Protein AF-0000000084540469 (afdb_homodimer)

Secondary structure (DSSP, 8-state):
--EEEEEE------EE-TT--EEPPPEEEEETTEEEEES-HHHHHHHHTT-SEEEEEE-TTS-HHHHHHHHHHHTT----HHHHHHHHHHHHH--TT--GGGS--HHHHHHH-TT-EEEE-----SHHHHHHHHHHHHGGGGG--TT-EEEEE-SSS-HHHHHHHHHHHHHHHHT-GGG--EEEEEEEE-GGGHHHHSSEEEEE-HHHHHHHHHHHHHHHHHHHS--HHHHHHHHHTT-HHHHHHHHHHHHHHHHT-GGGHHHHHHHHHHHHHHS---TTHHHHHHHHHHHHHHH--SSS-HHHHHHHHHHHHHHTT-HHHHHHHHHHHHHHHHHHHTT-S-TTSHHHHHHHHHHHHHTTTSHHHHIIIIIIHHHHHHHHTT---TTT--HHHHHHTHHHHHHHHHHHHHHTS--/--EEEEEE------EE-TT--EEPPPEEEEETTEEEEES-HHHHHHHHTT-SEEEEEE-TTS-HHHHHHHHHHHTT----HHHHHHHHHHHHH--TT--GGGS--HHHHHHH-TT-EEEE-----SHHHHHHHHHHHHGGGGG--TT-EEEEE-SSS-HHHHHHHHHHHHHHHHT-GGG--EEEEEEEE-GGGHHHHSSEEEEE-HHHHHHHHHHHHHHHHHHHS--HHHHHHHHHTT-HHHHHHHHHHHHHHHHT-GGGHHHHHHHHHHHHHHS-PPTTHHHHHHHHHHHHHHH--SSS-HHHHHHHHHHHHHHTT-HHHHHHHHHHHHHHHHHHHTT-S-TTSHHHHHHHHHHHHHTTTSHHHHIIIIIIHHHHHHHHTT---TTS--HHHHHHTHHHHHHHHHHHHHHTS--

Solvent-accessible surface area (backbone atoms only — not comparable to full-atom values): 42957 Å² total; per-residue (Å²): 110,46,38,33,35,39,32,41,40,32,59,59,70,60,50,63,41,97,80,69,46,69,40,55,66,67,40,45,34,31,49,94,92,39,78,44,80,40,58,40,68,64,59,50,49,36,62,76,68,61,46,60,27,39,35,40,35,27,40,64,42,16,48,58,33,52,50,43,52,50,37,18,58,76,64,74,43,83,76,56,62,68,58,41,51,52,41,43,55,51,22,71,69,38,55,84,82,53,59,66,80,72,59,84,52,64,69,50,21,58,57,53,24,93,82,20,42,67,45,66,39,64,82,42,79,45,70,68,37,41,52,51,34,49,56,55,59,52,51,53,60,77,74,60,50,58,52,19,34,36,32,37,39,53,58,42,49,56,72,66,50,46,56,48,51,51,51,45,49,50,39,41,61,58,65,47,46,84,36,49,62,41,80,77,38,30,33,36,52,40,61,89,46,17,79,81,68,72,31,17,48,47,30,73,48,40,66,60,57,51,47,54,52,48,48,50,16,51,33,34,25,74,52,66,37,41,21,56,57,43,17,49,57,29,40,76,71,65,39,49,68,55,16,48,34,38,36,50,38,20,50,28,56,26,35,42,40,53,82,51,40,40,59,35,22,38,51,34,48,52,44,58,71,68,46,80,64,49,88,68,51,51,78,47,41,64,60,51,48,56,56,26,53,70,46,33,60,79,91,55,57,67,25,58,52,31,39,50,49,14,48,51,26,48,75,46,56,33,41,37,64,11,38,33,31,37,49,44,13,52,43,44,36,48,22,53,67,68,63,51,82,54,68,66,37,66,70,53,38,47,50,18,50,49,49,40,61,76,36,39,86,24,55,48,18,38,45,41,68,71,55,46,42,56,47,30,51,30,34,57,51,37,40,62,58,83,84,75,74,53,69,64,56,57,60,73,38,46,66,55,54,49,52,53,49,53,58,32,59,73,66,70,51,57,87,112,44,40,34,35,38,31,44,39,33,60,60,69,61,50,62,43,97,81,69,45,69,42,54,66,68,40,45,34,33,48,95,92,39,77,43,79,39,58,41,68,62,60,51,49,36,63,76,68,63,46,60,25,38,34,40,35,27,39,63,40,16,46,59,35,54,50,42,54,51,38,20,58,75,63,73,43,84,76,56,62,68,58,41,50,52,42,43,54,50,22,71,70,38,55,86,82,52,58,67,80,73,59,83,52,63,69,49,21,57,56,53,24,91,82,20,42,68,46,66,37,63,81,43,80,44,68,68,36,39,51,51,33,49,56,56,60,52,50,52,60,76,74,59,51,57,53,20,34,38,34,38,40,53,57,41,50,57,72,67,50,48,53,48,52,51,50,46,50,50,40,41,62,57,65,46,44,85,36,50,61,40,82,76,38,30,34,35,52,40,62,89,45,17,80,83,68,73,30,17,49,45,30,72,49,41,67,61,58,51,47,53,53,48,47,52,16,50,33,33,25,75,52,67,38,42,22,55,57,42,16,48,57,29,41,76,72,67,39,47,68,55,16,48,34,38,38,50,39,19,50,28,55,26,34,42,40,54,81,52,40,39,58,35,23,38,52,34,47,51,42,58,71,68,45,80,62,52,87,68,50,52,76,48,42,64,62,51,47,56,56,26,53,71,45,34,61,79,92,54,57,66,25,57,52,30,38,51,50,15,48,51,26,48,76,47,56,34,41,37,64,12,38,35,30,38,48,42,13,52,43,44,37,48,23,52,68,68,64,51,82,54,68,68,37,67,71,53,37,48,50,17,51,49,50,40,62,74,37,40,87,26,56,48,18,38,44,41,68,71,55,46,42,55,46,30,51,30,35,57,50,37,40,61,57,84,82,74,76,53,69,64,57,57,61,73,38,46,65,56,53,49,51,51,50,53,57,31,58,73,66,69,52,56,87

Radius of gyration: 30.72 Å; Cα contacts (8 Å, |Δi|>4): 1423; chains: 2; bounding box: 61×90×65 Å

InterPro domains:
  IPR011742 CRISPR-associated protein, TM1812/MJ1674 [TIGR02221] (4-234)
  IPR013383 CRISPR-associated protein DxTHG, conserved site [TIGR02549] (150-173)
  IPR060114 CRISPR-associated protein MJ1674, second domain [PF27248] (210-297)

Sequence (830 aa):
MAKILISSIGTGPSTITEQKIRQYKTAKYEIDGKYYESSFIASVLYQHLKIDEVILIGTVKSMWEAVYEQFCQDRNIEIDFEYYIQLSEIVESANHKSDLNSIQLGKLEKSLGDKSKCIAIKYGLNEREIEENFKRVVELIDVLQSGDELYIDITHSFRSLSLFLFLVLTFINDIASELNVSIKGVYYGMLDISRELNYAPIVNLQSLFDITRWIKGGYSLQNFGNGYLIASLLAEQGEKSLANSISKLSDTLNLNYIPTLRQNATDLKRELDETTTQTPLQYLKPELERFVKRFSRQNIPDSELQLDLARWYFQNKRYATGYIALVESIITYSCEVQNIQDIANHQEREKGKNLLSNKKNTALGELYFKKVNPIRKAIAHASLEERRTNLKTAIDNAMKYCDEASRIFRTKTFGMAKILISSIGTGPSTITEQKIRQYKTAKYEIDGKYYESSFIASVLYQHLKIDEVILIGTVKSMWEAVYEQFCQDRNIEIDFEYYIQLSEIVESANHKSDLNSIQLGKLEKSLGDKSKCIAIKYGLNEREIEENFKRVVELIDVLQSGDELYIDITHSFRSLSLFLFLVLTFINDIASELNVSIKGVYYGMLDISRELNYAPIVNLQSLFDITRWIKGGYSLQNFGNGYLIASLLAEQGEKSLANSISKLSDTLNLNYIPTLRQNATDLKRELDETTTQTPLQYLKPELERFVKRFSRQNIPDSELQLDLARWYFQNKRYATGYIALVESIITYSCEVQNIQDIANHQEREKGKNLLSNKKNTALGELYFKKVNPIRKAIAHASLEERRTNLKTAIDNAMKYCDEASRIFRTKTFG

Organism: NCBI:txid376219

Foldseek 3Di:
DFAEEEEEFALAPFPLDPVRFGAHDWFWEDDPRDTDTDSDVVLVCCVVVVGAEYEYEYALLTPLLNLLVVLCVVVVHDDDVVLSVLSRVRNVVDDQPDDQVSRDCVVSRVSRDDLYYYFHAHLCPDPVSLVVRLVRVLCVLVSAAAAYEYEYECADDDNVVVVSVLVSVVCCVPPVCVSVYHYDWYWYFQPVCCVVVVGTYIDTPVVVVVVVLVVVLLVCCQQPVANQSVLVVCVVVVNNQLSVLSVVLSVCLVVVVLVCNQVSLQSNLVSLVPDPDDPPVVVSSVVSNVVSVLQNDDPDQSLVSLLSSLLSCLVSVVLLSSLVSNLLSLLSLLLVLVPNPCCVDPVSSVVSVVSLVVVCVFLSNCLNPPNRVLVNVCSVVVHPPPPDDDPVSSNVCSVVSSVSSVVCSVVSDSD/DFAEEEEEFALAPAPLDPVRFGAHDWFWEDDPRDTDTDSDVCLVCCVVVVGAEYEYEYALLGPLLNLLVVLCVSVVHDDDVVLSVLSRVRNVPDDQPDDQVSRDCVVSRVSRDDLYYYFHAGLCPDDVRVVVRLVRVLCVLVSAAAAYEYEYECADDDNVVVVSVVVSVVCCVPPVCVSVYHHDWYWYFQPVCCVVVVGTYIDTPVVVVVVVLVVVLLVCCQQPVANQSVLVVCVVVVNNQLSVLSVVLSVCLVVVVLVCNQVSLQSNLVSLVPDPDDPPVVVSSVVSNVVSVLQNDDPDQSLVSLLSSLLSCLVSVVLLSSLVSNLLSLLSLLLVLVPNPCCVDPVSSVVSVVVLVVVCVFLSNCLNPPNRVLVNVCSVVVHPPPPDDDPVSSNVCSVVSSVSSVVCSVVSDSD

pLDDT: mean 88.95, std 10.14, range [46.03, 98.06]

Nearest PDB structures (foldseek):
  8rte-assembly1_B  TM=1.361E-01  e=8.757E+00  Bacillus phage phi105
  7f54-assembly1_R  TM=1.680E-01  e=7.408E+00  Homo sapiens
  8rte-assembly1_B  TM=1.346E-01  e=9.005E+00  Bacillus phage phi105

Structure (mmCIF, N/CA/C/O backbone):
data_AF-0000000084540469-model_v1
#
loop_
_entity.id
_entity.type
_entity.pdbx_description
1 polymer 'CRISPR-associated protein'
#
loop_
_atom_site.group_PDB
_atom_site.id
_atom_site.type_symbol
_atom_site.label_atom_id
_atom_site.label_alt_id
_atom_site.label_comp_id
_atom_site.label_asym_id
_atom_site.label_entity_id
_atom_site.label_seq_id
_atom_site.pdbx_PDB_ins_code
_atom_site.Cartn_x
_atom_site.Cartn_y
_atom_site.Cartn_z
_atom_site.occupancy
_atom_site.B_iso_or_equiv
_atom_site.auth_seq_id
_atom_site.auth_comp_id
_atom_site.auth_asym_id
_atom_site.auth_atom_id
_atom_site.pdbx_PDB_model_num
ATOM 1 N N . MET A 1 1 ? 20.516 -2.109 17.203 1 85 1 MET A N 1
ATOM 2 C CA . MET A 1 1 ? 19.094 -1.837 17.328 1 85 1 MET A CA 1
ATOM 3 C C . MET A 1 1 ? 18.844 -0.581 18.156 1 85 1 MET A C 1
ATOM 5 O O . MET A 1 1 ? 19.359 -0.458 19.281 1 85 1 MET A O 1
ATOM 9 N N . ALA A 1 2 ? 18.359 0.495 17.562 1 92.44 2 ALA A N 1
ATOM 10 C CA . ALA A 1 2 ? 18.188 1.769 18.25 1 92.44 2 ALA A CA 1
ATOM 11 C C . ALA A 1 2 ? 16.766 2.285 18.109 1 92.44 2 ALA A C 1
ATOM 13 O O . ALA A 1 2 ? 16.062 1.931 17.156 1 92.44 2 ALA A O 1
ATOM 14 N N . LYS A 1 3 ? 16.344 2.965 19.188 1 96 3 LYS A N 1
ATOM 15 C CA . LYS A 1 3 ? 15.125 3.771 19.047 1 96 3 LYS A CA 1
ATOM 16 C C . LYS A 1 3 ? 15.422 5.09 18.344 1 96 3 LYS A C 1
ATOM 18 O O . LYS A 1 3 ? 16.188 5.91 18.828 1 96 3 LYS A O 1
ATOM 23 N N . ILE A 1 4 ? 14.836 5.234 17.234 1 95.56 4 ILE A N 1
ATOM 24 C CA . ILE A 1 4 ? 15.117 6.414 16.422 1 95.56 4 ILE A CA 1
ATOM 25 C C . ILE A 1 4 ? 13.859 7.266 16.297 1 95.56 4 ILE A C 1
ATOM 27 O O . ILE A 1 4 ? 12.797 6.766 15.922 1 95.56 4 ILE A O 1
ATOM 31 N N . LEU A 1 5 ? 13.953 8.523 16.641 1 96.62 5 LEU A N 1
ATOM 32 C CA . LEU A 1 5 ? 12.859 9.477 16.469 1 96.62 5 LEU A CA 1
ATOM 33 C C . LEU A 1 5 ? 13.078 10.328 15.219 1 96.62 5 LEU A C 1
ATOM 35 O O . LEU A 1 5 ? 14.117 10.977 15.078 1 96.62 5 LEU A O 1
ATOM 39 N N . ILE A 1 6 ? 12.18 10.266 14.344 1 96.06 6 ILE A N 1
ATOM 40 C CA . ILE A 1 6 ? 12.164 11.164 13.195 1 96.06 6 ILE A CA 1
ATOM 41 C C . ILE A 1 6 ? 11.195 12.32 13.461 1 96.06 6 ILE A C 1
ATOM 43 O O . ILE A 1 6 ? 10.008 12.109 13.688 1 96.06 6 ILE A O 1
ATOM 47 N N . SER A 1 7 ? 11.711 13.492 13.469 1 95.44 7 SER A N 1
ATOM 48 C CA . SER A 1 7 ? 10.891 14.648 13.805 1 95.44 7 SER A CA 1
ATOM 49 C C . SER A 1 7 ? 11.141 15.805 12.836 1 95.44 7 SER A C 1
ATOM 51 O O . SER A 1 7 ? 12.242 15.938 12.297 1 95.44 7 SER A O 1
ATOM 53 N N . SER A 1 8 ? 10.117 16.562 12.648 1 92.88 8 SER A N 1
ATOM 54 C CA . SER A 1 8 ? 10.219 17.719 11.773 1 92.88 8 SER A CA 1
ATOM 55 C C . SER A 1 8 ? 10.281 19.016 12.578 1 92.88 8 SER A C 1
ATOM 57 O O . SER A 1 8 ? 9.641 19.125 13.625 1 92.88 8 SER A O 1
ATOM 59 N N . ILE A 1 9 ? 11.07 19.953 12.031 1 92.06 9 ILE A N 1
ATOM 60 C CA . ILE A 1 9 ? 11.234 21.234 12.711 1 92.06 9 ILE A CA 1
ATOM 61 C C . ILE A 1 9 ? 10.656 22.359 11.852 1 92.06 9 ILE A C 1
ATOM 63 O O . ILE A 1 9 ? 10.82 22.359 10.633 1 92.06 9 ILE A O 1
ATOM 67 N N . GLY A 1 10 ? 9.93 23.266 12.445 1 88.75 10 GLY A N 1
ATOM 68 C CA . GLY A 1 10 ? 9.344 24.391 11.742 1 88.75 10 GLY A CA 1
ATOM 69 C C . GLY A 1 10 ? 10 25.719 12.102 1 88.75 10 GLY A C 1
ATOM 70 O O . GLY A 1 10 ? 11.148 25.75 12.539 1 88.75 10 GLY A O 1
ATOM 71 N N . THR A 1 11 ? 9.43 26.844 11.68 1 82.5 11 THR A N 1
ATOM 72 C CA . THR A 1 11 ? 9.961 28.188 11.906 1 82.5 11 THR A CA 1
ATOM 73 C C . THR A 1 11 ? 9.43 28.75 13.227 1 82.5 11 THR A C 1
ATOM 75 O O . THR A 1 11 ? 10.039 29.656 13.805 1 82.5 11 THR A O 1
ATOM 78 N N . GLY A 1 12 ? 8.469 28.094 13.875 1 66.06 12 GLY A N 1
ATOM 79 C CA . GLY A 1 12 ? 7.871 28.5 15.133 1 66.06 12 GLY A CA 1
ATOM 80 C C . GLY A 1 12 ? 7.461 29.969 15.141 1 66.06 12 GLY A C 1
ATOM 81 O O . GLY A 1 12 ? 7.891 30.75 14.289 1 66.06 12 GLY A O 1
ATOM 82 N N . PRO A 1 13 ? 6.367 30.422 15.859 1 57.75 13 PRO A N 1
ATOM 83 C CA . PRO A 1 13 ? 6.078 31.859 16.047 1 57.75 13 PRO A CA 1
ATOM 84 C C . PRO A 1 13 ? 7.215 32.594 16.766 1 57.75 13 PRO A C 1
ATOM 86 O O . PRO A 1 13 ? 7.867 32.031 17.641 1 57.75 13 PRO A O 1
ATOM 89 N N . SER A 1 14 ? 8.039 33.312 16 1 49.78 14 SER A N 1
ATOM 90 C CA . SER A 1 14 ? 9.203 33.938 16.625 1 49.78 14 SER A CA 1
ATOM 91 C C . SER A 1 14 ? 8.789 35.094 17.531 1 49.78 14 SER A C 1
ATOM 93 O O . SER A 1 14 ? 7.973 35.938 17.156 1 49.78 14 SER A O 1
ATOM 95 N N . THR A 1 15 ? 8.562 34.938 18.828 1 48.5 15 THR A N 1
ATOM 96 C CA . THR A 1 15 ? 8.633 36.125 19.672 1 48.5 15 THR A CA 1
ATOM 97 C C . THR A 1 15 ? 10.07 36.625 19.781 1 48.5 15 THR A C 1
ATOM 99 O O . THR A 1 15 ? 10.984 35.812 20.016 1 48.5 15 THR A O 1
ATOM 102 N N . ILE A 1 16 ? 10.281 37.594 19.016 1 47.53 16 ILE A N 1
ATOM 103 C CA . ILE A 1 16 ? 11.594 38.219 19.188 1 47.53 16 ILE A CA 1
ATOM 104 C C . ILE A 1 16 ? 11.742 38.75 20.609 1 47.53 16 ILE A C 1
ATOM 106 O O . ILE A 1 16 ? 10.93 39.531 21.078 1 47.53 16 ILE A O 1
ATOM 110 N N . THR A 1 17 ? 12.445 38.031 21.344 1 48 17 THR A N 1
ATOM 111 C CA . THR A 1 17 ? 12.766 38.562 22.672 1 48 17 THR A CA 1
ATOM 112 C C . THR A 1 17 ? 13.43 39.906 22.578 1 48 17 THR A C 1
ATOM 114 O O . THR A 1 17 ? 13.766 40.375 21.484 1 48 17 THR A O 1
ATOM 117 N N . GLU A 1 18 ? 13.492 40.625 23.656 1 46.94 18 GLU A N 1
ATOM 118 C CA . GLU A 1 18 ? 14.25 41.875 23.734 1 46.94 18 GLU A CA 1
ATOM 119 C C . GLU A 1 18 ? 15.625 41.75 23.094 1 46.94 18 GLU A C 1
ATOM 121 O O . GLU A 1 18 ? 16.156 42.719 22.531 1 46.94 18 GLU A O 1
ATOM 126 N N . GLN A 1 19 ? 16.203 40.594 23.125 1 47.12 19 GLN A N 1
ATOM 127 C CA . GLN A 1 19 ? 17.562 40.375 22.609 1 47.12 19 GLN A CA 1
ATOM 128 C C . GLN A 1 19 ? 17.531 39.844 21.188 1 47.12 19 GLN A C 1
ATOM 130 O O . GLN A 1 19 ? 18.547 39.344 20.688 1 47.12 19 GLN A O 1
ATOM 135 N N . LYS A 1 20 ? 16.422 39.969 20.562 1 51.25 20 LYS A N 1
ATOM 136 C CA . LYS A 1 20 ? 16.266 39.719 19.125 1 51.25 20 LYS A CA 1
ATOM 137 C C . LYS A 1 20 ? 16.438 38.219 18.812 1 51.25 20 LYS A C 1
ATOM 139 O O . LYS A 1 20 ? 17.062 37.875 17.797 1 51.25 20 LYS A O 1
ATOM 144 N N . ILE A 1 21 ? 16.281 37.281 19.938 1 55.62 21 ILE A N 1
ATOM 145 C CA . ILE A 1 21 ? 16.469 35.844 19.781 1 55.62 21 ILE A CA 1
ATOM 146 C C . ILE A 1 21 ? 15.125 35.156 19.562 1 55.62 21 ILE A C 1
ATOM 148 O O . ILE A 1 21 ? 14.164 35.438 20.297 1 55.62 21 ILE A O 1
ATOM 152 N N . ARG A 1 22 ? 15 34.375 18.422 1 61.06 22 ARG A N 1
ATOM 153 C CA . ARG A 1 22 ? 13.797 33.625 18.094 1 61.06 22 ARG A CA 1
ATOM 154 C C . ARG A 1 22 ? 13.586 32.469 19.078 1 61.06 22 ARG A C 1
ATOM 156 O O . ARG A 1 22 ? 14.516 31.719 19.359 1 61.06 22 ARG A O 1
ATOM 163 N N . GLN A 1 23 ? 12.633 32.438 20.016 1 57.56 23 GLN A N 1
ATOM 164 C CA . GLN A 1 23 ? 12.305 31.312 20.891 1 57.56 23 GLN A CA 1
ATOM 165 C C . GLN A 1 23 ? 10.93 30.75 20.578 1 57.56 23 GLN A C 1
ATOM 167 O O . GLN A 1 23 ? 9.992 31.5 20.297 1 57.56 23 GLN A O 1
ATOM 172 N N . TYR A 1 24 ? 10.891 29.359 20.328 1 61.12 24 TYR A N 1
ATOM 173 C CA . TYR A 1 24 ? 9.555 28.766 20.297 1 61.12 24 TYR A CA 1
ATOM 174 C C . TYR A 1 24 ? 8.805 29.047 21.594 1 61.12 24 TYR A C 1
ATOM 176 O O . TYR A 1 24 ? 9.398 29.016 22.688 1 61.12 24 TYR A O 1
ATOM 184 N N . LYS A 1 25 ? 7.582 29.344 21.438 1 69.25 25 LYS A N 1
ATOM 185 C CA . LYS A 1 25 ? 6.742 29.406 22.625 1 69.25 25 LYS A CA 1
ATOM 186 C C . LYS A 1 25 ? 6.629 28.047 23.297 1 69.25 25 LYS A C 1
ATOM 188 O O . LYS A 1 25 ? 6.492 27.031 22.609 1 69.25 25 LYS A O 1
ATOM 193 N N . THR A 1 26 ? 6.918 28 24.516 1 82.44 26 THR A N 1
ATOM 194 C CA . THR A 1 26 ? 6.801 26.781 25.297 1 82.44 26 THR A CA 1
ATOM 195 C C . THR A 1 26 ? 5.344 26.328 25.375 1 82.44 26 THR A C 1
ATOM 197 O O . THR A 1 26 ? 4.434 27.156 25.406 1 82.44 26 THR A O 1
ATOM 200 N N . ALA A 1 27 ? 5.191 25.094 25.203 1 88.31 27 ALA A N 1
ATOM 201 C CA . ALA A 1 27 ? 3.865 24.516 25.375 1 88.31 27 ALA A CA 1
ATOM 202 C C . ALA A 1 27 ? 3.893 23.391 26.422 1 88.31 27 ALA A C 1
ATOM 204 O O . ALA A 1 27 ? 4.938 22.781 26.656 1 88.31 27 ALA A O 1
ATOM 205 N N . LYS A 1 28 ? 2.775 23.281 27.109 1 95.94 28 LYS A N 1
ATOM 206 C CA . LYS A 1 28 ? 2.582 22.156 28.016 1 95.94 28 LYS A CA 1
ATOM 207 C C . LYS A 1 28 ? 2.033 20.953 27.281 1 95.94 28 LYS A C 1
ATOM 209 O O . LYS A 1 28 ? 0.847 20.906 26.938 1 95.94 28 LYS A O 1
ATOM 214 N N . TYR A 1 29 ? 2.916 19.969 27.094 1 96.69 29 TYR A N 1
ATOM 215 C CA . TYR A 1 29 ? 2.508 18.766 26.391 1 96.69 29 TYR A CA 1
ATOM 216 C C . TYR A 1 29 ? 2.053 17.688 27.359 1 96.69 29 TYR A C 1
ATOM 218 O O . TYR A 1 29 ? 2.57 17.594 28.484 1 96.69 29 TYR A O 1
ATOM 226 N N . GLU A 1 30 ? 1.075 16.953 26.938 1 97.69 30 GLU A N 1
ATOM 227 C CA . GLU A 1 30 ? 0.611 15.82 27.719 1 97.69 30 GLU A CA 1
ATOM 228 C C . GLU A 1 30 ? 0.712 14.523 26.922 1 97.69 30 GLU A C 1
ATOM 230 O O . GLU A 1 30 ? 0.21 14.438 25.812 1 97.69 30 GLU A O 1
ATOM 235 N N . ILE A 1 31 ? 1.396 13.5 27.5 1 96.88 31 ILE A N 1
ATOM 236 C CA . ILE A 1 31 ? 1.507 12.188 26.875 1 96.88 31 ILE A CA 1
ATOM 237 C C . ILE A 1 31 ? 1.451 11.102 27.953 1 96.88 31 ILE A C 1
ATOM 239 O O . ILE A 1 31 ? 2.242 11.125 28.906 1 96.88 31 ILE A O 1
ATOM 243 N N . ASP A 1 32 ? 0.524 10.211 27.844 1 95 32 ASP A N 1
ATOM 244 C CA . ASP A 1 32 ? 0.35 9.078 28.75 1 95 32 ASP A CA 1
ATOM 245 C C . ASP A 1 32 ? 0.18 9.562 30.203 1 95 32 ASP A C 1
ATOM 247 O O . ASP A 1 32 ? 0.793 9.016 31.109 1 95 32 ASP A O 1
ATOM 251 N N . GLY A 1 33 ? -0.523 10.562 30.328 1 94.06 33 GLY A N 1
ATOM 252 C CA . GLY A 1 33 ? -0.827 11.062 31.672 1 94.06 33 GLY A CA 1
ATOM 253 C C . GLY A 1 33 ? 0.29 11.898 32.25 1 94.06 33 GLY A C 1
ATOM 254 O O . GLY A 1 33 ? 0.178 12.383 33.375 1 94.06 33 GLY A O 1
ATOM 255 N N . LYS A 1 34 ? 1.344 12.125 31.562 1 97.06 34 LYS A N 1
ATOM 256 C CA . LYS A 1 34 ? 2.467 12.93 32.031 1 97.06 34 LYS A CA 1
ATOM 257 C C . LYS A 1 34 ? 2.537 14.258 31.297 1 97.06 34 LYS A C 1
ATOM 259 O O . LYS A 1 34 ? 2.229 14.328 30.109 1 97.06 34 LYS A O 1
ATOM 264 N N . TYR A 1 35 ? 3.041 15.273 32 1 96.75 35 TYR A N 1
ATOM 265 C CA . TYR A 1 35 ? 3.123 16.609 31.438 1 96.75 35 TYR A CA 1
ATOM 266 C C . TYR A 1 35 ? 4.574 17.047 31.266 1 96.75 35 TYR A C 1
ATOM 268 O O . TYR A 1 35 ? 5.418 16.766 32.125 1 96.75 35 TYR A O 1
ATOM 276 N N . TYR A 1 36 ? 4.848 17.547 30.156 1 95.31 36 TYR A N 1
ATOM 277 C CA . TYR A 1 36 ? 6.164 18.078 29.828 1 95.31 36 TYR A CA 1
ATOM 278 C C . TYR A 1 36 ? 6.055 19.516 29.328 1 95.31 36 TYR A C 1
ATOM 280 O O . TYR A 1 36 ? 5.156 19.844 28.547 1 95.31 36 TYR A O 1
ATOM 288 N N . GLU A 1 37 ? 6.867 20.375 29.781 1 92.44 37 GLU A N 1
ATOM 289 C CA . GLU A 1 37 ? 6.961 21.719 29.25 1 92.44 37 GLU A CA 1
ATOM 290 C C . GLU A 1 37 ? 8.164 21.859 28.312 1 92.44 37 GLU A C 1
ATOM 292 O O . GLU A 1 37 ? 9.305 21.625 28.734 1 92.44 37 GLU A O 1
ATOM 297 N N . SER A 1 38 ? 7.887 22.125 27.109 1 89.75 38 SER A N 1
ATOM 298 C CA . SER A 1 38 ? 8.969 22.25 26.125 1 89.75 38 SER A CA 1
ATOM 299 C C . SER A 1 38 ? 8.531 23.062 24.922 1 89.75 38 SER A C 1
ATOM 301 O O . SER A 1 38 ? 7.336 23.219 24.656 1 89.75 38 SER A O 1
ATOM 303 N N . SER A 1 39 ? 9.5 23.625 24.281 1 86.06 39 SER A N 1
ATOM 304 C CA . SER A 1 39 ? 9.219 24.344 23.031 1 86.06 39 SER A CA 1
ATOM 305 C C . SER A 1 39 ? 9.211 23.391 21.844 1 86.06 39 SER A C 1
ATOM 307 O O . SER A 1 39 ? 8.719 23.734 20.766 1 86.06 39 SER A O 1
ATOM 309 N N . PHE A 1 40 ? 9.789 22.203 22.125 1 88.06 40 PHE A N 1
ATOM 310 C CA . PHE A 1 40 ? 9.922 21.266 21.031 1 88.06 40 PHE A CA 1
ATOM 311 C C . PHE A 1 40 ? 9.336 19.906 21.406 1 88.06 40 PHE A C 1
ATOM 313 O O . PHE A 1 40 ? 9.773 19.281 22.359 1 88.06 40 PHE A O 1
ATOM 320 N N . ILE A 1 41 ? 8.406 19.516 20.656 1 92.88 41 ILE A N 1
ATOM 321 C CA . ILE A 1 41 ? 7.785 18.219 20.906 1 92.88 41 ILE A CA 1
ATOM 322 C C . ILE A 1 41 ? 8.828 17.109 20.797 1 92.88 41 ILE A C 1
ATOM 324 O O . ILE A 1 41 ? 8.766 16.109 21.516 1 92.88 41 ILE A O 1
ATOM 328 N N . ALA A 1 42 ? 9.82 17.297 19.938 1 93.19 42 ALA A N 1
ATOM 329 C CA . ALA A 1 42 ? 10.883 16.312 19.781 1 93.19 42 ALA A CA 1
ATOM 330 C C . ALA A 1 42 ? 11.602 16.047 21.109 1 93.19 42 ALA A C 1
ATOM 332 O O . ALA A 1 42 ? 11.953 14.914 21.406 1 93.19 42 ALA A O 1
ATOM 333 N N . SER A 1 43 ? 11.797 17.094 21.844 1 93.44 43 SER A N 1
ATOM 334 C CA . SER A 1 43 ? 12.438 16.953 23.156 1 93.44 43 SER A CA 1
ATOM 335 C C . SER A 1 43 ? 11.57 16.156 24.125 1 93.44 43 SER A C 1
ATOM 337 O O . SER A 1 43 ? 12.07 15.32 24.875 1 93.44 43 SER A O 1
ATOM 339 N N . VAL A 1 44 ? 10.266 16.406 24.047 1 95.75 44 VAL A N 1
ATOM 340 C CA . VAL A 1 44 ? 9.32 15.688 24.906 1 95.75 44 VAL A CA 1
ATOM 341 C C . VAL A 1 44 ? 9.336 14.203 24.578 1 95.75 44 VAL A C 1
ATOM 343 O O . VAL A 1 44 ? 9.453 13.359 25.469 1 95.75 44 VAL A O 1
ATOM 346 N N . LEU A 1 45 ? 9.258 13.906 23.297 1 97.12 45 LEU A N 1
ATOM 347 C CA . LEU A 1 45 ? 9.242 12.516 22.844 1 97.12 45 LEU A CA 1
ATOM 348 C C . LEU A 1 45 ? 10.578 11.844 23.125 1 97.12 45 LEU A C 1
ATOM 350 O O . LEU A 1 45 ? 10.625 10.656 23.484 1 97.12 45 LEU A O 1
ATOM 354 N N . TYR A 1 46 ? 11.672 12.578 22.938 1 94.94 46 TYR A N 1
ATOM 355 C CA . TYR A 1 46 ? 13.008 12.07 23.219 1 94.94 46 TYR A CA 1
ATOM 356 C C . TYR A 1 46 ? 13.102 11.578 24.656 1 94.94 46 TYR A C 1
ATOM 358 O O . TYR A 1 46 ? 13.57 10.461 24.906 1 94.94 46 TYR A O 1
ATOM 366 N N . GLN A 1 47 ? 12.617 12.336 25.547 1 94.5 47 GLN A N 1
ATOM 367 C CA . GLN A 1 47 ? 12.68 12.008 26.953 1 94.5 47 GLN A CA 1
ATOM 368 C C . GLN A 1 47 ? 11.695 10.906 27.312 1 94.5 47 GLN A C 1
ATOM 370 O O . GLN A 1 47 ? 12.07 9.906 27.938 1 94.5 47 GLN A O 1
ATOM 375 N N . HIS A 1 48 ? 10.453 11.055 26.891 1 97.19 48 HIS A N 1
ATOM 376 C CA . HIS A 1 48 ? 9.367 10.172 27.297 1 97.19 48 HIS A CA 1
ATOM 377 C C . HIS A 1 48 ? 9.586 8.758 26.766 1 97.19 48 HIS A C 1
ATOM 379 O O . HIS A 1 48 ? 9.289 7.777 27.438 1 97.19 48 HIS A O 1
ATOM 385 N N . LEU A 1 49 ? 10.094 8.656 25.547 1 97.19 49 LEU A N 1
ATOM 386 C CA . LEU A 1 49 ? 10.203 7.363 24.875 1 97.19 49 LEU A CA 1
ATOM 387 C C . LEU A 1 49 ? 11.617 6.805 25 1 97.19 49 LEU A C 1
ATOM 389 O O . LEU A 1 49 ? 11.906 5.715 24.5 1 97.19 49 LEU A O 1
ATOM 393 N N . LYS A 1 50 ? 12.484 7.559 25.656 1 95.38 50 LYS A N 1
ATOM 394 C CA . LYS A 1 50 ? 13.875 7.152 25.844 1 95.38 50 LYS A CA 1
ATOM 395 C C . LYS A 1 50 ? 14.539 6.848 24.5 1 95.38 50 LYS A C 1
ATOM 397 O O . LYS A 1 50 ? 15.094 5.766 24.312 1 95.38 50 LYS A O 1
ATOM 402 N N . ILE A 1 51 ? 14.531 7.816 23.656 1 95.75 51 ILE A N 1
ATOM 403 C CA . ILE A 1 51 ? 15.039 7.727 22.297 1 95.75 51 ILE A CA 1
ATOM 404 C C . ILE A 1 51 ? 16.562 7.691 22.312 1 95.75 51 ILE A C 1
ATOM 406 O O . ILE A 1 51 ? 17.203 8.391 23.109 1 95.75 51 ILE A O 1
ATOM 410 N N . ASP A 1 52 ? 17.141 6.883 21.391 1 93.88 52 ASP A N 1
ATOM 411 C CA . ASP A 1 52 ? 18.594 6.781 21.266 1 93.88 52 ASP A CA 1
ATOM 412 C C . ASP A 1 52 ? 19.141 7.82 20.281 1 93.88 52 ASP A C 1
ATOM 414 O O . ASP A 1 52 ? 20.141 8.484 20.562 1 93.88 52 ASP A O 1
ATOM 418 N N . GLU A 1 53 ? 18.469 7.898 19.188 1 93.44 53 GLU A N 1
ATOM 419 C CA . GLU A 1 53 ? 18.906 8.758 18.094 1 93.44 53 GLU A CA 1
ATOM 420 C C . GLU A 1 53 ? 17.75 9.562 17.516 1 93.44 53 GLU A C 1
ATOM 422 O O . GLU A 1 53 ? 16.609 9.117 17.547 1 93.44 53 GLU A O 1
ATOM 427 N N . VAL A 1 54 ? 18.156 10.742 17.016 1 95.19 54 VAL A N 1
ATOM 428 C CA . VAL A 1 54 ? 17.125 11.625 16.469 1 95.19 54 VAL A CA 1
ATOM 429 C C . VAL A 1 54 ? 17.484 12.016 15.031 1 95.19 54 VAL A C 1
ATOM 431 O O . VAL A 1 54 ? 18.641 12.281 14.727 1 95.19 54 VAL A O 1
ATOM 434 N N . ILE A 1 55 ? 16.547 11.875 14.188 1 95.44 55 ILE A N 1
ATOM 435 C CA . ILE A 1 55 ? 16.641 12.422 12.836 1 95.44 55 ILE A CA 1
ATOM 436 C C . ILE A 1 55 ? 15.727 13.633 12.695 1 95.44 55 ILE A C 1
ATOM 438 O O . ILE A 1 55 ? 14.508 13.508 12.805 1 95.44 55 ILE A O 1
ATOM 442 N N . LEU A 1 56 ? 16.312 14.789 12.438 1 95.94 56 LEU A N 1
ATOM 443 C CA . LEU A 1 56 ? 15.547 16.016 12.328 1 95.94 56 LEU A CA 1
ATOM 444 C C . LEU A 1 56 ? 15.461 16.484 10.875 1 95.94 56 LEU A C 1
ATOM 446 O O . LEU A 1 56 ? 16.453 16.438 10.148 1 95.94 56 LEU A O 1
ATOM 450 N N . ILE A 1 57 ? 14.273 16.828 10.492 1 95.75 57 ILE A N 1
ATOM 451 C CA . ILE A 1 57 ? 14.047 17.312 9.133 1 95.75 57 ILE A CA 1
ATOM 452 C C . ILE A 1 57 ? 13.461 18.719 9.18 1 95.75 57 ILE A C 1
ATOM 454 O O . ILE A 1 57 ? 12.516 18.984 9.93 1 95.75 57 ILE A O 1
ATOM 458 N N . GLY A 1 58 ? 14.016 19.641 8.445 1 95 58 GLY A N 1
ATOM 459 C CA . GLY A 1 58 ? 13.531 21.016 8.375 1 95 58 GLY A CA 1
ATOM 460 C C . GLY A 1 58 ? 14.094 21.781 7.191 1 95 58 GLY A C 1
ATOM 461 O O . GLY A 1 58 ? 14.898 21.25 6.422 1 95 58 GLY A O 1
ATOM 462 N N . THR A 1 59 ? 13.578 22.953 6.996 1 95.56 59 THR A N 1
ATOM 463 C CA . THR A 1 59 ? 14.125 23.828 5.973 1 95.56 59 THR A CA 1
ATOM 464 C C . THR A 1 59 ? 15.305 24.625 6.523 1 95.56 59 THR A C 1
ATOM 466 O O . THR A 1 59 ? 15.609 24.547 7.715 1 95.56 59 THR A O 1
ATOM 469 N N . VAL A 1 60 ? 15.93 25.375 5.629 1 95.31 60 VAL A N 1
ATOM 470 C CA . VAL A 1 60 ? 17.016 26.234 6.07 1 95.31 60 VAL A CA 1
ATOM 471 C C . VAL A 1 60 ? 16.5 27.266 7.066 1 95.31 60 VAL A C 1
ATOM 473 O O . VAL A 1 60 ? 17.203 27.656 7.996 1 95.31 60 VAL A O 1
ATOM 476 N N . LYS A 1 61 ? 15.297 27.594 6.969 1 94.5 61 LYS A N 1
ATOM 477 C CA . LYS A 1 61 ? 14.703 28.656 7.793 1 94.5 61 LYS A CA 1
ATOM 478 C C . LYS A 1 61 ? 14.18 28.094 9.109 1 94.5 61 LYS A C 1
ATOM 480 O O . LYS A 1 61 ? 13.727 28.844 9.977 1 94.5 61 LYS A O 1
ATOM 485 N N . SER A 1 62 ? 14.195 26.75 9.297 1 93.81 62 SER A N 1
ATOM 486 C CA . SER A 1 62 ? 13.703 26.141 10.531 1 93.81 62 SER A CA 1
ATOM 487 C C . SER A 1 62 ? 14.531 26.578 11.734 1 93.81 62 SER A C 1
ATOM 489 O O . SER A 1 62 ? 15.68 27 11.578 1 93.81 62 SER A O 1
ATOM 491 N N . MET A 1 63 ? 14.016 26.406 12.883 1 92.5 63 MET A N 1
ATOM 492 C CA . MET A 1 63 ? 14.648 26.906 14.102 1 92.5 63 MET A CA 1
ATOM 493 C C . MET A 1 63 ? 15.75 25.953 14.57 1 92.5 63 MET A C 1
ATOM 495 O O . MET A 1 63 ? 15.75 25.516 15.719 1 92.5 63 MET A O 1
ATOM 499 N N . TRP A 1 64 ? 16.75 25.844 13.766 1 94.38 64 TRP A N 1
ATOM 500 C CA . TRP A 1 64 ? 17.844 24.922 14.039 1 94.38 64 TRP A CA 1
ATOM 501 C C . TRP A 1 64 ? 18.641 25.359 15.266 1 94.38 64 TRP A C 1
ATOM 503 O O . TRP A 1 64 ? 19.109 24.531 16.047 1 94.38 64 TRP A O 1
ATOM 513 N N . GLU A 1 65 ? 18.734 26.688 15.438 1 93.12 65 GLU A N 1
ATOM 514 C CA . GLU A 1 65 ? 19.469 27.219 16.578 1 93.12 65 GLU A CA 1
ATOM 515 C C . GLU A 1 65 ? 18.781 26.891 17.891 1 93.12 65 GLU A C 1
ATOM 517 O O . GLU A 1 65 ? 19.438 26.578 18.891 1 93.12 65 GLU A O 1
ATOM 522 N N . ALA A 1 66 ? 17.5 26.984 17.891 1 90.62 66 ALA A N 1
ATOM 523 C CA . ALA A 1 66 ? 16.734 26.656 19.094 1 90.62 66 ALA A CA 1
ATOM 524 C C . ALA A 1 66 ? 16.812 25.172 19.422 1 90.62 66 ALA A C 1
ATOM 526 O O . ALA A 1 66 ? 16.859 24.797 20.594 1 90.62 66 ALA A O 1
ATOM 527 N N . VAL A 1 67 ? 16.781 24.406 18.391 1 91.5 67 VAL A N 1
ATOM 528 C CA . VAL A 1 67 ? 16.891 22.953 18.578 1 91.5 67 VAL A CA 1
ATOM 529 C C . VAL A 1 67 ? 18.266 22.625 19.172 1 91.5 67 VAL A C 1
ATOM 531 O O . VAL A 1 67 ? 18.359 21.797 20.078 1 91.5 67 VAL A O 1
ATOM 534 N N . TYR A 1 68 ? 19.281 23.234 18.625 1 93.31 68 TYR A N 1
ATOM 535 C CA . TYR A 1 68 ? 20.641 23.031 19.125 1 93.31 68 TYR A CA 1
ATOM 536 C C . TYR A 1 68 ? 20.719 23.359 20.609 1 93.31 68 TYR A C 1
ATOM 538 O O . TYR A 1 68 ? 21.25 22.562 21.406 1 93.31 68 TYR A O 1
ATOM 546 N N . GLU A 1 69 ? 20.156 24.453 20.938 1 91.5 69 GLU A N 1
ATOM 547 C CA . GLU A 1 69 ? 20.156 24.891 22.344 1 91.5 69 GLU A CA 1
ATOM 548 C C 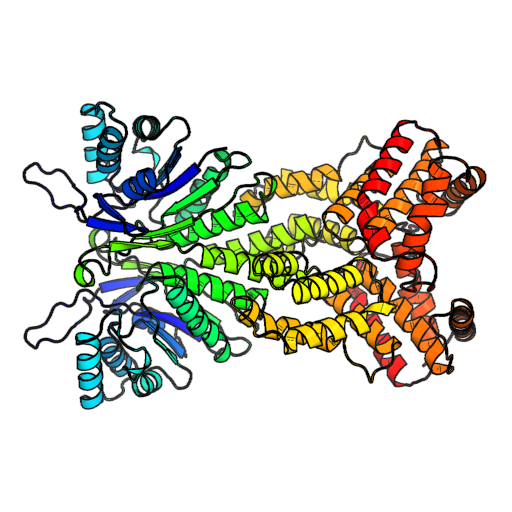. GLU A 1 69 ? 19.422 23.891 23.219 1 91.5 69 GLU A C 1
ATOM 550 O O . GLU A 1 69 ? 19.922 23.5 24.281 1 91.5 69 GLU A O 1
ATOM 555 N N . GLN A 1 70 ? 18.281 23.531 22.781 1 89.12 70 GLN A N 1
ATOM 556 C CA . GLN A 1 70 ? 17.453 22.609 23.547 1 89.12 70 GLN A CA 1
ATOM 557 C C . GLN A 1 70 ? 18.156 21.281 23.766 1 89.12 70 GLN A C 1
ATOM 559 O O . GLN A 1 70 ? 18.172 20.75 24.891 1 89.12 70 GLN A O 1
ATOM 564 N N . PHE A 1 71 ? 18.75 20.734 22.781 1 90.38 71 PHE A N 1
ATOM 565 C CA . PHE A 1 71 ? 19.328 19.406 22.906 1 90.38 71 PHE A CA 1
ATOM 566 C C . PHE A 1 71 ? 20.656 19.453 23.641 1 90.38 71 PHE A C 1
ATOM 568 O O . PHE A 1 71 ? 21.047 18.484 24.297 1 90.38 71 PHE A O 1
ATOM 575 N N . CYS A 1 72 ? 21.359 20.562 23.547 1 91.88 72 CYS A N 1
ATOM 576 C CA . CYS A 1 72 ? 22.516 20.734 24.422 1 91.88 72 CYS A CA 1
ATOM 577 C C . CYS A 1 72 ? 22.109 20.688 25.875 1 91.88 72 CYS A C 1
ATOM 579 O O . CYS A 1 72 ? 22.781 20.062 26.703 1 91.88 72 CYS A O 1
ATOM 581 N N . GLN A 1 73 ? 21 21.297 26.109 1 87.94 73 GLN A N 1
ATOM 582 C CA . GLN A 1 73 ? 20.484 21.266 27.469 1 87.94 73 GLN A CA 1
ATOM 583 C C . GLN A 1 73 ? 20.031 19.859 27.859 1 87.94 73 GLN A C 1
ATOM 585 O O . GLN A 1 73 ? 20.375 19.359 28.938 1 87.94 73 GLN A O 1
ATOM 590 N N . ASP A 1 74 ? 19.266 19.234 27 1 86.31 74 ASP A N 1
ATOM 591 C CA . ASP A 1 74 ? 18.734 17.906 27.281 1 86.31 74 ASP A CA 1
ATOM 592 C C . ASP A 1 74 ? 19.859 16.906 27.531 1 86.31 74 ASP A C 1
ATOM 594 O O . ASP A 1 74 ? 19.703 15.977 28.328 1 86.31 74 ASP A O 1
ATOM 598 N N . ARG A 1 75 ? 20.953 17.109 26.859 1 89.06 75 ARG A N 1
ATOM 599 C CA . ARG A 1 75 ? 22.031 16.125 26.938 1 89.06 75 ARG A CA 1
ATOM 600 C C . ARG A 1 75 ? 23.172 16.625 27.812 1 89.06 75 ARG A C 1
ATOM 602 O O . ARG A 1 75 ? 24.219 16 27.891 1 89.06 75 ARG A O 1
ATOM 609 N N . ASN A 1 76 ? 23.016 17.75 28.438 1 90.38 76 ASN A N 1
ATOM 610 C CA . ASN A 1 76 ? 24 18.359 29.328 1 90.38 76 ASN A CA 1
ATOM 611 C C . ASN A 1 76 ? 25.328 18.578 28.625 1 90.38 76 ASN A C 1
ATOM 613 O O . ASN A 1 76 ? 26.375 18.156 29.141 1 90.38 76 ASN A O 1
ATOM 617 N N . ILE A 1 77 ? 25.266 19.078 27.453 1 92.19 77 ILE A N 1
ATOM 618 C CA . ILE A 1 77 ? 26.422 19.453 26.656 1 92.19 77 ILE A CA 1
ATOM 619 C C . ILE A 1 77 ? 26.578 20.984 26.656 1 92.19 77 ILE A C 1
ATOM 621 O O . ILE A 1 77 ? 25.578 21.703 26.641 1 92.19 77 ILE A O 1
ATOM 625 N N . GLU A 1 78 ? 27.781 21.391 26.688 1 93.81 78 GLU A N 1
ATOM 626 C CA . GLU A 1 78 ? 28.031 22.828 26.641 1 93.81 78 GLU A CA 1
ATOM 627 C C . GLU A 1 78 ? 27.688 23.406 25.266 1 93.81 78 GLU A C 1
ATOM 629 O O . GLU A 1 78 ? 28.031 22.828 24.234 1 93.81 78 GLU A O 1
ATOM 634 N N . ILE A 1 79 ? 27.047 24.469 25.297 1 94 79 ILE A N 1
ATOM 635 C CA . ILE A 1 79 ? 26.625 25.125 24.062 1 94 79 ILE A CA 1
ATOM 636 C C . ILE A 1 79 ? 27.812 25.859 23.438 1 94 79 ILE A C 1
ATOM 638 O O . ILE A 1 79 ? 28.547 26.578 24.141 1 94 79 ILE A O 1
ATOM 642 N N . ASP A 1 80 ? 28.078 25.625 22.25 1 95.56 80 ASP A N 1
ATOM 643 C CA . ASP A 1 80 ? 28.984 26.453 21.453 1 95.56 80 ASP A CA 1
ATOM 644 C C . ASP A 1 80 ? 28.281 27.719 20.953 1 95.56 80 ASP A C 1
ATOM 646 O O . ASP A 1 80 ? 27.641 27.688 19.906 1 95.56 80 ASP A O 1
ATOM 650 N N . PHE A 1 81 ? 28.547 28.797 21.609 1 94.69 81 PHE A N 1
ATOM 651 C CA . PHE A 1 81 ? 27.797 30.016 21.359 1 94.69 81 PHE A CA 1
ATOM 652 C C . PHE A 1 81 ? 28.109 30.562 19.969 1 94.69 81 PHE A C 1
ATOM 654 O O . PHE A 1 81 ? 27.25 31.141 19.312 1 94.69 81 PHE A O 1
ATOM 661 N N . GLU A 1 82 ? 29.312 30.375 19.578 1 95.62 82 GLU A N 1
ATOM 662 C CA . GLU A 1 82 ? 29.672 30.812 18.234 1 95.62 82 GLU A CA 1
ATOM 663 C C . GLU A 1 82 ? 28.844 30.078 17.172 1 95.62 82 GLU A C 1
ATOM 665 O O . GLU A 1 82 ? 28.344 30.688 16.234 1 95.62 82 GLU A O 1
ATOM 670 N N . TYR A 1 83 ? 28.766 28.812 17.375 1 95.75 83 TYR A N 1
ATOM 671 C CA . TYR A 1 83 ? 27.984 28 16.453 1 95.75 83 TYR A CA 1
ATOM 672 C C . TYR A 1 83 ? 26.5 28.375 16.531 1 95.75 83 TYR A C 1
ATOM 674 O O . TYR A 1 83 ? 25.828 28.469 15.5 1 95.75 83 TYR A O 1
ATOM 682 N N . TYR A 1 84 ? 26.047 28.594 17.719 1 94.88 84 TYR A N 1
ATOM 683 C CA . TYR A 1 84 ? 24.672 29 17.938 1 94.88 84 TYR A CA 1
ATOM 684 C C . TYR A 1 84 ? 24.359 30.281 17.172 1 94.88 84 TYR A C 1
ATOM 686 O O . TYR A 1 84 ? 23.328 30.375 16.5 1 94.88 84 TYR A O 1
ATOM 694 N N . ILE A 1 85 ? 25.203 31.234 17.266 1 94.62 85 ILE A N 1
ATOM 695 C CA . ILE A 1 85 ? 25 32.531 16.625 1 94.62 85 ILE A CA 1
ATOM 696 C C . ILE A 1 85 ? 25.047 32.375 15.102 1 94.62 85 ILE A C 1
ATOM 698 O O . ILE A 1 85 ? 24.25 32.969 14.383 1 94.62 85 ILE A O 1
ATOM 702 N N . GLN A 1 86 ? 25.969 31.562 14.68 1 94.88 86 GLN A N 1
ATOM 703 C CA . GLN A 1 86 ? 26.062 31.297 13.25 1 94.88 86 GLN A CA 1
ATOM 704 C C . GLN A 1 86 ? 24.766 30.703 12.703 1 94.88 86 GLN A C 1
ATOM 706 O O . GLN A 1 86 ? 24.281 31.125 11.656 1 94.88 86 GLN A O 1
ATOM 711 N N . LEU A 1 87 ? 24.25 29.719 13.406 1 95.06 87 LEU A N 1
ATOM 712 C CA . LEU A 1 87 ? 22.984 29.109 13 1 95.06 87 LEU A CA 1
ATOM 713 C C . LEU A 1 87 ? 21.875 30.156 12.977 1 95.06 87 LEU A C 1
ATOM 715 O O . LEU A 1 87 ? 21.094 30.219 12.016 1 95.06 87 LEU A O 1
ATOM 719 N N . SER A 1 88 ? 21.844 30.969 13.984 1 93.12 88 SER A N 1
ATOM 720 C CA . SER A 1 88 ? 20.797 31.969 14.117 1 93.12 88 SER A CA 1
ATOM 721 C C . SER A 1 88 ? 20.844 32.969 12.953 1 93.12 88 SER A C 1
ATOM 723 O O . SER A 1 88 ? 19.797 33.312 12.414 1 93.12 88 SER A O 1
ATOM 725 N N . GLU A 1 89 ? 21.969 33.375 12.617 1 93.69 89 GLU A N 1
ATOM 726 C CA . GLU A 1 89 ? 22.125 34.344 11.531 1 93.69 89 GLU A CA 1
ATOM 727 C C . GLU A 1 89 ? 21.672 33.75 10.195 1 93.69 89 GLU A C 1
ATOM 729 O O . GLU A 1 89 ? 21 34.406 9.422 1 93.69 89 GLU A O 1
ATOM 734 N N . ILE A 1 90 ? 22.047 32.531 9.938 1 94.62 90 ILE A N 1
ATOM 735 C CA . ILE A 1 90 ? 21.688 31.891 8.68 1 94.62 90 ILE A CA 1
ATOM 736 C C . ILE A 1 90 ? 20.172 31.719 8.609 1 94.62 90 ILE A C 1
ATOM 738 O O . ILE A 1 90 ? 19.547 32.062 7.602 1 94.62 90 ILE A O 1
ATOM 742 N N . VAL A 1 91 ? 19.578 31.203 9.688 1 94.12 91 VAL A N 1
ATOM 743 C CA . VAL A 1 91 ? 18.141 30.906 9.734 1 94.12 91 VAL A CA 1
ATOM 744 C C . VAL A 1 91 ? 17.344 32.188 9.562 1 94.12 91 VAL A C 1
ATOM 746 O O . VAL A 1 91 ? 16.328 32.219 8.867 1 94.12 91 VAL A O 1
ATOM 749 N N . GLU A 1 92 ? 17.781 33.25 10.141 1 90.44 92 GLU A N 1
ATOM 750 C CA . GLU A 1 92 ? 17.062 34.531 10.094 1 90.44 92 GLU A CA 1
ATOM 751 C C . GLU A 1 92 ? 17.062 35.094 8.68 1 90.44 92 GLU A C 1
ATOM 753 O O . GLU A 1 92 ? 16.094 35.75 8.273 1 90.44 92 GLU A O 1
ATOM 758 N N . SER A 1 93 ? 18.078 34.844 8.031 1 92.75 93 SER A N 1
ATOM 759 C CA . SER A 1 93 ? 18.203 35.438 6.695 1 92.75 93 SER A CA 1
ATOM 760 C C . SER A 1 93 ? 17.672 34.469 5.633 1 92.75 93 SER A C 1
ATOM 762 O O . SER A 1 93 ? 17.531 34.844 4.465 1 92.75 93 SER A O 1
ATOM 764 N N . ALA A 1 94 ? 17.344 33.281 6.004 1 94.44 94 ALA A N 1
ATOM 765 C CA . ALA A 1 94 ? 16.969 32.25 5.051 1 94.44 94 ALA A CA 1
ATOM 766 C C . ALA A 1 94 ? 15.562 32.5 4.508 1 94.44 94 ALA A C 1
ATOM 768 O O . ALA A 1 94 ? 14.75 33.156 5.145 1 94.44 94 ALA A O 1
ATOM 769 N N . ASN A 1 95 ? 15.336 32.031 3.281 1 94.12 95 ASN A N 1
ATOM 770 C CA . ASN A 1 95 ? 14.031 32.031 2.633 1 94.12 95 ASN A CA 1
ATOM 771 C C . ASN A 1 95 ? 13.867 30.844 1.694 1 94.12 95 ASN A C 1
ATOM 773 O O . ASN A 1 95 ? 14.664 29.891 1.738 1 94.12 95 ASN A O 1
ATOM 777 N N . HIS A 1 96 ? 12.828 30.828 0.927 1 94 96 HIS A N 1
ATOM 778 C CA . HIS A 1 96 ? 12.484 29.672 0.112 1 94 96 HIS A CA 1
ATOM 779 C C . HIS A 1 96 ? 13.523 29.438 -0.983 1 94 96 HIS A C 1
ATOM 781 O O . HIS A 1 96 ? 13.586 28.359 -1.565 1 94 96 HIS A O 1
ATOM 787 N N . LYS A 1 97 ? 14.367 30.391 -1.269 1 94.69 97 LYS A N 1
ATOM 788 C CA . LYS A 1 97 ? 15.367 30.281 -2.33 1 94.69 97 LYS A CA 1
ATOM 789 C C . LYS A 1 97 ? 16.719 29.891 -1.769 1 94.69 97 LYS A C 1
ATOM 791 O O . LYS A 1 97 ? 17.672 29.625 -2.525 1 94.69 97 LYS A O 1
ATOM 796 N N . SER A 1 98 ? 16.781 29.828 -0.477 1 95.31 98 SER A N 1
ATOM 797 C CA . SER A 1 98 ? 18.078 29.547 0.15 1 95.31 98 SER A CA 1
ATOM 798 C C . SER A 1 98 ? 18.594 28.172 -0.252 1 95.31 98 SER A C 1
ATOM 800 O O . SER A 1 98 ? 17.828 27.219 -0.341 1 95.31 98 SER A O 1
ATOM 802 N N . ASP A 1 99 ? 19.891 28.172 -0.417 1 95.19 99 ASP A N 1
ATOM 803 C CA . ASP A 1 99 ? 20.562 26.922 -0.738 1 95.19 99 ASP A CA 1
ATOM 804 C C . ASP A 1 99 ? 20.609 25.984 0.474 1 95.19 99 ASP A C 1
ATOM 806 O O . ASP A 1 99 ? 20.922 26.422 1.584 1 95.19 99 ASP A O 1
ATOM 810 N N . LEU A 1 100 ? 20.297 24.797 0.193 1 94.31 100 LEU A N 1
ATOM 811 C CA . LEU A 1 100 ? 20.234 23.812 1.276 1 94.31 100 LEU A CA 1
ATOM 812 C C . LEU A 1 100 ? 21.594 23.656 1.936 1 94.31 100 LEU A C 1
ATOM 814 O O . LEU A 1 100 ? 21.688 23.297 3.115 1 94.31 100 LEU A O 1
ATOM 818 N N . ASN A 1 101 ? 22.609 23.953 1.225 1 92.12 101 ASN A N 1
ATOM 819 C CA . ASN A 1 101 ? 23.969 23.766 1.735 1 92.12 101 ASN A CA 1
ATOM 820 C C . ASN A 1 101 ? 24.453 25 2.494 1 92.12 101 ASN A C 1
ATOM 822 O O . ASN A 1 101 ? 25.562 25.016 3.039 1 92.12 101 ASN A O 1
ATOM 826 N N . SER A 1 102 ? 23.625 25.969 2.582 1 93.25 102 SER A N 1
ATOM 827 C CA . SER A 1 102 ? 24.031 27.188 3.258 1 93.25 102 SER A CA 1
ATOM 828 C C . SER A 1 102 ? 24.062 27.016 4.77 1 93.25 102 SER A C 1
ATOM 830 O O . SER A 1 102 ? 24.656 27.812 5.484 1 93.25 102 SER A O 1
ATOM 832 N N . ILE A 1 103 ? 23.406 26.031 5.254 1 94.06 103 ILE A N 1
ATOM 833 C CA . ILE A 1 103 ? 23.359 25.797 6.691 1 94.06 103 ILE A CA 1
ATOM 834 C C . ILE A 1 103 ? 24.219 24.578 7.043 1 94.06 103 ILE A C 1
ATOM 836 O O . ILE A 1 103 ? 24.141 23.547 6.371 1 94.06 103 ILE A O 1
ATOM 840 N N . GLN A 1 104 ? 25.062 24.75 8.023 1 94.19 104 GLN A N 1
ATOM 841 C CA . GLN A 1 104 ? 25.938 23.672 8.492 1 94.19 104 GLN A CA 1
ATOM 842 C C . GLN A 1 104 ? 25.359 22.984 9.727 1 94.19 104 GLN A C 1
ATOM 844 O O . GLN A 1 104 ? 25.438 23.516 10.836 1 94.19 104 GLN A O 1
ATOM 849 N N . LEU A 1 105 ? 24.922 21.766 9.539 1 95.38 105 LEU A N 1
ATOM 850 C CA . LEU A 1 105 ? 24.172 21.109 10.602 1 95.38 105 LEU A CA 1
ATOM 851 C C . LEU A 1 105 ? 25 20.031 11.281 1 95.38 105 LEU A C 1
ATOM 853 O O . LEU A 1 105 ? 24.516 19.344 12.18 1 95.38 105 LEU A O 1
ATOM 857 N N . GLY A 1 106 ? 26.25 19.906 10.914 1 92.75 106 GLY A N 1
ATOM 858 C CA . GLY A 1 106 ? 27.125 18.859 11.43 1 92.75 106 GLY A CA 1
ATOM 859 C C . GLY A 1 106 ? 27.266 18.891 12.938 1 92.75 106 GLY A C 1
ATOM 860 O O . GLY A 1 106 ? 27.125 17.859 13.602 1 92.75 106 GLY A O 1
ATOM 861 N N . LYS A 1 107 ? 27.594 20.047 13.453 1 92.12 107 LYS A N 1
ATOM 862 C CA . LYS A 1 107 ? 27.797 20.203 14.891 1 92.12 107 LYS A CA 1
ATOM 863 C C . LYS A 1 107 ? 26.5 19.906 15.656 1 92.12 107 LYS A C 1
ATOM 865 O O . LYS A 1 107 ? 26.531 19.328 16.734 1 92.12 107 LYS A O 1
ATOM 870 N N . LEU A 1 108 ? 25.438 20.406 15.125 1 94.81 108 LEU A N 1
ATOM 871 C CA . LEU A 1 108 ? 24.156 20.094 15.727 1 94.81 108 LEU A CA 1
ATOM 872 C C . LEU A 1 108 ? 23.906 18.594 15.758 1 94.81 108 LEU A C 1
ATOM 874 O O . LEU A 1 108 ? 23.469 18.047 16.781 1 94.81 108 LEU A O 1
ATOM 878 N N . GLU A 1 109 ? 24.188 17.938 14.68 1 93.25 109 GLU A N 1
ATOM 879 C CA . GLU A 1 109 ? 24.016 16.484 14.586 1 93.25 109 GLU A CA 1
ATOM 880 C C . GLU A 1 109 ? 24.797 15.758 15.688 1 93.25 109 GLU A C 1
ATOM 882 O O . GLU A 1 109 ? 24.266 14.828 16.297 1 93.25 109 GLU A O 1
ATOM 887 N N . LYS A 1 110 ? 25.938 16.188 15.883 1 89.31 110 LYS A N 1
ATOM 888 C CA . LYS A 1 110 ? 26.781 15.578 16.906 1 89.31 110 LYS A CA 1
ATOM 889 C C . LYS A 1 110 ? 26.172 15.766 18.297 1 89.31 110 LYS A C 1
ATOM 891 O O . LYS A 1 110 ? 26.328 14.906 19.172 1 89.31 110 LYS A O 1
ATOM 896 N N . SER A 1 111 ? 25.547 16.891 18.469 1 89.62 111 SER A N 1
ATOM 897 C CA . SER A 1 111 ? 24.953 17.172 19.766 1 89.62 111 SER A CA 1
ATOM 898 C C . SER A 1 111 ? 23.719 16.297 20 1 89.62 111 SER A C 1
ATOM 900 O O . SER A 1 111 ? 23.297 16.109 21.141 1 89.62 111 SER A O 1
ATOM 902 N N . LEU A 1 112 ? 23.047 15.789 18.938 1 90.44 112 LEU A N 1
ATOM 903 C CA . LEU A 1 112 ? 21.859 14.945 19.047 1 90.44 112 LEU A CA 1
ATOM 904 C C . LEU A 1 112 ? 22.25 13.508 19.359 1 90.44 112 LEU A C 1
ATOM 906 O O . LEU A 1 112 ? 21.438 12.75 19.906 1 90.44 112 LEU A O 1
ATOM 910 N N . GLY A 1 113 ? 23.375 13.055 19.031 1 82.5 113 GLY A N 1
ATOM 911 C CA . GLY A 1 113 ? 23.859 11.695 19.188 1 82.5 113 GLY A CA 1
ATOM 912 C C . GLY A 1 113 ? 24.641 11.203 17.984 1 82.5 113 GLY A C 1
ATOM 913 O O . GLY A 1 113 ? 24.438 11.68 16.875 1 82.5 113 GLY A O 1
ATOM 914 N N . ASP A 1 114 ? 25.469 10.219 18.078 1 78.06 114 ASP A N 1
ATOM 915 C CA . ASP A 1 114 ? 26.438 9.766 17.094 1 78.06 114 ASP A CA 1
ATOM 916 C C . ASP A 1 114 ? 25.75 9.297 15.812 1 78.06 114 ASP A C 1
ATOM 918 O O . ASP A 1 114 ? 26.266 9.469 14.711 1 78.06 114 ASP A O 1
ATOM 922 N N . LYS A 1 115 ? 24.594 8.781 15.898 1 83.38 115 LYS A N 1
ATOM 923 C CA . LYS A 1 115 ? 23.922 8.266 14.703 1 83.38 115 LYS A CA 1
ATOM 924 C C . LYS A 1 115 ? 22.719 9.125 14.32 1 83.38 115 LYS A C 1
ATOM 926 O O . LYS A 1 115 ? 21.922 8.734 13.477 1 83.38 115 LYS A O 1
ATOM 931 N N . SER A 1 116 ? 22.641 10.312 14.945 1 91.5 116 SER A N 1
ATOM 932 C CA . SER A 1 116 ? 21.578 11.242 14.609 1 91.5 116 SER A CA 1
ATOM 933 C C . SER A 1 116 ? 21.875 11.992 13.32 1 91.5 116 SER A C 1
ATOM 935 O O . SER A 1 116 ? 23.016 12.055 12.883 1 91.5 116 SER A O 1
ATOM 937 N N . LYS A 1 117 ? 20.891 12.406 12.656 1 94.38 117 LYS A N 1
ATOM 938 C CA . LYS A 1 117 ? 21.031 13.078 11.367 1 94.38 117 LYS A CA 1
ATOM 939 C C . LYS A 1 117 ? 20.094 14.281 11.266 1 94.38 117 LYS A C 1
ATOM 941 O O . LYS A 1 117 ? 19.016 14.281 11.844 1 94.38 117 LYS A O 1
ATOM 946 N N . CYS A 1 118 ? 20.578 15.297 10.602 1 95.19 118 CYS A N 1
ATOM 947 C CA . CYS A 1 118 ? 19.766 16.453 10.242 1 95.19 118 CYS A CA 1
ATOM 948 C C . CYS A 1 118 ? 19.625 16.578 8.727 1 95.19 118 CYS A C 1
ATOM 950 O O . CYS A 1 118 ? 20.625 16.547 8.008 1 95.19 118 CYS A O 1
ATOM 952 N N . ILE A 1 119 ? 18.438 16.641 8.25 1 94.44 119 ILE A N 1
ATOM 953 C CA . ILE A 1 119 ? 18.172 16.688 6.82 1 94.44 119 ILE A CA 1
ATOM 954 C C . ILE A 1 119 ? 17.5 18.016 6.469 1 94.44 119 ILE A C 1
ATOM 956 O O . ILE A 1 119 ? 16.406 18.312 6.969 1 94.44 119 ILE A O 1
ATOM 960 N N . ALA A 1 120 ? 18.125 18.812 5.637 1 95.38 120 ALA A N 1
ATOM 961 C CA . ALA A 1 120 ? 17.531 20.062 5.141 1 95.38 120 ALA A CA 1
ATOM 962 C C . ALA A 1 120 ? 16.719 19.812 3.871 1 95.38 120 ALA A C 1
ATOM 964 O O . ALA A 1 120 ? 17.156 19.078 2.979 1 95.38 120 ALA A O 1
ATOM 965 N N . ILE A 1 121 ? 15.531 20.375 3.836 1 95.69 121 ILE A N 1
ATOM 966 C CA . ILE A 1 121 ? 14.688 20.188 2.664 1 95.69 121 ILE A CA 1
ATOM 967 C C . ILE A 1 121 ? 14.219 21.547 2.152 1 95.69 121 ILE A C 1
ATOM 969 O O . ILE A 1 121 ? 14.367 22.562 2.84 1 95.69 121 ILE A O 1
ATOM 973 N N . LYS A 1 122 ? 13.695 21.562 0.9 1 96.5 122 LYS A N 1
ATOM 974 C CA . LYS A 1 122 ? 13.094 22.766 0.308 1 96.5 122 LYS A CA 1
ATOM 975 C C . LYS A 1 122 ? 11.656 22.953 0.789 1 96.5 122 LYS A C 1
ATOM 977 O O . LYS A 1 122 ? 11.133 22.125 1.542 1 96.5 122 LYS A O 1
ATOM 982 N N . TYR A 1 123 ? 11.062 24.078 0.357 1 95.88 123 TYR A N 1
ATOM 983 C CA . TYR A 1 123 ? 9.688 24.359 0.763 1 95.88 123 TYR A CA 1
ATOM 984 C C . TYR A 1 123 ? 8.703 23.438 0.059 1 95.88 123 TYR A C 1
ATOM 986 O O . TYR A 1 123 ? 7.609 23.188 0.565 1 95.88 123 TYR A O 1
ATOM 994 N N . GLY A 1 124 ? 9.102 22.875 -1.069 1 94.5 124 GLY A N 1
ATOM 995 C CA . GLY A 1 124 ? 8.195 22.047 -1.847 1 94.5 124 GLY A CA 1
ATOM 996 C C . GLY A 1 124 ? 7.176 22.844 -2.637 1 94.5 124 GLY A C 1
ATOM 997 O O . GLY A 1 124 ? 5.996 22.484 -2.676 1 94.5 124 GLY A O 1
ATOM 998 N N . LEU A 1 125 ? 7.602 23.922 -3.324 1 94.62 125 LEU A N 1
ATOM 999 C CA . LEU A 1 125 ? 6.703 24.875 -3.982 1 94.62 125 LEU A CA 1
ATOM 1000 C C . LEU A 1 125 ? 6.332 24.375 -5.379 1 94.62 125 LEU A C 1
ATOM 1002 O O . LEU A 1 125 ? 5.395 24.891 -5.992 1 94.62 125 LEU A O 1
ATOM 1006 N N . ASN A 1 126 ? 7.105 23.438 -5.891 1 92.25 126 ASN A N 1
ATOM 1007 C CA . ASN A 1 126 ? 6.852 22.859 -7.203 1 92.25 126 ASN A CA 1
ATOM 1008 C C . ASN A 1 126 ? 7.289 21.391 -7.266 1 92.25 126 ASN A C 1
ATOM 1010 O O . ASN A 1 126 ? 7.875 20.875 -6.316 1 92.25 126 ASN A O 1
ATOM 1014 N N . GLU A 1 127 ? 7.02 20.812 -8.328 1 88.88 127 GLU A N 1
ATOM 1015 C CA . GLU A 1 127 ? 7.27 19.391 -8.484 1 88.88 127 GLU A CA 1
ATOM 1016 C C . GLU A 1 127 ? 8.75 19.062 -8.305 1 88.88 127 GLU A C 1
ATOM 1018 O O . GLU A 1 127 ? 9.102 18.047 -7.723 1 88.88 127 GLU A O 1
ATOM 1023 N N . ARG A 1 128 ? 9.586 19.906 -8.836 1 90.69 128 ARG A N 1
ATOM 1024 C CA . ARG A 1 128 ? 11.023 19.672 -8.734 1 90.69 128 ARG A CA 1
ATOM 1025 C C . ARG A 1 128 ? 11.477 19.672 -7.277 1 90.69 128 ARG A C 1
ATOM 1027 O O . ARG A 1 128 ? 12.258 18.812 -6.867 1 90.69 128 ARG A O 1
ATOM 1034 N N . GLU A 1 129 ? 11.008 20.641 -6.488 1 94 129 GLU A N 1
ATOM 1035 C CA . GLU A 1 129 ? 11.352 20.703 -5.074 1 94 129 GLU A CA 1
ATOM 1036 C C . GLU A 1 129 ? 10.789 19.516 -4.312 1 94 129 GLU A C 1
ATOM 1038 O O . GLU A 1 129 ? 11.438 18.984 -3.404 1 94 129 GLU A O 1
ATOM 1043 N N . ILE A 1 130 ? 9.594 19.156 -4.688 1 90.25 130 ILE A N 1
ATOM 1044 C CA . ILE A 1 130 ? 8.961 18.016 -4.043 1 90.25 130 ILE A CA 1
ATOM 1045 C C . ILE A 1 130 ? 9.797 16.75 -4.297 1 90.25 130 ILE A C 1
ATOM 1047 O O . ILE A 1 130 ? 10.062 15.984 -3.369 1 90.25 130 ILE A O 1
ATOM 1051 N N . GLU A 1 131 ? 10.219 16.578 -5.492 1 86.5 131 GLU A N 1
ATOM 1052 C CA . GLU A 1 131 ? 11.055 15.438 -5.836 1 86.5 131 GLU A CA 1
ATOM 1053 C C . GLU A 1 131 ? 12.375 15.469 -5.074 1 86.5 131 GLU A C 1
ATOM 1055 O O . GLU A 1 131 ? 12.852 14.438 -4.594 1 86.5 131 GLU A O 1
ATOM 1060 N N . GLU A 1 132 ? 12.938 16.594 -5.012 1 90.56 132 GLU A N 1
ATOM 1061 C CA . GLU A 1 132 ? 14.188 16.75 -4.277 1 90.56 132 GLU A CA 1
ATOM 1062 C C . GLU A 1 132 ? 14 16.422 -2.799 1 90.56 132 GLU A C 1
ATOM 1064 O O . GLU A 1 132 ? 14.859 15.781 -2.188 1 90.56 132 GLU A O 1
ATOM 1069 N N . ASN A 1 133 ? 12.945 16.953 -2.258 1 91.69 133 ASN A N 1
ATOM 1070 C CA . ASN A 1 133 ? 12.641 16.641 -0.864 1 91.69 133 ASN A CA 1
ATOM 1071 C C . ASN A 1 133 ? 12.5 15.148 -0.637 1 91.69 133 ASN A C 1
ATOM 1073 O O . ASN A 1 133 ? 13.023 14.609 0.341 1 91.69 133 ASN A O 1
ATOM 1077 N N . PHE A 1 134 ? 11.789 14.539 -1.537 1 86.19 134 PHE A N 1
ATOM 1078 C CA . PHE A 1 134 ? 11.617 13.102 -1.396 1 86.19 134 PHE A CA 1
ATOM 1079 C C . PHE A 1 134 ? 12.961 12.383 -1.434 1 86.19 134 PHE A C 1
ATOM 1081 O O . PHE A 1 134 ? 13.219 11.492 -0.621 1 86.19 134 PHE A O 1
ATOM 1088 N N . LYS A 1 135 ? 13.82 12.781 -2.342 1 84.69 135 LYS A N 1
ATOM 1089 C CA . LYS A 1 135 ? 15.148 12.203 -2.471 1 84.69 135 LYS A CA 1
ATOM 1090 C C . LYS A 1 135 ? 15.945 12.352 -1.174 1 84.69 135 LYS A C 1
ATOM 1092 O O . LYS A 1 135 ? 16.609 11.414 -0.741 1 84.69 135 LYS A O 1
ATOM 1097 N N . ARG A 1 136 ? 15.812 13.375 -0.598 1 88.94 136 ARG A N 1
ATOM 1098 C CA . ARG A 1 136 ? 16.578 13.656 0.618 1 88.94 136 ARG A CA 1
ATOM 1099 C C . ARG A 1 136 ? 16 12.883 1.805 1 88.94 136 ARG A C 1
ATOM 1101 O O . ARG A 1 136 ? 16.75 12.336 2.613 1 88.94 136 ARG A O 1
ATOM 1108 N N . VAL A 1 137 ? 14.703 12.844 1.855 1 88.94 137 VAL A N 1
ATOM 1109 C CA . VAL A 1 137 ? 14.07 12.188 2.988 1 88.94 137 VAL A CA 1
ATOM 1110 C C . VAL A 1 137 ? 14.266 10.672 2.887 1 88.94 137 VAL A C 1
ATOM 1112 O O . VAL A 1 137 ? 14.484 10 3.898 1 88.94 137 VAL A O 1
ATOM 1115 N N . VAL A 1 138 ? 14.242 10.188 1.67 1 85.75 138 VAL A N 1
ATOM 1116 C CA . VAL A 1 138 ? 14.383 8.75 1.474 1 85.75 138 VAL A CA 1
ATOM 1117 C C . VAL A 1 138 ? 15.789 8.305 1.881 1 85.75 138 VAL A C 1
ATOM 1119 O O . VAL A 1 138 ? 16 7.137 2.219 1 85.75 138 VAL A O 1
ATOM 1122 N N . GLU A 1 139 ? 16.734 9.211 1.88 1 83.75 139 GLU A N 1
ATOM 1123 C CA . GLU A 1 139 ? 18.109 8.906 2.271 1 83.75 139 GLU A CA 1
ATOM 1124 C C . GLU A 1 139 ? 18.188 8.5 3.74 1 83.75 139 GLU A C 1
ATOM 1126 O O . GLU A 1 139 ? 19.188 7.93 4.18 1 83.75 139 GLU A O 1
ATOM 1131 N N . LEU A 1 140 ? 17.156 8.789 4.426 1 86.94 140 LEU A N 1
ATOM 1132 C CA . LEU A 1 140 ? 17.156 8.383 5.824 1 86.94 140 LEU A CA 1
ATOM 1133 C C . LEU A 1 140 ? 17.266 6.867 5.953 1 86.94 140 LEU A C 1
ATOM 1135 O O . LEU A 1 140 ? 17.75 6.359 6.969 1 86.94 140 LEU A O 1
ATOM 1139 N N . ILE A 1 141 ? 16.859 6.168 4.918 1 84.44 141 ILE A N 1
ATOM 1140 C CA . ILE A 1 141 ? 16.906 4.711 4.895 1 84.44 141 ILE A CA 1
ATOM 1141 C C . ILE A 1 141 ? 18.34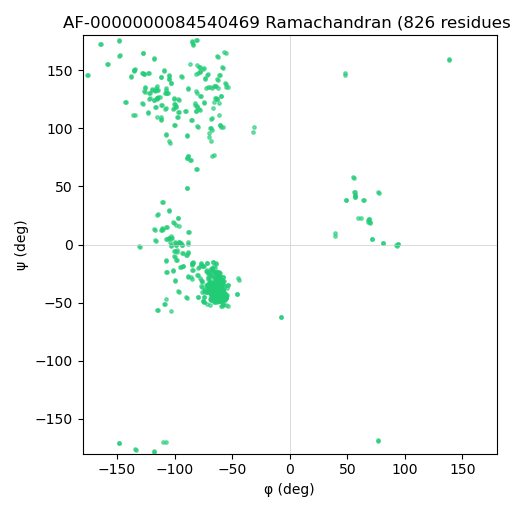4 4.227 5.07 1 84.44 141 ILE A C 1
ATOM 1143 O O . ILE A 1 141 ? 18.578 3.189 5.695 1 84.44 141 ILE A O 1
ATOM 1147 N N . ASP A 1 142 ? 19.25 5.059 4.59 1 82.88 142 ASP A N 1
ATOM 1148 C CA . ASP A 1 142 ? 20.656 4.676 4.602 1 82.88 142 ASP A CA 1
ATOM 1149 C C . ASP A 1 142 ? 21.219 4.699 6.02 1 82.88 142 ASP A C 1
ATOM 1151 O O . ASP A 1 142 ? 22.266 4.105 6.285 1 82.88 142 ASP A O 1
ATOM 1155 N N . VAL A 1 143 ? 20.531 5.332 6.891 1 85.94 143 VAL A N 1
ATOM 1156 C CA . VAL A 1 143 ? 21.078 5.469 8.242 1 85.94 143 VAL A CA 1
ATOM 1157 C C . VAL A 1 143 ? 20.422 4.434 9.164 1 85.94 143 VAL A C 1
ATOM 1159 O O . VAL A 1 143 ? 20.906 4.199 10.273 1 85.94 143 VAL A O 1
ATOM 1162 N N . LEU A 1 144 ? 19.422 3.793 8.68 1 90.69 144 LEU A N 1
ATOM 1163 C CA . LEU A 1 144 ? 18.703 2.811 9.492 1 90.69 144 LEU A CA 1
ATOM 1164 C C . LEU A 1 144 ? 19.438 1.478 9.508 1 90.69 144 LEU A C 1
ATOM 1166 O O . LEU A 1 144 ? 20.141 1.141 8.547 1 90.69 144 LEU A O 1
ATOM 1170 N N . GLN A 1 145 ? 19.375 0.791 10.539 1 90.81 145 GLN A N 1
ATOM 1171 C CA . GLN A 1 145 ? 19.938 -0.545 10.703 1 90.81 145 GLN A CA 1
ATOM 1172 C C . GLN A 1 145 ? 18.844 -1.574 10.984 1 90.81 145 GLN A C 1
ATOM 1174 O O . GLN A 1 145 ? 17.75 -1.219 11.422 1 90.81 145 GLN A O 1
ATOM 1179 N N . SER A 1 146 ? 19.219 -2.756 10.75 1 91.38 146 SER A N 1
ATOM 1180 C CA . SER A 1 146 ? 18.266 -3.838 10.953 1 91.38 146 SER A CA 1
ATOM 1181 C C . SER A 1 146 ? 17.781 -3.893 12.398 1 91.38 146 SER A C 1
ATOM 1183 O O . SER A 1 146 ? 18.594 -3.828 13.328 1 91.38 146 SER A O 1
ATOM 1185 N N . GLY A 1 147 ? 16.516 -3.906 12.531 1 92.19 147 GLY A N 1
ATOM 1186 C CA . GLY A 1 147 ? 15.938 -4.074 13.852 1 92.19 147 GLY A CA 1
ATOM 1187 C C . GLY A 1 147 ? 15.648 -2.762 14.555 1 92.19 147 GLY A C 1
ATOM 1188 O O . GLY A 1 147 ? 15.102 -2.746 15.656 1 92.19 147 GLY A O 1
ATOM 1189 N N . ASP A 1 148 ? 15.953 -1.632 13.922 1 94.25 148 ASP A N 1
ATOM 1190 C CA . ASP A 1 148 ? 15.68 -0.327 14.516 1 94.25 148 ASP A CA 1
ATOM 1191 C C . ASP A 1 148 ? 14.188 -0.139 14.766 1 94.25 148 ASP A C 1
ATOM 1193 O O . ASP A 1 148 ? 13.352 -0.688 14.047 1 94.25 148 ASP A O 1
ATOM 1197 N N . GLU A 1 149 ? 13.938 0.584 15.875 1 95.25 149 GLU A N 1
ATOM 1198 C CA . GLU A 1 149 ? 12.578 1.021 16.172 1 95.25 149 GLU A CA 1
ATOM 1199 C C . GLU A 1 149 ? 12.375 2.484 15.789 1 95.25 149 GLU A C 1
ATOM 1201 O O . GLU A 1 149 ? 13.117 3.359 16.234 1 95.25 149 GLU A O 1
ATOM 1206 N N . LEU A 1 150 ? 11.383 2.703 15 1 94.25 150 LEU A N 1
ATOM 1207 C CA . LEU A 1 150 ? 11.172 4.051 14.484 1 94.25 150 LEU A CA 1
ATOM 1208 C C . LEU A 1 150 ? 9.977 4.711 15.164 1 94.25 150 LEU A C 1
ATOM 1210 O O . LEU A 1 150 ? 8.938 4.078 15.352 1 94.25 150 LEU A O 1
ATOM 1214 N N . TYR A 1 151 ? 10.172 5.914 15.641 1 96.12 151 TYR A N 1
ATOM 1215 C CA . TYR A 1 151 ? 9.148 6.812 16.156 1 96.12 151 TYR A CA 1
ATOM 1216 C C . TYR A 1 151 ? 9.047 8.078 15.312 1 96.12 151 TYR A C 1
ATOM 1218 O O . TYR A 1 151 ? 10.07 8.688 14.984 1 96.12 151 TYR A O 1
ATOM 1226 N N . ILE A 1 152 ? 7.836 8.484 14.938 1 95.25 152 ILE A N 1
ATOM 1227 C CA . ILE A 1 152 ? 7.668 9.594 14.008 1 95.25 152 ILE A CA 1
ATOM 1228 C C . ILE A 1 152 ? 6.871 10.711 14.68 1 95.25 152 ILE A C 1
ATOM 1230 O O . ILE A 1 152 ? 5.855 10.453 15.336 1 95.25 152 ILE A O 1
ATOM 1234 N N . ASP A 1 153 ? 7.332 11.844 14.539 1 95.94 153 ASP A N 1
ATOM 1235 C CA . ASP A 1 153 ? 6.652 13.055 14.977 1 95.94 153 ASP A CA 1
ATOM 1236 C C . ASP A 1 153 ? 6.199 13.898 13.789 1 95.94 153 ASP A C 1
ATOM 1238 O O . ASP A 1 153 ? 7.027 14.43 13.039 1 95.94 153 ASP A O 1
ATOM 1242 N N . ILE A 1 154 ? 4.867 14.148 13.656 1 93.12 154 ILE A N 1
ATOM 1243 C CA . ILE A 1 154 ? 4.363 14.859 12.484 1 93.12 154 ILE A CA 1
ATOM 1244 C C . ILE A 1 154 ? 3.783 16.203 12.906 1 93.12 154 ILE A C 1
ATOM 1246 O O . ILE A 1 154 ? 2.92 16.75 12.219 1 93.12 154 ILE A O 1
ATOM 1250 N N . THR A 1 155 ? 4.211 16.75 13.953 1 92.88 155 THR A N 1
ATOM 1251 C CA . THR A 1 155 ? 3.588 17.891 14.617 1 92.88 155 THR A CA 1
ATOM 1252 C C . THR A 1 155 ? 3.857 19.172 13.836 1 92.88 155 THR A C 1
ATOM 1254 O O . THR A 1 155 ? 2.957 20 13.656 1 92.88 155 THR A O 1
ATOM 1257 N N . HIS A 1 156 ? 5.059 19.344 13.422 1 90.31 156 HIS A N 1
ATOM 1258 C CA . HIS A 1 156 ? 5.434 20.656 12.875 1 90.31 156 HIS A CA 1
ATOM 1259 C C . HIS A 1 156 ? 5.848 20.531 11.414 1 90.31 156 HIS A C 1
ATOM 1261 O O . HIS A 1 156 ? 5.629 19.5 10.781 1 90.31 156 HIS A O 1
ATOM 1267 N N . SER A 1 157 ? 6.223 21.609 10.852 1 89.31 157 SER A N 1
ATOM 1268 C CA . SER A 1 157 ? 6.68 21.734 9.469 1 89.31 157 SER A CA 1
ATOM 1269 C C . SER A 1 157 ? 5.508 21.703 8.5 1 89.31 157 SER A C 1
ATOM 1271 O O . SER A 1 157 ? 4.359 21.922 8.891 1 89.31 157 SER A O 1
ATOM 1273 N N . PHE A 1 158 ? 5.828 21.578 7.262 1 91.19 158 PHE A N 1
ATOM 1274 C CA . PHE A 1 158 ? 4.805 21.594 6.219 1 91.19 158 PHE A CA 1
ATOM 1275 C C . PHE A 1 158 ? 3.969 20.312 6.262 1 91.19 158 PHE A C 1
ATOM 1277 O O . PHE A 1 158 ? 4.488 19.234 6.559 1 91.19 158 PHE A O 1
ATOM 1284 N N . ARG A 1 159 ? 2.727 20.5 5.918 1 89.06 159 ARG A N 1
ATOM 1285 C CA . ARG A 1 159 ? 1.812 19.359 5.898 1 89.06 159 ARG A CA 1
ATOM 1286 C C . ARG A 1 159 ? 2.268 18.297 4.895 1 89.06 159 ARG A C 1
ATOM 1288 O O . ARG A 1 159 ? 2.062 17.109 5.102 1 89.06 159 ARG A O 1
ATOM 1295 N N . SER A 1 160 ? 2.904 18.766 3.883 1 90 160 SER A N 1
ATOM 1296 C CA . SER A 1 160 ? 3.406 17.844 2.871 1 90 160 SER A CA 1
ATOM 1297 C C . SER A 1 160 ? 4.453 16.906 3.457 1 90 160 SER A C 1
ATOM 1299 O O . SER A 1 160 ? 4.59 15.766 3.008 1 90 160 SER A O 1
ATOM 1301 N N . LEU A 1 161 ? 5.109 17.359 4.449 1 90.69 161 LEU A N 1
ATOM 1302 C CA . LEU A 1 161 ? 6.188 16.547 5.023 1 90.69 161 LEU A CA 1
ATOM 1303 C C . LEU A 1 161 ? 5.633 15.32 5.73 1 90.69 161 LEU A C 1
ATOM 1305 O O . LEU A 1 161 ? 6.242 14.25 5.695 1 90.69 161 LEU A O 1
ATOM 1309 N N . SER A 1 162 ? 4.551 15.5 6.406 1 89 162 SER A N 1
ATOM 1310 C CA . SER A 1 162 ? 3.934 14.352 7.066 1 89 162 SER A CA 1
ATOM 1311 C C . SER A 1 162 ? 3.6 13.25 6.07 1 89 162 SER A C 1
ATOM 1313 O O . SER A 1 162 ? 3.791 12.07 6.355 1 89 162 SER A O 1
ATOM 1315 N N . LEU A 1 163 ? 3.086 13.633 4.945 1 88.62 163 LEU A N 1
ATOM 1316 C CA . LEU A 1 163 ? 2.766 12.664 3.9 1 88.62 163 LEU A CA 1
ATOM 1317 C C . LEU A 1 163 ? 4.031 12.008 3.361 1 88.62 163 LEU A C 1
ATOM 1319 O O . LEU A 1 163 ? 4.059 10.797 3.133 1 88.62 163 LEU A O 1
ATOM 1323 N N . PHE A 1 164 ? 5.109 12.844 3.242 1 88.88 164 PHE A N 1
ATOM 1324 C CA . PHE A 1 164 ? 6.391 12.312 2.801 1 88.88 164 PHE A CA 1
ATOM 1325 C C . PHE A 1 164 ? 6.887 11.234 3.754 1 88.88 164 PHE A C 1
ATOM 1327 O O . PHE A 1 164 ? 7.312 10.156 3.318 1 88.88 164 PHE A O 1
ATOM 1334 N N . LEU A 1 165 ? 6.812 11.57 4.949 1 89.06 165 LEU A N 1
ATOM 1335 C CA . LEU A 1 165 ? 7.305 10.641 5.961 1 89.06 165 LEU A CA 1
ATOM 1336 C C . LEU A 1 165 ? 6.496 9.344 5.945 1 89.06 165 LEU A C 1
ATOM 1338 O O . LEU A 1 165 ? 7.062 8.258 6.07 1 89.06 165 LEU A O 1
ATOM 1342 N N . PHE A 1 166 ? 5.254 9.547 5.754 1 85.94 166 PHE A N 1
ATOM 1343 C CA . PHE A 1 166 ? 4.383 8.375 5.68 1 85.94 166 PHE A CA 1
ATOM 1344 C C . PHE A 1 166 ? 4.766 7.496 4.492 1 85.94 166 PHE A C 1
ATOM 1346 O O . PHE A 1 166 ? 4.812 6.27 4.613 1 85.94 166 PHE A O 1
ATOM 1353 N N . LEU A 1 167 ? 5.027 8.055 3.369 1 87 167 LEU A N 1
ATOM 1354 C CA . LEU A 1 167 ? 5.406 7.332 2.162 1 87 167 LEU A CA 1
ATOM 1355 C C . LEU A 1 167 ? 6.75 6.633 2.348 1 87 167 LEU A C 1
ATOM 1357 O O . LEU A 1 167 ? 6.918 5.484 1.929 1 87 167 LEU A O 1
ATOM 1361 N N . VAL A 1 168 ? 7.637 7.305 2.998 1 86.56 168 VAL A N 1
ATOM 1362 C CA . VAL A 1 168 ? 8.953 6.727 3.24 1 86.56 168 VAL A CA 1
ATOM 1363 C C . VAL A 1 168 ? 8.828 5.516 4.16 1 86.56 168 VAL A C 1
ATOM 1365 O O . VAL A 1 168 ? 9.469 4.488 3.938 1 86.56 168 VAL A O 1
ATOM 1368 N N . LEU A 1 169 ? 8.008 5.641 5.121 1 85.88 169 LEU A N 1
ATOM 1369 C CA . LEU A 1 169 ? 7.789 4.527 6.035 1 85.88 169 LEU A CA 1
ATOM 1370 C C . LEU A 1 169 ? 7.172 3.336 5.309 1 85.88 169 LEU A C 1
ATOM 1372 O O . LEU A 1 169 ? 7.555 2.189 5.551 1 85.88 169 LEU A O 1
ATOM 1376 N N . THR A 1 170 ? 6.23 3.629 4.488 1 86.31 170 THR A N 1
ATOM 1377 C CA . THR A 1 170 ? 5.609 2.58 3.688 1 86.31 170 THR A CA 1
ATOM 1378 C C . THR A 1 170 ? 6.637 1.917 2.775 1 86.31 170 THR A C 1
ATOM 1380 O O . THR A 1 170 ? 6.652 0.692 2.635 1 86.31 170 THR A O 1
ATOM 1383 N N . PHE A 1 171 ? 7.496 2.73 2.197 1 86.38 171 PHE A N 1
ATOM 1384 C CA . PHE A 1 171 ? 8.555 2.211 1.346 1 86.38 171 PHE A CA 1
ATOM 1385 C C . PHE A 1 171 ? 9.469 1.273 2.129 1 86.38 171 PHE A C 1
ATOM 1387 O O . PHE A 1 171 ? 9.797 0.18 1.658 1 86.38 171 PHE A O 1
ATOM 1394 N N . ILE A 1 172 ? 9.812 1.715 3.314 1 87.06 172 ILE A N 1
ATOM 1395 C CA . ILE A 1 172 ? 10.711 0.938 4.168 1 87.06 172 ILE A CA 1
ATOM 1396 C C . ILE A 1 172 ? 10.055 -0.393 4.527 1 87.06 172 ILE A C 1
ATOM 1398 O O . ILE A 1 172 ? 10.688 -1.447 4.445 1 87.06 172 ILE A O 1
ATOM 1402 N N . ASN A 1 173 ? 8.844 -0.338 4.754 1 85.31 173 ASN A N 1
ATOM 1403 C CA . ASN A 1 173 ? 8.117 -1.522 5.207 1 85.31 173 ASN A CA 1
ATOM 1404 C C . ASN A 1 173 ? 7.867 -2.498 4.062 1 85.31 173 ASN A C 1
ATOM 1406 O O . ASN A 1 173 ? 7.93 -3.715 4.25 1 85.31 173 ASN A O 1
ATOM 1410 N N . ASP A 1 174 ? 7.617 -2.02 2.898 1 87.12 174 ASP A N 1
ATOM 1411 C CA . ASP A 1 174 ? 7.117 -2.869 1.822 1 87.12 174 ASP A CA 1
ATOM 1412 C C . ASP A 1 174 ? 8.25 -3.275 0.876 1 87.12 174 ASP A C 1
ATOM 1414 O O . ASP A 1 174 ? 8.18 -4.332 0.244 1 87.12 174 ASP A O 1
ATOM 1418 N N . ILE A 1 175 ? 9.211 -2.424 0.742 1 86.5 175 ILE A N 1
ATOM 1419 C CA . ILE A 1 175 ? 10.25 -2.656 -0.253 1 86.5 175 ILE A CA 1
ATOM 1420 C C . ILE A 1 175 ? 11.555 -3.023 0.444 1 86.5 175 ILE A C 1
ATOM 1422 O O . ILE A 1 175 ? 12.164 -4.051 0.135 1 86.5 175 ILE A O 1
ATOM 1426 N N . ALA A 1 176 ? 11.906 -2.18 1.393 1 84.12 176 ALA A N 1
ATOM 1427 C CA . ALA A 1 176 ? 13.172 -2.416 2.094 1 84.12 176 ALA A CA 1
ATOM 1428 C C . ALA A 1 176 ? 12.961 -3.311 3.311 1 84.12 176 ALA A C 1
ATOM 1430 O O . ALA A 1 176 ? 13.398 -2.98 4.414 1 84.12 176 ALA A O 1
ATOM 1431 N N . SER A 1 177 ? 12.289 -4.402 3.164 1 78.25 177 SER A N 1
ATOM 1432 C CA . SER A 1 177 ? 11.859 -5.254 4.27 1 78.25 177 SER A CA 1
ATOM 1433 C C . SER A 1 177 ? 13.055 -5.914 4.949 1 78.25 177 SER A C 1
ATOM 1435 O O . SER A 1 177 ? 12.969 -6.332 6.109 1 78.25 177 SER A O 1
ATOM 1437 N N . GLU A 1 178 ? 14.148 -5.984 4.258 1 79.62 178 GLU A N 1
ATOM 1438 C CA . GLU A 1 178 ? 15.344 -6.578 4.84 1 79.62 178 GLU A CA 1
ATOM 1439 C C . GLU A 1 178 ? 15.828 -5.777 6.047 1 79.62 178 GLU A C 1
ATOM 1441 O O . GLU A 1 178 ? 16.531 -6.305 6.91 1 79.62 178 GLU A O 1
ATOM 1446 N N . LEU A 1 179 ? 15.461 -4.512 6.066 1 84.31 179 LEU A N 1
ATOM 1447 C CA . LEU A 1 179 ? 15.836 -3.666 7.195 1 84.31 179 LEU A CA 1
ATOM 1448 C C . LEU A 1 179 ? 15.102 -4.094 8.461 1 84.31 179 LEU A C 1
ATOM 1450 O O . LEU A 1 179 ? 15.547 -3.781 9.57 1 84.31 179 LEU A O 1
ATOM 1454 N N . ASN A 1 180 ? 14.039 -4.773 8.359 1 86.94 180 ASN A N 1
ATOM 1455 C CA . ASN A 1 180 ? 13.281 -5.285 9.492 1 86.94 180 ASN A CA 1
ATOM 1456 C C . ASN A 1 180 ? 13.039 -4.203 10.539 1 86.94 180 ASN A C 1
ATOM 1458 O O . ASN A 1 180 ? 13.297 -4.414 11.727 1 86.94 180 ASN A O 1
ATOM 1462 N N . VAL A 1 181 ? 12.797 -3.033 10.086 1 90.44 181 VAL A N 1
ATOM 1463 C CA . VAL A 1 181 ? 12.508 -1.937 11 1 90.44 181 VAL A CA 1
ATOM 1464 C C . VAL A 1 181 ? 11.07 -2.049 11.5 1 90.44 181 VAL A C 1
ATOM 1466 O O . VAL A 1 181 ? 10.211 -2.609 10.812 1 90.44 181 VAL A O 1
ATOM 1469 N N . SER A 1 182 ? 10.891 -1.588 12.742 1 90.06 182 SER A N 1
ATOM 1470 C CA . SER A 1 182 ? 9.547 -1.597 13.305 1 90.06 182 SER A CA 1
ATOM 1471 C C . SER A 1 182 ? 9.07 -0.183 13.625 1 90.06 182 SER A C 1
ATOM 1473 O O . SER A 1 182 ? 9.789 0.586 14.273 1 90.06 182 SER A O 1
ATOM 1475 N N . ILE A 1 183 ? 7.977 0.137 13.086 1 90.5 183 ILE A N 1
ATOM 1476 C CA . ILE A 1 183 ? 7.359 1.406 13.453 1 90.5 183 ILE A CA 1
ATOM 1477 C C . ILE A 1 183 ? 6.613 1.252 14.773 1 90.5 183 ILE A C 1
ATOM 1479 O O . ILE A 1 183 ? 5.645 0.493 14.867 1 90.5 183 ILE A O 1
ATOM 1483 N N . LYS A 1 184 ? 7.039 2.023 15.781 1 92.88 184 LYS A N 1
ATOM 1484 C CA . LYS A 1 184 ? 6.516 1.794 17.125 1 92.88 184 LYS A CA 1
ATOM 1485 C C . LYS A 1 184 ? 5.555 2.904 17.531 1 92.88 184 LYS A C 1
ATOM 1487 O O . LYS A 1 184 ? 4.793 2.75 18.5 1 92.88 184 LYS A O 1
ATOM 1492 N N . GLY A 1 185 ? 5.574 4.016 16.766 1 93.25 185 GLY A N 1
ATOM 1493 C CA . GLY A 1 185 ? 4.652 5.094 17.062 1 93.25 185 GLY A CA 1
ATOM 1494 C C . GLY A 1 185 ? 4.703 6.23 16.062 1 93.25 185 GLY A C 1
ATOM 1495 O O . GLY A 1 185 ? 5.766 6.539 15.523 1 93.25 185 GLY A O 1
ATOM 1496 N N . VAL A 1 186 ? 3.566 6.809 15.836 1 93.62 186 VAL A N 1
ATOM 1497 C CA . VAL A 1 186 ? 3.396 8.039 15.07 1 93.62 186 VAL A CA 1
ATOM 1498 C C . VAL A 1 186 ? 2.697 9.094 15.922 1 93.62 186 VAL A C 1
ATOM 1500 O O . VAL A 1 186 ? 1.515 8.953 16.25 1 93.62 186 VAL A O 1
ATOM 1503 N N . TYR A 1 187 ? 3.41 10.117 16.219 1 95.94 187 TYR A N 1
ATOM 1504 C CA . TYR A 1 187 ? 2.924 11.039 17.25 1 95.94 187 TYR A CA 1
ATOM 1505 C C . TYR A 1 187 ? 2.561 12.383 16.641 1 95.94 187 TYR A C 1
ATOM 1507 O O . TYR A 1 187 ? 3.211 12.844 15.688 1 95.94 187 TYR A O 1
ATOM 1515 N N . TYR A 1 188 ? 1.564 12.93 17.188 1 95.31 188 TYR A N 1
ATOM 1516 C CA . TYR A 1 188 ? 1.053 14.242 16.812 1 95.31 188 TYR A CA 1
ATOM 1517 C C . TYR A 1 188 ? 0.732 15.07 18.062 1 95.31 188 TYR A C 1
ATOM 1519 O O . TYR A 1 188 ? -0.148 14.711 18.844 1 95.31 188 TYR A O 1
ATOM 1527 N N . GLY A 1 189 ? 1.568 16.125 18.219 1 95.75 189 GLY A N 1
ATOM 1528 C CA . GLY A 1 189 ? 1.234 17.094 19.25 1 95.75 189 GLY A CA 1
ATOM 1529 C C . GLY A 1 189 ? 0.194 18.094 18.812 1 95.75 189 GLY A C 1
ATOM 1530 O O . GLY A 1 189 ? 0.475 18.969 17.984 1 95.75 189 GLY A O 1
ATOM 1531 N N . MET A 1 190 ? -0.984 18.078 19.438 1 94.25 190 MET A N 1
ATOM 1532 C CA . MET A 1 190 ? -2.115 18.891 18.984 1 94.25 190 MET A CA 1
ATOM 1533 C C . MET A 1 190 ? -2.092 20.266 19.625 1 94.25 190 MET A C 1
ATOM 1535 O O . MET A 1 190 ? -2.961 20.594 20.438 1 94.25 190 MET A O 1
ATOM 1539 N N . LEU A 1 191 ? -1.217 21.078 19.125 1 90.81 191 LEU A N 1
ATOM 1540 C CA . LEU A 1 191 ? -1.089 22.453 19.594 1 90.81 191 LEU A CA 1
ATOM 1541 C C . LEU A 1 191 ? -2.361 23.234 19.328 1 90.81 191 LEU A C 1
ATOM 1543 O O . LEU A 1 191 ? -2.697 24.172 20.078 1 90.81 191 LEU A O 1
ATOM 1547 N N . ASP A 1 192 ? -3.074 22.844 18.375 1 87.31 192 ASP A N 1
ATOM 1548 C CA . ASP A 1 192 ? -4.27 23.547 17.891 1 87.31 192 ASP A CA 1
ATOM 1549 C C . ASP A 1 192 ? -5.344 23.594 18.969 1 87.31 192 ASP A C 1
ATOM 1551 O O . ASP A 1 192 ? -6.188 24.5 18.984 1 87.31 192 ASP A O 1
ATOM 1555 N N . ILE A 1 193 ? -5.266 22.672 19.875 1 91.75 193 ILE A N 1
ATOM 1556 C CA . ILE A 1 193 ? -6.359 22.625 20.844 1 91.75 193 ILE A CA 1
ATOM 1557 C C . ILE A 1 193 ? -5.816 22.891 22.25 1 91.75 193 ILE A C 1
ATOM 1559 O O . ILE A 1 193 ? -6.5 22.641 23.25 1 91.75 193 ILE A O 1
ATOM 1563 N N . SER A 1 194 ? -4.629 23.359 22.344 1 91.62 194 SER A N 1
ATOM 1564 C CA . SER A 1 194 ? -3.982 23.609 23.625 1 91.62 194 SER A CA 1
ATOM 1565 C C . SER A 1 194 ? -4.746 24.656 24.422 1 91.62 194 SER A C 1
ATOM 1567 O O . SER A 1 194 ? -4.781 24.594 25.656 1 91.62 194 SER A O 1
ATOM 1569 N N . ARG A 1 195 ? -5.324 25.641 23.734 1 89 195 ARG A N 1
ATOM 1570 C CA . ARG A 1 195 ? -6.082 26.672 24.438 1 89 195 ARG A CA 1
ATOM 1571 C C . ARG A 1 195 ? -7.34 26.094 25.062 1 89 195 ARG A C 1
ATOM 1573 O O . ARG A 1 195 ? -7.715 26.469 26.172 1 89 195 ARG A O 1
ATOM 1580 N N . GLU A 1 196 ? -7.945 25.25 24.328 1 90.94 196 GLU A N 1
ATOM 1581 C CA . GLU A 1 196 ? -9.172 24.625 24.812 1 90.94 196 GLU A CA 1
ATOM 1582 C C . GLU A 1 196 ? -8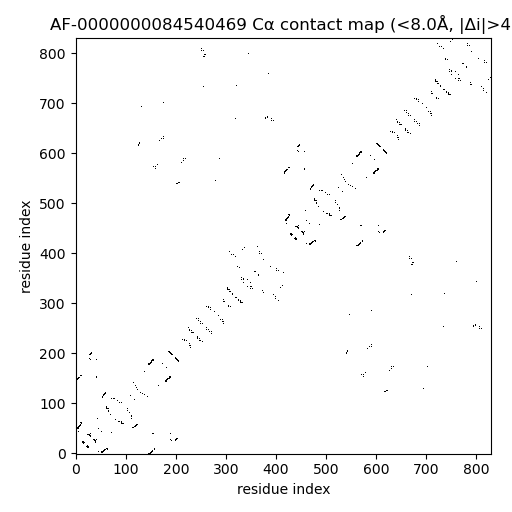.883 23.703 26 1 90.94 196 GLU A C 1
ATOM 1584 O O . GLU A 1 196 ? -9.617 23.703 26.984 1 90.94 196 GLU A O 1
ATOM 1589 N N . LEU A 1 197 ? -7.797 22.922 25.984 1 94 197 LEU A N 1
ATOM 1590 C CA . LEU A 1 197 ? -7.52 21.891 26.969 1 94 197 LEU A CA 1
ATOM 1591 C C . LEU A 1 197 ? -6.555 22.391 28.031 1 94 197 LEU A C 1
ATOM 1593 O O . LEU A 1 197 ? -6.371 21.75 29.062 1 94 197 LEU A O 1
ATOM 1597 N N . ASN A 1 198 ? -5.91 23.5 27.797 1 93.81 198 ASN A N 1
ATOM 1598 C CA . ASN A 1 198 ? -4.871 24.078 28.641 1 93.81 198 ASN A CA 1
ATOM 1599 C C . ASN A 1 198 ? -3.576 23.281 28.578 1 93.81 198 ASN A C 1
ATOM 1601 O O . ASN A 1 198 ? -2.688 23.438 29.406 1 93.81 198 ASN A O 1
ATOM 1605 N N . TYR A 1 199 ? -3.533 22.312 27.766 1 95.62 199 TYR A N 1
ATOM 1606 C CA . TYR A 1 199 ? -2.342 21.562 27.391 1 95.62 199 TYR A CA 1
ATOM 1607 C C . TYR A 1 199 ? -2.436 21.078 25.953 1 95.62 199 TYR A C 1
ATOM 1609 O O . TYR A 1 199 ? -3.506 21.125 25.344 1 95.62 199 TYR A O 1
ATOM 1617 N N . ALA A 1 200 ? -1.375 20.688 25.344 1 95.81 200 ALA A N 1
ATOM 1618 C CA . ALA A 1 200 ? -1.34 20.078 24.016 1 95.81 200 ALA A CA 1
ATOM 1619 C C . ALA A 1 200 ? -1.212 18.562 24.109 1 95.81 200 ALA A C 1
ATOM 1621 O O . ALA A 1 200 ? -0.127 18.047 24.375 1 95.81 200 ALA A O 1
ATOM 1622 N N . PRO A 1 201 ? -2.266 17.891 23.906 1 97.06 201 PRO A N 1
ATOM 1623 C CA . PRO A 1 201 ? -2.154 16.438 23.953 1 97.06 201 PRO A CA 1
ATOM 1624 C C . PRO A 1 201 ? -1.277 15.867 22.844 1 97.06 201 PRO A C 1
ATOM 1626 O O . PRO A 1 201 ? -1.314 16.359 21.703 1 97.06 201 PRO A O 1
ATOM 1629 N N . ILE A 1 202 ? -0.428 14.93 23.156 1 97.25 202 ILE A N 1
ATOM 1630 C CA . ILE A 1 202 ? 0.31 14.148 22.172 1 97.25 202 ILE A CA 1
ATOM 1631 C C . ILE A 1 202 ? -0.409 12.828 21.906 1 97.25 202 ILE A C 1
ATOM 1633 O O . ILE A 1 202 ? -0.517 11.984 22.812 1 97.25 202 ILE A O 1
ATOM 1637 N N . VAL A 1 203 ? -0.884 12.711 20.719 1 96.12 203 VAL A N 1
ATOM 1638 C CA . VAL A 1 203 ? -1.657 11.523 20.359 1 96.12 203 VAL A CA 1
ATOM 1639 C C . VAL A 1 203 ? -0.801 10.578 19.516 1 96.12 203 VAL A C 1
ATOM 1641 O O . VAL A 1 203 ? 0.006 11.031 18.703 1 96.12 203 VAL A O 1
ATOM 1644 N N . ASN A 1 204 ? -0.923 9.281 19.797 1 95.06 204 ASN A N 1
ATOM 1645 C CA . ASN A 1 204 ? -0.266 8.258 19 1 95.06 204 ASN A CA 1
ATOM 1646 C C . ASN A 1 204 ? -1.162 7.773 17.859 1 95.06 204 ASN A C 1
ATOM 1648 O O . ASN A 1 204 ? -2.223 7.195 18.109 1 95.06 204 ASN A O 1
ATOM 1652 N N . LEU A 1 205 ? -0.72 8.039 16.609 1 92.44 205 LEU A N 1
ATOM 1653 C CA . LEU A 1 205 ? -1.499 7.703 15.422 1 92.44 205 LEU A CA 1
ATOM 1654 C C . LEU A 1 205 ? -1.039 6.375 14.828 1 92.44 205 LEU A C 1
ATOM 1656 O O . LEU A 1 205 ? -1.188 6.148 13.625 1 92.44 205 LEU A O 1
ATOM 1660 N N . GLN A 1 206 ? -0.43 5.523 15.57 1 88.5 206 GLN A N 1
ATOM 1661 C CA . GLN A 1 206 ? 0.065 4.227 15.125 1 88.5 206 GLN A CA 1
ATOM 1662 C C . GLN A 1 206 ? -1.041 3.412 14.461 1 88.5 206 GLN A C 1
ATOM 1664 O O . GLN A 1 206 ? -0.785 2.664 13.508 1 88.5 206 GLN A O 1
ATOM 1669 N N . SER A 1 207 ? -2.246 3.514 14.898 1 85.56 207 SER A N 1
ATOM 1670 C CA . SER A 1 207 ? -3.375 2.773 14.344 1 85.56 207 SER A CA 1
ATOM 1671 C C . SER A 1 207 ? -3.564 3.082 12.867 1 85.56 207 SER A C 1
ATOM 1673 O O . SER A 1 207 ? -4.02 2.229 12.102 1 85.56 207 SER A O 1
ATOM 1675 N N . LEU A 1 208 ? -3.229 4.281 12.484 1 84.06 208 LEU A N 1
ATOM 1676 C CA . LEU A 1 208 ? -3.324 4.645 11.078 1 84.06 208 LEU A CA 1
ATOM 1677 C C . LEU A 1 208 ? -2.334 3.844 10.242 1 84.06 208 LEU A C 1
ATOM 1679 O O . LEU A 1 208 ? -2.654 3.42 9.125 1 84.06 208 LEU A O 1
ATOM 1683 N N . PHE A 1 209 ? -1.188 3.598 10.789 1 82.44 209 PHE A N 1
ATOM 1684 C CA . PHE A 1 209 ? -0.203 2.771 10.102 1 82.44 209 PHE A CA 1
ATOM 1685 C C . PHE A 1 209 ? -0.683 1.328 10 1 82.44 209 PHE A C 1
ATOM 1687 O O . PHE A 1 209 ? -0.426 0.651 9 1 82.44 209 PHE A O 1
ATOM 1694 N N . ASP A 1 210 ? -1.354 0.917 10.984 1 84.25 210 ASP A N 1
ATOM 1695 C CA . ASP A 1 210 ? -1.885 -0.442 10.961 1 84.25 210 ASP A CA 1
ATOM 1696 C C . ASP A 1 210 ? -2.908 -0.613 9.836 1 84.25 210 ASP A C 1
ATOM 1698 O O . ASP A 1 210 ? -3.043 -1.701 9.273 1 84.25 210 ASP A O 1
ATOM 1702 N N . ILE A 1 211 ? -3.568 0.463 9.555 1 87.5 211 ILE A N 1
ATOM 1703 C CA . ILE A 1 211 ? -4.551 0.41 8.477 1 87.5 211 ILE A CA 1
ATOM 1704 C C . ILE A 1 211 ? -3.846 0.129 7.152 1 87.5 211 ILE A C 1
ATOM 1706 O O . ILE A 1 211 ? -4.375 -0.589 6.301 1 87.5 211 ILE A O 1
ATOM 1710 N N . THR A 1 212 ? -2.631 0.637 6.984 1 87.75 212 THR A N 1
ATOM 1711 C CA . THR A 1 212 ? -1.884 0.377 5.762 1 87.75 212 THR A CA 1
ATOM 1712 C C . THR A 1 212 ? -1.591 -1.113 5.613 1 87.75 212 THR A C 1
ATOM 1714 O O . THR A 1 212 ? -1.623 -1.65 4.504 1 87.75 212 THR A O 1
ATOM 1717 N N . ARG A 1 213 ? -1.35 -1.787 6.707 1 89.19 213 ARG A N 1
ATOM 1718 C CA . ARG A 1 213 ? -1.099 -3.225 6.68 1 89.19 213 ARG A CA 1
ATOM 1719 C C . ARG A 1 213 ? -2.355 -3.992 6.277 1 89.19 213 ARG A C 1
ATOM 1721 O O . ARG A 1 213 ? -2.279 -4.969 5.531 1 89.19 213 ARG A O 1
ATOM 1728 N N . TRP A 1 214 ? -3.453 -3.521 6.75 1 90.5 214 TRP A N 1
ATOM 1729 C CA . TRP A 1 214 ? -4.727 -4.137 6.391 1 90.5 214 TRP A CA 1
ATOM 1730 C C . TRP A 1 214 ? -5.023 -3.949 4.906 1 90.5 214 TRP A C 1
ATOM 1732 O O . TRP A 1 214 ? -5.473 -4.879 4.234 1 90.5 214 TRP A O 1
ATOM 1742 N N . ILE A 1 215 ? -4.777 -2.734 4.434 1 90.06 215 ILE A N 1
ATOM 1743 C CA . ILE A 1 215 ? -4.992 -2.445 3.02 1 90.06 215 ILE A CA 1
ATOM 1744 C C . ILE A 1 215 ? -4.094 -3.34 2.168 1 90.06 215 ILE A C 1
ATOM 1746 O O . ILE A 1 215 ? -4.559 -3.957 1.205 1 90.06 215 ILE A O 1
ATOM 1750 N N . LYS A 1 216 ? -2.891 -3.455 2.539 1 91.44 216 LYS A N 1
ATOM 1751 C CA . LYS A 1 216 ? -1.939 -4.309 1.832 1 91.44 216 LYS A CA 1
ATOM 1752 C C . LYS A 1 216 ? -2.391 -5.766 1.846 1 91.44 216 LYS A C 1
ATOM 1754 O O . LYS A 1 216 ? -2.305 -6.457 0.828 1 91.44 216 LYS A O 1
ATOM 1759 N N . GLY A 1 217 ? -2.762 -6.242 3.035 1 92.75 217 GLY A N 1
ATOM 1760 C CA . GLY A 1 217 ? -3.266 -7.602 3.148 1 92.75 217 GLY A CA 1
ATOM 1761 C C . GLY A 1 217 ? -4.477 -7.863 2.271 1 92.75 217 GLY A C 1
ATOM 1762 O O . GLY A 1 217 ? -4.555 -8.898 1.607 1 92.75 217 GLY A O 1
ATOM 1763 N N . GLY A 1 218 ? -5.418 -6.902 2.324 1 91.19 218 GLY A N 1
ATOM 1764 C CA . GLY A 1 218 ? -6.574 -7.031 1.454 1 91.19 218 GLY A CA 1
ATOM 1765 C C . GLY A 1 218 ? -6.215 -7.074 -0.018 1 91.19 218 GLY A C 1
ATOM 1766 O O . GLY A 1 218 ? -6.754 -7.891 -0.771 1 91.19 218 GLY A O 1
ATOM 1767 N N . TYR A 1 219 ? -5.309 -6.223 -0.39 1 91.25 219 TYR A N 1
ATOM 1768 C CA . TYR A 1 219 ? -4.824 -6.176 -1.765 1 91.25 219 TYR A CA 1
ATOM 1769 C C . TYR A 1 219 ? -4.199 -7.508 -2.166 1 91.25 219 TYR A C 1
ATOM 1771 O O . TYR A 1 219 ? -4.48 -8.031 -3.246 1 91.25 219 TYR A O 1
ATOM 1779 N N . SER A 1 220 ? -3.389 -8.078 -1.317 1 93.69 220 SER A N 1
ATOM 1780 C CA . SER A 1 220 ? -2.719 -9.352 -1.584 1 93.69 220 SER A CA 1
ATOM 1781 C C . SER A 1 220 ? -3.725 -10.484 -1.718 1 93.69 220 SER A C 1
ATOM 1783 O O . SER A 1 220 ? -3.574 -11.359 -2.578 1 93.69 220 SER A O 1
ATOM 1785 N N . LEU A 1 221 ? -4.688 -10.484 -0.895 1 92.56 221 LEU A N 1
ATOM 1786 C CA . LEU A 1 221 ? -5.695 -11.539 -0.942 1 92.56 221 LEU A CA 1
ATOM 1787 C C . LEU A 1 221 ? -6.535 -11.43 -2.211 1 92.56 221 LEU A C 1
ATOM 1789 O O . LEU A 1 221 ? -6.723 -12.422 -2.922 1 92.56 221 LEU A O 1
ATOM 1793 N N . GLN A 1 222 ? -6.949 -10.266 -2.484 1 89.44 222 GLN A N 1
ATOM 1794 C CA . GLN A 1 222 ? -7.859 -10.039 -3.602 1 89.44 222 GLN A CA 1
ATOM 1795 C C . GLN A 1 222 ? -7.164 -10.297 -4.938 1 89.44 222 GLN A C 1
ATOM 1797 O O . GLN A 1 222 ? -7.773 -10.844 -5.859 1 89.44 222 GLN A O 1
ATOM 1802 N N . ASN A 1 223 ? -5.906 -9.945 -5.039 1 90 223 ASN A N 1
ATOM 1803 C CA . ASN A 1 223 ? -5.242 -9.969 -6.336 1 90 223 ASN A CA 1
ATOM 1804 C C . ASN A 1 223 ? -4.371 -11.211 -6.496 1 90 223 ASN A C 1
ATOM 1806 O O . ASN A 1 223 ? -4.098 -11.648 -7.617 1 90 223 ASN A O 1
ATOM 1810 N N . PHE A 1 224 ? -3.977 -11.789 -5.363 1 92.75 224 PHE A N 1
ATOM 1811 C CA . PHE A 1 224 ? -3.01 -12.875 -5.477 1 92.75 224 PHE A CA 1
ATOM 1812 C C . PHE A 1 224 ? -3.463 -14.094 -4.68 1 92.75 224 PHE A C 1
ATOM 1814 O O . PHE A 1 224 ? -2.809 -15.141 -4.703 1 92.75 224 PHE A O 1
ATOM 1821 N N . GLY A 1 225 ? -4.613 -14 -3.992 1 92.81 225 GLY A N 1
ATOM 1822 C CA . GLY A 1 225 ? -5.09 -15.109 -3.176 1 92.81 225 GLY A CA 1
ATOM 1823 C C . GLY A 1 225 ? -4.227 -15.359 -1.954 1 92.81 225 GLY A C 1
ATOM 1824 O O . GLY A 1 225 ? -4.184 -16.484 -1.442 1 92.81 225 GLY A O 1
ATOM 1825 N N . ASN A 1 226 ? -3.5 -14.383 -1.54 1 95 226 ASN A N 1
ATOM 1826 C CA . ASN A 1 226 ? -2.58 -14.469 -0.411 1 95 226 ASN A CA 1
ATOM 1827 C C . ASN A 1 226 ? -3.107 -13.703 0.801 1 95 226 ASN A C 1
ATOM 1829 O O . ASN A 1 226 ? -2.789 -12.531 0.987 1 95 226 ASN A O 1
ATOM 1833 N N . GLY A 1 227 ? -3.781 -14.422 1.682 1 95.38 227 GLY A N 1
ATOM 1834 C CA . GLY A 1 227 ? -4.414 -13.773 2.82 1 95.38 227 GLY A CA 1
ATOM 1835 C C . GLY A 1 227 ? -3.619 -13.914 4.105 1 95.38 227 GLY A C 1
ATOM 1836 O O . GLY A 1 227 ? -4.145 -13.68 5.195 1 95.38 227 GLY A O 1
ATOM 1837 N N . TYR A 1 228 ? -2.381 -14.219 4.047 1 96 228 TYR A N 1
ATOM 1838 C CA . TYR A 1 228 ? -1.595 -14.547 5.23 1 96 228 TYR A CA 1
ATOM 1839 C C . TYR A 1 228 ? -1.397 -13.32 6.113 1 96 228 TYR A C 1
ATOM 1841 O O . TYR A 1 228 ? -1.415 -13.422 7.344 1 96 228 TYR A O 1
ATOM 1849 N N . LEU A 1 229 ? -1.18 -12.172 5.453 1 93.56 229 LEU A N 1
ATOM 1850 C CA . LEU A 1 229 ? -1.008 -10.953 6.234 1 93.56 229 LEU A CA 1
ATOM 1851 C C . LEU A 1 229 ? -2.277 -10.625 7.012 1 93.56 229 LEU A C 1
ATOM 1853 O O . LEU A 1 229 ? -2.219 -10.328 8.203 1 93.56 229 LEU A O 1
ATOM 1857 N N . ILE A 1 230 ? -3.42 -10.734 6.395 1 93.5 230 ILE A N 1
ATOM 1858 C CA . ILE A 1 230 ? -4.695 -10.484 7.062 1 93.5 230 ILE A CA 1
ATOM 1859 C C . ILE A 1 230 ? -4.887 -11.484 8.195 1 93.5 230 ILE A C 1
ATOM 1861 O O . ILE A 1 230 ? -5.355 -11.125 9.281 1 93.5 230 ILE A O 1
ATOM 1865 N N . ALA A 1 231 ? -4.562 -12.711 7.898 1 95.5 231 ALA A N 1
ATOM 1866 C CA . ALA A 1 231 ? -4.676 -13.75 8.922 1 95.5 231 ALA A CA 1
ATOM 1867 C C . ALA A 1 231 ? -3.824 -13.414 10.141 1 95.5 231 ALA A C 1
ATOM 1869 O O . ALA A 1 231 ? -4.281 -13.539 11.281 1 95.5 231 ALA A O 1
ATOM 1870 N N . SER A 1 232 ? -2.635 -12.969 9.906 1 94.75 232 SER A N 1
ATOM 1871 C CA . SER A 1 232 ? -1.737 -12.609 11 1 94.75 232 SER A CA 1
ATOM 1872 C C . SER A 1 232 ? -2.289 -11.438 11.797 1 94.75 232 SER A C 1
ATOM 1874 O O . SER A 1 232 ? -2.227 -11.438 13.031 1 94.75 232 SER A O 1
ATOM 1876 N N . LEU A 1 233 ? -2.793 -10.414 11.117 1 91.38 233 LEU A N 1
ATOM 1877 C CA . LEU A 1 233 ? -3.363 -9.25 11.773 1 91.38 233 LEU A CA 1
ATOM 1878 C C . LEU A 1 233 ? -4.578 -9.633 12.609 1 91.38 233 LEU A C 1
ATOM 1880 O O . LEU A 1 233 ? -4.758 -9.125 13.719 1 91.38 233 LEU A O 1
ATOM 1884 N N . LEU A 1 234 ? -5.336 -10.555 12.094 1 92.06 234 LEU A N 1
ATOM 1885 C CA . LEU A 1 234 ? -6.504 -11.039 12.82 1 92.06 234 LEU A CA 1
ATOM 1886 C C . LEU A 1 234 ? -6.086 -11.828 14.055 1 92.06 234 LEU A C 1
ATOM 1888 O O . LEU A 1 234 ? -6.684 -11.688 15.125 1 92.06 234 LEU A O 1
ATOM 1892 N N . ALA A 1 235 ? -5.098 -12.641 13.859 1 93.06 235 ALA A N 1
ATOM 1893 C CA . ALA A 1 235 ? -4.594 -13.414 14.992 1 93.06 235 ALA A CA 1
ATOM 1894 C C . ALA A 1 235 ? -4.086 -12.508 16.109 1 93.06 235 ALA A C 1
ATOM 1896 O O . ALA A 1 235 ? -4.285 -12.789 17.281 1 93.06 235 ALA A O 1
ATOM 1897 N N . GLU A 1 236 ? -3.416 -11.422 15.719 1 87.94 236 GLU A N 1
ATOM 1898 C CA . GLU A 1 236 ? -2.93 -10.43 16.672 1 87.94 236 GLU A CA 1
ATOM 1899 C C . GLU A 1 236 ? -4.082 -9.797 17.453 1 87.94 236 GLU A C 1
ATOM 1901 O O . GLU A 1 236 ? -3.914 -9.391 18.594 1 87.94 236 GLU A O 1
ATOM 1906 N N . GLN A 1 237 ? -5.285 -9.758 16.844 1 85.81 237 GLN A N 1
ATOM 1907 C CA . GLN A 1 237 ? -6.457 -9.164 17.484 1 85.81 237 GLN A CA 1
ATOM 1908 C C . GLN A 1 237 ? -7.273 -10.219 18.219 1 85.81 237 GLN A C 1
ATOM 1910 O O . GLN A 1 237 ? -8.359 -9.93 18.719 1 85.81 237 GLN A O 1
ATOM 1915 N N . GLY A 1 238 ? -6.848 -11.461 18.172 1 88.12 238 GLY A N 1
ATOM 1916 C CA . GLY A 1 238 ? -7.508 -12.516 18.922 1 88.12 238 GLY A CA 1
ATOM 1917 C C . GLY A 1 238 ? -8.547 -13.266 18.109 1 88.12 238 GLY A C 1
ATOM 1918 O O . GLY A 1 238 ? -9.211 -14.164 18.609 1 88.12 238 GLY A O 1
ATOM 1919 N N . GLU A 1 239 ? -8.703 -12.867 16.844 1 89.94 239 GLU A N 1
ATOM 1920 C CA . GLU A 1 239 ? -9.656 -13.547 15.977 1 89.94 239 GLU A CA 1
ATOM 1921 C C . GLU A 1 239 ? -9.023 -14.766 15.305 1 89.94 239 GLU A C 1
ATOM 1923 O O . GLU A 1 239 ? -8.922 -14.828 14.078 1 89.94 239 GLU A O 1
ATOM 1928 N N . LYS A 1 240 ? -8.805 -15.789 16.062 1 92.81 240 LYS A N 1
ATOM 1929 C CA . LYS A 1 240 ? -8.016 -16.938 15.625 1 92.81 240 LYS A CA 1
ATOM 1930 C C . LYS A 1 240 ? -8.797 -17.797 14.625 1 92.81 240 LYS A C 1
ATOM 1932 O O . LYS A 1 240 ? -8.227 -18.312 13.664 1 92.81 240 LYS A O 1
ATOM 1937 N N . SER A 1 241 ? -10.047 -17.922 14.875 1 93.25 241 SER A N 1
ATOM 1938 C CA . SER A 1 241 ? -10.852 -18.766 13.992 1 93.25 241 SER A CA 1
ATOM 1939 C C . SER A 1 241 ? -10.922 -18.172 12.586 1 93.25 241 SER A C 1
ATOM 1941 O O . SER A 1 241 ? -10.695 -18.891 11.602 1 93.25 241 SER A O 1
ATOM 1943 N N . LEU A 1 242 ? -11.227 -16.953 12.547 1 93.38 242 LEU A N 1
ATOM 1944 C CA . LEU A 1 242 ? -11.289 -16.281 11.258 1 93.38 242 LEU A CA 1
ATOM 1945 C C . LEU A 1 242 ? -9.914 -16.266 10.586 1 93.38 242 LEU A C 1
ATOM 1947 O O . LEU A 1 242 ? -9.812 -16.469 9.375 1 93.38 242 LEU A O 1
ATOM 1951 N N . ALA A 1 243 ? -8.883 -15.992 11.367 1 94.81 243 ALA A N 1
ATOM 1952 C CA . ALA A 1 243 ? -7.508 -16.031 10.867 1 94.81 243 ALA A CA 1
ATOM 1953 C C . ALA A 1 243 ? -7.199 -17.375 10.227 1 94.81 243 ALA A C 1
ATOM 1955 O O . ALA A 1 243 ? -6.621 -17.438 9.133 1 94.81 243 ALA A O 1
ATOM 1956 N N . ASN A 1 244 ? -7.621 -18.422 10.875 1 95.44 244 ASN A N 1
ATOM 1957 C CA . ASN A 1 244 ? -7.379 -19.781 10.375 1 95.44 244 ASN A CA 1
ATOM 1958 C C . ASN A 1 244 ? -8.133 -20.031 9.078 1 95.44 244 ASN A C 1
ATOM 1960 O O . ASN A 1 244 ? -7.605 -20.688 8.172 1 95.44 244 ASN A O 1
ATOM 1964 N N . SER A 1 245 ? -9.312 -19.609 9.016 1 95.31 245 SER A N 1
ATOM 1965 C CA . SER A 1 245 ? -10.109 -19.797 7.805 1 95.31 245 SER A CA 1
ATOM 1966 C C . SER A 1 245 ? -9.484 -19.062 6.617 1 95.31 245 SER A C 1
ATOM 1968 O O . SER A 1 245 ? -9.461 -19.594 5.504 1 95.31 245 SER A O 1
ATOM 1970 N N . ILE A 1 246 ? -8.984 -17.891 6.832 1 95.62 246 ILE A N 1
ATOM 1971 C CA . ILE A 1 246 ? -8.336 -17.125 5.773 1 95.62 246 ILE A CA 1
ATOM 1972 C C . ILE A 1 246 ? -7.051 -17.828 5.336 1 95.62 246 ILE A C 1
ATOM 1974 O O . ILE A 1 246 ? -6.766 -17.922 4.137 1 95.62 246 ILE A O 1
ATOM 1978 N N . SER A 1 247 ? -6.352 -18.344 6.297 1 95.69 247 SER A N 1
ATOM 1979 C CA . SER A 1 247 ? -5.117 -19.047 5.992 1 95.69 247 SER A CA 1
ATOM 1980 C C . SER A 1 247 ? -5.398 -20.312 5.168 1 95.69 247 SER A C 1
ATOM 1982 O O . SER A 1 247 ? -4.668 -20.609 4.223 1 95.69 247 SER A O 1
ATOM 1984 N N . LYS A 1 248 ? -6.43 -21 5.508 1 94.88 248 LYS A N 1
ATOM 1985 C CA . LYS A 1 248 ? -6.785 -22.234 4.797 1 94.88 248 LYS A CA 1
ATOM 1986 C C . LYS A 1 248 ? -7.156 -21.938 3.346 1 94.88 248 LYS A C 1
ATOM 1988 O O . LYS A 1 248 ? -6.758 -22.672 2.436 1 94.88 248 LYS A O 1
ATOM 1993 N N . LEU A 1 249 ? -7.938 -20.969 3.172 1 95.06 249 LEU A N 1
ATOM 1994 C CA . LEU A 1 249 ? -8.281 -20.594 1.809 1 95.06 249 LEU A CA 1
ATOM 1995 C C . LEU A 1 249 ? -7.043 -20.172 1.028 1 95.06 249 LEU A C 1
ATOM 1997 O O . LEU A 1 249 ? -6.891 -20.531 -0.142 1 95.06 249 LEU A O 1
ATOM 2001 N N . SER A 1 250 ? -6.172 -19.391 1.666 1 95.94 250 SER A N 1
ATOM 2002 C CA . SER A 1 250 ? -4.93 -18.953 1.032 1 95.94 250 SER A CA 1
ATOM 2003 C C . SER A 1 250 ? -4.07 -20.141 0.629 1 95.94 250 SER A C 1
ATOM 2005 O O . SER A 1 250 ? -3.51 -20.172 -0.469 1 95.94 250 SER A O 1
ATOM 2007 N N . ASP A 1 251 ? -4.004 -21.125 1.546 1 94.75 251 ASP A N 1
ATOM 2008 C CA . ASP A 1 251 ? -3.271 -22.344 1.248 1 94.75 251 ASP A CA 1
ATOM 2009 C C . ASP A 1 251 ? -3.84 -23.047 0.012 1 94.75 251 ASP A C 1
ATOM 2011 O O . ASP A 1 251 ? -3.088 -23.484 -0.855 1 94.75 251 ASP A O 1
ATOM 2015 N N . THR A 1 252 ? -5.098 -23.141 -0.019 1 92.81 252 THR A N 1
ATOM 2016 C CA . THR A 1 252 ? -5.801 -23.781 -1.12 1 92.81 252 THR A CA 1
ATOM 2017 C C . THR A 1 252 ? -5.477 -23.094 -2.445 1 92.81 252 THR A C 1
ATOM 2019 O O . THR A 1 252 ? -5.156 -23.766 -3.432 1 92.81 252 THR A O 1
ATOM 2022 N N . LEU A 1 253 ? -5.508 -21.844 -2.48 1 93.94 253 LEU A N 1
ATOM 2023 C CA . LEU A 1 253 ? -5.273 -21.078 -3.703 1 93.94 253 LEU A CA 1
ATOM 2024 C C . LEU A 1 253 ? -3.801 -21.125 -4.098 1 93.94 253 LEU A C 1
ATOM 2026 O O . LEU A 1 253 ? -3.475 -21.297 -5.273 1 93.94 253 LEU A O 1
ATOM 2030 N N . ASN A 1 254 ? -2.924 -21.016 -3.094 1 94.19 254 ASN A N 1
ATOM 2031 C CA . ASN A 1 254 ? -1.498 -20.922 -3.385 1 94.19 254 ASN A CA 1
ATOM 2032 C C . ASN A 1 254 ? -0.907 -22.281 -3.758 1 94.19 254 ASN A C 1
ATOM 2034 O O . ASN A 1 254 ? 0.149 -22.344 -4.391 1 94.19 254 ASN A O 1
ATOM 2038 N N . LEU A 1 255 ? -1.651 -23.344 -3.414 1 92.69 255 LEU A N 1
ATOM 2039 C CA . LEU A 1 255 ? -1.26 -24.672 -3.854 1 92.69 255 LEU A CA 1
ATOM 2040 C C . LEU A 1 255 ? -2.084 -25.109 -5.059 1 92.69 255 LEU A C 1
ATOM 2042 O O . LEU A 1 255 ? -1.805 -26.156 -5.664 1 92.69 255 LEU A O 1
ATOM 2046 N N . ASN A 1 256 ? -3.053 -24.312 -5.426 1 89 256 ASN A N 1
ATOM 2047 C CA . ASN A 1 256 ? -4 -24.625 -6.488 1 89 256 ASN A CA 1
ATOM 2048 C C . ASN A 1 256 ? -4.73 -25.938 -6.207 1 89 256 ASN A C 1
ATOM 2050 O O . ASN A 1 256 ? -4.875 -26.781 -7.102 1 89 256 ASN A O 1
ATOM 2054 N N . TYR A 1 257 ? -5.145 -26.125 -4.926 1 86.62 257 TYR A N 1
ATOM 2055 C CA . TYR A 1 257 ? -5.879 -27.312 -4.516 1 86.62 257 TYR A CA 1
ATOM 2056 C C . TYR A 1 257 ? -7.383 -27.109 -4.684 1 86.62 257 TYR A C 1
ATOM 2058 O O . TYR A 1 257 ? -8.094 -26.828 -3.713 1 86.62 257 TYR A O 1
ATOM 2066 N N . ILE A 1 258 ? -7.906 -27.484 -5.738 1 86.19 258 ILE A N 1
ATOM 2067 C CA . ILE A 1 258 ? -9.219 -27.094 -6.23 1 86.19 258 ILE A CA 1
ATOM 2068 C C . ILE A 1 258 ? -10.305 -27.859 -5.457 1 86.19 258 ILE A C 1
ATOM 2070 O O . ILE A 1 258 ? -11.344 -27.281 -5.125 1 86.19 258 ILE A O 1
ATOM 2074 N N . PRO A 1 259 ? -10.102 -29.047 -5 1 82.81 259 PRO A N 1
ATOM 2075 C CA . PRO A 1 259 ? -11.188 -29.828 -4.395 1 82.81 259 PRO A CA 1
ATOM 2076 C C . PRO A 1 259 ? -11.688 -29.219 -3.086 1 82.81 259 PRO A C 1
ATOM 2078 O O . PRO A 1 259 ? -12.859 -29.391 -2.732 1 82.81 259 PRO A O 1
ATOM 2081 N N . THR A 1 260 ? -10.82 -28.531 -2.418 1 86.75 260 THR A N 1
ATOM 2082 C CA . THR A 1 260 ? -11.234 -28 -1.122 1 86.75 260 THR A CA 1
ATOM 2083 C C . THR A 1 260 ? -11.625 -26.531 -1.241 1 86.75 260 THR A C 1
ATOM 2085 O O . THR A 1 260 ? -12.016 -25.906 -0.253 1 86.75 260 THR A O 1
ATOM 2088 N N . LEU A 1 261 ? -11.586 -26.016 -2.406 1 90.81 261 LEU A N 1
ATOM 2089 C CA . LEU A 1 261 ? -11.805 -24.578 -2.609 1 90.81 261 LEU A CA 1
ATOM 2090 C C . LEU A 1 261 ? -13.195 -24.188 -2.143 1 90.81 261 LEU A C 1
ATOM 2092 O O . LEU A 1 261 ? -13.344 -23.25 -1.351 1 90.81 261 LEU A O 1
ATOM 2096 N N . ARG A 1 262 ? -14.219 -24.953 -2.582 1 92.75 262 ARG A N 1
ATOM 2097 C CA . ARG A 1 262 ? -15.602 -24.609 -2.268 1 92.75 262 ARG A CA 1
ATOM 2098 C C . ARG A 1 262 ? -15.844 -24.641 -0.763 1 92.75 262 ARG A C 1
ATOM 2100 O O . ARG A 1 262 ? -16.422 -23.719 -0.196 1 92.75 262 ARG A O 1
ATOM 2107 N N . GLN A 1 263 ? -15.383 -25.703 -0.173 1 93.31 263 GLN A N 1
ATOM 2108 C CA . GLN A 1 263 ? -15.594 -25.859 1.263 1 93.31 263 GLN A CA 1
ATOM 2109 C C . GLN A 1 263 ? -14.883 -24.766 2.047 1 93.31 263 GLN A C 1
ATOM 2111 O O . GLN A 1 263 ? -15.453 -24.188 2.973 1 93.31 263 GLN A O 1
ATOM 2116 N N . ASN A 1 264 ? -13.656 -24.5 1.716 1 93.88 264 ASN A N 1
ATOM 2117 C CA . ASN A 1 264 ? -12.898 -23.484 2.428 1 93.88 264 ASN A CA 1
ATOM 2118 C C . ASN A 1 264 ? -13.5 -22.094 2.219 1 93.88 264 ASN A C 1
ATOM 2120 O O . ASN A 1 264 ? -13.508 -21.266 3.139 1 93.88 264 ASN A O 1
ATOM 2124 N N . ALA A 1 265 ? -13.945 -21.828 1.009 1 95.38 265 ALA A N 1
ATOM 2125 C CA . ALA A 1 265 ? -14.617 -20.562 0.739 1 95.38 265 ALA A CA 1
ATOM 2126 C C . ALA A 1 265 ? -15.914 -20.438 1.546 1 95.38 265 ALA A C 1
ATOM 2128 O O . ALA A 1 265 ? -16.219 -19.375 2.084 1 95.38 265 ALA A O 1
ATOM 2129 N N . THR A 1 266 ? -16.609 -21.5 1.632 1 95.38 266 THR A N 1
ATOM 2130 C CA . THR A 1 266 ? -17.859 -21.531 2.391 1 95.38 266 THR A CA 1
ATOM 2131 C C . THR A 1 266 ? -17.594 -21.312 3.877 1 95.38 266 THR A C 1
ATOM 2133 O O . THR A 1 266 ? -18.312 -20.562 4.539 1 95.38 266 THR A O 1
ATOM 2136 N N . ASP A 1 267 ? -16.609 -21.984 4.363 1 94.81 267 ASP A N 1
ATOM 2137 C CA . ASP A 1 267 ? -16.234 -21.828 5.766 1 94.81 267 ASP A CA 1
ATOM 2138 C C . ASP A 1 267 ? -15.859 -20.391 6.082 1 94.81 267 ASP A C 1
ATOM 2140 O O . ASP A 1 267 ? -16.281 -19.844 7.102 1 94.81 267 ASP A O 1
ATOM 2144 N N . LEU A 1 268 ? -15.07 -19.812 5.199 1 94.56 268 LEU A N 1
ATOM 2145 C CA . LEU A 1 268 ? -14.672 -18.438 5.406 1 94.56 268 LEU A CA 1
ATOM 2146 C C . LEU A 1 268 ? -15.875 -17.5 5.352 1 94.56 268 LEU A C 1
ATOM 2148 O O . LEU A 1 268 ? -15.984 -16.562 6.148 1 94.56 268 LEU A O 1
ATOM 2152 N N . LYS A 1 269 ? -16.719 -17.75 4.434 1 94.44 269 LYS A N 1
ATOM 2153 C CA . LYS A 1 269 ? -17.938 -16.953 4.336 1 94.44 269 LYS A CA 1
ATOM 2154 C C . LYS A 1 269 ? -18.734 -17.016 5.629 1 94.44 269 LYS A C 1
ATOM 2156 O O . LYS A 1 269 ? -19.203 -15.977 6.125 1 94.44 269 LYS A O 1
ATOM 2161 N N . ARG A 1 270 ? -18.891 -18.125 6.145 1 93.88 270 ARG A N 1
ATOM 2162 C CA . ARG A 1 270 ? -19.625 -18.312 7.391 1 93.88 270 ARG A CA 1
ATOM 2163 C C . ARG A 1 270 ? -18.969 -17.547 8.539 1 93.88 270 ARG A C 1
ATOM 2165 O O . ARG A 1 270 ? -19.641 -16.875 9.305 1 93.88 270 ARG A O 1
ATOM 2172 N N . GLU A 1 271 ? -17.688 -17.719 8.625 1 91.94 271 GLU A N 1
ATOM 2173 C CA . GLU A 1 271 ? -16.953 -17.047 9.68 1 91.94 271 GLU A CA 1
ATOM 2174 C C . GLU A 1 271 ? -17.094 -15.531 9.562 1 91.94 271 GLU A C 1
ATOM 2176 O O . GLU A 1 271 ? -17.172 -14.828 10.578 1 91.94 271 GLU A O 1
ATOM 2181 N N . LEU A 1 272 ? -17.016 -15.023 8.367 1 90.75 272 LEU A N 1
ATOM 2182 C CA . LEU A 1 272 ? -17.172 -13.594 8.133 1 90.75 272 LEU A CA 1
ATOM 2183 C C . LEU A 1 272 ? -18.547 -13.117 8.562 1 90.75 272 LEU A C 1
ATOM 2185 O O . LEU A 1 272 ? -18.688 -12.031 9.133 1 90.75 272 LEU A O 1
ATOM 2189 N N . ASP A 1 273 ? -19.484 -13.914 8.328 1 88.06 273 ASP A N 1
ATOM 2190 C CA . ASP A 1 273 ? -20.859 -13.57 8.688 1 88.06 273 ASP A CA 1
ATOM 2191 C C . ASP A 1 273 ? -21.047 -13.547 10.203 1 88.06 273 ASP A C 1
ATOM 2193 O O . ASP A 1 273 ? -21.812 -12.734 10.734 1 88.06 273 ASP A O 1
ATOM 2197 N N . GLU A 1 274 ? -20.359 -14.32 10.891 1 86.25 274 GLU A N 1
ATOM 2198 C CA . GLU A 1 274 ? -20.516 -14.492 12.328 1 86.25 274 GLU A CA 1
ATOM 2199 C C . GLU A 1 274 ? -19.672 -13.484 13.109 1 86.25 274 GLU A C 1
ATOM 2201 O O . GLU A 1 274 ? -19.938 -13.227 14.281 1 86.25 274 GLU A O 1
ATOM 2206 N N . THR A 1 275 ? -18.672 -13.102 12.531 1 77.94 275 THR A N 1
ATOM 2207 C CA . THR A 1 275 ? -17.766 -12.234 13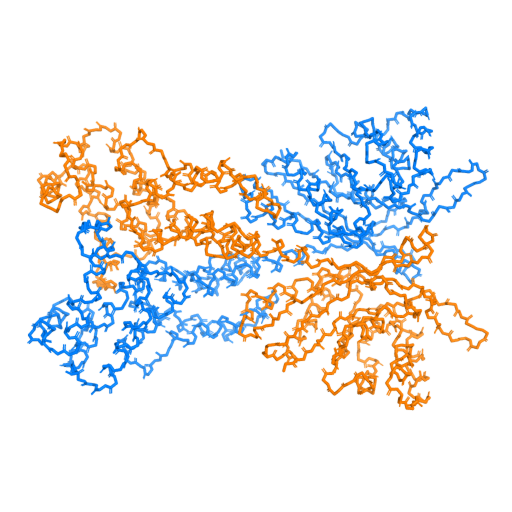.258 1 77.94 275 THR A CA 1
ATOM 2208 C C . THR A 1 275 ? -18.234 -10.781 13.211 1 77.94 275 THR A C 1
ATOM 2210 O O . THR A 1 275 ? -18.594 -10.273 12.148 1 77.94 275 THR A O 1
ATOM 2213 N N . THR A 1 276 ? -18.422 -10.297 14.414 1 72.19 276 THR A N 1
ATOM 2214 C CA . THR A 1 276 ? -18.656 -8.852 14.492 1 72.19 276 THR A CA 1
ATOM 2215 C C . THR A 1 276 ? -17.391 -8.086 14.125 1 72.19 276 THR A C 1
ATOM 2217 O O . THR A 1 276 ? -16.344 -8.25 14.766 1 72.19 276 THR A O 1
ATOM 2220 N N . THR A 1 277 ? -17.328 -7.641 13.016 1 62.41 277 THR A N 1
ATOM 2221 C CA . THR A 1 277 ? -16.125 -7.094 12.422 1 62.41 277 THR A CA 1
ATOM 2222 C C . THR A 1 277 ? -15.617 -5.891 13.211 1 62.41 277 THR A C 1
ATOM 2224 O O . THR A 1 277 ? -16.406 -5.012 13.57 1 62.41 277 THR A O 1
ATOM 2227 N N . GLN A 1 278 ? -14.5 -6.152 13.805 1 72.56 278 GLN A N 1
ATOM 2228 C CA . GLN A 1 278 ? -13.836 -5.016 14.43 1 72.56 278 GLN A CA 1
ATOM 2229 C C . GLN A 1 278 ? -12.938 -4.281 13.438 1 72.56 278 GLN A C 1
ATOM 2231 O O . GLN A 1 278 ? -12.609 -4.816 12.375 1 72.56 278 GLN A O 1
ATOM 2236 N N . THR A 1 279 ? -12.719 -3.066 13.711 1 70.81 279 THR A N 1
ATOM 2237 C CA . THR A 1 279 ? -11.805 -2.258 12.914 1 70.81 279 THR A CA 1
ATOM 2238 C C . THR A 1 279 ? -10.43 -2.91 12.836 1 70.81 279 THR A C 1
ATOM 2240 O O . THR A 1 279 ? -9.977 -3.521 13.805 1 70.81 279 THR A O 1
ATOM 2243 N N . PRO A 1 280 ? -9.891 -2.938 11.758 1 78.69 280 PRO A N 1
ATOM 2244 C CA . PRO A 1 280 ? -10.258 -2.346 10.469 1 78.69 280 PRO A CA 1
ATOM 2245 C C . PRO A 1 280 ? -10.844 -3.367 9.5 1 78.69 280 PRO A C 1
ATOM 2247 O O . PRO A 1 280 ? -11.156 -3.031 8.352 1 78.69 280 PRO A O 1
ATOM 2250 N N . LEU A 1 281 ? -11.039 -4.555 9.953 1 83.06 281 LEU A N 1
ATOM 2251 C CA . LEU A 1 281 ? -11.555 -5.605 9.086 1 83.06 281 LEU A CA 1
ATOM 2252 C C . LEU A 1 281 ? -12.906 -5.207 8.5 1 83.06 281 LEU A C 1
ATOM 2254 O O . LEU A 1 281 ? -13.227 -5.559 7.359 1 83.06 281 LEU A O 1
ATOM 2258 N N . GLN A 1 282 ? -13.602 -4.469 9.234 1 83.62 282 GLN A N 1
ATOM 2259 C CA . GLN A 1 282 ? -14.953 -4.105 8.828 1 83.62 282 GLN A CA 1
ATOM 2260 C C . GLN A 1 282 ? -14.953 -3.396 7.477 1 83.62 282 GLN A C 1
ATOM 2262 O O . GLN A 1 282 ? -15.906 -3.514 6.703 1 83.62 282 GLN A O 1
ATOM 2267 N N . TYR A 1 283 ? -13.914 -2.752 7.172 1 81.25 283 TYR A N 1
ATOM 2268 C CA . TYR A 1 283 ? -13.852 -1.987 5.93 1 81.25 283 TYR A CA 1
ATOM 2269 C C . TYR A 1 283 ? -13.445 -2.879 4.762 1 81.25 283 TYR A C 1
ATOM 2271 O O . TYR A 1 283 ? -13.734 -2.561 3.604 1 81.25 283 TYR A O 1
ATOM 2279 N N . LEU A 1 284 ? -12.812 -3.969 5.074 1 87.25 284 LEU A N 1
ATOM 2280 C CA . LEU A 1 284 ? -12.375 -4.902 4.043 1 87.25 284 LEU A CA 1
ATOM 2281 C C . LEU A 1 284 ? -13.422 -5.984 3.812 1 87.25 284 LEU A C 1
ATOM 2283 O O . LEU A 1 284 ? -13.391 -6.684 2.795 1 87.25 284 LEU A O 1
ATOM 2287 N N . LYS A 1 285 ? -14.266 -6.102 4.77 1 88.81 285 LYS A N 1
ATOM 2288 C CA . LYS A 1 285 ? -15.195 -7.223 4.828 1 88.81 285 LYS A CA 1
ATOM 2289 C C . LYS A 1 285 ? -16.031 -7.312 3.555 1 88.81 285 LYS A C 1
ATOM 2291 O O . LYS A 1 285 ? -16.172 -8.391 2.971 1 88.81 285 LYS A O 1
ATOM 2296 N N . PRO A 1 286 ? -16.531 -6.23 3.043 1 85.38 286 PRO A N 1
ATOM 2297 C CA . PRO A 1 286 ? -17.344 -6.332 1.829 1 85.38 286 PRO A CA 1
ATOM 2298 C C . PRO A 1 286 ? -16.578 -6.922 0.65 1 85.38 286 PRO A C 1
ATOM 2300 O O . PRO A 1 286 ? -17.109 -7.754 -0.087 1 85.38 286 PRO A O 1
ATOM 2303 N N . GLU A 1 287 ? -15.391 -6.5 0.486 1 84.12 287 GLU A N 1
ATOM 2304 C CA . GLU A 1 287 ? -14.578 -7 -0.62 1 84.12 287 GLU A CA 1
ATOM 2305 C C . GLU A 1 287 ? -14.203 -8.461 -0.415 1 84.12 287 GLU A C 1
ATOM 2307 O O . GLU A 1 287 ? -14.18 -9.242 -1.371 1 84.12 287 GLU A O 1
ATOM 2312 N N . LEU A 1 288 ? -13.914 -8.82 0.792 1 86.69 288 LEU A N 1
ATOM 2313 C CA . LEU A 1 288 ? -13.609 -10.219 1.108 1 86.69 288 LEU A CA 1
ATOM 2314 C C . LEU A 1 288 ? -14.82 -11.109 0.855 1 86.69 288 LEU A C 1
ATOM 2316 O O . LEU A 1 288 ? -14.68 -12.219 0.338 1 86.69 288 LEU A O 1
ATOM 2320 N N . GLU A 1 289 ? -15.898 -10.586 1.234 1 90.25 289 GLU A N 1
ATOM 2321 C CA . GLU A 1 289 ? -17.141 -11.336 1.034 1 90.25 289 GLU A CA 1
ATOM 2322 C C . GLU A 1 289 ? -17.422 -11.547 -0.45 1 90.25 289 GLU A C 1
ATOM 2324 O O . GLU A 1 289 ? -17.859 -12.625 -0.857 1 90.25 289 GLU A O 1
ATOM 2329 N N . ARG A 1 290 ? -17.219 -10.539 -1.217 1 87.25 290 ARG A N 1
ATOM 2330 C CA . ARG A 1 290 ? -17.406 -10.656 -2.66 1 87.25 290 ARG A CA 1
ATOM 2331 C C . ARG A 1 290 ? -16.484 -11.734 -3.236 1 87.25 290 ARG A C 1
ATOM 2333 O O . ARG A 1 290 ? -16.906 -12.523 -4.09 1 87.25 290 ARG A O 1
ATOM 2340 N N . PHE A 1 291 ? -15.352 -11.781 -2.789 1 85.56 291 PHE A N 1
ATOM 2341 C CA . PHE A 1 291 ? -14.375 -12.766 -3.238 1 85.56 291 PHE A CA 1
ATOM 2342 C C . PHE A 1 291 ? -14.812 -14.172 -2.861 1 85.56 291 PHE A C 1
ATOM 2344 O O . PHE A 1 291 ? -14.82 -15.07 -3.701 1 85.56 291 PHE A O 1
ATOM 2351 N N . VAL A 1 292 ? -15.195 -14.289 -1.641 1 92 292 VAL A N 1
ATOM 2352 C CA . VAL A 1 292 ? -15.516 -15.617 -1.131 1 92 292 VAL A CA 1
ATOM 2353 C C . VAL A 1 292 ? -16.828 -16.109 -1.74 1 92 292 VAL A C 1
ATOM 2355 O O . VAL A 1 292 ? -16.984 -17.297 -1.99 1 92 292 VAL A O 1
ATOM 2358 N N . LYS A 1 293 ? -17.703 -15.227 -1.927 1 91.88 293 LYS A N 1
ATOM 2359 C CA . LYS A 1 293 ? -19 -15.578 -2.52 1 91.88 293 LYS A CA 1
ATOM 2360 C C . LYS A 1 293 ? -18.812 -16.203 -3.898 1 91.88 293 LYS A C 1
ATOM 2362 O O . LYS A 1 293 ? -19.531 -17.125 -4.27 1 91.88 293 LYS A O 1
ATOM 2367 N N . ARG A 1 294 ? -17.875 -15.766 -4.586 1 89.75 294 ARG A N 1
ATOM 2368 C CA . ARG A 1 294 ? -17.578 -16.266 -5.926 1 89.75 294 ARG A CA 1
ATOM 2369 C C . ARG A 1 294 ? -17.25 -17.75 -5.902 1 89.75 294 ARG A C 1
ATOM 2371 O O . ARG A 1 294 ? -17.625 -18.484 -6.812 1 89.75 294 ARG A O 1
ATOM 2378 N N . PHE A 1 295 ? -16.672 -18.219 -4.84 1 93.69 295 PHE A N 1
ATOM 2379 C CA . PHE A 1 295 ? -16.141 -19.578 -4.84 1 93.69 295 PHE A CA 1
ATOM 2380 C C . PHE A 1 295 ? -16.875 -20.453 -3.824 1 93.69 295 PHE A C 1
ATOM 2382 O O . PHE A 1 295 ? -16.5 -21.594 -3.604 1 93.69 295 PHE A O 1
ATOM 2389 N N . SER A 1 296 ? -17.875 -19.844 -3.191 1 94.19 296 SER A N 1
ATOM 2390 C CA . SER A 1 296 ? -18.656 -20.609 -2.225 1 94.19 296 SER A CA 1
ATOM 2391 C C . SER A 1 296 ? -20 -21.047 -2.807 1 94.19 296 SER A C 1
ATOM 2393 O O . SER A 1 296 ? -20.812 -21.641 -2.107 1 94.19 296 SER A O 1
ATOM 2395 N N . ARG A 1 297 ? -20.234 -20.812 -4.031 1 91.69 297 ARG A N 1
ATOM 2396 C CA . ARG A 1 297 ? -21.516 -21.141 -4.648 1 91.69 297 ARG A CA 1
ATOM 2397 C C . ARG A 1 297 ? -21.766 -22.641 -4.629 1 91.69 297 ARG A C 1
ATOM 2399 O O . ARG A 1 297 ? -20.953 -23.422 -5.152 1 91.69 297 ARG A O 1
ATOM 2406 N N . GLN A 1 298 ? -22.875 -23.109 -4.098 1 88.44 298 GLN A N 1
ATOM 2407 C CA . GLN A 1 298 ? -23.172 -24.531 -3.928 1 88.44 298 GLN A CA 1
ATOM 2408 C C . GLN A 1 298 ? -23.984 -25.062 -5.102 1 88.44 298 GLN A C 1
ATOM 2410 O O . GLN A 1 298 ? -23.938 -26.25 -5.41 1 88.44 298 GLN A O 1
ATOM 2415 N N . ASN A 1 299 ? -24.625 -24.266 -5.852 1 86.88 299 ASN A N 1
ATOM 2416 C CA . ASN A 1 299 ? -25.578 -24.75 -6.844 1 86.88 299 ASN A CA 1
ATOM 2417 C C . ASN A 1 299 ? -25 -24.656 -8.258 1 86.88 299 ASN A C 1
ATOM 2419 O O . ASN A 1 299 ? -25.75 -24.531 -9.227 1 86.88 299 ASN A O 1
ATOM 2423 N N . ILE A 1 300 ? -23.688 -24.781 -8.273 1 90.88 300 ILE A N 1
ATOM 2424 C CA . ILE A 1 300 ? -23.094 -24.781 -9.609 1 90.88 300 ILE A CA 1
ATOM 2425 C C . ILE A 1 300 ? -22.188 -26 -9.773 1 90.88 300 ILE A C 1
ATOM 2427 O O . ILE A 1 300 ? -21.594 -26.484 -8.797 1 90.88 300 ILE A O 1
ATOM 2431 N N . PRO A 1 301 ? -22.125 -26.5 -11 1 91.94 301 PRO A N 1
ATOM 2432 C CA . PRO A 1 301 ? -21.234 -27.641 -11.242 1 91.94 301 PRO A CA 1
ATOM 2433 C C . PRO A 1 301 ? -19.781 -27.328 -10.898 1 91.94 301 PRO A C 1
ATOM 2435 O O . PRO A 1 301 ? -19.359 -26.172 -10.984 1 91.94 301 PRO A O 1
ATOM 2438 N N . ASP A 1 302 ? -19.031 -28.344 -10.539 1 90.88 302 ASP A N 1
ATOM 2439 C CA . ASP A 1 302 ? -17.625 -28.172 -10.195 1 90.88 302 ASP A CA 1
ATOM 2440 C C . ASP A 1 302 ? -16.844 -27.594 -11.367 1 90.88 302 ASP A C 1
ATOM 2442 O O . ASP A 1 302 ? -15.93 -26.797 -11.18 1 90.88 302 ASP A O 1
ATOM 2446 N N . SER A 1 303 ? -17.219 -28.078 -12.57 1 93.69 303 SER A N 1
ATOM 2447 C CA . SER A 1 303 ? -16.531 -27.594 -13.766 1 93.69 303 SER A CA 1
ATOM 2448 C C . SER A 1 303 ? -16.688 -26.078 -13.906 1 93.69 303 SER A C 1
ATOM 2450 O O . SER A 1 303 ? -15.719 -25.391 -14.258 1 93.69 303 SER A O 1
ATOM 2452 N N . GLU A 1 304 ? -17.844 -25.609 -13.617 1 95.12 304 GLU A N 1
ATOM 2453 C CA . GLU A 1 304 ? -18.094 -24.172 -13.719 1 95.12 304 GLU A CA 1
ATOM 2454 C C . GLU A 1 304 ? -17.344 -23.406 -12.648 1 95.12 304 GLU A C 1
ATOM 2456 O O . GLU A 1 304 ? -16.844 -22.297 -12.906 1 95.12 304 GLU A O 1
ATOM 2461 N N . LEU A 1 305 ? -17.281 -23.953 -11.484 1 94.25 305 LEU A N 1
ATOM 2462 C CA . LEU A 1 305 ? -16.516 -23.328 -10.414 1 94.25 305 LEU A CA 1
ATOM 2463 C C . LEU A 1 305 ? -15.039 -23.281 -10.75 1 94.25 305 LEU A C 1
ATOM 2465 O O . LEU A 1 305 ? -14.375 -22.266 -10.508 1 94.25 305 LEU A O 1
ATOM 2469 N N . GLN A 1 306 ? -14.57 -24.375 -11.273 1 94.25 306 GLN A N 1
ATOM 2470 C CA . GLN A 1 306 ? -13.172 -24.438 -11.68 1 94.25 306 GLN A CA 1
ATOM 2471 C C . GLN A 1 306 ? -12.883 -23.438 -12.797 1 94.25 306 GLN A C 1
ATOM 2473 O O . GLN A 1 306 ? -11.812 -22.828 -12.828 1 94.25 306 GLN A O 1
ATOM 2478 N N . LEU A 1 307 ? -13.805 -23.328 -13.68 1 96.94 307 LEU A N 1
ATOM 2479 C CA . LEU A 1 307 ? -13.664 -22.344 -14.75 1 96.94 307 LEU A CA 1
ATOM 2480 C C . LEU A 1 307 ? -13.609 -20.922 -14.195 1 96.94 307 LEU A C 1
ATOM 2482 O O . LEU A 1 307 ? -12.828 -20.094 -14.664 1 96.94 307 LEU A O 1
ATOM 2486 N N . ASP A 1 308 ? -14.398 -20.672 -13.242 1 95.75 308 ASP A N 1
ATOM 2487 C CA . ASP A 1 308 ? -14.398 -19.375 -12.586 1 95.75 308 ASP A CA 1
ATOM 2488 C C . ASP A 1 308 ? -13.07 -19.109 -11.891 1 95.75 308 ASP A C 1
ATOM 2490 O O . ASP A 1 308 ? -12.594 -17.969 -11.859 1 95.75 308 ASP A O 1
ATOM 2494 N N . LEU A 1 309 ? -12.578 -20.109 -11.289 1 95.5 309 LEU A N 1
ATOM 2495 C CA . LEU A 1 309 ? -11.273 -19.984 -10.656 1 95.5 309 LEU A CA 1
ATOM 2496 C C . LEU A 1 309 ? -10.195 -19.672 -11.688 1 95.5 309 LEU A C 1
ATOM 2498 O O . LEU A 1 309 ? -9.352 -18.797 -11.453 1 95.5 309 LEU A O 1
ATOM 2502 N N . ALA A 1 310 ? -10.203 -20.391 -12.805 1 97.06 310 ALA A N 1
ATOM 2503 C CA . ALA A 1 310 ? -9.258 -20.109 -13.883 1 97.06 310 ALA A CA 1
ATOM 2504 C C . ALA A 1 310 ? -9.359 -18.656 -14.352 1 97.06 310 ALA A C 1
ATOM 2506 O O . ALA A 1 310 ? -8.344 -17.984 -14.531 1 97.06 310 ALA A O 1
ATOM 2507 N N . ARG A 1 311 ? -10.562 -18.25 -14.508 1 97.19 311 ARG A N 1
ATOM 2508 C CA . ARG A 1 311 ? -10.805 -16.875 -14.922 1 97.19 311 ARG A CA 1
ATOM 2509 C C . ARG A 1 311 ? -10.195 -15.891 -13.93 1 97.19 311 ARG A C 1
ATOM 2511 O O . ARG A 1 311 ? -9.547 -14.922 -14.32 1 97.19 311 ARG A O 1
ATOM 2518 N N . TRP A 1 312 ? -10.461 -16.141 -12.711 1 95.44 312 TRP A N 1
ATOM 2519 C CA . TRP A 1 312 ? -9.914 -15.273 -11.664 1 95.44 312 TRP A CA 1
ATOM 2520 C C . TRP A 1 312 ? -8.391 -15.258 -11.727 1 95.44 312 TRP A C 1
ATOM 2522 O O . TRP A 1 312 ? -7.77 -14.195 -11.578 1 95.44 312 TRP A O 1
ATOM 2532 N N . TYR A 1 313 ? -7.746 -16.406 -11.883 1 96.44 313 TYR A N 1
ATOM 2533 C CA . TYR A 1 313 ? -6.293 -16.484 -12.008 1 96.44 313 TYR A CA 1
ATOM 2534 C C . TYR A 1 313 ? -5.801 -15.648 -13.18 1 96.44 313 TYR A C 1
ATOM 2536 O O . TYR A 1 313 ? -4.832 -14.891 -13.039 1 96.44 313 TYR A O 1
ATOM 2544 N N . PHE A 1 314 ? -6.473 -15.75 -14.266 1 97.19 314 PHE A N 1
ATOM 2545 C CA . PHE A 1 314 ? -6.051 -15.023 -15.461 1 97.19 314 PHE A CA 1
ATOM 2546 C C . PHE A 1 314 ? -6.219 -13.523 -15.273 1 97.19 314 PHE A C 1
ATOM 2548 O O . PHE A 1 314 ? -5.363 -12.742 -15.688 1 97.19 314 PHE A O 1
ATOM 2555 N N . GLN A 1 315 ? -7.301 -13.148 -14.617 1 94.12 315 GLN A N 1
ATOM 2556 C CA . GLN A 1 315 ? -7.543 -11.742 -14.336 1 94.12 315 GLN A CA 1
ATOM 2557 C C . GLN A 1 315 ? -6.441 -11.156 -13.453 1 94.12 315 GLN A C 1
ATOM 2559 O O . GLN A 1 315 ? -6.129 -9.969 -13.547 1 94.12 315 GLN A O 1
ATOM 2564 N N . ASN A 1 316 ? -5.844 -11.984 -12.688 1 93.06 316 ASN A N 1
ATOM 2565 C CA . ASN A 1 316 ? -4.82 -11.539 -11.75 1 93.06 316 ASN A CA 1
ATOM 2566 C C . ASN A 1 316 ? -3.426 -11.961 -12.203 1 93.06 316 ASN A C 1
ATOM 2568 O O . ASN A 1 316 ? -2.494 -12 -11.398 1 93.06 316 ASN A O 1
ATOM 2572 N N . LYS A 1 317 ? -3.258 -12.352 -13.406 1 94.81 317 LYS A N 1
ATOM 2573 C CA . LYS A 1 317 ? -2.008 -12.586 -14.117 1 94.81 317 LYS A CA 1
ATOM 2574 C C . LYS A 1 317 ? -1.286 -13.82 -13.578 1 94.81 317 LYS A C 1
ATOM 2576 O O . LYS A 1 317 ? -0.063 -13.922 -13.688 1 94.81 317 LYS A O 1
ATOM 2581 N N . ARG A 1 318 ? -2.029 -14.648 -12.891 1 94.81 318 ARG A N 1
ATOM 2582 C CA . ARG A 1 318 ? -1.496 -15.938 -12.469 1 94.81 318 ARG A CA 1
ATOM 2583 C C . ARG A 1 318 ? -1.738 -17.016 -13.531 1 94.81 318 ARG A C 1
ATOM 2585 O O . ARG A 1 318 ? -2.504 -17.953 -13.305 1 94.81 318 ARG A O 1
ATOM 2592 N N . TYR A 1 319 ? -0.994 -16.922 -14.539 1 96 319 TYR A N 1
ATOM 2593 C CA . TYR A 1 319 ? -1.281 -17.672 -15.766 1 96 319 TYR A CA 1
ATOM 2594 C C . TYR A 1 319 ? -1.003 -19.156 -15.578 1 96 319 TYR A C 1
ATOM 2596 O O . TYR A 1 319 ? -1.782 -20 -16.031 1 96 319 TYR A O 1
ATOM 2604 N N . ALA A 1 320 ? 0.078 -19.484 -14.883 1 94.62 320 ALA A N 1
ATOM 2605 C CA . ALA A 1 320 ? 0.436 -20.891 -14.711 1 94.62 320 ALA A CA 1
ATOM 2606 C C . ALA A 1 320 ? -0.678 -21.656 -14.008 1 94.62 320 ALA A C 1
ATOM 2608 O O . ALA A 1 320 ? -1.212 -22.625 -14.555 1 94.62 320 ALA A O 1
ATOM 2609 N N . THR A 1 321 ? -1.117 -21.188 -12.891 1 94.88 321 THR A N 1
ATOM 2610 C CA . THR A 1 321 ? -2.168 -21.859 -12.133 1 94.88 321 THR A CA 1
ATOM 2611 C C . THR A 1 321 ? -3.512 -21.734 -12.852 1 94.88 321 THR A C 1
ATOM 2613 O O . THR A 1 321 ? -4.355 -22.625 -12.75 1 94.88 321 THR A O 1
ATOM 2616 N N . GLY A 1 322 ? -3.654 -20.656 -13.617 1 96.25 322 GLY A N 1
ATOM 2617 C CA . GLY A 1 322 ? -4.867 -20.484 -14.398 1 96.25 322 GLY A CA 1
ATOM 2618 C C . GLY A 1 322 ? -5.07 -21.562 -15.445 1 96.25 322 GLY A C 1
ATOM 2619 O O . GLY A 1 322 ? -6.16 -22.125 -15.562 1 96.25 322 GLY A O 1
ATOM 2620 N N . TYR A 1 323 ? -4.008 -21.844 -16.141 1 95.69 323 TYR A N 1
ATOM 2621 C CA . TYR A 1 323 ? -4.109 -22.859 -17.188 1 95.69 323 TYR A CA 1
ATOM 2622 C C . TYR A 1 323 ? -4.316 -24.25 -16.578 1 95.69 323 TYR A C 1
ATOM 2624 O O . TYR A 1 323 ? -5.02 -25.078 -17.156 1 95.69 323 TYR A O 1
ATOM 2632 N N . ILE A 1 324 ? -3.695 -24.5 -15.469 1 94.56 324 ILE A N 1
ATOM 2633 C CA . ILE A 1 324 ? -3.906 -25.766 -14.781 1 94.56 324 ILE A CA 1
ATOM 2634 C C . ILE A 1 324 ? -5.371 -25.891 -14.375 1 94.56 324 ILE A C 1
ATOM 2636 O O . ILE A 1 324 ? -6 -26.938 -14.609 1 94.56 324 ILE A O 1
ATOM 2640 N N . ALA A 1 325 ? -5.922 -24.859 -13.852 1 95.56 325 ALA A N 1
ATOM 2641 C CA . ALA A 1 325 ? -7.32 -24.859 -13.43 1 95.56 325 ALA A CA 1
ATOM 2642 C C . ALA A 1 325 ? -8.25 -24.984 -14.633 1 95.56 325 ALA A C 1
ATOM 2644 O O . ALA A 1 325 ? -9.281 -25.672 -14.562 1 95.56 325 ALA A O 1
ATOM 2645 N N . LEU A 1 326 ? -7.918 -24.312 -15.688 1 96.88 326 LEU A N 1
ATOM 2646 C CA . LEU A 1 326 ? -8.742 -24.359 -16.891 1 96.88 326 LEU A CA 1
ATOM 2647 C C . LEU A 1 326 ? -8.828 -25.781 -17.438 1 96.88 326 LEU A C 1
ATOM 2649 O O . LEU A 1 326 ? -9.914 -26.266 -17.781 1 96.88 326 LEU A O 1
ATOM 2653 N N . VAL A 1 327 ? -7.703 -26.453 -17.516 1 95.19 327 VAL A N 1
ATOM 2654 C CA . VAL A 1 327 ? -7.664 -27.828 -18.031 1 95.19 327 VAL A CA 1
ATOM 2655 C C . VAL A 1 327 ? -8.477 -28.734 -17.109 1 95.19 327 VAL A C 1
ATOM 2657 O O . VAL A 1 327 ? -9.25 -29.578 -17.594 1 95.19 327 VAL A O 1
ATOM 2660 N N . GLU A 1 328 ? -8.32 -28.531 -15.828 1 92.88 328 GLU A N 1
ATOM 2661 C CA . GLU A 1 328 ? -9.086 -29.312 -14.875 1 92.88 328 GLU A CA 1
ATOM 2662 C C . GLU A 1 328 ? -10.586 -29.094 -15.047 1 92.88 328 GLU A C 1
ATOM 2664 O O . GLU A 1 328 ? -11.383 -30.016 -14.914 1 92.88 328 GLU A O 1
ATOM 2669 N N . SER A 1 329 ? -10.93 -27.891 -15.281 1 94.5 329 SER A N 1
ATOM 2670 C CA . SER A 1 329 ? -12.328 -27.547 -15.508 1 94.5 329 SER A CA 1
ATOM 2671 C C . SER A 1 329 ? -12.891 -28.297 -16.719 1 94.5 329 SER A C 1
ATOM 2673 O O . SER A 1 329 ? -14 -28.828 -16.656 1 94.5 329 SER A O 1
ATOM 2675 N N . ILE A 1 330 ? -12.148 -28.375 -17.75 1 94.88 330 ILE A N 1
ATOM 2676 C CA . ILE A 1 330 ? -12.57 -29.031 -18.984 1 94.88 330 ILE A CA 1
ATOM 2677 C C . ILE A 1 330 ? -12.719 -30.531 -18.75 1 94.88 330 ILE A C 1
ATOM 2679 O O . ILE A 1 330 ? -13.703 -31.141 -19.172 1 94.88 330 ILE A O 1
ATOM 2683 N N . ILE A 1 331 ? -11.797 -31.109 -18.031 1 91.94 331 ILE A N 1
ATOM 2684 C CA . ILE A 1 331 ? -11.852 -32.531 -17.734 1 91.94 331 ILE A CA 1
ATOM 2685 C C . ILE A 1 331 ? -13.07 -32.812 -16.859 1 91.94 331 ILE A C 1
ATOM 2687 O O . ILE A 1 331 ? -13.805 -33.781 -17.109 1 91.94 331 ILE A O 1
ATOM 2691 N N . THR A 1 332 ? -13.211 -32 -15.805 1 91.31 332 THR A N 1
ATOM 2692 C CA . THR A 1 332 ? -14.352 -32.156 -14.906 1 91.31 332 THR A CA 1
ATOM 2693 C C . THR A 1 332 ? -15.664 -32.062 -15.664 1 91.31 332 THR A C 1
ATOM 2695 O O . THR A 1 332 ? -16.609 -32.812 -15.414 1 91.31 332 THR A O 1
ATOM 2698 N N . TYR A 1 333 ? -15.727 -31.141 -16.562 1 93.81 333 TYR A N 1
ATOM 2699 C CA . TYR A 1 333 ? -16.922 -30.953 -17.375 1 93.81 333 TYR A CA 1
ATOM 2700 C C . TYR A 1 333 ? -17.203 -32.219 -18.188 1 93.81 333 TYR A C 1
ATOM 2702 O O . TYR A 1 333 ? -18.359 -32.656 -18.281 1 93.81 333 TYR A O 1
ATOM 2710 N N . SER A 1 334 ? -16.219 -32.719 -18.812 1 92.25 334 SER A N 1
ATOM 2711 C CA . SER A 1 334 ? -16.375 -33.938 -19.594 1 92.25 334 SER A CA 1
ATOM 2712 C C . SER A 1 334 ? -16.953 -35.062 -18.75 1 92.25 334 SER A C 1
ATOM 2714 O O . SER A 1 334 ? -17.797 -35.844 -19.234 1 92.25 334 SER A O 1
ATOM 2716 N N . CYS A 1 335 ? -16.547 -35.125 -17.516 1 90.12 335 CYS A N 1
ATOM 2717 C CA . CYS A 1 335 ? -17.062 -36.125 -16.594 1 90.12 335 CYS A CA 1
ATOM 2718 C C . CYS A 1 335 ? -18.531 -35.844 -16.25 1 90.12 335 CYS A C 1
ATOM 2720 O O . CYS A 1 335 ? -19.344 -36.75 -16.188 1 90.12 335 CYS A O 1
ATOM 2722 N N . GLU A 1 336 ? -18.797 -34.656 -16.062 1 90.62 336 GLU A N 1
ATOM 2723 C CA . GLU A 1 336 ? -20.156 -34.25 -15.68 1 90.62 336 GLU A CA 1
ATOM 2724 C C . GLU A 1 336 ? -21.141 -34.5 -16.797 1 90.62 336 GLU A C 1
ATOM 2726 O O . GLU A 1 336 ? -22.281 -34.938 -16.547 1 90.62 336 GLU A O 1
ATOM 2731 N N . VAL A 1 337 ? -20.75 -34.25 -17.938 1 90.19 337 VAL A N 1
ATOM 2732 C CA . VAL A 1 337 ? -21.625 -34.438 -19.094 1 90.19 337 VAL A CA 1
ATOM 2733 C C . VAL A 1 337 ? -21.953 -35.906 -19.25 1 90.19 337 VAL A C 1
ATOM 2735 O O . VAL A 1 337 ? -23.047 -36.281 -19.672 1 90.19 337 VAL A O 1
ATOM 2738 N N . GLN A 1 338 ? -21.094 -36.719 -18.844 1 84.62 338 GLN A N 1
ATOM 2739 C CA . GLN A 1 338 ? -21.297 -38.156 -18.969 1 84.62 338 GLN A CA 1
ATOM 2740 C C . GLN A 1 338 ? -21.859 -38.75 -17.688 1 84.62 338 GLN A C 1
ATOM 2742 O O . GLN A 1 338 ? -21.953 -39.969 -17.547 1 84.62 338 GLN A O 1
ATOM 2747 N N . ASN A 1 339 ? -22.109 -37.938 -16.719 1 81.56 339 ASN A N 1
ATOM 2748 C CA . ASN A 1 339 ? -22.719 -38.312 -15.438 1 81.56 339 ASN A CA 1
ATOM 2749 C C . ASN A 1 339 ? -21.812 -39.281 -14.648 1 81.56 339 ASN A C 1
ATOM 2751 O O . ASN A 1 339 ? -22.281 -40.25 -14.086 1 81.56 339 ASN A O 1
ATOM 2755 N N . ILE A 1 340 ? -20.594 -38.906 -14.812 1 76.38 340 ILE A N 1
ATOM 2756 C CA . ILE A 1 340 ? -19.656 -39.656 -13.977 1 76.38 340 ILE A CA 1
ATOM 2757 C C . ILE A 1 340 ? -19.781 -39.188 -12.531 1 76.38 340 ILE A C 1
ATOM 2759 O O . ILE A 1 340 ? -19.703 -38 -12.25 1 76.38 340 ILE A O 1
ATOM 2763 N N . GLN A 1 341 ? -20.078 -40.094 -11.672 1 65.94 341 GLN A N 1
ATOM 2764 C CA . GLN A 1 341 ? -20.5 -39.75 -10.312 1 65.94 341 GLN A CA 1
ATOM 2765 C C . GLN A 1 341 ? -19.312 -39.312 -9.469 1 65.94 341 GLN A C 1
ATOM 2767 O O . GLN A 1 341 ? -19.391 -38.312 -8.773 1 65.94 341 GLN A O 1
ATOM 2772 N N . ASP A 1 342 ? -18.203 -40.156 -9.531 1 67.75 342 ASP A N 1
ATOM 2773 C CA . ASP A 1 342 ? -17.109 -39.844 -8.609 1 67.75 342 ASP A CA 1
ATOM 2774 C C . ASP A 1 342 ? -15.945 -39.188 -9.344 1 67.75 342 ASP A C 1
ATOM 2776 O O . ASP A 1 342 ? -14.961 -39.844 -9.68 1 67.75 342 ASP A O 1
ATOM 2780 N N . ILE A 1 343 ? -15.969 -37.938 -9.438 1 67.25 343 ILE A N 1
ATOM 2781 C CA . ILE A 1 343 ? -15.023 -37.156 -10.242 1 67.25 343 ILE A CA 1
ATOM 2782 C C . ILE A 1 343 ? -13.688 -37.062 -9.5 1 67.25 343 ILE A C 1
ATOM 2784 O O . ILE A 1 343 ? -12.648 -36.781 -10.117 1 67.25 343 ILE A O 1
ATOM 2788 N N . ALA A 1 344 ? -13.695 -37.344 -8.258 1 66.19 344 ALA A N 1
ATOM 2789 C CA . ALA A 1 344 ? -12.469 -37.25 -7.469 1 66.19 344 ALA A CA 1
ATOM 2790 C C . ALA A 1 344 ? -11.633 -38.531 -7.594 1 66.19 344 ALA A C 1
ATOM 2792 O O . ALA A 1 344 ? -10.445 -38.531 -7.281 1 66.19 344 ALA A O 1
ATOM 2793 N N . ASN A 1 345 ? -12.344 -39.531 -8.109 1 68.25 345 ASN A N 1
ATOM 2794 C CA . ASN A 1 345 ? -11.68 -40.812 -8.266 1 68.25 345 ASN A CA 1
ATOM 2795 C C . ASN A 1 345 ? -10.836 -40.844 -9.539 1 68.25 345 ASN A C 1
ATOM 2797 O O . ASN A 1 345 ? -11.312 -40.5 -10.617 1 68.25 345 ASN A O 1
ATOM 2801 N N . HIS A 1 346 ? -9.625 -41.281 -9.453 1 71.25 346 HIS A N 1
ATOM 2802 C CA . HIS A 1 346 ? -8.664 -41.281 -10.547 1 71.25 346 HIS A CA 1
ATOM 2803 C C . HIS A 1 346 ? -9.172 -42.125 -11.719 1 71.25 346 HIS A C 1
ATOM 2805 O O . HIS A 1 346 ? -9.062 -41.688 -12.875 1 71.25 346 HIS A O 1
ATOM 2811 N N . GLN A 1 347 ? -9.672 -43.219 -11.375 1 71.44 347 GLN A N 1
ATOM 2812 C CA . GLN A 1 347 ? -10.133 -44.094 -12.43 1 71.44 347 GLN A CA 1
ATOM 2813 C C . GLN A 1 347 ? -11.297 -43.5 -13.203 1 71.44 347 GLN A C 1
ATOM 2815 O O . GLN A 1 347 ? -11.367 -43.625 -14.43 1 71.44 347 GLN A O 1
ATOM 2820 N N . GLU A 1 348 ? -12.141 -42.969 -12.477 1 74.94 348 GLU A N 1
ATOM 2821 C CA . GLU A 1 348 ? -13.305 -42.344 -13.102 1 74.94 348 GLU A CA 1
ATOM 2822 C C . GLU A 1 348 ? -12.891 -41.125 -13.938 1 74.94 348 GLU A C 1
ATOM 2824 O O . GLU A 1 348 ? -13.453 -40.906 -15.008 1 74.94 348 GLU A O 1
ATOM 2829 N N . ARG A 1 349 ? -11.898 -40.5 -13.516 1 77.62 349 ARG A N 1
ATOM 2830 C CA . ARG A 1 349 ? -11.414 -39.344 -14.25 1 77.62 349 ARG A CA 1
ATOM 2831 C C . ARG A 1 349 ? -10.75 -39.75 -15.562 1 77.62 349 ARG A C 1
ATOM 2833 O O . ARG A 1 349 ? -10.844 -39.031 -16.562 1 77.62 349 ARG A O 1
ATOM 2840 N N . GLU A 1 350 ? -10.164 -40.844 -15.453 1 81.06 350 GLU A N 1
ATOM 2841 C CA . GLU A 1 350 ? -9.547 -41.344 -16.672 1 81.06 350 GLU A CA 1
ATOM 2842 C C . GLU A 1 350 ? -10.594 -41.594 -17.75 1 81.06 350 GLU A C 1
ATOM 2844 O O . GLU A 1 350 ? -10.32 -41.406 -18.938 1 81.06 350 GLU A O 1
ATOM 2849 N N . LYS A 1 351 ? -11.727 -41.969 -17.281 1 80.06 351 LYS A N 1
ATOM 2850 C CA . LYS A 1 351 ? -12.82 -42.125 -18.234 1 80.06 351 LYS A CA 1
ATOM 2851 C C . LYS A 1 351 ? -13.156 -40.781 -18.906 1 80.06 351 LYS A C 1
ATOM 2853 O O . LYS A 1 351 ? -13.438 -40.75 -20.109 1 80.06 351 LYS A O 1
ATOM 2858 N N . GLY A 1 352 ? -13.141 -39.781 -18.125 1 81.44 352 GLY A N 1
ATOM 2859 C CA . GLY A 1 352 ? -13.391 -38.469 -18.672 1 81.44 352 GLY A CA 1
ATOM 2860 C C . GLY A 1 352 ? -12.352 -38.031 -19.703 1 81.44 352 GLY A C 1
ATOM 2861 O O . GLY A 1 352 ? -12.695 -37.438 -20.719 1 81.44 352 GLY A O 1
ATOM 2862 N N . LYS A 1 353 ? -11.156 -38.344 -19.484 1 85.5 353 LYS A N 1
ATOM 2863 C CA . LYS A 1 353 ? -10.07 -38 -20.406 1 85.5 353 LYS A CA 1
ATOM 2864 C C . LYS A 1 353 ? -10.18 -38.844 -21.688 1 85.5 353 LYS A C 1
ATOM 2866 O O . LYS A 1 353 ? -9.922 -38.312 -22.781 1 85.5 353 LYS A O 1
ATOM 2871 N N . ASN A 1 354 ? -10.516 -40 -21.453 1 86.38 354 ASN A N 1
ATOM 2872 C CA . ASN A 1 354 ? -10.719 -40.875 -22.609 1 86.38 354 ASN A CA 1
ATOM 2873 C C . ASN A 1 354 ? -11.859 -40.375 -23.484 1 86.38 354 ASN A C 1
ATOM 2875 O O . ASN A 1 354 ? -11.773 -40.438 -24.719 1 86.38 354 ASN A O 1
ATOM 2879 N N . LEU A 1 355 ? -12.828 -40 -22.844 1 85.75 355 LEU A N 1
ATOM 2880 C CA . LEU A 1 355 ? -13.953 -39.438 -23.594 1 85.75 355 LEU A CA 1
ATOM 2881 C C . LEU A 1 355 ? -13.523 -38.219 -24.406 1 85.75 355 LEU A C 1
ATOM 2883 O O . LEU A 1 355 ? -13.961 -38.062 -25.547 1 85.75 355 LEU A O 1
ATOM 2887 N N . LEU A 1 356 ? -12.711 -37.438 -23.797 1 90.12 356 LEU A N 1
ATOM 2888 C CA . LEU A 1 356 ? -12.18 -36.25 -24.5 1 90.12 356 LEU A CA 1
ATOM 2889 C C . LEU A 1 356 ? -11.359 -36.688 -25.719 1 90.12 356 LEU A C 1
ATOM 2891 O O . LEU A 1 356 ? -11.414 -36.031 -26.766 1 90.12 356 LEU A O 1
ATOM 2895 N N . SER A 1 357 ? -10.703 -37.719 -25.547 1 89.25 357 SER A N 1
ATOM 2896 C CA . SER A 1 357 ? -9.891 -38.25 -26.641 1 89.25 357 SER A CA 1
ATOM 2897 C C . SER A 1 357 ? -10.758 -38.75 -27.781 1 89.25 357 SER A C 1
ATOM 2899 O O . SER A 1 357 ? -10.406 -38.625 -28.953 1 89.25 357 SER A O 1
ATOM 2901 N N . ASN A 1 358 ? -11.812 -39.375 -27.422 1 89.12 358 ASN A N 1
ATOM 2902 C CA . ASN A 1 358 ? -12.742 -39.906 -28.422 1 89.12 358 ASN A CA 1
ATOM 2903 C C . ASN A 1 358 ? -13.477 -38.781 -29.156 1 89.12 358 ASN A C 1
ATOM 2905 O O . ASN A 1 358 ? -13.945 -38.969 -30.281 1 89.12 358 ASN A O 1
ATOM 2909 N N . LYS A 1 359 ? -13.586 -37.688 -28.5 1 89.69 359 LYS A N 1
ATOM 2910 C CA . LYS A 1 359 ? -14.305 -36.531 -29.047 1 89.69 359 LYS A CA 1
ATOM 2911 C C . LYS A 1 359 ? -13.344 -35.406 -29.406 1 89.69 359 LYS A C 1
ATOM 2913 O O . LYS A 1 359 ? -13.633 -34.219 -29.156 1 89.69 359 LYS A O 1
ATOM 2918 N N . LYS A 1 360 ? -12.25 -35.781 -29.875 1 90.5 360 LYS A N 1
ATOM 2919 C CA . LYS A 1 360 ? -11.172 -34.812 -30.125 1 90.5 360 LYS A CA 1
ATOM 2920 C C . LYS A 1 360 ? -11.562 -33.844 -31.219 1 90.5 360 LYS A C 1
ATOM 2922 O O . LYS A 1 360 ? -11.023 -32.719 -31.281 1 90.5 360 LYS A O 1
ATOM 2927 N N . ASN A 1 361 ? -12.555 -34.188 -32.031 1 90.75 361 ASN A N 1
ATOM 2928 C CA . ASN A 1 361 ? -12.93 -33.375 -33.188 1 90.75 361 ASN A CA 1
ATOM 2929 C C . ASN A 1 361 ? -14.078 -32.438 -32.812 1 90.75 361 ASN A C 1
ATOM 2931 O O . ASN A 1 361 ? -14.5 -31.625 -33.656 1 90.75 361 ASN A O 1
ATOM 2935 N N . THR A 1 362 ? -14.516 -32.469 -31.594 1 93.94 362 THR A N 1
ATOM 2936 C CA . THR A 1 362 ? -15.523 -31.516 -31.125 1 93.94 362 THR A CA 1
ATOM 2937 C C . THR A 1 362 ? -14.875 -30.203 -30.688 1 93.94 362 THR A C 1
ATOM 2939 O O . THR A 1 362 ? -13.648 -30.109 -30.609 1 93.94 362 THR A O 1
ATOM 2942 N N . ALA A 1 363 ? -15.711 -29.234 -30.406 1 95.31 363 ALA A N 1
ATOM 2943 C CA . ALA A 1 363 ? -15.211 -27.938 -29.953 1 95.31 363 ALA A CA 1
ATOM 2944 C C . ALA A 1 363 ? -14.43 -28.094 -28.656 1 95.31 363 ALA A C 1
ATOM 2946 O O . ALA A 1 363 ? -13.375 -27.469 -28.484 1 95.31 363 ALA A O 1
ATOM 2947 N N . LEU A 1 364 ? -14.961 -28.891 -27.781 1 95.75 364 LEU A N 1
ATOM 2948 C CA . LEU A 1 364 ? -14.305 -29.125 -26.5 1 95.75 364 LEU A CA 1
ATOM 2949 C C . LEU A 1 364 ? -12.984 -29.859 -26.688 1 95.75 364 LEU A C 1
ATOM 2951 O O . LEU A 1 364 ? -11.992 -29.531 -26.031 1 95.75 364 LEU A O 1
ATOM 2955 N N . GLY A 1 365 ? -13.031 -30.859 -27.516 1 95 365 GLY A N 1
ATOM 2956 C CA . GLY A 1 365 ? -11.812 -31.594 -27.812 1 95 365 GLY A CA 1
ATOM 2957 C C . GLY A 1 365 ? -10.719 -30.734 -28.406 1 95 365 GLY A C 1
ATOM 2958 O O . GLY A 1 365 ? -9.555 -30.844 -28.031 1 95 365 GLY A O 1
ATOM 2959 N N . GLU A 1 366 ? -11.086 -29.891 -29.328 1 95.75 366 GLU A N 1
ATOM 2960 C CA . GLU A 1 366 ? -10.125 -28.984 -29.953 1 95.75 366 GLU A CA 1
ATOM 2961 C C . GLU A 1 366 ? -9.547 -28 -28.922 1 95.75 366 GLU A C 1
ATOM 2963 O O . GLU A 1 366 ? -8.344 -27.734 -28.922 1 95.75 366 GLU A O 1
ATOM 2968 N N . LEU A 1 367 ? -10.43 -27.469 -28.125 1 96.5 367 LEU A N 1
ATOM 2969 C CA . LEU A 1 367 ? -9.992 -26.547 -27.078 1 96.5 367 LEU A CA 1
ATOM 2970 C C . LEU A 1 367 ? -8.984 -27.234 -26.156 1 96.5 367 LEU A C 1
ATOM 2972 O O . LEU A 1 367 ? -7.941 -26.656 -25.828 1 96.5 367 LEU A O 1
ATOM 2976 N N . TYR A 1 368 ? -9.289 -28.438 -25.766 1 95.62 368 TYR A N 1
ATOM 2977 C CA . TYR A 1 368 ? -8.453 -29.188 -24.828 1 95.62 368 TYR A CA 1
ATOM 2978 C C . TYR A 1 368 ? -7.137 -29.594 -25.469 1 95.62 368 TYR A C 1
ATOM 2980 O O . TYR A 1 368 ? -6.062 -29.266 -24.953 1 95.62 368 TYR A O 1
ATOM 2988 N N . PHE A 1 369 ? -7.137 -30.234 -26.625 1 94.69 369 PHE A N 1
ATOM 2989 C CA . PH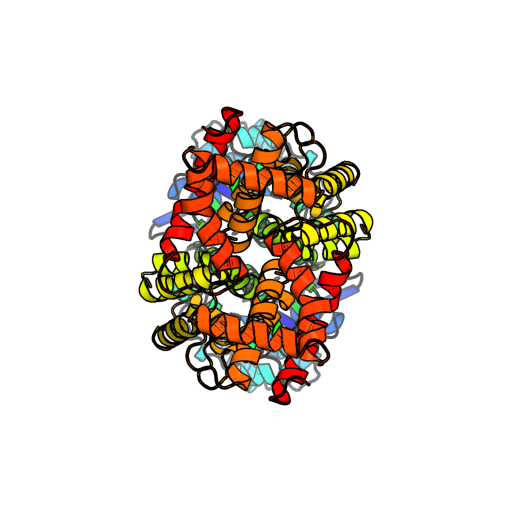E A 1 369 ? -5.969 -30.906 -27.188 1 94.69 369 PHE A CA 1
ATOM 2990 C C . PHE A 1 369 ? -5.098 -29.922 -27.953 1 94.69 369 PHE A C 1
ATOM 2992 O O . PHE A 1 369 ? -3.871 -30.062 -27.984 1 94.69 369 PHE A O 1
ATOM 2999 N N . LYS A 1 370 ? -5.66 -28.922 -28.5 1 93.19 370 LYS A N 1
ATOM 3000 C CA . LYS A 1 370 ? -4.891 -28.078 -29.422 1 93.19 370 LYS A CA 1
ATOM 3001 C C . LYS A 1 370 ? -4.547 -26.75 -28.766 1 93.19 370 LYS A C 1
ATOM 3003 O O . LYS A 1 370 ? -3.568 -26.094 -29.156 1 93.19 370 LYS A O 1
ATOM 3008 N N . LYS A 1 371 ? -5.309 -26.391 -27.828 1 94.31 371 LYS A N 1
ATOM 3009 C CA . LYS A 1 371 ? -5.148 -25.016 -27.391 1 94.31 371 LYS A CA 1
ATOM 3010 C C . LYS A 1 371 ? -4.641 -24.969 -25.938 1 94.31 371 LYS A C 1
ATOM 3012 O O . LYS A 1 371 ? -3.551 -24.453 -25.688 1 94.31 371 LYS A O 1
ATOM 3017 N N . VAL A 1 372 ? -5.367 -25.609 -25 1 95.25 372 VAL A N 1
ATOM 3018 C CA . VAL A 1 372 ? -5.137 -25.297 -23.594 1 95.25 372 VAL A CA 1
ATOM 3019 C C . VAL A 1 372 ? -4.195 -26.328 -22.984 1 95.25 372 VAL A C 1
ATOM 3021 O O . VAL A 1 372 ? -3.312 -25.984 -22.188 1 95.25 372 VAL A O 1
ATOM 3024 N N . ASN A 1 373 ? -4.332 -27.609 -23.312 1 93.06 373 ASN A N 1
ATOM 3025 C CA . ASN A 1 373 ? -3.559 -28.672 -22.672 1 93.06 373 ASN A CA 1
ATOM 3026 C C . ASN A 1 373 ? -2.078 -28.578 -23.031 1 93.06 373 ASN A C 1
ATOM 3028 O O . ASN A 1 373 ? -1.216 -28.859 -22.188 1 93.06 373 ASN A O 1
ATOM 3032 N N . PRO A 1 374 ? -1.746 -28.25 -24.266 1 91.38 374 PRO A N 1
ATOM 3033 C CA . PRO A 1 374 ? -0.323 -28.094 -24.562 1 91.38 374 PRO A CA 1
ATOM 3034 C C . PRO A 1 374 ? 0.339 -27.016 -23.703 1 91.38 374 PRO A C 1
ATOM 3036 O O . PRO A 1 374 ? 1.491 -27.172 -23.281 1 91.38 374 PRO A O 1
ATOM 3039 N N . ILE A 1 375 ? -0.376 -25.969 -23.469 1 91.88 375 ILE A N 1
ATOM 3040 C CA . ILE A 1 375 ? 0.156 -24.891 -22.625 1 91.88 375 ILE A CA 1
ATOM 3041 C C . ILE A 1 375 ? 0.321 -25.406 -21.188 1 91.88 375 ILE A C 1
ATOM 3043 O O . ILE A 1 375 ? 1.366 -25.188 -20.578 1 91.88 375 ILE A O 1
ATOM 3047 N N . ARG A 1 376 ? -0.708 -26.062 -20.688 1 91.88 376 ARG A N 1
ATOM 3048 C CA . ARG A 1 376 ? -0.665 -26.609 -19.344 1 91.88 376 ARG A CA 1
ATOM 3049 C C . ARG A 1 376 ? 0.504 -27.578 -19.172 1 91.88 376 ARG A C 1
ATOM 3051 O O . ARG A 1 376 ? 1.186 -27.562 -18.141 1 91.88 376 ARG A O 1
ATOM 3058 N N . LYS A 1 377 ? 0.716 -28.422 -20.141 1 88.44 377 LYS A N 1
ATOM 3059 C CA . LYS A 1 377 ? 1.821 -29.375 -20.094 1 88.44 377 LYS A CA 1
ATOM 3060 C C . LYS A 1 377 ? 3.166 -28.656 -20.047 1 88.44 377 LYS A C 1
ATOM 3062 O O . LYS A 1 377 ? 4.062 -29.062 -19.297 1 88.44 377 LYS A O 1
ATOM 3067 N N . ALA A 1 378 ? 3.25 -27.672 -20.844 1 86.38 378 ALA A N 1
ATOM 3068 C CA . ALA A 1 378 ? 4.477 -26.891 -20.844 1 86.38 378 ALA A CA 1
ATOM 3069 C C . ALA A 1 378 ? 4.723 -26.25 -19.484 1 86.38 378 ALA A C 1
ATOM 3071 O O . ALA A 1 378 ? 5.863 -26.219 -19 1 86.38 378 ALA A O 1
ATOM 3072 N N . ILE A 1 379 ? 3.678 -25.812 -18.891 1 88.25 379 ILE A N 1
ATOM 3073 C CA . ILE A 1 379 ? 3.752 -25.172 -17.578 1 88.25 379 ILE A CA 1
ATOM 3074 C C . ILE A 1 379 ? 4.109 -26.203 -16.516 1 88.25 379 ILE A C 1
ATOM 3076 O O . ILE A 1 379 ? 4.992 -25.969 -15.688 1 88.25 379 ILE A O 1
ATOM 3080 N N . ALA A 1 380 ? 3.455 -27.297 -16.562 1 84.5 380 ALA A N 1
ATOM 3081 C CA . ALA A 1 380 ? 3.631 -28.344 -15.562 1 84.5 380 ALA A CA 1
ATOM 3082 C C . ALA A 1 380 ? 5.043 -28.922 -15.609 1 84.5 380 ALA A C 1
ATOM 3084 O O . ALA A 1 380 ? 5.555 -29.406 -14.594 1 84.5 380 ALA A O 1
ATOM 3085 N N . HIS A 1 381 ? 5.609 -28.766 -16.75 1 77.88 381 HIS A N 1
ATOM 3086 C CA . HIS A 1 381 ? 6.953 -29.312 -16.891 1 77.88 381 HIS A CA 1
ATOM 3087 C C . HIS A 1 381 ? 7.992 -28.203 -17.016 1 77.88 381 HIS A C 1
ATOM 3089 O O . HIS A 1 381 ? 9.172 -28.484 -17.234 1 77.88 381 HIS A O 1
ATOM 3095 N N . ALA A 1 382 ? 7.621 -27.125 -16.719 1 64.06 382 ALA A N 1
ATOM 3096 C CA . ALA A 1 382 ? 8.461 -25.922 -16.766 1 64.06 382 ALA A CA 1
ATOM 3097 C C . ALA A 1 382 ? 9.367 -25.953 -18 1 64.06 382 ALA A C 1
ATOM 3099 O O . ALA A 1 382 ? 10.523 -25.531 -17.922 1 64.06 382 ALA A O 1
ATOM 3100 N N . SER A 1 383 ? 9.188 -26.875 -18.953 1 61.03 383 SER A N 1
ATOM 3101 C CA . SER A 1 383 ? 10.055 -27.062 -20.109 1 61.03 383 SER A CA 1
ATOM 3102 C C . SER A 1 383 ? 9.344 -26.672 -21.406 1 61.03 383 SER A C 1
ATOM 3104 O O . SER A 1 383 ? 8.125 -26.797 -21.516 1 61.03 383 SER A O 1
ATOM 3106 N N . LEU A 1 384 ? 9.734 -25.484 -22.031 1 51.38 384 LEU A N 1
ATOM 3107 C CA . LEU A 1 384 ? 9.117 -25.203 -23.312 1 51.38 384 LEU A CA 1
ATOM 3108 C C . LEU A 1 384 ? 9.586 -26.219 -24.359 1 51.38 384 LEU A C 1
ATOM 3110 O O . LEU A 1 384 ? 10.789 -26.406 -24.562 1 51.38 384 LEU A O 1
ATOM 3114 N N . GLU A 1 385 ? 9.227 -27.312 -24.453 1 47.59 385 GLU A N 1
ATOM 3115 C CA . GLU A 1 385 ? 9.594 -27.797 -25.781 1 47.59 385 GLU A CA 1
ATOM 3116 C C . GLU A 1 385 ? 9.57 -26.672 -26.812 1 47.59 385 GLU A C 1
ATOM 3118 O O . GLU A 1 385 ? 8.656 -25.844 -26.812 1 47.59 385 GLU A O 1
ATOM 3123 N N . GLU A 1 386 ? 10.75 -26.109 -27.062 1 49.03 386 GLU A N 1
ATOM 3124 C CA . GLU A 1 386 ? 10.984 -25.047 -28.047 1 49.03 386 GLU A CA 1
ATOM 3125 C C . GLU A 1 386 ? 9.742 -24.781 -28.891 1 49.03 386 GLU A C 1
ATOM 3127 O O . GLU A 1 386 ? 9.461 -23.641 -29.234 1 49.03 386 GLU A O 1
ATOM 3132 N N . ARG A 1 387 ? 9.273 -25.734 -29.656 1 46.47 387 ARG A N 1
ATOM 3133 C CA . ARG A 1 387 ? 8.484 -25.5 -30.859 1 46.47 387 ARG A CA 1
ATOM 3134 C C . ARG A 1 387 ? 7.09 -25 -30.516 1 46.47 387 ARG A C 1
ATOM 3136 O O . ARG A 1 387 ? 6.367 -24.5 -31.391 1 46.47 387 ARG A O 1
ATOM 3143 N N . ARG A 1 388 ? 6.355 -25.297 -29.359 1 49.03 388 ARG A N 1
ATOM 3144 C CA . ARG A 1 388 ? 4.918 -25.219 -29.594 1 49.03 388 ARG A CA 1
ATOM 3145 C C . ARG A 1 388 ? 4.316 -23.984 -28.938 1 49.03 388 ARG A C 1
ATOM 3147 O O . ARG A 1 388 ? 3.398 -23.359 -29.469 1 49.03 388 ARG A O 1
ATOM 3154 N N . THR A 1 389 ? 4.578 -23.531 -27.516 1 58.44 389 THR A N 1
ATOM 3155 C CA . THR A 1 389 ? 3.686 -22.484 -27 1 58.44 389 THR A CA 1
ATOM 3156 C C . THR A 1 389 ? 4.457 -21.203 -26.703 1 58.44 389 THR A C 1
ATOM 3158 O O . THR A 1 389 ? 5.504 -21.25 -26.062 1 58.44 389 THR A O 1
ATOM 3161 N N . ASN A 1 390 ? 4.188 -20.172 -27.562 1 75.69 390 ASN A N 1
ATOM 3162 C CA . ASN A 1 390 ? 4.66 -18.797 -27.391 1 75.69 390 ASN A CA 1
ATOM 3163 C C . ASN A 1 390 ? 4.035 -18.156 -26.156 1 75.69 390 ASN A C 1
ATOM 3165 O O . ASN A 1 390 ? 2.824 -18.234 -25.938 1 75.69 390 ASN A O 1
ATOM 3169 N N . LEU A 1 391 ? 4.93 -17.703 -25.25 1 81.75 391 LEU A N 1
ATOM 3170 C CA . LEU A 1 391 ? 4.5 -17.047 -24.016 1 81.75 391 LEU A CA 1
ATOM 3171 C C . LEU A 1 391 ? 3.41 -16.016 -24.297 1 81.75 391 LEU A C 1
ATOM 3173 O O . LEU A 1 391 ? 2.387 -15.992 -23.609 1 81.75 391 LEU A O 1
ATOM 3177 N N . LYS A 1 392 ? 3.633 -15.312 -25.312 1 85.5 392 LYS A N 1
ATOM 3178 C CA . LYS A 1 392 ? 2.703 -14.234 -25.641 1 85.5 392 LYS A CA 1
ATOM 3179 C C . LYS A 1 392 ? 1.334 -14.789 -26.031 1 85.5 392 LYS A C 1
ATOM 3181 O O . LYS A 1 392 ? 0.303 -14.25 -25.625 1 85.5 392 LYS A O 1
ATOM 3186 N N . THR A 1 393 ? 1.391 -15.859 -26.734 1 87.31 393 THR A N 1
ATOM 3187 C CA . THR A 1 393 ? 0.138 -16.469 -27.156 1 87.31 393 THR A CA 1
ATOM 3188 C C . THR A 1 393 ? -0.631 -17.016 -25.953 1 87.31 393 THR A C 1
ATOM 3190 O O . THR A 1 393 ? -1.852 -16.859 -25.875 1 87.31 393 THR A O 1
ATOM 3193 N N . ALA A 1 394 ? 0.097 -17.672 -25.078 1 92.31 394 ALA A N 1
ATOM 3194 C CA . ALA A 1 394 ? -0.531 -18.234 -23.891 1 92.31 394 ALA A CA 1
ATOM 3195 C C . ALA A 1 394 ? -1.177 -17.125 -23.047 1 92.31 394 ALA A C 1
ATOM 3197 O O . ALA A 1 394 ? -2.285 -17.297 -22.531 1 92.31 394 ALA A O 1
ATOM 3198 N N . ILE A 1 395 ? -0.602 -16.016 -23 1 94.12 395 ILE A N 1
ATOM 3199 C CA . ILE A 1 395 ? -1.078 -14.914 -22.156 1 94.12 395 ILE A CA 1
ATOM 3200 C C . ILE A 1 395 ? -2.246 -14.211 -22.844 1 94.12 395 ILE A C 1
ATOM 3202 O O . ILE A 1 395 ? -3.297 -13.992 -22.234 1 94.12 395 ILE A O 1
ATOM 3206 N N . ASP A 1 396 ? -2.129 -13.93 -24.109 1 94.38 396 ASP A N 1
ATOM 3207 C CA . ASP A 1 396 ? -3.115 -13.141 -24.828 1 94.38 396 ASP A CA 1
ATOM 3208 C C . ASP A 1 396 ? -4.426 -13.914 -25 1 94.38 396 ASP A C 1
ATOM 3210 O O . ASP A 1 396 ? -5.5 -13.305 -25.062 1 94.38 396 ASP A O 1
ATOM 3214 N N . ASN A 1 397 ? -4.316 -15.219 -24.953 1 95.56 397 ASN A N 1
ATOM 3215 C CA . ASN A 1 397 ? -5.504 -16.016 -25.25 1 95.56 397 ASN A CA 1
ATOM 3216 C C . ASN A 1 397 ? -6.129 -16.578 -23.984 1 95.56 397 ASN A C 1
ATOM 3218 O O . ASN A 1 397 ? -7.168 -17.234 -24.031 1 95.56 397 ASN A O 1
ATOM 3222 N N . ALA A 1 398 ? -5.562 -16.312 -22.906 1 96.94 398 ALA A N 1
ATOM 3223 C CA . ALA A 1 398 ? -6 -16.922 -21.656 1 96.94 398 ALA A CA 1
ATOM 3224 C C . ALA A 1 398 ? -7.488 -16.703 -21.422 1 96.94 398 ALA A C 1
ATOM 3226 O O . ALA A 1 398 ? -8.258 -17.656 -21.281 1 96.94 398 ALA A O 1
ATOM 3227 N N . MET A 1 399 ? -7.93 -15.438 -21.484 1 97.38 399 MET A N 1
ATOM 3228 C CA . MET A 1 399 ? -9.328 -15.102 -21.234 1 97.38 399 MET A CA 1
ATOM 3229 C C . MET A 1 399 ? -10.219 -15.602 -22.359 1 97.38 399 MET A C 1
ATOM 3231 O O . MET A 1 399 ? -11.359 -15.992 -22.125 1 97.38 399 MET A O 1
ATOM 3235 N N . LYS A 1 400 ? -9.688 -15.586 -23.578 1 97.44 400 LYS A N 1
ATOM 3236 C CA . LYS A 1 400 ? -10.438 -16.094 -24.719 1 97.44 400 LYS A CA 1
ATOM 3237 C C . LYS A 1 400 ? -10.75 -17.578 -24.562 1 97.44 400 LYS A C 1
ATOM 3239 O O . LYS A 1 400 ? -11.844 -18.031 -24.906 1 97.44 400 LYS A O 1
ATOM 3244 N N . TYR A 1 401 ? -9.758 -18.344 -24.141 1 97.88 401 TYR A N 1
ATOM 3245 C CA . TYR A 1 401 ? -9.969 -19.766 -23.922 1 97.88 401 TYR A CA 1
ATOM 3246 C C . TYR A 1 401 ? -11 -20.016 -22.828 1 97.88 401 TYR A C 1
ATOM 3248 O O . TYR A 1 401 ? -11.789 -20.953 -22.922 1 97.88 401 TYR A O 1
ATOM 3256 N N . CYS A 1 402 ? -11.031 -19.172 -21.797 1 97.75 402 CYS A N 1
ATOM 3257 C CA . CYS A 1 402 ? -12.055 -19.281 -20.75 1 97.75 402 CYS A CA 1
ATOM 3258 C C . CYS A 1 402 ? -13.445 -19.031 -21.328 1 97.75 402 CYS A C 1
ATOM 3260 O O . CYS A 1 402 ? -14.391 -19.766 -21.016 1 97.75 402 CYS A O 1
ATOM 3262 N N . ASP A 1 403 ? -13.523 -18 -22.125 1 98 403 ASP A N 1
ATOM 3263 C CA . ASP A 1 403 ? -14.805 -17.672 -22.75 1 98 403 ASP A CA 1
ATOM 3264 C C . ASP A 1 403 ? -15.289 -18.812 -23.641 1 98 403 ASP A C 1
ATOM 3266 O O . ASP A 1 403 ? -16.484 -19.125 -23.672 1 98 403 ASP A O 1
ATOM 3270 N N . GLU A 1 404 ? -14.359 -19.344 -24.375 1 97.94 404 GLU A N 1
ATOM 3271 C CA . GLU A 1 404 ? -14.695 -20.469 -25.25 1 97.94 404 GLU A CA 1
ATOM 3272 C C . GLU A 1 404 ? -15.188 -21.656 -24.422 1 97.94 404 GLU A C 1
ATOM 3274 O O . GLU A 1 404 ? -16.188 -22.297 -24.781 1 97.94 404 GLU A O 1
ATOM 3279 N N . ALA A 1 405 ? -14.5 -21.969 -23.375 1 98.06 405 ALA A N 1
ATOM 3280 C CA . ALA A 1 405 ? -14.93 -23.047 -22.484 1 98.06 405 ALA A CA 1
ATOM 3281 C C . ALA A 1 405 ? -16.328 -22.766 -21.938 1 98.06 405 ALA A C 1
ATOM 3283 O O . ALA A 1 405 ? -17.172 -23.672 -21.906 1 98.06 405 ALA A O 1
ATOM 3284 N N . SER A 1 406 ? -16.547 -21.531 -21.5 1 97.56 406 SER A N 1
ATOM 3285 C CA . SER A 1 406 ? -17.828 -21.141 -20.938 1 97.56 406 SER A CA 1
ATOM 3286 C C . SER A 1 406 ? -18.953 -21.359 -21.938 1 97.56 406 SER A C 1
ATOM 3288 O O . SER A 1 406 ? -20.031 -21.828 -21.562 1 97.56 406 SER A O 1
ATOM 3290 N N . ARG A 1 407 ? -18.766 -21 -23.156 1 97.19 407 ARG A N 1
ATOM 3291 C CA . ARG A 1 407 ? -19.766 -21.188 -24.203 1 97.19 407 ARG A CA 1
ATOM 3292 C C . ARG A 1 407 ? -20.062 -22.656 -24.438 1 97.19 407 ARG A C 1
ATOM 3294 O O . ARG A 1 407 ? -21.219 -23.047 -24.594 1 97.19 407 ARG A O 1
ATOM 3301 N N . ILE A 1 408 ? -19.047 -23.438 -24.422 1 97.06 408 ILE A N 1
ATOM 3302 C CA . ILE A 1 408 ? -19.203 -24.859 -24.656 1 97.06 408 ILE A CA 1
ATOM 3303 C C . ILE A 1 408 ? -19.969 -25.484 -23.484 1 97.06 408 ILE A C 1
ATOM 3305 O O . ILE A 1 408 ? -20.875 -26.297 -23.672 1 97.06 408 ILE A O 1
ATOM 3309 N N . PHE A 1 409 ? -19.578 -25.109 -22.25 1 96.75 409 PHE A N 1
ATOM 3310 C CA . PHE A 1 409 ? -20.188 -25.672 -21.062 1 96.75 409 PHE A CA 1
ATOM 3311 C C . PHE A 1 409 ? -21.703 -25.406 -21.062 1 96.75 409 PHE A C 1
ATOM 3313 O O . PHE A 1 409 ? -22.484 -26.25 -20.594 1 96.75 409 PHE A O 1
ATOM 3320 N N . ARG A 1 410 ? -22.109 -24.297 -21.594 1 95.06 410 ARG A N 1
ATOM 3321 C CA . ARG A 1 410 ? -23.516 -23.906 -21.594 1 95.06 410 ARG A CA 1
ATOM 3322 C C . ARG A 1 410 ? -24.328 -24.828 -22.484 1 95.06 410 ARG A C 1
ATOM 3324 O O . ARG A 1 410 ? -25.547 -24.984 -22.281 1 95.06 410 ARG A O 1
ATOM 3331 N N . THR A 1 411 ? -23.703 -25.484 -23.406 1 93.88 411 THR A N 1
ATOM 3332 C CA . THR A 1 411 ? -24.406 -26.359 -24.328 1 93.88 411 THR A CA 1
ATOM 3333 C C . THR A 1 411 ? -24.719 -27.703 -23.672 1 93.88 411 THR A C 1
ATOM 3335 O O . THR A 1 411 ? -25.562 -28.469 -24.156 1 93.88 411 THR A O 1
ATOM 3338 N N . LYS A 1 412 ? -24.047 -28.078 -22.641 1 92.56 412 LYS A N 1
ATOM 3339 C CA . LYS A 1 412 ? -24.172 -29.359 -21.938 1 92.56 412 LYS A CA 1
ATOM 3340 C C . LYS A 1 412 ? -23.812 -30.516 -22.875 1 92.56 412 LYS A C 1
ATOM 3342 O O . LYS A 1 412 ? -24.312 -31.625 -22.703 1 92.56 412 LYS A O 1
ATOM 3347 N N . THR A 1 413 ? -23.016 -30.125 -23.906 1 92.06 413 THR A N 1
ATOM 3348 C CA . THR A 1 413 ? -22.453 -31.094 -24.844 1 92.06 413 THR A CA 1
ATOM 3349 C C . THR A 1 413 ? -20.969 -30.797 -25.094 1 92.06 413 THR A C 1
ATOM 3351 O O . THR A 1 413 ? -20.391 -29.953 -24.422 1 92.06 413 THR A O 1
ATOM 3354 N N . PHE A 1 414 ? -20.422 -31.562 -25.969 1 91.88 414 PHE A N 1
ATOM 3355 C CA . PHE A 1 414 ? -19 -31.375 -26.266 1 91.88 414 PHE A CA 1
ATOM 3356 C C . PHE A 1 414 ? -18.828 -30.328 -27.375 1 91.88 414 PHE A C 1
ATOM 3358 O O . PHE A 1 414 ? -17.703 -30.109 -27.828 1 91.88 414 PHE A O 1
ATOM 3365 N N . GLY A 1 415 ? -19.906 -29.578 -27.75 1 84.88 415 GLY A N 1
ATOM 3366 C CA . GLY A 1 415 ? -19.875 -28.578 -28.797 1 84.88 415 GLY A CA 1
ATOM 3367 C C . GLY A 1 415 ? -19.797 -29.156 -30.188 1 84.88 415 GLY A C 1
ATOM 3368 O O . GLY A 1 415 ? -19.281 -30.266 -30.375 1 84.88 415 GLY A O 1
ATOM 3369 N N . MET B 1 1 ? -20.312 10.531 -13.656 1 85.06 1 MET B N 1
ATOM 3370 C CA . MET B 1 1 ? -18.906 10.906 -13.461 1 85.06 1 MET B CA 1
ATOM 3371 C C . MET B 1 1 ? -18.781 12.359 -13.031 1 85.06 1 MET B C 1
ATOM 3373 O O . MET B 1 1 ? -19.344 13.25 -13.672 1 85.06 1 MET B O 1
ATOM 3377 N N . ALA B 1 2 ? -18.344 12.625 -11.812 1 92.44 2 ALA B N 1
ATOM 3378 C CA . ALA B 1 2 ? -18.281 13.984 -11.281 1 92.44 2 ALA B CA 1
ATOM 3379 C C . ALA B 1 2 ? -16.891 14.305 -10.75 1 92.44 2 ALA B C 1
ATOM 3381 O O . ALA B 1 2 ? -16.141 13.398 -10.391 1 92.44 2 ALA B O 1
ATOM 3382 N N . LYS B 1 3 ? -16.547 15.586 -10.906 1 96.06 3 LYS B N 1
ATOM 3383 C CA . LYS B 1 3 ? -15.383 16.094 -10.172 1 96.06 3 LYS B CA 1
ATOM 3384 C C . LYS B 1 3 ? -15.742 16.375 -8.711 1 96.06 3 LYS B C 1
ATOM 3386 O O . LYS B 1 3 ? -16.594 17.219 -8.43 1 96.06 3 LYS B O 1
ATOM 3391 N N . ILE B 1 4 ? -15.133 15.656 -7.875 1 95.56 4 ILE B N 1
ATOM 3392 C CA . ILE B 1 4 ? -15.469 15.781 -6.461 1 95.56 4 ILE B CA 1
ATOM 3393 C C . ILE B 1 4 ? -14.266 16.312 -5.691 1 95.56 4 ILE B C 1
ATOM 3395 O O . ILE B 1 4 ? -13.156 15.781 -5.801 1 95.56 4 ILE B O 1
ATOM 3399 N N . LEU B 1 5 ? -14.453 17.391 -4.953 1 96.62 5 LEU B N 1
ATOM 3400 C CA . LEU B 1 5 ? -13.43 17.953 -4.078 1 96.62 5 LEU B CA 1
ATOM 3401 C C . LEU B 1 5 ? -13.664 17.531 -2.631 1 96.62 5 LEU B C 1
ATOM 3403 O O . LEU B 1 5 ? -14.742 17.75 -2.078 1 96.62 5 LEU B O 1
ATOM 3407 N N . ILE B 1 6 ? -12.734 16.891 -2.078 1 96 6 ILE B N 1
ATOM 3408 C CA . ILE B 1 6 ? -12.742 16.594 -0.651 1 96 6 ILE B CA 1
ATOM 3409 C C . ILE B 1 6 ? -11.875 17.594 0.092 1 96 6 ILE B C 1
ATOM 3411 O O . ILE B 1 6 ? -10.672 17.719 -0.179 1 96 6 ILE B O 1
ATOM 3415 N N . SER B 1 7 ? -12.461 18.312 0.959 1 95.38 7 SER B N 1
ATOM 3416 C CA . SER B 1 7 ? -11.734 19.375 1.657 1 95.38 7 SER B CA 1
ATOM 3417 C C . SER B 1 7 ? -12.039 19.359 3.15 1 95.38 7 SER B C 1
ATOM 3419 O O . SER B 1 7 ? -13.133 18.953 3.562 1 95.38 7 SER B O 1
ATOM 3421 N N . SER B 1 8 ? -11.07 19.781 3.881 1 92.88 8 SER B N 1
ATOM 3422 C CA . SER B 1 8 ? -11.227 19.844 5.328 1 92.88 8 SER B CA 1
ATOM 3423 C C . SER B 1 8 ? -11.414 21.297 5.789 1 92.88 8 SER B C 1
ATOM 3425 O O . SER B 1 8 ? -10.836 22.219 5.211 1 92.88 8 SER B O 1
ATOM 3427 N N . ILE B 1 9 ? -12.234 21.422 6.848 1 92.12 9 ILE B N 1
ATOM 3428 C CA . ILE B 1 9 ? -12.516 22.75 7.379 1 92.12 9 ILE B CA 1
ATOM 3429 C C . ILE B 1 9 ? -11.977 22.859 8.805 1 92.12 9 ILE B C 1
ATOM 3431 O O . ILE B 1 9 ? -12.094 21.922 9.594 1 92.12 9 ILE B O 1
ATOM 3435 N N . GLY B 1 10 ? -11.32 23.953 9.109 1 88.88 10 GLY B N 1
ATOM 3436 C CA . GLY B 1 10 ? -10.781 24.188 10.438 1 88.88 10 GLY B CA 1
ATOM 3437 C C . GLY B 1 10 ? -11.547 25.25 11.211 1 88.88 10 GLY B C 1
ATOM 3438 O O . GLY B 1 10 ? -12.719 25.516 10.922 1 88.88 10 GLY B O 1
ATOM 3439 N N . THR B 1 11 ? -11.031 25.703 12.367 1 82.88 11 THR B N 1
ATOM 3440 C CA . THR B 1 11 ? -11.672 26.703 13.227 1 82.88 11 THR B CA 1
ATOM 3441 C C . THR B 1 11 ? -11.242 28.109 12.836 1 82.88 11 THR B C 1
ATOM 3443 O O . THR B 1 11 ? -11.945 29.078 13.133 1 82.88 11 THR B O 1
ATOM 3446 N N . GLY B 1 12 ? -10.25 28.266 11.953 1 66 12 GLY B N 1
ATOM 3447 C CA . GLY B 1 12 ? -9.727 29.547 11.492 1 66 12 GLY B CA 1
ATOM 3448 C C . GLY B 1 12 ? -9.43 30.516 12.625 1 66 12 GLY B C 1
ATOM 3449 O O . GLY B 1 12 ? -9.891 30.328 13.75 1 66 12 GLY B O 1
ATOM 3450 N N . PRO B 1 13 ? -8.375 31.422 12.586 1 57.72 13 PRO B N 1
ATOM 3451 C CA . PRO B 1 13 ? -8.203 32.5 13.57 1 57.72 13 PRO B CA 1
ATOM 3452 C C . PRO B 1 13 ? -9.406 33.438 13.641 1 57.72 13 PRO B C 1
ATOM 3454 O O . PRO B 1 13 ? -10.039 33.719 12.617 1 57.72 13 PRO B O 1
ATOM 3457 N N . SER B 1 14 ? -10.234 33.25 14.656 1 49.69 14 SER B N 1
ATOM 3458 C CA . SER B 1 14 ? -11.461 34.062 14.711 1 49.69 14 SER B CA 1
ATOM 3459 C C . SER B 1 14 ? -11.156 35.531 14.992 1 49.69 14 SER B C 1
ATOM 3461 O O . SER B 1 14 ? -10.383 35.844 15.898 1 49.69 14 SER B O 1
ATOM 3463 N N . THR B 1 15 ? -10.914 36.406 14.023 1 48.5 15 THR B N 1
ATOM 3464 C CA . THR B 1 15 ? -11.102 37.812 14.375 1 48.5 15 THR B CA 1
ATOM 3465 C C . THR B 1 15 ? -12.57 38.125 14.625 1 48.5 15 THR B C 1
ATOM 3467 O O . THR B 1 15 ? -13.438 37.719 13.836 1 48.5 15 THR B O 1
ATOM 3470 N N . ILE B 1 16 ? -12.828 38.125 15.875 1 48.16 16 ILE B N 1
ATOM 3471 C CA . ILE B 1 16 ? -14.188 38.531 16.203 1 48.16 16 ILE B CA 1
ATOM 3472 C C . ILE B 1 16 ? -14.422 39.969 15.695 1 48.16 16 ILE B C 1
ATOM 3474 O O . ILE B 1 16 ? -13.688 40.875 16.047 1 48.16 16 ILE B O 1
ATOM 3478 N N . THR B 1 17 ? -15.086 40.031 14.656 1 48.41 17 THR B N 1
ATOM 3479 C CA . THR B 1 17 ? -15.484 41.375 14.203 1 48.41 17 THR B CA 1
ATOM 3480 C C . THR B 1 17 ? -16.266 42.094 15.289 1 48.41 17 THR B C 1
ATOM 3482 O O . THR B 1 17 ? -16.594 41.5 16.328 1 48.41 17 THR B O 1
ATOM 3485 N N . GLU B 1 18 ? -16.438 43.375 15.172 1 46.72 18 GLU B N 1
ATOM 3486 C CA . GLU B 1 18 ? -17.281 44.156 16.062 1 46.72 18 GLU B CA 1
ATOM 3487 C C . GLU B 1 18 ? -18.625 43.469 16.312 1 46.72 18 GLU B C 1
ATOM 3489 O O . GLU B 1 18 ? -19.203 43.594 17.391 1 46.72 18 GLU B O 1
ATOM 3494 N N . GLN B 1 19 ? -19.094 42.688 15.367 1 47.84 19 GLN B N 1
ATOM 3495 C CA . GLN B 1 19 ? -20.406 42.094 15.484 1 47.84 19 GLN B CA 1
ATOM 3496 C C . GLN B 1 19 ? -20.297 40.656 15.984 1 47.84 19 GLN B C 1
ATOM 3498 O O . GLN B 1 19 ? -21.25 39.875 15.875 1 47.84 19 GLN B O 1
ATOM 3503 N N . LYS B 1 20 ? -19.188 40.312 16.516 1 51.31 20 LYS B N 1
ATOM 3504 C CA . LYS B 1 20 ? -18.953 39.062 17.25 1 51.31 20 LYS B CA 1
ATOM 3505 C C . LYS B 1 20 ? -19.016 37.875 16.312 1 51.31 20 LYS B C 1
ATOM 3507 O O . LYS B 1 20 ? -19.578 36.812 16.656 1 51.31 20 LYS B O 1
ATOM 3512 N N . ILE B 1 21 ? -18.812 38.125 14.867 1 55.75 21 ILE B N 1
ATOM 3513 C CA . ILE B 1 21 ? -18.891 37.094 13.844 1 55.75 21 ILE B CA 1
ATOM 3514 C C . ILE B 1 21 ? -17.484 36.594 13.516 1 55.75 21 ILE B C 1
ATOM 3516 O O . ILE B 1 21 ? -16.562 37.406 13.297 1 55.75 21 ILE B O 1
ATOM 3520 N N . ARG B 1 22 ? -17.266 35.219 13.633 1 61.5 22 ARG B N 1
ATOM 3521 C CA . ARG B 1 22 ? -16 34.562 13.289 1 61.5 22 ARG B CA 1
ATOM 3522 C C . ARG B 1 22 ? -15.75 34.625 11.789 1 61.5 22 ARG B C 1
ATOM 3524 O O . ARG B 1 22 ? -16.641 34.281 10.992 1 61.5 22 ARG B O 1
ATOM 3531 N N . GLN B 1 23 ? -14.82 35.375 11.195 1 58.19 23 GLN B N 1
ATOM 3532 C CA . GLN B 1 23 ? -14.453 35.344 9.781 1 58.19 23 GLN B CA 1
ATOM 3533 C C . GLN B 1 23 ? -13.039 34.844 9.586 1 58.19 23 GLN B C 1
ATOM 3535 O O . GLN B 1 23 ? -12.141 35.156 10.375 1 58.19 23 GLN B O 1
ATOM 3540 N N . TYR B 1 24 ? -12.906 33.75 8.656 1 61.66 24 TYR B N 1
ATOM 3541 C CA . TYR B 1 24 ? -11.539 33.438 8.25 1 61.66 24 TYR B CA 1
ATOM 3542 C C . TYR B 1 24 ? -10.852 34.688 7.66 1 61.66 24 TYR B C 1
ATOM 3544 O O . TYR B 1 24 ? -11.484 35.469 6.949 1 61.66 24 TYR B O 1
ATOM 3552 N N . LYS B 1 25 ? -9.656 34.844 8.039 1 69.38 25 LYS B N 1
ATOM 3553 C CA . LYS B 1 25 ? -8.867 35.844 7.348 1 69.38 25 LYS B CA 1
ATOM 3554 C C . LYS B 1 25 ? -8.68 35.5 5.875 1 69.38 25 LYS B C 1
ATOM 3556 O O . LYS B 1 25 ? -8.445 34.344 5.539 1 69.38 25 LYS B O 1
ATOM 3561 N N . THR B 1 26 ? -9.023 36.375 5.055 1 82.25 26 THR B N 1
ATOM 3562 C CA . THR B 1 26 ? -8.844 36.219 3.619 1 82.25 26 THR B CA 1
ATOM 3563 C C . THR B 1 26 ? -7.367 36.094 3.27 1 82.25 26 THR B C 1
ATOM 3565 O O . THR B 1 26 ? -6.516 36.719 3.906 1 82.25 26 THR B O 1
ATOM 3568 N N . ALA B 1 27 ? -7.133 35.156 2.447 1 88.44 27 ALA B N 1
ATOM 3569 C CA . ALA B 1 27 ? -5.777 35 1.932 1 88.44 27 ALA B CA 1
ATOM 3570 C C . ALA B 1 27 ? -5.758 35.094 0.408 1 88.44 27 ALA B C 1
ATOM 3572 O O . ALA B 1 27 ? -6.762 34.812 -0.248 1 88.44 27 ALA B O 1
ATOM 3573 N N . LYS B 1 28 ? -4.652 35.625 -0.082 1 95.94 28 LYS B N 1
ATOM 3574 C CA . LYS B 1 28 ? -4.406 35.594 -1.521 1 95.94 28 LYS B CA 1
ATOM 3575 C C . LYS B 1 28 ? -3.752 34.281 -1.949 1 95.94 28 LYS B C 1
ATOM 3577 O O . LYS B 1 28 ? -2.557 34.094 -1.72 1 95.94 28 LYS B O 1
ATOM 3582 N N . TYR B 1 29 ? -4.566 33.469 -2.609 1 96.69 29 TYR B N 1
ATOM 3583 C CA . TYR B 1 29 ? -4.055 32.188 -3.061 1 96.69 29 TYR B CA 1
ATOM 3584 C C . TYR B 1 29 ? -3.555 32.281 -4.5 1 96.69 29 TYR B C 1
ATOM 3586 O O . TYR B 1 29 ? -4.094 33.031 -5.305 1 96.69 29 TYR B O 1
ATOM 3594 N N . GLU B 1 30 ? -2.516 31.531 -4.75 1 97.69 30 GLU B N 1
ATOM 3595 C CA . GLU B 1 30 ? -2 31.438 -6.113 1 97.69 30 GLU B CA 1
ATOM 3596 C C . GLU B 1 30 ? -1.985 29.984 -6.594 1 97.69 30 GLU B C 1
ATOM 3598 O O . GLU B 1 30 ? -1.442 29.109 -5.922 1 97.69 30 GLU B O 1
ATOM 3603 N N . ILE B 1 31 ? -2.627 29.719 -7.758 1 96.94 31 ILE B N 1
ATOM 3604 C CA . ILE B 1 31 ? -2.629 28.406 -8.367 1 96.94 31 ILE B CA 1
ATOM 3605 C C . ILE B 1 31 ? -2.535 28.531 -9.891 1 96.94 31 ILE B C 1
ATOM 3607 O O . ILE B 1 31 ? -3.355 29.203 -10.508 1 96.94 31 ILE B O 1
ATOM 3611 N N . ASP B 1 32 ? -1.54 27.938 -10.469 1 95 32 ASP B N 1
ATOM 3612 C CA . ASP B 1 32 ? -1.318 27.922 -11.914 1 95 32 ASP B CA 1
ATOM 3613 C C . ASP B 1 32 ? -1.228 29.344 -12.477 1 95 32 ASP B C 1
ATOM 3615 O O . ASP B 1 32 ? -1.833 29.641 -13.5 1 95 32 ASP B O 1
ATOM 3619 N N . GLY B 1 33 ? -0.598 30.125 -11.781 1 94.06 33 GLY B N 1
ATOM 3620 C CA . GLY B 1 33 ? -0.373 31.484 -12.25 1 94.06 33 GLY B CA 1
ATOM 3621 C C . GLY B 1 33 ? -1.562 32.406 -12.023 1 94.06 33 GLY B C 1
ATOM 3622 O O . GLY B 1 33 ? -1.521 33.594 -12.383 1 94.06 33 GLY B O 1
ATOM 3623 N N . LYS B 1 34 ? -2.605 31.938 -11.438 1 97.06 34 LYS B N 1
ATOM 3624 C CA . LYS B 1 34 ? -3.795 32.75 -11.164 1 97.06 34 LYS B CA 1
ATOM 3625 C C . LYS B 1 34 ? -3.928 33.031 -9.664 1 97.06 34 LYS B C 1
ATOM 3627 O O . LYS B 1 34 ? -3.59 32.188 -8.836 1 97.06 34 LYS B O 1
ATOM 3632 N N . TYR B 1 35 ? -4.523 34.188 -9.375 1 96.75 35 TYR B N 1
ATOM 3633 C CA . TYR B 1 35 ? -4.68 34.594 -7.984 1 96.75 35 TYR B CA 1
ATOM 3634 C C . TYR B 1 35 ? -6.148 34.656 -7.594 1 96.75 35 TYR B C 1
ATOM 3636 O O . TYR B 1 35 ? -6.996 35.062 -8.383 1 96.75 35 TYR B O 1
ATOM 3644 N N . TYR B 1 36 ? -6.422 34.094 -6.496 1 95.25 36 TYR B N 1
ATOM 3645 C CA . TYR B 1 36 ? -7.758 34.125 -5.918 1 95.25 36 TYR B CA 1
ATOM 3646 C C . TYR B 1 36 ? -7.73 34.656 -4.492 1 95.25 36 TYR B C 1
ATOM 3648 O O . TYR B 1 36 ? -6.836 34.344 -3.711 1 95.25 36 TYR B O 1
ATOM 3656 N N . GLU B 1 37 ? -8.609 35.5 -4.172 1 92.44 37 GLU B N 1
ATOM 3657 C CA . GLU B 1 37 ? -8.781 35.969 -2.791 1 92.44 37 GLU B CA 1
ATOM 3658 C C . GLU B 1 37 ? -9.969 35.25 -2.129 1 92.44 37 GLU B C 1
ATOM 3660 O O . GLU B 1 37 ? -11.094 35.344 -2.623 1 92.44 37 GLU B O 1
ATOM 3665 N N . SER B 1 38 ? -9.672 34.531 -1.127 1 89.75 38 SER B N 1
ATOM 3666 C CA . SER B 1 38 ? -10.727 33.781 -0.447 1 89.75 38 SER B CA 1
ATOM 3667 C C . SER B 1 38 ? -10.32 33.406 0.975 1 89.75 38 SER B C 1
ATOM 3669 O O . SER B 1 38 ? -9.125 33.406 1.302 1 89.75 38 SER B O 1
ATOM 3671 N N . SER B 1 39 ? -11.305 33.219 1.777 1 86.12 39 SER B N 1
ATOM 3672 C CA . SER B 1 39 ? -11.047 32.75 3.135 1 86.12 39 SER B CA 1
ATOM 3673 C C . SER B 1 39 ? -10.93 31.234 3.18 1 86.12 39 SER B C 1
ATOM 3675 O O . SER B 1 39 ? -10.43 30.672 4.16 1 86.12 39 SER B O 1
ATOM 3677 N N . PHE B 1 40 ? -11.414 30.641 2.072 1 88.19 40 PHE B N 1
ATOM 3678 C CA . PHE B 1 40 ? -11.445 29.188 2.062 1 88.19 40 PHE B CA 1
ATOM 3679 C C . PHE B 1 40 ? -10.773 28.641 0.806 1 88.19 40 PHE B C 1
ATOM 3681 O O . PHE B 1 40 ? -11.203 28.938 -0.311 1 88.19 40 PHE B O 1
ATOM 3688 N N . ILE B 1 41 ? -9.812 27.875 1.015 1 92.88 41 ILE B N 1
ATOM 3689 C CA . ILE B 1 41 ? -9.109 27.281 -0.116 1 92.88 41 ILE B CA 1
ATOM 3690 C C . ILE B 1 41 ? -10.078 26.406 -0.921 1 92.88 41 ILE B C 1
ATOM 3692 O O . ILE B 1 41 ? -9.969 26.328 -2.146 1 92.88 41 ILE B O 1
ATOM 3696 N N . ALA B 1 42 ? -11.047 25.812 -0.253 1 93.19 42 ALA B N 1
ATOM 3697 C CA . ALA B 1 42 ? -12.039 24.984 -0.936 1 93.19 42 ALA B CA 1
ATOM 3698 C C . ALA B 1 42 ? -12.773 25.781 -2.012 1 93.19 42 ALA B C 1
ATOM 3700 O O . ALA B 1 42 ? -13.062 25.25 -3.09 1 93.19 42 ALA B O 1
ATOM 3701 N N . SER B 1 43 ? -13.062 27.016 -1.705 1 93.31 43 SER B N 1
ATOM 3702 C CA . SER B 1 43 ? -13.734 27.875 -2.672 1 93.31 43 SER B CA 1
ATOM 3703 C C . SER B 1 43 ? -12.844 28.156 -3.877 1 93.31 43 SER B C 1
ATOM 3705 O O . SER B 1 43 ? -13.312 28.156 -5.016 1 93.31 43 SER B O 1
ATOM 3707 N N . VAL B 1 44 ? -11.555 28.344 -3.607 1 95.69 44 VAL B N 1
ATOM 3708 C CA . VAL B 1 44 ? -10.586 28.609 -4.668 1 95.69 44 VAL B CA 1
ATOM 3709 C C . VAL B 1 44 ? -10.492 27.391 -5.594 1 95.69 44 VAL B C 1
ATOM 3711 O O . VAL B 1 44 ? -10.586 27.531 -6.816 1 95.69 44 VAL B O 1
ATOM 3714 N N . LEU B 1 45 ? -10.367 26.234 -4.992 1 97.12 45 LEU B N 1
ATOM 3715 C CA . LEU B 1 45 ? -10.234 25 -5.766 1 97.12 45 LEU B CA 1
ATOM 3716 C C . LEU B 1 45 ? -11.539 24.688 -6.5 1 97.12 45 LEU B C 1
ATOM 3718 O O . LEU B 1 45 ? -11.508 24.203 -7.629 1 97.12 45 LEU B O 1
ATOM 3722 N N . TYR B 1 46 ? -12.656 24.938 -5.844 1 94.75 46 TYR B N 1
ATOM 3723 C CA . TYR B 1 46 ? -13.961 24.734 -6.461 1 94.75 46 TYR B CA 1
ATOM 3724 C C . TYR B 1 46 ? -14.078 25.516 -7.766 1 94.75 46 TYR B C 1
ATOM 3726 O O . TYR B 1 46 ? -14.469 24.953 -8.797 1 94.75 46 TYR B O 1
ATOM 3734 N N . GLN B 1 47 ? -13.672 26.719 -7.746 1 94.38 47 GLN B N 1
ATOM 3735 C CA . GLN B 1 47 ? -13.766 27.594 -8.914 1 94.38 47 GLN B CA 1
ATOM 3736 C C . GLN B 1 47 ? -12.711 27.219 -9.961 1 94.38 47 GLN B C 1
ATOM 3738 O O . GLN B 1 47 ? -13.039 27.031 -11.133 1 94.38 47 GLN B O 1
ATOM 3743 N N . HIS B 1 48 ? -11.469 27.078 -9.516 1 97.12 48 HIS B N 1
ATOM 3744 C CA . HIS B 1 48 ? -10.344 26.891 -10.422 1 97.12 48 HIS B CA 1
ATOM 3745 C C . HIS B 1 48 ? -10.445 25.562 -11.164 1 97.12 48 HIS B C 1
ATOM 3747 O O . HIS B 1 48 ? -10.102 25.484 -12.344 1 97.12 48 HIS B O 1
ATOM 3753 N N . LEU B 1 49 ? -10.906 24.531 -10.477 1 97.12 49 LEU B N 1
ATOM 3754 C CA . LEU B 1 49 ? -10.906 23.188 -11.031 1 97.12 49 LEU B CA 1
ATOM 3755 C C . LEU B 1 49 ? -12.281 22.828 -11.586 1 97.12 49 LEU B C 1
ATOM 3757 O O . LEU B 1 49 ? -12.477 21.719 -12.102 1 97.12 49 LEU B O 1
ATOM 3761 N N . LYS B 1 50 ? -13.219 23.75 -11.469 1 95.38 50 LYS B N 1
ATOM 3762 C CA . LYS B 1 50 ? -14.578 23.531 -11.945 1 95.38 50 LYS B CA 1
ATOM 3763 C C . LYS B 1 50 ? -15.18 22.281 -11.328 1 95.38 50 LYS B C 1
ATOM 3765 O O . LYS B 1 50 ? -15.656 21.391 -12.047 1 95.38 50 LYS B O 1
ATOM 3770 N N . ILE B 1 51 ? -15.211 22.25 -10.039 1 95.62 51 ILE B N 1
ATOM 3771 C CA . ILE B 1 51 ? -15.672 21.109 -9.242 1 95.62 51 ILE B CA 1
ATOM 3772 C C . ILE B 1 51 ? -17.188 21 -9.328 1 95.62 51 ILE B C 1
ATOM 3774 O O . ILE B 1 51 ? -17.891 22.016 -9.32 1 95.62 51 ILE B O 1
ATOM 3778 N N . ASP B 1 52 ? -17.688 19.734 -9.367 1 93.88 52 ASP B N 1
ATOM 3779 C CA . ASP B 1 52 ? -19.125 19.484 -9.406 1 93.88 52 ASP B CA 1
ATOM 3780 C C . ASP B 1 52 ? -19.703 19.359 -8 1 93.88 52 ASP B C 1
ATOM 3782 O O . ASP B 1 52 ? -20.75 19.938 -7.707 1 93.88 52 ASP B O 1
ATOM 3786 N N . GLU B 1 53 ? -19 18.609 -7.211 1 93.38 53 GLU B N 1
ATOM 3787 C CA . GLU B 1 53 ? -19.469 18.297 -5.863 1 93.38 53 GLU B CA 1
ATOM 3788 C C . GLU B 1 53 ? -18.344 18.453 -4.836 1 93.38 53 GLU B C 1
ATOM 3790 O O . GLU B 1 53 ? -17.172 18.266 -5.16 1 93.38 53 GLU B O 1
ATOM 3795 N N . VAL B 1 54 ? -18.812 18.797 -3.631 1 95.12 54 VAL B N 1
ATOM 3796 C CA . VAL B 1 54 ? -17.828 19.016 -2.576 1 95.12 54 VAL B CA 1
ATOM 3797 C C . VAL B 1 54 ? -18.172 18.156 -1.364 1 95.12 54 VAL B C 1
ATOM 3799 O O . VAL B 1 54 ? -19.344 18.016 -1.002 1 95.12 54 VAL B O 1
ATOM 3802 N N . ILE B 1 55 ? -17.188 17.5 -0.887 1 95.44 55 ILE B N 1
ATOM 3803 C CA . ILE B 1 55 ? -17.281 16.812 0.396 1 95.44 55 ILE B CA 1
ATOM 3804 C C . ILE B 1 55 ? -16.453 17.547 1.44 1 95.44 55 ILE B C 1
ATOM 3806 O O . ILE B 1 55 ? -15.227 17.625 1.312 1 95.44 55 ILE B O 1
ATOM 3810 N N . LEU B 1 56 ? -17.109 18.047 2.455 1 95.94 56 LEU B N 1
ATOM 3811 C CA . LEU B 1 56 ? -16.422 18.812 3.492 1 95.94 56 LEU B CA 1
ATOM 3812 C C . LEU B 1 56 ? -16.328 18 4.785 1 95.94 56 LEU B C 1
ATOM 3814 O O . LEU B 1 56 ? -17.297 17.359 5.188 1 95.94 56 LEU B O 1
ATOM 3818 N N . ILE B 1 57 ? -15.148 18.031 5.34 1 95.69 57 ILE B N 1
ATOM 3819 C CA . ILE B 1 57 ? -14.914 17.312 6.59 1 95.69 57 ILE B CA 1
ATOM 3820 C C . ILE B 1 57 ? -14.43 18.297 7.656 1 95.69 57 ILE B C 1
ATOM 3822 O O . ILE B 1 57 ? -13.531 19.094 7.41 1 95.69 57 ILE B O 1
ATOM 3826 N N . GLY B 1 58 ? -15.016 18.281 8.82 1 94.94 58 GLY B N 1
ATOM 3827 C CA . GLY B 1 58 ? -14.625 19.141 9.93 1 94.94 58 GLY B CA 1
ATOM 3828 C C . GLY B 1 58 ? -15.195 18.688 11.266 1 94.94 58 GLY B C 1
ATOM 3829 O O . GLY B 1 58 ? -15.93 17.703 11.328 1 94.94 58 GLY B O 1
ATOM 3830 N N . THR B 1 59 ? -14.766 19.328 12.289 1 95.5 59 THR B N 1
ATOM 3831 C CA . THR B 1 59 ? -15.336 19.078 13.609 1 95.5 59 THR B CA 1
ATOM 3832 C C . THR B 1 59 ? -16.594 19.922 13.82 1 95.5 59 THR B C 1
ATOM 3834 O O . THR B 1 59 ? -16.922 20.766 12.992 1 95.5 59 THR B O 1
ATOM 3837 N N . VAL B 1 60 ? -17.234 19.672 14.945 1 95.38 60 VAL B N 1
ATOM 3838 C CA . VAL B 1 60 ? -18.406 20.484 15.281 1 95.38 60 VAL B CA 1
ATOM 3839 C C . VAL B 1 60 ? -17.984 21.953 15.445 1 95.38 60 VAL B C 1
ATOM 3841 O O . VAL B 1 60 ? -18.75 22.859 15.117 1 95.38 60 VAL B O 1
ATOM 3844 N N . LYS B 1 61 ? -16.797 22.172 15.797 1 94.5 61 LYS B N 1
ATOM 3845 C CA . LYS B 1 61 ? -16.312 23.5 16.094 1 94.5 61 LY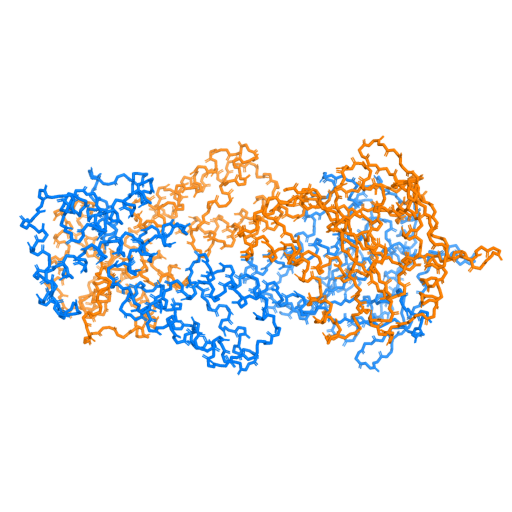S B CA 1
ATOM 3846 C C . LYS B 1 61 ? -15.797 24.188 14.828 1 94.5 61 LYS B C 1
ATOM 3848 O O . LYS B 1 61 ? -15.43 25.375 14.859 1 94.5 61 LYS B O 1
ATOM 3853 N N . SER B 1 62 ? -15.719 23.484 13.695 1 93.81 62 SER B N 1
ATOM 3854 C CA . SER B 1 62 ? -15.227 24.062 12.445 1 93.81 62 SER B CA 1
ATOM 3855 C C . SER B 1 62 ? -16.125 25.203 11.977 1 93.81 62 SER B C 1
ATOM 3857 O O . SER B 1 62 ? -17.297 25.281 12.359 1 93.81 62 SER B O 1
ATOM 3859 N N . MET B 1 63 ? -15.625 26.016 11.125 1 92.56 63 MET B N 1
ATOM 3860 C CA . MET B 1 63 ? -16.328 27.219 10.703 1 92.56 63 MET B CA 1
ATOM 3861 C C . MET B 1 63 ? -17.375 26.891 9.641 1 92.56 63 MET B C 1
ATOM 3863 O O . MET B 1 63 ? -17.375 27.484 8.562 1 92.56 63 MET B O 1
ATOM 3867 N N . TRP B 1 64 ? -18.344 26.141 10.031 1 94.38 64 TRP B N 1
ATOM 3868 C CA . TRP B 1 64 ? -19.391 25.688 9.117 1 94.38 64 TRP B CA 1
ATOM 3869 C C . TRP B 1 64 ? -20.25 26.844 8.641 1 94.38 64 TRP B C 1
ATOM 3871 O O . TRP B 1 64 ? -20.672 26.875 7.488 1 94.38 64 TRP B O 1
ATOM 3881 N N . GLU B 1 65 ? -20.438 27.812 9.539 1 93.12 65 GLU B N 1
ATOM 3882 C CA . GLU B 1 65 ? -21.25 28.984 9.195 1 93.12 65 GLU B CA 1
ATOM 3883 C C . GLU B 1 65 ? -20.578 29.828 8.117 1 93.12 65 GLU B C 1
ATOM 3885 O O . GLU B 1 65 ? -21.25 30.344 7.219 1 93.12 65 GLU B O 1
ATOM 3890 N N . ALA B 1 66 ? -19.312 29.969 8.227 1 90.69 66 ALA B N 1
ATOM 3891 C CA . ALA B 1 66 ? -18.562 30.734 7.242 1 90.69 66 ALA B CA 1
ATOM 3892 C C . ALA B 1 66 ? -18.547 30.031 5.887 1 90.69 66 ALA B C 1
ATOM 3894 O O . ALA B 1 66 ? -18.609 30.688 4.84 1 90.69 66 ALA B O 1
ATOM 3895 N N . VAL B 1 67 ? -18.438 28.75 5.965 1 91.56 67 VAL B N 1
ATOM 3896 C CA . VAL B 1 67 ? -18.453 27.953 4.738 1 91.56 67 VAL B CA 1
ATOM 3897 C C . VAL B 1 67 ? -19.812 28.094 4.051 1 91.56 67 VAL B C 1
ATOM 3899 O O . VAL B 1 67 ? -19.875 28.266 2.83 1 91.56 67 VAL B O 1
ATOM 3902 N N . TYR B 1 68 ? -20.859 28 4.832 1 93.25 68 TYR B N 1
ATOM 3903 C CA . TYR B 1 68 ? -22.203 28.172 4.312 1 93.25 68 TYR B CA 1
ATOM 3904 C C . TYR B 1 68 ? -22.359 29.5 3.6 1 93.25 68 TYR B C 1
ATOM 3906 O O . TYR B 1 68 ? -22.844 29.562 2.471 1 93.25 68 TYR B O 1
ATOM 3914 N N . GLU B 1 69 ? -21.875 30.5 4.25 1 91.5 69 GLU B N 1
ATOM 3915 C CA . GLU B 1 69 ? -21.953 31.844 3.682 1 91.5 69 GLU B CA 1
ATOM 3916 C C . GLU B 1 69 ? -21.188 31.938 2.371 1 91.5 69 GLU B C 1
ATOM 3918 O O . GLU B 1 69 ? -21.688 32.469 1.378 1 91.5 69 GLU B O 1
ATOM 3923 N N . GLN B 1 70 ? -20 31.438 2.416 1 89 70 GLN B N 1
ATOM 3924 C CA . GLN B 1 70 ? -19.141 31.5 1.242 1 89 70 GLN B CA 1
ATOM 3925 C C . GLN B 1 70 ? -19.766 30.766 0.058 1 89 70 GLN B C 1
ATOM 3927 O O . GLN B 1 70 ? -19.781 31.281 -1.062 1 89 70 GLN B O 1
ATOM 3932 N N . PHE B 1 71 ? -20.281 29.625 0.263 1 90.19 71 PHE B N 1
ATOM 3933 C CA . PHE B 1 71 ? -20.781 28.812 -0.847 1 90.19 71 PHE B CA 1
ATOM 3934 C C . PHE B 1 71 ? -22.125 29.328 -1.33 1 90.19 71 PHE B C 1
ATOM 3936 O O . PHE B 1 71 ? -22.469 29.172 -2.504 1 90.19 71 PHE B O 1
ATOM 3943 N N . CYS B 1 72 ? -22.906 29.906 -0.438 1 91.81 72 CYS B N 1
ATOM 3944 C CA . CYS B 1 72 ? -24.094 30.609 -0.905 1 91.81 72 CYS B CA 1
ATOM 3945 C C . CYS B 1 72 ? -23.719 31.734 -1.872 1 91.81 72 CYS B C 1
ATOM 3947 O O . CYS B 1 72 ? -24.391 31.922 -2.893 1 91.81 72 CYS B O 1
ATOM 3949 N N . GLN B 1 73 ? -22.672 32.375 -1.515 1 87.88 73 GLN B N 1
ATOM 3950 C CA . GLN B 1 73 ? -22.203 33.438 -2.396 1 87.88 73 GLN B CA 1
ATOM 3951 C C . GLN B 1 73 ? -21.672 32.875 -3.707 1 87.88 73 GLN B C 1
ATOM 3953 O O . GLN B 1 73 ? -22.016 33.344 -4.789 1 87.88 73 GLN B O 1
ATOM 3958 N N . ASP B 1 74 ? -20.844 31.875 -3.609 1 85.75 74 ASP B N 1
ATOM 3959 C CA . ASP B 1 74 ? -20.219 31.266 -4.781 1 85.75 74 ASP B CA 1
ATOM 3960 C C . ASP B 1 74 ? -21.281 30.734 -5.75 1 85.75 74 ASP B C 1
ATOM 3962 O O . ASP B 1 74 ? -21.078 30.766 -6.969 1 85.75 74 ASP B O 1
ATOM 3966 N N . ARG B 1 75 ? -22.359 30.266 -5.191 1 88.88 75 ARG B N 1
ATOM 3967 C CA . ARG B 1 75 ? -23.359 29.625 -6.027 1 88.88 75 ARG B CA 1
ATOM 3968 C C . ARG B 1 75 ? -24.562 30.531 -6.242 1 88.88 75 ARG B C 1
ATOM 3970 O O . ARG B 1 75 ? -25.578 30.109 -6.805 1 88.88 75 ARG B O 1
ATOM 3977 N N . ASN B 1 76 ? -24.516 31.75 -5.789 1 90.31 76 ASN B N 1
ATOM 3978 C CA . ASN B 1 76 ? -25.562 32.75 -5.926 1 90.31 76 ASN B CA 1
ATOM 3979 C C . ASN B 1 76 ? -26.891 32.25 -5.355 1 90.31 76 ASN B C 1
ATOM 3981 O O . ASN B 1 76 ? -27.922 32.281 -6.031 1 90.31 76 ASN B O 1
ATOM 3985 N N . ILE B 1 77 ? -26.812 31.672 -4.199 1 92.19 77 ILE B N 1
ATOM 3986 C CA . ILE B 1 77 ? -27.969 31.219 -3.43 1 92.19 77 ILE B CA 1
ATOM 3987 C C . ILE B 1 77 ? -28.219 32.188 -2.275 1 92.19 77 ILE B C 1
ATOM 3989 O O . ILE B 1 77 ? -27.281 32.719 -1.676 1 92.19 77 ILE B O 1
ATOM 3993 N N . GLU B 1 78 ? -29.469 32.406 -2.025 1 93.81 78 GLU B N 1
ATOM 3994 C CA . GLU B 1 78 ? -29.812 33.25 -0.905 1 93.81 78 GLU B CA 1
ATOM 3995 C C . GLU B 1 78 ? -29.469 32.625 0.429 1 93.81 78 GLU B C 1
ATOM 3997 O O . GLU B 1 78 ? -29.734 31.422 0.636 1 93.81 78 GLU B O 1
ATOM 4002 N N . ILE B 1 79 ? -28.891 33.375 1.249 1 94 79 ILE B N 1
ATOM 4003 C CA . ILE B 1 79 ? -28.484 32.875 2.561 1 94 79 ILE B CA 1
ATOM 4004 C C . ILE B 1 79 ? -29.703 32.781 3.48 1 94 79 ILE B C 1
ATOM 4006 O O . ILE B 1 79 ? -30.5 33.719 3.551 1 94 79 ILE B O 1
ATOM 4010 N N . ASP B 1 80 ? -29.906 31.688 4.062 1 95.62 80 ASP B N 1
ATOM 4011 C CA . ASP B 1 80 ? -30.844 31.562 5.172 1 95.62 80 ASP B CA 1
ATOM 4012 C C . ASP B 1 80 ? -30.203 32.031 6.48 1 95.62 80 ASP B C 1
ATOM 4014 O O . ASP B 1 80 ? -29.531 31.266 7.156 1 95.62 80 ASP B O 1
ATOM 4018 N N . PHE B 1 81 ? -30.562 33.219 6.871 1 94.69 81 PHE B N 1
ATOM 4019 C CA . PHE B 1 81 ? -29.891 33.844 7.996 1 94.69 81 PHE B CA 1
ATOM 4020 C C . PHE B 1 81 ? -30.203 33.125 9.297 1 94.69 81 PHE B C 1
ATOM 4022 O O . PHE B 1 81 ? -29.359 33.062 10.188 1 94.69 81 PHE B O 1
ATOM 4029 N N . GLU B 1 82 ? -31.375 32.625 9.359 1 95.62 82 GLU B N 1
ATOM 4030 C CA . GLU B 1 82 ? -31.703 31.859 10.555 1 95.62 82 GLU B CA 1
ATOM 4031 C C . GLU B 1 82 ? -30.812 30.625 10.695 1 95.62 82 GLU B C 1
ATOM 4033 O O . GLU B 1 82 ? -30.312 30.328 11.789 1 95.62 82 GLU B O 1
ATOM 4038 N N . TYR B 1 83 ? -30.656 29.969 9.609 1 95.75 83 TYR B N 1
ATOM 4039 C CA . TYR B 1 83 ? -29.781 28.797 9.609 1 95.75 83 TYR B CA 1
ATOM 4040 C C . TYR B 1 83 ? -28.328 29.203 9.891 1 95.75 83 TYR B C 1
ATOM 4042 O O . TYR B 1 83 ? -27.625 28.531 10.656 1 95.75 83 TYR B O 1
ATOM 4050 N N . TYR B 1 84 ? -27.938 30.281 9.297 1 94.94 84 TYR B N 1
ATOM 4051 C CA . TYR B 1 84 ? -26.578 30.812 9.516 1 94.94 84 TYR B CA 1
ATOM 4052 C C . TYR B 1 84 ? -26.328 31.062 11 1 94.94 84 TYR B C 1
ATOM 4054 O O . TYR B 1 84 ? -25.297 30.688 11.531 1 94.94 84 TYR B O 1
ATOM 4062 N N . ILE B 1 85 ? -27.25 31.703 11.633 1 94.62 85 ILE B N 1
ATOM 4063 C CA . ILE B 1 85 ? -27.125 32.031 13.047 1 94.62 85 ILE B CA 1
ATOM 4064 C C . ILE B 1 85 ? -27.109 30.781 13.891 1 94.62 85 ILE B C 1
ATOM 4066 O O . ILE B 1 85 ? -26.328 30.672 14.844 1 94.62 85 ILE B O 1
ATOM 4070 N N . GLN B 1 86 ? -27.938 29.875 13.516 1 94.88 86 GLN B N 1
ATOM 4071 C CA . GLN B 1 86 ? -27.984 28.609 14.234 1 94.88 86 GLN B CA 1
ATOM 4072 C C . GLN B 1 86 ? -26.625 27.891 14.18 1 94.88 86 GLN B C 1
ATOM 4074 O O . GLN B 1 86 ? -26.141 27.406 15.195 1 94.88 86 GLN B O 1
ATOM 4079 N N . LEU B 1 87 ? -26.062 27.828 12.992 1 95 87 LEU B N 1
ATOM 4080 C CA . LEU B 1 87 ? -24.75 27.219 12.836 1 95 87 LEU B CA 1
ATOM 4081 C C . LEU B 1 87 ? -23.703 27.953 13.68 1 95 87 LEU B C 1
ATOM 4083 O O . LEU B 1 87 ? -22.906 27.312 14.367 1 95 87 LEU B O 1
ATOM 4087 N N . SER B 1 88 ? -23.781 29.234 13.641 1 93.25 88 SER B N 1
ATOM 4088 C CA . SER B 1 88 ? -22.812 30.062 14.367 1 93.25 88 SER B CA 1
ATOM 4089 C C . SER B 1 88 ? -22.875 29.812 15.867 1 93.25 88 SER B C 1
ATOM 4091 O O . SER B 1 88 ? -21.844 29.703 16.531 1 93.25 88 SER B O 1
ATOM 4093 N N . GLU B 1 89 ? -24.031 29.719 16.359 1 93.75 89 GLU B N 1
ATOM 4094 C CA . GLU B 1 89 ? -24.219 29.5 17.797 1 93.75 89 GLU B CA 1
ATOM 4095 C C . GLU B 1 89 ? -23.672 28.125 18.219 1 93.75 89 GLU B C 1
ATOM 4097 O O . GLU B 1 89 ? -23.016 28.016 19.25 1 93.75 89 GLU B O 1
ATOM 4102 N N . ILE B 1 90 ? -23.953 27.141 17.453 1 94.69 90 ILE B N 1
ATOM 4103 C CA . ILE B 1 90 ? -23.516 25.797 17.766 1 94.69 90 ILE B CA 1
ATOM 4104 C C . ILE B 1 90 ? -21.984 25.734 17.734 1 94.69 90 ILE B C 1
ATOM 4106 O O . ILE B 1 90 ? -21.359 25.219 18.656 1 94.69 90 ILE B O 1
ATOM 4110 N N . VAL B 1 91 ? -21.391 26.266 16.672 1 94.06 91 VAL B N 1
ATOM 4111 C CA . VAL B 1 91 ? -19.953 26.219 16.469 1 94.06 91 VAL B CA 1
ATOM 4112 C C . VAL B 1 91 ? -19.234 26.953 17.594 1 94.06 91 VAL B C 1
ATOM 4114 O O . VAL B 1 91 ? -18.203 26.516 18.078 1 94.06 91 VAL B O 1
ATOM 4117 N N . GLU B 1 92 ? -19.766 28.047 18 1 90.44 92 GLU B N 1
ATOM 4118 C CA . GLU B 1 92 ? -19.141 28.875 19.031 1 90.44 92 GLU B CA 1
ATOM 4119 C C . GLU B 1 92 ? -19.125 28.172 20.375 1 90.44 92 GLU B C 1
ATOM 4121 O O . GLU B 1 92 ? -18.188 28.328 21.172 1 90.44 92 GLU B O 1
ATOM 4126 N N . SER B 1 93 ? -20.094 27.438 20.578 1 92.81 93 SER B N 1
ATOM 4127 C CA . SER B 1 93 ? -20.219 26.766 21.875 1 92.81 93 SER B CA 1
ATOM 4128 C C . SER B 1 93 ? -19.594 25.375 21.828 1 92.81 93 SER B C 1
ATOM 4130 O O . SER B 1 93 ? -19.438 24.734 22.875 1 92.81 93 SER B O 1
ATOM 4132 N N . ALA B 1 94 ? -19.203 24.938 20.703 1 94.44 94 ALA B N 1
ATOM 4133 C CA . ALA B 1 94 ? -18.719 23.562 20.531 1 94.44 94 ALA B CA 1
ATOM 4134 C C . ALA B 1 94 ? -17.312 23.406 21.109 1 94.44 94 ALA B C 1
ATOM 4136 O O . ALA B 1 94 ? -16.578 24.375 21.25 1 94.44 94 ALA B O 1
ATOM 4137 N N . ASN B 1 95 ? -17.016 22.188 21.547 1 94.12 95 ASN B N 1
ATOM 4138 C CA . ASN B 1 95 ? -15.695 21.781 22.016 1 94.12 95 ASN B CA 1
ATOM 4139 C C . ASN B 1 95 ? -15.422 20.312 21.719 1 94.12 95 ASN B C 1
ATOM 4141 O O . ASN B 1 95 ? -16.156 19.688 20.938 1 94.12 95 ASN B O 1
ATOM 4145 N N . HIS B 1 96 ? -14.367 19.781 22.234 1 94 96 HIS B N 1
ATOM 4146 C CA . HIS B 1 96 ? -13.922 18.438 21.891 1 94 96 HIS B CA 1
ATOM 4147 C C . HIS B 1 96 ? -14.906 17.375 22.391 1 94 96 HIS B C 1
ATOM 4149 O O . HIS B 1 96 ? -14.875 16.234 21.922 1 94 96 HIS B O 1
ATOM 4155 N N . LYS B 1 97 ? -15.805 17.719 23.266 1 94.69 97 LYS B N 1
ATOM 4156 C CA . LYS B 1 97 ? -16.766 16.781 23.844 1 94.69 97 LYS B CA 1
ATOM 4157 C C . LYS B 1 97 ? -18.109 16.859 23.125 1 94.69 97 LYS B C 1
ATOM 4159 O O . LYS B 1 97 ? -19 16.047 23.391 1 94.69 97 LYS B O 1
ATOM 4164 N N . SER B 1 98 ? -18.203 17.797 22.25 1 95.31 98 SER B N 1
ATOM 4165 C CA . SER B 1 98 ? -19.484 18.016 21.594 1 95.31 98 SER B CA 1
ATOM 4166 C C . SER B 1 98 ? -19.906 16.797 20.781 1 95.31 98 SER B C 1
ATOM 4168 O O . SER B 1 98 ? -19.078 16.156 20.125 1 95.31 98 SER B O 1
ATOM 4170 N N . ASP B 1 99 ? -21.188 16.562 20.844 1 95.12 99 ASP B N 1
ATOM 4171 C CA . ASP B 1 99 ? -21.766 15.469 20.062 1 95.12 99 ASP B CA 1
ATOM 4172 C C . ASP B 1 99 ? -21.766 15.797 18.578 1 95.12 99 ASP B C 1
ATOM 4174 O O . ASP B 1 99 ? -22.141 16.906 18.188 1 95.12 99 ASP B O 1
ATOM 4178 N N . LEU B 1 100 ? -21.375 14.836 17.859 1 94.31 100 LEU B N 1
ATOM 4179 C CA . LEU B 1 100 ? -21.281 15.039 16.422 1 94.31 100 LEU B CA 1
ATOM 4180 C C . LEU B 1 100 ? -22.656 15.344 15.82 1 94.31 100 LEU B C 1
ATOM 4182 O O . LEU B 1 100 ? -22.75 16.016 14.789 1 94.31 100 LEU B O 1
ATOM 4186 N N . ASN B 1 101 ? -23.656 14.922 16.469 1 92.06 101 ASN B N 1
ATOM 4187 C CA . ASN B 1 101 ? -25.016 15.109 15.961 1 92.06 101 ASN B CA 1
ATOM 4188 C C . ASN B 1 101 ? -25.609 16.438 16.406 1 92.06 101 ASN B C 1
ATOM 4190 O O . ASN B 1 101 ? -26.719 16.781 16.016 1 92.06 101 ASN B O 1
ATOM 4194 N N . SER B 1 102 ? -24.859 17.188 17.094 1 93.19 102 SER B N 1
ATOM 4195 C CA . SER B 1 102 ? -25.359 18.469 17.594 1 93.19 102 SER B CA 1
ATOM 4196 C C . SER B 1 102 ? -25.422 19.5 16.484 1 93.19 102 SER B C 1
ATOM 4198 O O . SER B 1 102 ? -26.109 20.516 16.609 1 93.19 102 SER B O 1
ATOM 4200 N N . ILE B 1 103 ? -24.734 19.281 15.438 1 93.94 103 ILE B N 1
ATOM 4201 C CA . ILE B 1 103 ? -24.719 20.234 14.336 1 93.94 103 ILE B CA 1
ATOM 4202 C C . ILE B 1 103 ? -25.484 19.672 13.148 1 93.94 103 ILE B C 1
ATOM 4204 O O . ILE B 1 103 ? -25.312 18.5 12.789 1 93.94 103 ILE B O 1
ATOM 4208 N N . GLN B 1 104 ? -26.375 20.453 12.617 1 94.06 104 GLN B N 1
ATOM 4209 C CA . GLN B 1 104 ? -27.188 20.062 11.461 1 94.06 104 GLN B CA 1
ATOM 4210 C C . GLN B 1 104 ? -26.594 20.609 10.164 1 94.06 104 GLN B C 1
ATOM 4212 O O . GLN B 1 104 ? -26.75 21.797 9.859 1 94.06 104 GLN B O 1
ATOM 4217 N N . LEU B 1 105 ? -26.078 19.719 9.375 1 95.31 105 LEU B N 1
ATOM 4218 C CA . LEU B 1 105 ? -25.312 20.172 8.219 1 95.31 105 LEU B CA 1
ATOM 4219 C C . LEU B 1 105 ? -26.094 19.938 6.93 1 95.31 105 LEU B C 1
ATOM 4221 O O . LEU B 1 105 ? -25.594 20.219 5.84 1 95.31 105 LEU B O 1
ATOM 4225 N N . GLY B 1 106 ? -27.312 19.484 7.027 1 92.75 106 GLY B N 1
ATOM 4226 C CA . GLY B 1 106 ? -28.125 19.141 5.863 1 92.75 106 GLY B CA 1
ATOM 4227 C C . GLY B 1 106 ? -28.312 20.312 4.918 1 92.75 106 GLY B C 1
ATOM 4228 O O . GLY B 1 106 ? -28.125 20.172 3.705 1 92.75 106 GLY B O 1
ATOM 4229 N N . LYS B 1 107 ? -28.75 21.438 5.457 1 92.12 107 LYS B N 1
ATOM 4230 C CA . LYS B 1 107 ? -28.984 22.609 4.637 1 92.12 107 LYS B CA 1
ATOM 4231 C C . LYS B 1 107 ? -27.703 23.094 3.969 1 92.12 107 LYS B C 1
ATOM 4233 O O . LYS B 1 107 ? -27.734 23.562 2.826 1 92.12 107 LYS B O 1
ATOM 4238 N N . LEU B 1 108 ? -26.672 23.078 4.719 1 94.75 108 LEU B N 1
ATOM 4239 C CA . LEU B 1 108 ? -25.391 23.438 4.141 1 94.75 108 LEU B CA 1
ATOM 4240 C C . LEU B 1 108 ? -25.031 22.516 2.982 1 94.75 108 LEU B C 1
ATOM 4242 O O . LEU B 1 108 ? -24.594 22.969 1.925 1 94.75 108 LEU B O 1
ATOM 4246 N N . GLU B 1 109 ? -25.25 21.234 3.16 1 93.25 109 GLU B N 1
ATOM 4247 C CA . GLU B 1 109 ? -24.969 20.25 2.123 1 93.25 109 GLU B CA 1
ATOM 4248 C C . GLU B 1 109 ? -25.719 20.578 0.834 1 93.25 109 GLU B C 1
ATOM 4250 O O . GLU B 1 109 ? -25.156 20.5 -0.258 1 93.25 109 GLU B O 1
ATOM 4255 N N . LYS B 1 110 ? -26.891 20.938 0.998 1 89.44 110 LYS B N 1
ATOM 4256 C CA . LYS B 1 110 ? -27.719 21.266 -0.157 1 89.44 110 LYS B CA 1
ATOM 4257 C C . LYS B 1 110 ? -27.172 22.5 -0.884 1 89.44 110 LYS B C 1
ATOM 4259 O O . LYS B 1 110 ? -27.297 22.609 -2.107 1 89.44 110 LYS B O 1
ATOM 4264 N N . SER B 1 111 ? -26.641 23.391 -0.119 1 89.69 111 SER B N 1
ATOM 4265 C CA . SER B 1 111 ? -26.094 24.609 -0.717 1 89.69 111 SER B CA 1
ATOM 4266 C C . SER B 1 111 ? -24.812 24.312 -1.503 1 89.69 111 SER B C 1
ATOM 4268 O O . SER B 1 111 ? -24.422 25.094 -2.367 1 89.69 111 SER B O 1
ATOM 4270 N N . LEU B 1 112 ? -24.078 23.219 -1.175 1 90.44 112 LEU B N 1
ATOM 4271 C CA . LEU B 1 112 ? -22.844 22.828 -1.847 1 90.44 112 LEU B CA 1
ATOM 4272 C C . LEU B 1 112 ? -23.141 22.125 -3.164 1 90.44 112 LEU B C 1
ATOM 4274 O O . LEU B 1 112 ? -22.297 22.094 -4.062 1 90.44 112 LEU B O 1
ATOM 4278 N N . GLY B 1 113 ? -24.219 21.516 -3.338 1 82.62 113 GLY B N 1
ATOM 4279 C CA . GLY B 1 113 ? -24.625 20.719 -4.488 1 82.62 113 GLY B CA 1
ATOM 4280 C C . GLY B 1 113 ? -25.344 19.438 -4.109 1 82.62 113 GLY B C 1
ATOM 4281 O O . GLY B 1 113 ? -25.141 18.906 -3.012 1 82.62 113 GLY B O 1
ATOM 4282 N N . ASP B 1 114 ? -26.094 18.828 -4.945 1 78.44 114 ASP B N 1
ATOM 4283 C CA . ASP B 1 114 ? -27.016 17.719 -4.68 1 78.44 114 ASP B CA 1
ATOM 4284 C C . ASP B 1 114 ? -26.266 16.484 -4.188 1 78.44 114 ASP B C 1
ATOM 4286 O O . ASP B 1 114 ? -26.781 15.719 -3.367 1 78.44 114 ASP B O 1
ATOM 4290 N N . LYS B 1 115 ? -25.078 16.281 -4.594 1 83.62 115 LYS B N 1
ATOM 4291 C CA . LYS B 1 115 ? -24.359 15.078 -4.195 1 83.62 115 LYS B CA 1
ATOM 4292 C C . LYS B 1 115 ? -23.203 15.414 -3.26 1 83.62 115 LYS B C 1
ATOM 4294 O O . LYS B 1 115 ? -22.344 14.57 -2.996 1 83.62 115 LYS B O 1
ATOM 4299 N N . SER B 1 116 ? -23.203 16.656 -2.766 1 91.56 116 SER B N 1
ATOM 4300 C CA . SER B 1 116 ? -22.188 17.078 -1.811 1 91.56 116 SER B CA 1
ATOM 4301 C C . SER B 1 116 ? -22.484 16.547 -0.412 1 91.56 116 SER B C 1
ATOM 4303 O O . SER B 1 116 ? -23.625 16.172 -0.116 1 91.56 116 SER B O 1
ATOM 4305 N N . LYS B 1 117 ? -21.516 16.375 0.362 1 94.38 117 LYS B N 1
ATOM 4306 C CA . LYS B 1 117 ? -21.656 15.812 1.698 1 94.38 117 LYS B CA 1
ATOM 4307 C C . LYS B 1 117 ? -20.812 16.562 2.715 1 94.38 117 LYS B C 1
ATOM 4309 O O . LYS B 1 117 ? -19.734 17.078 2.375 1 94.38 117 LYS B O 1
ATOM 4314 N N . CYS B 1 118 ? -21.344 16.688 3.904 1 95.12 118 CYS B N 1
ATOM 4315 C CA . CYS B 1 118 ? -20.594 17.219 5.043 1 95.12 118 CYS B CA 1
ATOM 4316 C C . CYS B 1 118 ? -20.422 16.156 6.121 1 95.12 118 CYS B C 1
ATOM 4318 O O . CYS B 1 118 ? -21.391 15.516 6.531 1 95.12 118 CYS B O 1
ATOM 4320 N N . ILE B 1 119 ? -19.234 15.914 6.512 1 94.38 119 ILE B N 1
ATOM 4321 C CA . ILE B 1 119 ? -18.922 14.867 7.484 1 94.38 119 ILE B CA 1
ATOM 4322 C C . ILE B 1 119 ? -18.328 15.492 8.742 1 94.38 119 ILE B C 1
ATOM 4324 O O . ILE B 1 119 ? -17.266 16.141 8.68 1 94.38 119 ILE B O 1
ATOM 4328 N N . ALA B 1 120 ? -18.984 15.336 9.875 1 95.31 120 ALA B N 1
ATOM 4329 C CA . ALA B 1 120 ? -18.453 15.789 11.156 1 95.31 120 ALA B CA 1
ATOM 4330 C C . ALA B 1 120 ? -17.594 14.711 11.805 1 95.31 120 ALA B C 1
ATOM 4332 O O . ALA B 1 120 ? -17.953 13.531 11.812 1 95.31 120 ALA B O 1
ATOM 4333 N N . ILE B 1 121 ? -16.438 15.117 12.305 1 95.62 121 ILE B N 1
ATOM 4334 C CA . ILE B 1 121 ? -15.547 14.164 12.945 1 95.62 121 ILE B CA 1
ATOM 4335 C C . ILE B 1 121 ? -15.156 14.672 14.328 1 95.62 121 ILE B C 1
ATOM 4337 O O . ILE B 1 121 ? -15.383 15.836 14.656 1 95.62 121 ILE B O 1
ATOM 4341 N N . LYS B 1 122 ? -14.594 13.766 15.164 1 96.44 122 LYS B N 1
ATOM 4342 C CA . LYS B 1 122 ? -14.055 14.117 16.469 1 96.44 122 LYS B CA 1
ATOM 4343 C C . LYS B 1 122 ? -12.656 14.703 16.344 1 96.44 122 LYS B C 1
ATOM 4345 O O . LYS B 1 122 ? -12.102 14.781 15.25 1 96.44 122 LYS B O 1
ATOM 4350 N N . TYR B 1 123 ? -12.117 15.133 17.5 1 95.81 123 TYR B N 1
ATOM 4351 C CA . TYR B 1 123 ? -10.789 15.727 17.5 1 95.81 123 TYR B CA 1
ATOM 4352 C C . TYR B 1 123 ? -9.719 14.664 17.281 1 95.81 123 TYR B C 1
ATOM 4354 O O . TYR B 1 123 ? -8.633 14.961 16.781 1 95.81 123 TYR B O 1
ATOM 4362 N N . GLY B 1 124 ? -10.039 13.414 17.578 1 94.44 124 GLY B N 1
ATOM 4363 C CA . GLY B 1 124 ? -9.062 12.344 17.453 1 94.44 124 GLY B CA 1
ATOM 4364 C C . GLY B 1 124 ? -8.07 12.32 18.609 1 94.44 124 GLY B C 1
ATOM 4365 O O . GLY B 1 124 ? -6.867 12.148 18.391 1 94.44 124 GLY B O 1
ATOM 4366 N N . LEU B 1 125 ? -8.547 12.469 19.875 1 94.62 125 LEU B N 1
ATOM 4367 C CA . LEU B 1 125 ? -7.691 12.625 21.047 1 94.62 125 LEU B CA 1
ATOM 4368 C C . LEU B 1 125 ? -7.246 11.273 21.578 1 94.62 125 LEU B C 1
ATOM 4370 O O . LEU B 1 125 ? -6.324 11.203 22.406 1 94.62 125 LEU B O 1
ATOM 4374 N N . ASN B 1 126 ? -7.934 10.227 21.172 1 92.25 126 ASN B N 1
ATOM 4375 C CA . ASN B 1 126 ? -7.598 8.867 21.578 1 92.25 126 ASN B CA 1
ATOM 4376 C C . ASN B 1 126 ? -7.938 7.855 20.5 1 92.25 126 ASN B C 1
ATOM 4378 O O . ASN B 1 126 ? -8.523 8.211 19.469 1 92.25 126 ASN B O 1
ATOM 4382 N N . GLU B 1 127 ? -7.605 6.688 20.75 1 88.94 127 GLU B N 1
ATOM 4383 C CA . GLU B 1 127 ? -7.758 5.637 19.75 1 88.94 127 GLU B CA 1
ATOM 4384 C C . GLU B 1 127 ? -9.219 5.465 19.344 1 88.94 127 GLU B C 1
ATOM 4386 O O . GLU B 1 127 ? -9.523 5.23 18.172 1 88.94 127 GLU B O 1
ATOM 4391 N N . ARG B 1 128 ? -10.086 5.539 20.297 1 90.75 128 ARG B N 1
ATOM 4392 C CA . ARG B 1 128 ? -11.508 5.379 20.016 1 90.75 128 ARG B CA 1
ATOM 4393 C C . ARG B 1 128 ? -12.008 6.461 19.062 1 90.75 128 ARG B C 1
ATOM 4395 O O . ARG B 1 128 ? -12.734 6.168 18.125 1 90.75 128 ARG B O 1
ATOM 4402 N N . GLU B 1 129 ? -11.633 7.707 19.297 1 93.94 129 GLU B N 1
ATOM 4403 C CA . GLU B 1 129 ? -12.023 8.805 18.422 1 93.94 129 GLU B CA 1
ATOM 4404 C C . GLU B 1 129 ? -11.414 8.656 17.047 1 93.94 129 GLU B C 1
ATOM 4406 O O . GLU B 1 129 ? -12.055 8.969 16.031 1 93.94 129 GLU B O 1
ATOM 4411 N N . ILE B 1 130 ? -10.18 8.227 17.047 1 90.25 130 ILE B N 1
ATOM 4412 C CA . ILE B 1 130 ? -9.492 8.023 15.781 1 90.25 130 ILE B CA 1
ATOM 4413 C C . ILE B 1 130 ? -10.234 6.965 14.961 1 90.25 130 ILE B C 1
ATOM 4415 O O . ILE B 1 130 ? -10.477 7.156 13.766 1 90.25 130 ILE B O 1
ATOM 4419 N N . GLU B 1 131 ? -10.609 5.914 15.594 1 86.44 131 GLU B N 1
ATOM 4420 C CA . GLU B 1 131 ? -11.359 4.859 14.922 1 86.44 131 GLU B CA 1
ATOM 4421 C C . GLU B 1 131 ? -12.703 5.375 14.414 1 86.44 131 GLU B C 1
ATOM 4423 O O . GLU B 1 131 ? -13.125 5.043 13.305 1 86.44 131 GLU B O 1
ATOM 4428 N N . GLU B 1 132 ? -13.328 6.109 15.211 1 90.5 132 GLU B N 1
ATOM 4429 C CA . GLU B 1 132 ? -14.609 6.688 14.82 1 90.5 132 GLU B CA 1
ATOM 4430 C C . GLU B 1 132 ? -14.453 7.621 13.617 1 90.5 132 GLU B C 1
ATOM 4432 O O . GLU B 1 132 ? -15.273 7.613 12.703 1 90.5 132 GLU B O 1
ATOM 4437 N N . ASN B 1 133 ? -13.445 8.453 13.695 1 91.56 133 ASN B N 1
ATOM 4438 C CA . ASN B 1 133 ? -13.164 9.336 12.57 1 91.56 133 ASN B CA 1
ATOM 4439 C C . ASN B 1 133 ? -12.93 8.547 11.281 1 91.56 133 ASN B C 1
ATOM 4441 O O . ASN B 1 133 ? -13.453 8.906 10.227 1 91.56 133 ASN B O 1
ATOM 4445 N N . PHE B 1 134 ? -12.156 7.52 11.43 1 86.06 134 PHE B N 1
ATOM 4446 C CA . PHE B 1 134 ? -11.891 6.707 10.242 1 86.06 134 PHE B CA 1
ATOM 4447 C C . PHE B 1 134 ? -13.188 6.129 9.68 1 86.06 134 PHE B C 1
ATOM 4449 O O . PHE B 1 134 ? -13.406 6.156 8.469 1 86.06 134 PHE B O 1
ATOM 4456 N N . LYS B 1 135 ? -14.031 5.641 10.539 1 84.62 135 LYS B N 1
ATOM 4457 C CA . LYS B 1 135 ? -15.32 5.078 10.141 1 84.62 135 LYS B CA 1
ATOM 4458 C C . LYS B 1 135 ? -16.156 6.109 9.391 1 84.62 135 LYS B C 1
ATOM 4460 O O . LYS B 1 135 ? -16.781 5.789 8.375 1 84.62 135 LYS B O 1
ATOM 4465 N N . ARG B 1 136 ? -16.125 7.211 9.805 1 88.81 136 ARG B N 1
ATOM 4466 C CA . ARG B 1 136 ? -16.938 8.266 9.211 1 88.81 136 ARG B CA 1
ATOM 4467 C C . ARG B 1 136 ? -16.359 8.711 7.871 1 88.81 136 ARG B C 1
ATOM 4469 O O . ARG B 1 136 ? -17.094 8.922 6.906 1 88.81 136 ARG B O 1
ATOM 4476 N N . VAL B 1 137 ? -15.062 8.812 7.844 1 88.69 137 VAL B N 1
ATOM 4477 C CA . VAL B 1 137 ? -14.414 9.297 6.629 1 88.69 137 VAL B CA 1
ATOM 4478 C C . VAL B 1 137 ? -14.508 8.234 5.539 1 88.69 137 VAL B C 1
ATOM 4480 O O . VAL B 1 137 ? -14.711 8.555 4.363 1 88.69 137 VAL B O 1
ATOM 4483 N N . VAL B 1 138 ? -14.391 6.996 5.953 1 85.5 138 VAL B N 1
ATOM 4484 C CA . VAL B 1 138 ? -14.422 5.91 4.98 1 85.5 138 VAL B CA 1
ATOM 4485 C C . VAL B 1 138 ? -15.805 5.832 4.34 1 85.5 138 VAL B C 1
ATOM 4487 O O . VAL B 1 138 ? -15.953 5.332 3.223 1 85.5 138 VAL B O 1
ATOM 4490 N N . GLU B 1 139 ? -16.828 6.324 5.004 1 83.75 139 GLU B N 1
ATOM 4491 C CA . GLU B 1 139 ? -18.188 6.324 4.484 1 83.75 139 GLU B CA 1
ATOM 4492 C C . GLU B 1 139 ? -18.297 7.188 3.23 1 83.75 139 GLU B C 1
ATOM 4494 O O . GLU B 1 139 ? -19.266 7.082 2.48 1 83.75 139 GLU B O 1
ATOM 4499 N N . LEU B 1 140 ? -17.328 7.988 3.053 1 86.5 140 LEU B N 1
ATOM 4500 C CA . LEU B 1 140 ? -17.359 8.805 1.845 1 86.5 140 LEU B CA 1
ATOM 4501 C C . LEU B 1 140 ? -17.359 7.93 0.596 1 86.5 140 LEU B C 1
ATOM 4503 O O . LEU B 1 140 ? -17.828 8.352 -0.463 1 86.5 140 LEU B O 1
ATOM 4507 N N . ILE B 1 141 ? -16.844 6.719 0.742 1 84.06 141 ILE B N 1
ATOM 4508 C CA . ILE B 1 141 ? -16.781 5.766 -0.362 1 84.06 141 ILE B CA 1
ATOM 4509 C C . ILE B 1 141 ? -18.172 5.484 -0.894 1 84.06 141 ILE B C 1
ATOM 4511 O O . ILE B 1 141 ? -18.359 5.281 -2.096 1 84.06 141 ILE B O 1
ATOM 4515 N N . ASP B 1 142 ? -19.125 5.574 0.024 1 82.62 142 ASP B N 1
ATOM 4516 C CA . ASP B 1 142 ? -20.484 5.23 -0.327 1 82.62 142 ASP B CA 1
ATOM 4517 C C . ASP B 1 142 ? -21.109 6.293 -1.234 1 82.62 142 ASP B C 1
ATOM 4519 O O . ASP B 1 142 ? -22.109 6.039 -1.9 1 82.62 142 ASP B O 1
ATOM 4523 N N . VAL B 1 143 ? -20.516 7.422 -1.29 1 85.75 143 VAL B N 1
ATOM 4524 C CA . VAL B 1 143 ? -21.109 8.5 -2.072 1 85.75 143 VAL B CA 1
ATOM 4525 C C . VAL B 1 143 ? -20.422 8.586 -3.434 1 85.75 143 VAL B C 1
ATOM 4527 O O . VAL B 1 143 ? -20.922 9.258 -4.344 1 85.75 143 VAL B O 1
ATOM 4530 N N . LEU B 1 144 ? -19.344 7.883 -3.574 1 90.62 144 LEU B N 1
ATOM 4531 C CA . LEU B 1 144 ? -18.594 7.926 -4.824 1 90.62 144 LEU B CA 1
ATOM 4532 C C . LEU B 1 144 ? -19.25 7.031 -5.879 1 90.62 144 LEU B C 1
ATOM 4534 O O . LEU B 1 144 ? -19.891 6.031 -5.543 1 90.62 144 LEU B O 1
ATOM 4538 N N . GLN B 1 145 ? -19.156 7.398 -7.078 1 90.75 145 GLN B N 1
ATOM 4539 C CA . GLN B 1 145 ? -19.641 6.625 -8.219 1 90.75 145 GLN B CA 1
ATOM 4540 C C . GLN B 1 145 ? -18.484 6.254 -9.148 1 90.75 145 GLN B C 1
ATOM 4542 O O . GLN B 1 145 ? -17.438 6.895 -9.125 1 90.75 145 GLN B O 1
ATOM 4547 N N . SER B 1 146 ? -18.75 5.277 -9.906 1 91.19 146 SER B N 1
ATOM 4548 C CA . SER B 1 146 ? -17.734 4.801 -10.828 1 91.19 146 SER B CA 1
ATOM 4549 C C . SER B 1 146 ? -17.297 5.902 -11.797 1 91.19 146 SER B C 1
ATOM 4551 O O . SER B 1 146 ? -18.141 6.594 -12.367 1 91.19 146 SER B O 1
ATOM 4553 N N . GLY B 1 147 ? -16.031 6.082 -11.852 1 92.06 147 GLY B N 1
ATOM 4554 C CA . GLY B 1 147 ? -15.492 7.02 -12.828 1 92.06 147 GLY B CA 1
ATOM 4555 C C . GLY B 1 147 ? -15.312 8.414 -12.266 1 92.06 147 GLY B C 1
ATOM 4556 O O . GLY B 1 147 ? -14.805 9.305 -12.953 1 92.06 147 GLY B O 1
ATOM 4557 N N . ASP B 1 148 ? -15.672 8.641 -10.992 1 94.25 148 ASP B N 1
ATOM 4558 C CA . ASP B 1 148 ? -15.516 9.953 -10.383 1 94.25 148 ASP B CA 1
ATOM 4559 C C . ASP B 1 148 ? -14.047 10.375 -10.352 1 94.25 148 ASP B C 1
ATOM 4561 O O . ASP B 1 148 ? -13.156 9.523 -10.281 1 94.25 148 ASP B O 1
ATOM 4565 N N . GLU B 1 149 ? -13.875 11.695 -10.516 1 95.25 149 GLU B N 1
ATOM 4566 C CA . GLU B 1 149 ? -12.562 12.297 -10.336 1 95.25 149 GLU B CA 1
ATOM 4567 C C . GLU B 1 149 ? -12.438 12.961 -8.961 1 95.25 149 GLU B C 1
ATOM 4569 O O . GLU B 1 149 ? -13.25 13.812 -8.609 1 95.25 149 GLU B O 1
ATOM 4574 N N . LEU B 1 150 ? -11.445 12.562 -8.25 1 94.19 150 LEU B N 1
ATOM 4575 C CA . LEU B 1 150 ? -11.305 13.047 -6.887 1 94.19 150 LEU B CA 1
ATOM 4576 C C . LEU B 1 150 ? -10.188 14.078 -6.785 1 94.19 150 LEU B C 1
ATOM 4578 O O . LEU B 1 150 ? -9.109 13.883 -7.352 1 94.19 150 LEU B O 1
ATOM 4582 N N . TYR B 1 151 ? -10.469 15.203 -6.184 1 96.06 151 TYR B N 1
ATOM 4583 C CA . TYR B 1 151 ? -9.531 16.25 -5.805 1 96.06 151 TYR B CA 1
ATOM 4584 C C . TYR B 1 151 ? -9.492 16.422 -4.289 1 96.06 151 TYR B C 1
ATOM 4586 O O . TYR B 1 151 ? -10.531 16.5 -3.639 1 96.06 151 TYR B O 1
ATOM 4594 N N . ILE B 1 152 ? -8.305 16.469 -3.701 1 95.19 152 ILE B N 1
ATOM 4595 C CA . ILE B 1 152 ? -8.18 16.484 -2.248 1 95.19 152 ILE B CA 1
ATOM 4596 C C . ILE B 1 152 ? -7.48 17.766 -1.799 1 95.19 152 ILE B C 1
ATOM 4598 O O . ILE B 1 152 ? -6.469 18.172 -2.383 1 95.19 152 ILE B O 1
ATOM 4602 N N . ASP B 1 153 ? -8.016 18.359 -0.858 1 95.94 153 ASP B N 1
ATOM 4603 C CA . ASP B 1 153 ? -7.43 19.516 -0.195 1 95.94 153 ASP B CA 1
ATOM 4604 C C . ASP B 1 153 ? -6.992 19.188 1.229 1 95.94 153 ASP B C 1
ATOM 4606 O O . ASP B 1 153 ? -7.828 18.891 2.088 1 95.94 153 ASP B O 1
ATOM 4610 N N . ILE B 1 154 ? -5.684 19.344 1.549 1 93.06 154 ILE B N 1
ATOM 4611 C CA . ILE B 1 154 ? -5.188 18.938 2.859 1 93.06 154 ILE B CA 1
ATOM 4612 C C . ILE B 1 154 ? -4.711 20.156 3.635 1 93.06 154 ILE B C 1
ATOM 4614 O O . ILE B 1 154 ? -3.867 20.047 4.527 1 93.06 154 ILE B O 1
ATOM 4618 N N . THR B 1 155 ? -5.207 21.281 3.357 1 92.88 155 THR B N 1
ATOM 4619 C CA . THR B 1 155 ? -4.688 22.547 3.822 1 92.88 155 THR B CA 1
ATOM 4620 C C . THR B 1 155 ? -5.012 22.766 5.301 1 92.88 155 THR B C 1
ATOM 4622 O O . THR B 1 155 ? -4.16 23.203 6.07 1 92.88 155 THR B O 1
ATOM 4625 N N . HIS B 1 156 ? -6.215 22.484 5.66 1 90.19 156 HIS B N 1
ATOM 4626 C CA . HIS B 1 156 ? -6.652 22.875 6.992 1 90.19 156 HIS B CA 1
ATOM 4627 C C . HIS B 1 156 ? -7.016 21.656 7.836 1 90.19 156 HIS B C 1
ATOM 4629 O O . HIS B 1 156 ? -6.707 20.531 7.465 1 90.19 156 HIS B O 1
ATOM 4635 N N . SER B 1 157 ? -7.449 21.906 9.008 1 89.06 157 SER B N 1
ATOM 4636 C CA . SER B 1 157 ? -7.875 20.906 9.984 1 89.06 157 SER B CA 1
ATOM 4637 C C . SER B 1 157 ? -6.676 20.219 10.633 1 89.06 157 SER B C 1
ATOM 4639 O O . SER B 1 157 ? -5.559 20.75 10.594 1 89.06 157 SER B O 1
ATOM 4641 N N . PHE B 1 158 ? -6.945 19.172 11.312 1 91 158 PHE B N 1
ATOM 4642 C CA . PHE B 1 158 ? -5.898 18.453 12.031 1 91 158 PHE B CA 1
ATOM 4643 C C . PHE B 1 158 ? -4.98 17.719 11.062 1 91 158 PHE B C 1
ATOM 4645 O O . PHE B 1 158 ? -5.43 17.219 10.031 1 91 158 PHE B O 1
ATOM 4652 N N . ARG B 1 159 ? -3.746 17.672 11.453 1 88.94 159 ARG B N 1
ATOM 4653 C CA . ARG B 1 159 ? -2.756 16.984 10.633 1 88.94 159 ARG B CA 1
ATOM 4654 C C . ARG B 1 159 ? -3.102 15.508 10.461 1 88.94 159 ARG B C 1
ATOM 4656 O O . ARG B 1 159 ? -2.822 14.906 9.422 1 88.94 159 ARG B O 1
ATOM 4663 N N . SER B 1 160 ? -3.736 14.992 11.461 1 89.81 160 SER B N 1
ATOM 4664 C CA . SER B 1 160 ? -4.137 13.586 11.391 1 89.81 160 SER B CA 1
ATOM 4665 C C . SER B 1 160 ? -5.137 13.359 10.258 1 89.81 160 SER B C 1
ATOM 4667 O O . SER B 1 160 ? -5.176 12.273 9.672 1 89.81 160 SER B O 1
ATOM 4669 N N . LEU B 1 161 ? -5.855 14.352 9.938 1 90.5 161 LEU B N 1
ATOM 4670 C CA . LEU B 1 161 ? -6.895 14.203 8.922 1 90.5 161 LEU B CA 1
ATOM 4671 C C . LEU B 1 161 ? -6.277 13.992 7.539 1 90.5 161 LEU B C 1
ATOM 4673 O O . LEU B 1 161 ? -6.809 13.234 6.727 1 90.5 161 LEU B O 1
ATOM 4677 N N . SER B 1 162 ? -5.234 14.703 7.285 1 88.94 162 SER B N 1
ATOM 4678 C CA . SER B 1 162 ? -4.562 14.523 6.004 1 88.94 162 SER B CA 1
ATOM 4679 C C . SER B 1 162 ? -4.117 13.078 5.812 1 88.94 162 SER B C 1
ATOM 4681 O O . SER B 1 162 ? -4.234 12.523 4.719 1 88.94 162 SER B O 1
ATOM 4683 N N . LEU B 1 163 ? -3.592 12.492 6.844 1 88.5 163 LEU B N 1
ATOM 4684 C CA . LEU B 1 163 ? -3.17 11.094 6.789 1 88.5 163 LEU B CA 1
ATOM 4685 C C . LEU B 1 163 ? -4.367 10.172 6.594 1 88.5 163 LEU B C 1
ATOM 4687 O O . LEU B 1 163 ? -4.305 9.219 5.816 1 88.5 163 LEU B O 1
ATOM 4691 N N . PHE B 1 164 ? -5.488 10.547 7.27 1 88.75 164 PHE B N 1
ATOM 4692 C CA . PHE B 1 164 ? -6.719 9.773 7.113 1 88.75 164 PHE B CA 1
ATOM 4693 C C . PHE B 1 164 ? -7.172 9.773 5.66 1 88.75 164 PHE B C 1
ATOM 4695 O O . PHE B 1 164 ? -7.508 8.727 5.109 1 88.75 164 PHE B O 1
ATOM 4702 N N . LEU B 1 165 ? -7.176 10.906 5.152 1 89 165 LEU B N 1
ATOM 4703 C CA . LEU B 1 165 ? -7.637 11.055 3.775 1 89 165 LEU B CA 1
ATOM 4704 C C . LEU B 1 165 ? -6.746 10.266 2.818 1 89 165 LEU B C 1
ATOM 4706 O O . LEU B 1 165 ? -7.238 9.625 1.891 1 89 165 LEU B O 1
ATOM 4710 N N . PHE B 1 166 ? -5.512 10.336 3.137 1 85.69 166 PHE B N 1
ATOM 4711 C CA . PHE B 1 166 ? -4.562 9.586 2.318 1 85.69 166 PHE B CA 1
ATOM 4712 C C . PHE B 1 166 ? -4.844 8.094 2.4 1 85.69 166 PHE B C 1
ATOM 4714 O O . PHE B 1 166 ? -4.812 7.395 1.385 1 85.69 166 PHE B O 1
ATOM 4721 N N . LEU B 1 167 ? -5.105 7.574 3.547 1 86.88 167 LEU B N 1
ATOM 4722 C CA . LEU B 1 167 ? -5.391 6.16 3.76 1 86.88 167 LEU B CA 1
ATOM 4723 C C . LEU B 1 167 ? -6.688 5.758 3.066 1 86.88 167 LEU B C 1
ATOM 4725 O O . LEU B 1 167 ? -6.766 4.691 2.455 1 86.88 167 LEU B O 1
ATOM 4729 N N . VAL B 1 168 ? -7.637 6.625 3.129 1 86.44 168 VAL B N 1
ATOM 4730 C CA . VAL B 1 168 ? -8.922 6.348 2.492 1 86.44 168 VAL B CA 1
ATOM 4731 C C . VAL B 1 168 ? -8.742 6.281 0.978 1 86.44 168 VAL B C 1
ATOM 4733 O O . VAL B 1 168 ? -9.305 5.402 0.319 1 86.44 168 VAL B O 1
ATOM 4736 N N . LEU B 1 169 ? -7.965 7.152 0.478 1 85.75 169 LEU B N 1
ATOM 4737 C CA . LEU B 1 169 ? -7.707 7.145 -0.958 1 85.75 169 LEU B CA 1
ATOM 4738 C C . LEU B 1 169 ? -6.984 5.867 -1.375 1 85.75 169 LEU B C 1
ATOM 4740 O O . LEU B 1 169 ? -7.293 5.289 -2.418 1 85.75 169 LEU B O 1
ATOM 4744 N N . THR B 1 170 ? -6.035 5.492 -0.595 1 86.19 170 THR B N 1
ATOM 4745 C CA . THR B 1 170 ? -5.32 4.246 -0.858 1 86.19 170 THR B CA 1
ATOM 4746 C C . THR B 1 170 ? -6.27 3.055 -0.804 1 86.19 170 THR B C 1
ATOM 4748 O O . THR B 1 170 ? -6.203 2.16 -1.648 1 86.19 170 THR B O 1
ATOM 4751 N N . PHE B 1 171 ? -7.164 3.08 0.165 1 86.31 171 PHE B N 1
ATOM 4752 C CA . PHE B 1 171 ? -8.164 2.027 0.288 1 86.31 171 PHE B CA 1
ATOM 4753 C C . PHE B 1 171 ? -9.039 1.958 -0.961 1 86.31 171 PHE B C 1
ATOM 4755 O O . PHE B 1 171 ? -9.273 0.875 -1.501 1 86.31 171 PHE B O 1
ATOM 4762 N N . ILE B 1 172 ? -9.445 3.113 -1.404 1 86.88 172 ILE B N 1
ATOM 4763 C CA . ILE B 1 172 ? -10.305 3.203 -2.574 1 86.88 172 ILE B CA 1
ATOM 4764 C C . ILE B 1 172 ? -9.578 2.666 -3.801 1 86.88 172 ILE B C 1
ATOM 4766 O O . ILE B 1 172 ? -10.133 1.884 -4.574 1 86.88 172 ILE B O 1
ATOM 4770 N N . ASN B 1 173 ? -8.375 2.951 -3.867 1 85.38 173 ASN B N 1
ATOM 4771 C CA . ASN B 1 173 ? -7.598 2.584 -5.043 1 85.38 173 ASN B CA 1
ATOM 4772 C C . ASN B 1 173 ? -7.238 1.102 -5.035 1 85.38 173 ASN B C 1
ATOM 4774 O O . ASN B 1 173 ? -7.223 0.457 -6.086 1 85.38 173 ASN B O 1
ATOM 4778 N N . ASP B 1 174 ? -6.984 0.543 -3.916 1 87.06 174 ASP B N 1
ATOM 4779 C CA . ASP B 1 174 ? -6.395 -0.791 -3.854 1 87.06 174 ASP B CA 1
ATOM 4780 C C . ASP B 1 174 ? -7.457 -1.85 -3.578 1 87.06 174 ASP B C 1
ATOM 4782 O O . ASP B 1 174 ? -7.305 -3.01 -3.965 1 87.06 174 ASP B O 1
ATOM 4786 N N . ILE B 1 175 ? -8.469 -1.461 -2.863 1 86.31 175 ILE B N 1
ATOM 4787 C CA . ILE B 1 175 ? -9.461 -2.439 -2.422 1 86.31 175 ILE B CA 1
ATOM 4788 C C . ILE B 1 175 ? -10.766 -2.234 -3.189 1 86.31 175 ILE B C 1
ATOM 4790 O O . ILE B 1 175 ? -11.289 -3.172 -3.795 1 86.31 175 ILE B O 1
ATOM 4794 N N . ALA B 1 176 ? -11.211 -0.99 -3.176 1 82.94 176 ALA B N 1
ATOM 4795 C CA . ALA B 1 176 ? -12.477 -0.694 -3.842 1 82.94 176 ALA B CA 1
ATOM 4796 C C . ALA B 1 176 ? -12.25 -0.333 -5.309 1 82.94 176 ALA B C 1
ATOM 4798 O O . ALA B 1 176 ? -12.758 0.686 -5.785 1 82.94 176 ALA B O 1
ATOM 4799 N N . SER B 1 177 ? -11.508 -1.095 -6.023 1 77.69 177 SER B N 1
ATOM 4800 C CA . SER B 1 177 ? -11.062 -0.769 -7.375 1 77.69 177 SER B CA 1
ATOM 4801 C C . SER B 1 177 ? -12.234 -0.765 -8.352 1 77.69 177 SER B C 1
ATOM 4803 O O . SER B 1 177 ? -12.156 -0.148 -9.422 1 77.69 177 SER B O 1
ATOM 4805 N N . GLU B 1 178 ? -13.289 -1.402 -7.984 1 79.12 178 GLU B N 1
ATOM 4806 C CA . GLU B 1 178 ? -14.461 -1.426 -8.859 1 79.12 178 GLU B CA 1
ATOM 4807 C C . GLU B 1 178 ? -15.031 -0.025 -9.047 1 79.12 178 GLU B C 1
ATOM 4809 O O . GLU B 1 178 ? -15.727 0.241 -10.031 1 79.12 178 GLU B O 1
ATOM 4814 N N . LEU B 1 179 ? -14.742 0.829 -8.086 1 83.56 179 LEU B N 1
ATOM 4815 C CA . LEU B 1 179 ? -15.211 2.207 -8.188 1 83.56 179 LEU B CA 1
ATOM 4816 C C . LEU B 1 179 ? -14.492 2.941 -9.312 1 83.56 179 LEU B C 1
ATOM 4818 O O . LEU B 1 179 ? -14.984 3.955 -9.812 1 83.56 179 LEU B O 1
ATOM 4822 N N . ASN B 1 180 ? -13.375 2.5 -9.734 1 86.62 180 ASN B N 1
ATOM 4823 C CA . ASN B 1 180 ? -12.617 3.08 -10.836 1 86.62 180 ASN B CA 1
ATOM 4824 C C . ASN B 1 180 ? -12.484 4.594 -10.688 1 86.62 180 ASN B C 1
ATOM 4826 O O . ASN B 1 180 ? -12.766 5.34 -11.625 1 86.62 180 ASN B O 1
ATOM 4830 N N . VAL B 1 181 ? -12.312 5.023 -9.5 1 90.25 181 VAL B N 1
ATOM 4831 C CA . VAL B 1 181 ? -12.125 6.449 -9.258 1 90.25 181 VAL B CA 1
ATOM 4832 C C . VAL B 1 181 ? -10.695 6.855 -9.617 1 90.25 181 VAL B C 1
ATOM 4834 O O . VAL B 1 181 ? -9.781 6.027 -9.57 1 90.25 181 VAL B O 1
ATOM 4837 N N . SER B 1 182 ? -10.594 8.117 -10.062 1 89.88 182 SER B N 1
ATOM 4838 C CA . SER B 1 182 ? -9.266 8.641 -10.391 1 89.88 182 SER B CA 1
ATOM 4839 C C . SER B 1 182 ? -8.898 9.82 -9.5 1 89.88 182 SER B C 1
ATOM 4841 O O . SER B 1 182 ? -9.688 10.758 -9.352 1 89.88 182 SER B O 1
ATOM 4843 N N . ILE B 1 183 ? -7.816 9.688 -8.867 1 90.38 183 ILE B N 1
ATOM 4844 C CA . ILE B 1 183 ? -7.297 10.828 -8.117 1 90.38 183 ILE B CA 1
ATOM 4845 C C . ILE B 1 183 ? -6.586 11.789 -9.07 1 90.38 183 ILE B C 1
ATOM 4847 O O . ILE B 1 183 ? -5.57 11.438 -9.672 1 90.38 183 ILE B O 1
ATOM 4851 N N . LYS B 1 184 ? -7.102 13.023 -9.148 1 92.94 184 LYS B N 1
ATOM 4852 C CA . LYS B 1 184 ? -6.605 13.938 -10.18 1 92.94 184 LYS B CA 1
ATOM 4853 C C . LYS B 1 184 ? -5.738 15.031 -9.57 1 92.94 184 LYS B C 1
ATOM 4855 O O . LYS B 1 184 ? -5 15.719 -10.281 1 92.94 184 LYS B O 1
ATOM 4860 N N . GLY B 1 185 ? -5.801 15.141 -8.219 1 93.19 185 GLY B N 1
ATOM 4861 C CA . GLY B 1 185 ? -4.961 16.141 -7.566 1 93.19 185 GLY B CA 1
ATOM 4862 C C . GLY B 1 185 ? -5.059 16.094 -6.051 1 93.19 185 GLY B C 1
ATOM 4863 O O . GLY B 1 185 ? -6.121 15.805 -5.5 1 93.19 185 GLY B O 1
ATOM 4864 N N . VAL B 1 186 ? -3.959 16.375 -5.422 1 93.56 186 VAL B N 1
ATOM 4865 C CA . VAL B 1 186 ? -3.852 16.594 -3.984 1 93.56 186 VAL B CA 1
ATOM 4866 C C . VAL B 1 186 ? -3.252 17.969 -3.711 1 93.56 186 VAL B C 1
ATOM 4868 O O . VAL B 1 186 ? -2.072 18.203 -3.986 1 93.56 186 VAL B O 1
ATOM 4871 N N . TYR B 1 187 ? -4.043 18.812 -3.143 1 96 187 TYR B N 1
ATOM 4872 C CA . TYR B 1 187 ? -3.65 20.219 -3.084 1 96 187 TYR B CA 1
ATOM 4873 C C . TYR B 1 187 ? -3.359 20.641 -1.649 1 96 187 TYR B C 1
ATOM 4875 O O . TYR B 1 187 ? -4.012 20.172 -0.712 1 96 187 TYR B O 1
ATOM 4883 N N . TYR B 1 188 ? -2.41 21.469 -1.553 1 95.31 188 TYR B N 1
ATOM 4884 C CA . TYR B 1 188 ? -1.979 22.078 -0.296 1 95.31 188 TYR B CA 1
ATOM 4885 C C . TYR B 1 188 ? -1.759 23.578 -0.456 1 95.31 188 TYR B C 1
ATOM 4887 O O . TYR B 1 188 ? -0.881 24 -1.209 1 95.31 188 TYR B O 1
ATOM 4895 N N . GLY B 1 189 ? -2.676 24.328 0.214 1 95.81 189 GLY B N 1
ATOM 4896 C CA . GLY B 1 189 ? -2.441 25.75 0.293 1 95.81 189 GLY B CA 1
ATOM 4897 C C . GLY B 1 189 ? -1.462 26.141 1.385 1 95.81 189 GLY B C 1
ATOM 4898 O O . GLY B 1 189 ? -1.772 26.031 2.572 1 95.81 189 GLY B O 1
ATOM 4899 N N . MET B 1 190 ? -0.312 26.672 1.009 1 94.31 190 MET B N 1
ATOM 4900 C CA . MET B 1 190 ? 0.775 26.922 1.951 1 94.31 190 MET B CA 1
ATOM 4901 C C . MET B 1 190 ? 0.637 28.312 2.586 1 94.31 190 MET B C 1
ATOM 4903 O O . MET B 1 190 ? 1.457 29.188 2.34 1 94.31 190 MET B O 1
ATOM 4907 N N . LEU B 1 191 ? -0.274 28.391 3.504 1 91 191 LEU B N 1
ATOM 4908 C CA . LEU B 1 191 ? -0.509 29.625 4.234 1 91 191 LEU B CA 1
ATOM 4909 C C . LEU B 1 191 ? 0.713 30.016 5.062 1 91 191 LEU B C 1
ATOM 4911 O O . LEU B 1 191 ? 0.962 31.188 5.297 1 91 191 LEU B O 1
ATOM 4915 N N . ASP B 1 192 ? 1.48 29.078 5.402 1 87.38 192 ASP B N 1
ATOM 4916 C CA . ASP B 1 192 ? 2.635 29.234 6.281 1 87.38 192 ASP B CA 1
ATOM 4917 C C . ASP B 1 192 ? 3.676 30.172 5.656 1 87.38 192 ASP B C 1
ATOM 4919 O O . ASP B 1 192 ? 4.453 30.812 6.371 1 87.38 192 ASP B O 1
ATOM 4923 N N . ILE B 1 193 ? 3.631 30.266 4.363 1 91.69 193 ILE B N 1
ATOM 4924 C CA . ILE B 1 193 ? 4.695 31.031 3.736 1 91.69 193 ILE B CA 1
ATOM 4925 C C . ILE B 1 193 ? 4.098 32.25 3.02 1 91.69 193 ILE B C 1
ATOM 4927 O O . ILE B 1 193 ? 4.766 32.875 2.207 1 91.69 193 ILE B O 1
ATOM 4931 N N . SER B 1 194 ? 2.881 32.531 3.283 1 91.62 194 SER B N 1
ATOM 4932 C CA . SER B 1 194 ? 2.182 33.625 2.621 1 91.62 194 SER B CA 1
ATOM 4933 C C . SER B 1 194 ? 2.848 34.969 2.912 1 91.62 194 SER B C 1
ATOM 4935 O O . SER B 1 194 ? 2.852 35.875 2.064 1 91.62 194 SER B O 1
ATOM 4937 N N . ARG B 1 195 ? 3.381 35.125 4.129 1 89.19 195 ARG B N 1
ATOM 4938 C CA . ARG B 1 195 ? 4.043 36.375 4.48 1 89.19 195 ARG B CA 1
ATOM 4939 C C . ARG B 1 195 ? 5.32 36.562 3.668 1 89.19 195 ARG B C 1
ATOM 4941 O O . ARG B 1 195 ? 5.633 37.688 3.25 1 89.19 195 ARG B O 1
ATOM 4948 N N . GLU B 1 196 ? 5.996 35.5 3.535 1 90.94 196 GLU B N 1
ATOM 4949 C CA . GLU B 1 196 ? 7.246 35.562 2.783 1 90.94 196 GLU B CA 1
ATOM 4950 C C . GLU B 1 196 ? 6.988 35.844 1.305 1 90.94 196 GLU B C 1
ATOM 4952 O O . GLU B 1 196 ? 7.691 36.625 0.69 1 90.94 196 GLU B O 1
ATOM 4957 N N . LEU B 1 197 ? 5.949 35.25 0.7 1 94 197 LEU B N 1
ATOM 4958 C CA . LEU B 1 197 ? 5.711 35.312 -0.738 1 94 197 LEU B CA 1
ATOM 4959 C C . LEU B 1 197 ? 4.68 36.375 -1.071 1 94 197 LEU B C 1
ATOM 4961 O O . LEU B 1 197 ? 4.508 36.75 -2.238 1 94 197 LEU B O 1
ATOM 4965 N N . ASN B 1 198 ? 3.977 36.875 -0.11 1 93.88 198 ASN B N 1
ATOM 4966 C CA . ASN B 1 198 ? 2.875 37.812 -0.25 1 93.88 198 ASN B CA 1
ATOM 4967 C C . ASN B 1 198 ? 1.638 37.156 -0.848 1 93.88 198 ASN B C 1
ATOM 4969 O O . ASN B 1 198 ? 0.703 37.844 -1.27 1 93.88 198 ASN B O 1
ATOM 4973 N N . TYR B 1 199 ? 1.684 35.938 -1.053 1 95.62 199 TYR B N 1
ATOM 4974 C CA . TYR B 1 199 ? 0.559 35.062 -1.424 1 95.62 199 TYR B CA 1
ATOM 4975 C C . TYR B 1 199 ? 0.732 33.656 -0.864 1 95.62 199 TYR B C 1
ATOM 4977 O O . TYR B 1 199 ? 1.816 33.312 -0.398 1 95.62 199 TYR B O 1
ATOM 4985 N N . ALA B 1 200 ? -0.284 32.875 -0.797 1 95.88 200 ALA B N 1
ATOM 4986 C CA . ALA B 1 200 ? -0.234 31.484 -0.408 1 95.88 200 ALA B CA 1
ATOM 4987 C C . ALA B 1 200 ? -0.262 30.578 -1.633 1 95.88 200 ALA B C 1
ATOM 4989 O O . ALA B 1 200 ? -1.314 30.375 -2.244 1 95.88 200 ALA B O 1
ATOM 4990 N N . PRO B 1 201 ? 0.845 30.062 -1.978 1 97.12 201 PRO B N 1
ATOM 4991 C CA . PRO B 1 201 ? 0.831 29.156 -3.131 1 97.12 201 PRO B CA 1
ATOM 4992 C C . PRO B 1 201 ? 0.029 27.875 -2.873 1 97.12 201 PRO B C 1
ATOM 4994 O O . PRO B 1 201 ? 0.066 27.328 -1.768 1 97.12 201 PRO B O 1
ATOM 4997 N N . ILE B 1 202 ? -0.767 27.453 -3.824 1 97.25 202 ILE B N 1
ATOM 4998 C CA . ILE B 1 202 ? -1.418 26.156 -3.803 1 97.25 202 ILE B CA 1
ATOM 4999 C C . ILE B 1 202 ? -0.605 25.156 -4.625 1 97.25 202 ILE B C 1
ATOM 5001 O O . ILE B 1 202 ? -0.475 25.312 -5.844 1 97.25 202 ILE B O 1
ATOM 5005 N N . VAL B 1 203 ? -0.084 24.203 -3.924 1 96.19 203 VAL B N 1
ATOM 5006 C CA . VAL B 1 203 ? 0.779 23.219 -4.582 1 96.19 203 VAL B CA 1
ATOM 5007 C C . VAL B 1 203 ? 0.019 21.922 -4.781 1 96.19 203 VAL B C 1
ATOM 5009 O O . VAL B 1 203 ? -0.786 21.516 -3.934 1 96.19 203 VAL B O 1
ATOM 5012 N N . ASN B 1 204 ? 0.218 21.312 -5.957 1 95.12 204 ASN B N 1
ATOM 5013 C CA . ASN B 1 204 ? -0.34 20 -6.246 1 95.12 204 ASN B CA 1
ATOM 5014 C C . ASN B 1 204 ? 0.624 18.875 -5.852 1 95.12 204 ASN B C 1
ATOM 5016 O O . ASN B 1 204 ? 1.71 18.766 -6.422 1 95.12 204 ASN B O 1
ATOM 5020 N N . LEU B 1 205 ? 0.209 18.062 -4.852 1 92.38 205 LEU B N 1
ATOM 5021 C CA . LEU B 1 205 ? 1.049 17 -4.316 1 92.38 205 LEU B CA 1
ATOM 5022 C C . LEU B 1 205 ? 0.699 15.656 -4.953 1 92.38 205 LEU B C 1
ATOM 5024 O O . LEU B 1 205 ? 0.905 14.602 -4.348 1 92.38 205 LEU B O 1
ATOM 5028 N N . GLN B 1 206 ? 0.118 15.633 -6.102 1 88.5 206 GLN B N 1
ATOM 5029 C CA . GLN B 1 206 ? -0.276 14.422 -6.82 1 88.5 206 GLN B CA 1
ATOM 5030 C C . GLN B 1 206 ? 0.901 13.461 -6.973 1 88.5 206 GLN B C 1
ATOM 5032 O O . GLN B 1 206 ? 0.723 12.242 -6.938 1 88.5 206 GLN B O 1
ATOM 5037 N N . SER B 1 207 ? 2.084 13.938 -7.148 1 85.44 207 SER B N 1
ATOM 5038 C CA . SER B 1 207 ? 3.275 13.117 -7.32 1 85.44 207 SER B CA 1
ATOM 5039 C C . SER B 1 207 ? 3.49 12.195 -6.125 1 85.44 207 SER B C 1
ATOM 5041 O O . SER B 1 207 ? 4.027 11.094 -6.266 1 85.44 207 SER B O 1
ATOM 5043 N N . LEU B 1 208 ? 3.078 12.648 -4.969 1 84 208 LEU B N 1
ATOM 5044 C CA . LEU B 1 208 ? 3.195 11.812 -3.779 1 84 208 LEU B CA 1
ATOM 5045 C C . LEU B 1 208 ? 2.291 10.594 -3.885 1 84 208 LEU B C 1
ATOM 5047 O O . LEU B 1 208 ? 2.676 9.492 -3.477 1 84 208 LEU B O 1
ATOM 5051 N N . PHE B 1 209 ? 1.149 10.766 -4.461 1 82.5 209 PHE B N 1
ATOM 5052 C CA . PHE B 1 209 ? 0.25 9.641 -4.68 1 82.5 209 PHE B CA 1
ATOM 5053 C C . PHE B 1 209 ? 0.832 8.672 -5.707 1 82.5 209 PHE B C 1
ATOM 5055 O O . PHE B 1 209 ? 0.651 7.457 -5.598 1 82.5 209 PHE B O 1
ATOM 5062 N N . ASP B 1 210 ? 1.497 9.219 -6.629 1 84.25 210 ASP B N 1
ATOM 5063 C CA . ASP B 1 210 ? 2.127 8.367 -7.637 1 84.25 210 ASP B CA 1
ATOM 5064 C C . ASP B 1 210 ? 3.195 7.473 -7.012 1 84.25 210 ASP B C 1
ATOM 5066 O O . ASP B 1 210 ? 3.424 6.355 -7.473 1 84.25 210 ASP B O 1
ATOM 507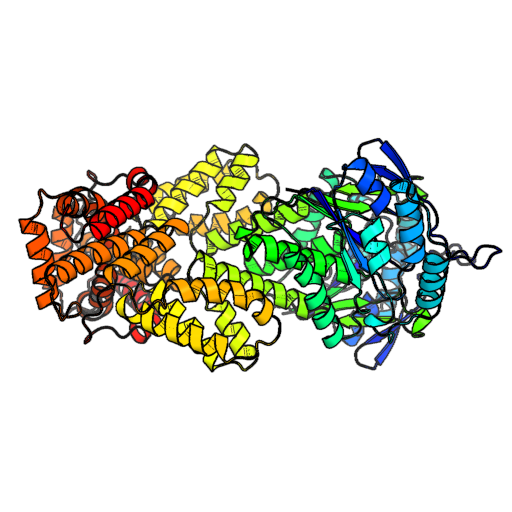0 N N . ILE B 1 211 ? 3.785 7.996 -5.984 1 87.44 211 ILE B N 1
ATOM 5071 C CA . ILE B 1 211 ? 4.801 7.207 -5.297 1 87.44 211 ILE B CA 1
ATOM 5072 C C . ILE B 1 211 ? 4.16 5.965 -4.68 1 87.44 211 ILE B C 1
ATOM 5074 O O . ILE B 1 211 ? 4.766 4.891 -4.66 1 87.44 211 ILE B O 1
ATOM 5078 N N . THR B 1 212 ? 2.918 6.078 -4.227 1 87.81 212 THR B N 1
ATOM 5079 C CA . THR B 1 212 ? 2.229 4.922 -3.662 1 87.81 212 THR B CA 1
ATOM 5080 C C . THR B 1 212 ? 2.049 3.832 -4.715 1 87.81 212 THR B C 1
ATOM 5082 O O . THR B 1 212 ? 2.15 2.643 -4.406 1 87.81 212 THR B O 1
ATOM 5085 N N . ARG B 1 213 ? 1.825 4.219 -5.945 1 89.38 213 ARG B N 1
ATOM 5086 C CA . ARG B 1 213 ? 1.683 3.256 -7.031 1 89.38 213 ARG B CA 1
ATOM 5087 C C . ARG B 1 213 ? 3.004 2.545 -7.312 1 89.38 213 ARG B C 1
ATOM 5089 O O . ARG B 1 213 ? 3.023 1.341 -7.574 1 89.38 213 ARG B O 1
ATOM 5096 N N . TRP B 1 214 ? 4.051 3.277 -7.211 1 90.5 214 TRP B N 1
ATOM 5097 C CA . TRP B 1 214 ? 5.375 2.699 -7.402 1 90.5 214 TRP B CA 1
ATOM 5098 C C . TRP B 1 214 ? 5.699 1.709 -6.289 1 90.5 214 TRP B C 1
ATOM 5100 O O . TRP B 1 214 ? 6.238 0.63 -6.547 1 90.5 214 TRP B O 1
ATOM 5110 N N . ILE B 1 215 ? 5.379 2.109 -5.074 1 90.06 215 ILE B N 1
ATOM 5111 C CA . ILE B 1 215 ? 5.617 1.234 -3.932 1 90.06 215 ILE B CA 1
ATOM 5112 C C . ILE B 1 215 ? 4.816 -0.055 -4.094 1 90.06 215 ILE B C 1
ATOM 5114 O O . ILE B 1 215 ? 5.352 -1.152 -3.926 1 90.06 215 ILE B O 1
ATOM 5118 N N . LYS B 1 216 ? 3.611 0.076 -4.461 1 91.44 216 LYS B N 1
ATOM 5119 C CA . LYS B 1 216 ? 2.748 -1.079 -4.684 1 91.44 216 LYS B CA 1
ATOM 5120 C C . LYS B 1 216 ? 3.301 -1.977 -5.789 1 91.44 216 LYS B C 1
ATOM 5122 O O . LYS B 1 216 ? 3.301 -3.201 -5.656 1 91.44 216 LYS B O 1
ATOM 5127 N N . GLY B 1 217 ? 3.664 -1.354 -6.91 1 92.75 217 GLY B N 1
ATOM 5128 C CA . GLY B 1 217 ? 4.262 -2.109 -8 1 92.75 217 GLY B CA 1
ATOM 5129 C C . GLY B 1 217 ? 5.512 -2.859 -7.594 1 92.75 217 GLY B C 1
ATOM 5130 O O . GLY B 1 217 ? 5.684 -4.027 -7.945 1 92.75 217 GLY B O 1
ATOM 5131 N N . GLY B 1 218 ? 6.383 -2.131 -6.863 1 91.19 218 GLY B N 1
ATOM 5132 C CA . GLY B 1 218 ? 7.574 -2.793 -6.359 1 91.19 218 GLY B CA 1
ATOM 5133 C C . GLY B 1 218 ? 7.27 -3.967 -5.453 1 91.19 218 GLY B C 1
ATOM 5134 O O . GLY B 1 218 ? 7.891 -5.027 -5.566 1 91.19 218 GLY B O 1
ATOM 5135 N N . TYR B 1 219 ? 6.316 -3.771 -4.594 1 91.25 219 TYR B N 1
ATOM 5136 C CA . TYR B 1 219 ? 5.875 -4.824 -3.688 1 91.25 219 TYR B CA 1
ATOM 5137 C C . TYR B 1 219 ? 5.363 -6.031 -4.461 1 91.25 219 TYR B C 1
ATOM 5139 O O . TYR B 1 219 ? 5.715 -7.172 -4.152 1 91.25 219 TYR B O 1
ATOM 5147 N N . SER B 1 220 ? 4.566 -5.816 -5.473 1 93.69 220 SER B N 1
ATOM 5148 C CA . SER B 1 220 ? 4 -6.883 -6.289 1 93.69 220 SER B CA 1
ATOM 5149 C C . SER B 1 220 ? 5.09 -7.648 -7.035 1 93.69 220 SER B C 1
ATOM 5151 O O . SER B 1 220 ? 5.035 -8.875 -7.145 1 93.69 220 SER B O 1
ATOM 5153 N N . LEU B 1 221 ? 6.023 -6.941 -7.535 1 92.62 221 LEU B N 1
ATOM 5154 C CA . LEU B 1 221 ? 7.109 -7.582 -8.273 1 92.62 221 LEU B CA 1
ATOM 5155 C C . LEU B 1 221 ? 7.98 -8.422 -7.34 1 92.62 221 LEU B C 1
ATOM 5157 O O . LEU B 1 221 ? 8.266 -9.578 -7.629 1 92.62 221 LEU B O 1
ATOM 5161 N N . GLN B 1 222 ? 8.312 -7.836 -6.254 1 89.44 222 GLN B N 1
ATOM 5162 C CA . GLN B 1 222 ? 9.234 -8.477 -5.324 1 89.44 222 GLN B CA 1
ATOM 5163 C C . GLN B 1 222 ? 8.609 -9.711 -4.688 1 89.44 222 GLN B C 1
ATOM 5165 O O . GLN B 1 222 ? 9.281 -10.727 -4.488 1 89.44 222 GLN B O 1
ATOM 5170 N N . ASN B 1 223 ? 7.332 -9.664 -4.391 1 89.94 223 ASN B N 1
ATOM 5171 C CA . ASN B 1 223 ? 6.719 -10.719 -3.592 1 89.94 223 ASN B CA 1
ATOM 5172 C C . ASN B 1 223 ? 5.945 -11.703 -4.465 1 89.94 223 ASN B C 1
ATOM 5174 O O . ASN B 1 223 ? 5.738 -12.852 -4.078 1 89.94 223 ASN B O 1
ATOM 5178 N N . PHE B 1 224 ? 5.559 -11.242 -5.652 1 92.69 224 PHE B N 1
ATOM 5179 C CA . PHE B 1 224 ? 4.676 -12.094 -6.438 1 92.69 224 PHE B CA 1
ATOM 5180 C C . PHE B 1 224 ? 5.195 -12.242 -7.863 1 92.69 224 PHE B C 1
ATOM 5182 O O . PHE B 1 224 ? 4.621 -12.984 -8.664 1 92.69 224 PHE B O 1
ATOM 5189 N N . GLY B 1 225 ? 6.305 -11.578 -8.195 1 92.81 225 GLY B N 1
ATOM 5190 C CA . GLY B 1 225 ? 6.836 -11.633 -9.547 1 92.81 225 GLY B CA 1
ATOM 5191 C C . GLY B 1 225 ? 5.957 -10.93 -10.562 1 92.81 225 GLY B C 1
ATOM 5192 O O . GLY B 1 225 ? 5.988 -11.258 -11.758 1 92.81 225 GLY B O 1
ATOM 5193 N N . ASN B 1 226 ? 5.141 -10.039 -10.109 1 95.06 226 ASN B N 1
ATOM 5194 C CA . ASN B 1 226 ? 4.195 -9.305 -10.945 1 95.06 226 ASN B CA 1
ATOM 5195 C C . ASN B 1 226 ? 4.625 -7.852 -11.125 1 95.06 226 ASN B C 1
ATOM 5197 O O . ASN B 1 226 ? 4.211 -6.98 -10.359 1 95.06 226 ASN B O 1
ATOM 5201 N N . GLY B 1 227 ? 5.32 -7.59 -12.219 1 95.38 227 GLY B N 1
ATOM 5202 C CA . GLY B 1 227 ? 5.867 -6.262 -12.438 1 95.38 227 GLY B CA 1
ATOM 5203 C C . GLY B 1 227 ? 5.047 -5.43 -13.406 1 95.38 227 GLY B C 1
ATOM 5204 O O . GLY B 1 227 ? 5.52 -4.406 -13.906 1 95.38 227 GLY B O 1
ATOM 5205 N N . TYR B 1 228 ? 3.836 -5.754 -13.648 1 96.06 228 TYR B N 1
ATOM 5206 C CA . TYR B 1 228 ? 3.043 -5.121 -14.695 1 96.06 228 TYR B CA 1
ATOM 5207 C C . TYR B 1 228 ? 2.73 -3.672 -14.344 1 96.06 228 TYR B C 1
ATOM 5209 O O . TYR B 1 228 ? 2.723 -2.801 -15.211 1 96.06 228 TYR B O 1
ATOM 5217 N N . LEU B 1 229 ? 2.451 -3.455 -13.039 1 93.62 229 LEU B N 1
ATOM 5218 C CA . LEU B 1 229 ? 2.166 -2.086 -12.625 1 93.62 229 LEU B CA 1
ATOM 5219 C C . LEU B 1 229 ? 3.385 -1.192 -12.836 1 93.62 229 LEU B C 1
ATOM 5221 O O . LEU B 1 229 ? 3.27 -0.094 -13.383 1 93.62 229 LEU B O 1
ATOM 5225 N N . ILE B 1 230 ? 4.547 -1.646 -12.477 1 93.5 230 ILE B N 1
ATOM 5226 C CA . ILE B 1 230 ? 5.777 -0.89 -12.672 1 93.5 230 ILE B CA 1
ATOM 5227 C C . ILE B 1 230 ? 6.008 -0.659 -14.164 1 93.5 230 ILE B C 1
ATOM 5229 O O . ILE B 1 230 ? 6.418 0.43 -14.57 1 93.5 230 ILE B O 1
ATOM 5233 N N . ALA B 1 231 ? 5.789 -1.696 -14.914 1 95.44 231 ALA B N 1
ATOM 5234 C CA . ALA B 1 231 ? 5.945 -1.576 -16.359 1 95.44 231 ALA B CA 1
ATOM 5235 C C . ALA B 1 231 ? 5.035 -0.491 -16.922 1 95.44 231 ALA B C 1
ATOM 5237 O O . ALA B 1 231 ? 5.465 0.326 -17.75 1 95.44 231 ALA B O 1
ATOM 5238 N N . SER B 1 232 ? 3.826 -0.471 -16.484 1 94.75 232 SER B N 1
ATOM 5239 C CA . SER B 1 232 ? 2.869 0.528 -16.938 1 94.75 232 SER B CA 1
ATOM 5240 C C . SER B 1 232 ? 3.309 1.936 -16.547 1 94.75 232 SER B C 1
ATOM 5242 O O . SER B 1 232 ? 3.203 2.867 -17.344 1 94.75 232 SER B O 1
ATOM 5244 N N . LEU B 1 233 ? 3.76 2.105 -15.312 1 91.38 233 LEU B N 1
ATOM 5245 C CA . LEU B 1 233 ? 4.223 3.4 -14.828 1 91.38 233 LEU B CA 1
ATOM 5246 C C . LEU B 1 233 ? 5.434 3.877 -15.617 1 91.38 233 LEU B C 1
ATOM 5248 O O . LEU B 1 233 ? 5.547 5.062 -15.938 1 91.38 233 LEU B O 1
ATOM 5252 N N . LEU B 1 234 ? 6.27 2.947 -15.961 1 91.94 234 LEU B N 1
ATOM 5253 C CA . LEU B 1 234 ? 7.445 3.27 -16.766 1 91.94 234 LEU B CA 1
ATOM 5254 C C . LEU B 1 234 ? 7.047 3.668 -18.172 1 91.94 234 LEU B C 1
ATOM 5256 O O . LEU B 1 234 ? 7.602 4.617 -18.734 1 91.94 234 LEU B O 1
ATOM 5260 N N . ALA B 1 235 ? 6.129 2.934 -18.703 1 92.94 235 ALA B N 1
ATOM 5261 C CA . ALA B 1 235 ? 5.648 3.252 -20.047 1 92.94 235 ALA B CA 1
ATOM 5262 C C . ALA B 1 235 ? 5.039 4.652 -20.094 1 92.94 235 ALA B C 1
ATOM 5264 O O . ALA B 1 235 ? 5.223 5.383 -21.062 1 92.94 235 ALA B O 1
ATOM 5265 N N . GLU B 1 236 ? 4.309 5.004 -19.031 1 87.75 236 GLU B N 1
ATOM 5266 C CA . GLU B 1 236 ? 3.721 6.336 -18.922 1 87.75 236 GLU B CA 1
ATOM 5267 C C . GLU B 1 236 ? 4.797 7.414 -18.906 1 87.75 236 GLU B C 1
ATOM 5269 O O . GLU B 1 236 ? 4.562 8.539 -19.344 1 87.75 236 GLU B O 1
ATOM 5274 N N . GLN B 1 237 ? 6.012 7.07 -18.438 1 85.62 237 GLN B N 1
ATOM 5275 C CA . GLN B 1 237 ? 7.117 8.023 -18.359 1 85.62 237 GLN B CA 1
ATOM 5276 C C . GLN B 1 237 ? 7.988 7.961 -19.609 1 85.62 237 GLN B C 1
ATOM 5278 O O . GLN B 1 237 ? 9.039 8.602 -19.672 1 85.62 237 GLN B O 1
ATOM 5283 N N . GLY B 1 238 ? 7.648 7.102 -20.531 1 87.69 238 GLY B N 1
ATOM 5284 C CA . GLY B 1 238 ? 8.367 7.031 -21.797 1 87.69 238 GLY B CA 1
ATOM 5285 C C . GLY B 1 238 ? 9.477 6 -21.797 1 87.69 238 GLY B C 1
ATOM 5286 O O . GLY B 1 238 ? 10.195 5.859 -22.781 1 87.69 238 GLY B O 1
ATOM 5287 N N . GLU B 1 239 ? 9.641 5.309 -20.656 1 89.81 239 GLU B N 1
ATOM 5288 C CA . GLU B 1 239 ? 10.672 4.273 -20.578 1 89.81 239 GLU B CA 1
ATOM 5289 C C . GLU B 1 239 ? 10.148 2.938 -21.094 1 89.81 239 GLU B C 1
ATOM 5291 O O . GLU B 1 239 ? 10.086 1.958 -20.359 1 89.81 239 GLU B O 1
ATOM 5296 N N . LYS B 1 240 ? 9.984 2.834 -22.375 1 92.69 240 LYS B N 1
ATOM 5297 C CA . LYS B 1 240 ? 9.297 1.707 -23 1 92.69 240 LYS B CA 1
ATOM 5298 C C . LYS B 1 240 ? 10.164 0.453 -22.984 1 92.69 240 LYS B C 1
ATOM 5300 O O . LYS B 1 240 ? 9.664 -0.654 -22.766 1 92.69 240 LYS B O 1
ATOM 5305 N N . SER B 1 241 ? 11.422 0.64 -23.203 1 93.12 241 SER B N 1
ATOM 5306 C CA . SER B 1 241 ? 12.312 -0.514 -23.234 1 93.12 241 SER B CA 1
ATOM 5307 C C . SER B 1 241 ? 12.383 -1.206 -21.875 1 93.12 241 SER B C 1
ATOM 5309 O O . SER B 1 241 ? 12.234 -2.428 -21.797 1 93.12 241 SER B O 1
ATOM 5311 N N . LEU B 1 242 ? 12.594 -0.417 -20.906 1 93.38 242 LEU B N 1
ATOM 5312 C CA . LEU B 1 242 ? 12.641 -0.962 -19.562 1 93.38 242 LEU B CA 1
ATOM 5313 C C . LEU B 1 242 ? 11.297 -1.562 -19.156 1 93.38 242 LEU B C 1
ATOM 5315 O O . LEU B 1 242 ? 11.25 -2.619 -18.531 1 93.38 242 LEU B O 1
ATOM 5319 N N . ALA B 1 243 ? 10.227 -0.866 -19.5 1 94.81 243 ALA B N 1
ATOM 5320 C CA . ALA B 1 243 ? 8.875 -1.372 -19.25 1 94.81 243 ALA B CA 1
ATOM 5321 C C . ALA B 1 243 ? 8.688 -2.754 -19.875 1 94.81 243 ALA B C 1
ATOM 5323 O O . ALA B 1 243 ? 8.148 -3.66 -19.234 1 94.81 243 ALA B O 1
ATOM 5324 N N . ASN B 1 244 ? 9.164 -2.891 -21.078 1 95.38 244 ASN B N 1
ATOM 5325 C CA . ASN B 1 244 ? 9.039 -4.156 -21.797 1 95.38 244 ASN B CA 1
ATOM 5326 C C . ASN B 1 244 ? 9.844 -5.262 -21.125 1 95.38 244 ASN B C 1
ATOM 5328 O O . ASN B 1 244 ? 9.398 -6.406 -21.047 1 95.38 244 ASN B O 1
ATOM 5332 N N . SER B 1 245 ? 10.992 -4.945 -20.719 1 95.25 245 SER B N 1
ATOM 5333 C CA . SER B 1 245 ? 11.836 -5.93 -20.047 1 95.25 245 SER B CA 1
ATOM 5334 C C . SER B 1 245 ? 11.195 -6.41 -18.75 1 95.25 245 SER B C 1
ATOM 5336 O O . SER B 1 245 ? 11.242 -7.602 -18.422 1 95.25 245 SER B O 1
ATOM 5338 N N . ILE B 1 246 ? 10.609 -5.531 -18 1 95.5 246 ILE B N 1
ATOM 5339 C CA . ILE B 1 246 ? 9.938 -5.887 -16.75 1 95.5 246 ILE B CA 1
ATOM 5340 C C . ILE B 1 246 ? 8.727 -6.766 -17.062 1 95.5 246 ILE B C 1
ATOM 5342 O O . ILE B 1 246 ? 8.477 -7.754 -16.359 1 95.5 246 ILE B O 1
ATOM 5346 N N . SER B 1 247 ? 8.039 -6.41 -18.094 1 95.69 247 SER B N 1
ATOM 5347 C CA . SER B 1 247 ? 6.871 -7.195 -18.484 1 95.69 247 SER B CA 1
ATOM 5348 C C . SER B 1 247 ? 7.27 -8.609 -18.906 1 95.69 247 SER B C 1
ATOM 5350 O O . SER B 1 247 ? 6.594 -9.578 -18.547 1 95.69 247 SER B O 1
ATOM 5352 N N . LYS B 1 248 ? 8.336 -8.727 -19.609 1 94.81 248 LYS B N 1
ATOM 5353 C CA . LYS B 1 248 ? 8.805 -10.031 -20.062 1 94.81 248 LYS B CA 1
ATOM 5354 C C . LYS B 1 248 ? 9.188 -10.914 -18.891 1 94.81 248 LYS B C 1
ATOM 5356 O O . LYS B 1 248 ? 8.875 -12.109 -18.859 1 94.81 248 LYS B O 1
ATOM 5361 N N . LEU B 1 249 ? 9.914 -10.375 -18.016 1 95 249 LEU B N 1
ATOM 5362 C CA . LEU B 1 249 ? 10.273 -11.141 -16.828 1 95 249 LEU B CA 1
ATOM 5363 C C . LEU B 1 249 ? 9.023 -11.555 -16.047 1 95 249 LEU B C 1
ATOM 5365 O O . LEU B 1 249 ? 8.93 -12.688 -15.562 1 95 249 LEU B O 1
ATOM 5369 N N . SER B 1 250 ? 8.07 -10.617 -15.891 1 95.88 250 SER B N 1
ATOM 5370 C CA . SER B 1 250 ? 6.824 -10.906 -15.203 1 95.88 250 SER B CA 1
ATOM 5371 C C . SER B 1 250 ? 6.066 -12.047 -15.875 1 95.88 250 SER B C 1
ATOM 5373 O O . SER B 1 250 ? 5.547 -12.938 -15.203 1 95.88 250 SER B O 1
ATOM 5375 N N . ASP B 1 251 ? 6.055 -11.992 -17.234 1 94.69 251 ASP B N 1
ATOM 5376 C CA . ASP B 1 251 ? 5.422 -13.062 -18 1 94.69 251 ASP B CA 1
ATOM 5377 C C . ASP B 1 251 ? 6.078 -14.406 -17.703 1 94.69 251 ASP B C 1
ATOM 5379 O O . ASP B 1 251 ? 5.391 -15.414 -17.5 1 94.69 251 ASP B O 1
ATOM 5383 N N . THR B 1 252 ? 7.332 -14.398 -17.703 1 92.75 252 THR B N 1
ATOM 5384 C CA . THR B 1 252 ? 8.117 -15.602 -17.453 1 92.75 252 THR B CA 1
ATOM 5385 C C . THR B 1 252 ? 7.781 -16.203 -16.078 1 92.75 252 THR B C 1
ATOM 5387 O O . THR B 1 252 ? 7.539 -17.406 -15.961 1 92.75 252 THR B O 1
ATOM 5390 N N . LEU B 1 253 ? 7.715 -15.406 -15.094 1 93.94 253 LEU B N 1
ATOM 5391 C CA . LEU B 1 253 ? 7.461 -15.867 -13.734 1 93.94 253 LEU B CA 1
ATOM 5392 C C . LEU B 1 253 ? 6.008 -16.297 -13.57 1 93.94 253 LEU B C 1
ATOM 5394 O O . LEU B 1 253 ? 5.727 -17.328 -12.953 1 93.94 253 LEU B O 1
ATOM 5398 N N . ASN B 1 254 ? 5.098 -15.523 -14.172 1 94.25 254 ASN B N 1
ATOM 5399 C CA . ASN B 1 254 ? 3.678 -15.789 -13.969 1 94.25 254 ASN B CA 1
ATOM 5400 C C . ASN B 1 254 ? 3.205 -16.984 -14.773 1 94.25 254 ASN B C 1
ATOM 5402 O O . ASN B 1 254 ? 2.184 -17.594 -14.453 1 94.25 254 ASN B O 1
ATOM 5406 N N . LEU B 1 255 ? 4.012 -17.344 -15.789 1 92.75 255 LEU B N 1
ATOM 5407 C CA . LEU B 1 255 ? 3.729 -18.562 -16.531 1 92.75 255 LEU B CA 1
ATOM 5408 C C . LEU B 1 255 ? 4.621 -19.719 -16.062 1 92.75 255 LEU B C 1
ATOM 5410 O O . LEU B 1 255 ? 4.434 -20.859 -16.484 1 92.75 255 LEU B O 1
ATOM 5414 N N . ASN B 1 256 ? 5.547 -19.422 -15.172 1 89 256 ASN B N 1
ATOM 5415 C CA . ASN B 1 256 ? 6.547 -20.359 -14.703 1 89 256 ASN B CA 1
ATOM 5416 C C . ASN B 1 256 ? 7.367 -20.938 -15.852 1 89 256 ASN B C 1
ATOM 5418 O O . ASN B 1 256 ? 7.602 -22.156 -15.906 1 89 256 ASN B O 1
ATOM 5422 N N . TYR B 1 257 ? 7.754 -20.047 -16.812 1 86.81 257 TYR B N 1
ATOM 5423 C CA . TYR B 1 257 ? 8.562 -20.453 -17.953 1 86.81 257 TYR B CA 1
ATOM 5424 C C . TYR B 1 257 ? 10.047 -20.344 -17.625 1 86.81 257 TYR B C 1
ATOM 5426 O O . TYR B 1 257 ? 10.703 -19.375 -18.016 1 86.81 257 TYR B O 1
ATOM 5434 N N . ILE B 1 258 ? 10.641 -21.359 -17.203 1 86.19 258 ILE B N 1
ATOM 5435 C CA . ILE B 1 258 ? 11.938 -21.391 -16.531 1 86.19 258 ILE B CA 1
ATOM 5436 C C . ILE B 1 258 ? 13.047 -21.203 -17.562 1 86.19 258 ILE B C 1
ATOM 5438 O O . ILE B 1 258 ? 14.031 -20.516 -17.312 1 86.19 258 ILE B O 1
ATOM 5442 N N . PRO B 1 259 ? 12.922 -21.641 -18.781 1 82.81 259 PRO B N 1
ATOM 5443 C CA . PRO B 1 259 ? 14.047 -21.609 -19.734 1 82.81 259 PRO B CA 1
ATOM 5444 C C . PRO B 1 259 ? 14.453 -20.188 -20.109 1 82.81 259 PRO B C 1
ATOM 5446 O O . PRO B 1 259 ? 15.617 -19.938 -20.422 1 82.81 259 PRO B O 1
ATOM 5449 N N . THR B 1 260 ? 13.508 -19.297 -20.031 1 86.75 260 THR B N 1
ATOM 5450 C CA . THR B 1 260 ? 13.828 -17.938 -20.453 1 86.75 260 THR B CA 1
ATOM 5451 C C . THR B 1 260 ? 14.133 -17.047 -19.25 1 86.75 260 THR B C 1
ATOM 5453 O O . THR B 1 260 ? 14.453 -15.875 -19.406 1 86.75 260 THR B O 1
ATOM 5456 N N . LEU B 1 261 ? 14.094 -17.609 -18.109 1 90.75 261 LEU B N 1
ATOM 5457 C CA . LEU B 1 261 ? 14.219 -16.828 -16.875 1 90.75 261 LEU B CA 1
ATOM 5458 C C . LEU B 1 261 ? 15.57 -16.109 -16.828 1 90.75 261 LEU B C 1
ATOM 5460 O O . LEU B 1 261 ? 15.625 -14.891 -16.625 1 90.75 261 LEU B O 1
ATOM 5464 N N . ARG B 1 262 ? 16.656 -16.859 -17.094 1 92.69 262 ARG B N 1
ATOM 5465 C CA . ARG B 1 262 ? 18 -16.297 -17 1 92.69 262 ARG B CA 1
ATOM 5466 C C . ARG B 1 262 ? 18.203 -15.164 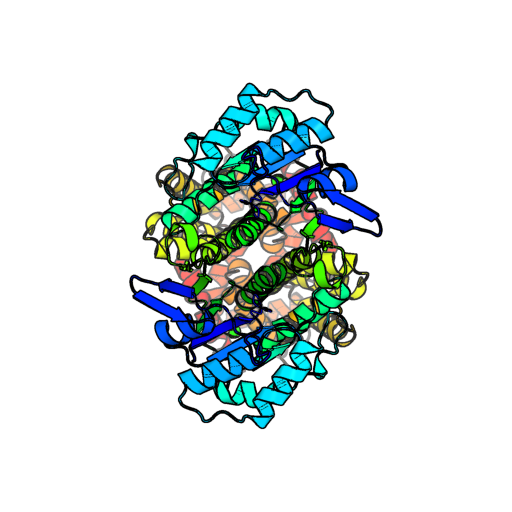-17.984 1 92.69 262 ARG B C 1
ATOM 5468 O O . ARG B 1 262 ? 18.688 -14.094 -17.625 1 92.69 262 ARG B O 1
ATOM 5475 N N . GLN B 1 263 ? 17.797 -15.43 -19.188 1 93.31 263 GLN B N 1
ATOM 5476 C CA . GLN B 1 263 ? 17.969 -14.43 -20.234 1 93.31 263 GLN B CA 1
ATOM 5477 C C . GLN B 1 263 ? 17.156 -13.172 -19.922 1 93.31 263 GLN B C 1
ATOM 5479 O O . GLN B 1 263 ? 17.656 -12.055 -20.062 1 93.31 263 GLN B O 1
ATOM 5484 N N . ASN B 1 264 ? 15.93 -13.352 -19.547 1 93.88 264 ASN B N 1
ATOM 5485 C CA . ASN B 1 264 ? 15.07 -12.211 -19.266 1 93.88 264 ASN B CA 1
ATOM 5486 C C . ASN B 1 264 ? 15.578 -11.43 -18.047 1 93.88 264 ASN B C 1
ATOM 5488 O O . ASN B 1 264 ? 15.492 -10.195 -18.016 1 93.88 264 ASN B O 1
ATOM 5492 N N . ALA B 1 265 ? 16.047 -12.148 -17.047 1 95.31 265 ALA B N 1
ATOM 5493 C CA . ALA B 1 265 ? 16.625 -11.484 -15.883 1 95.31 265 ALA B CA 1
ATOM 5494 C C . ALA B 1 265 ? 17.875 -10.703 -16.266 1 95.31 265 ALA B C 1
ATOM 5496 O O . ALA B 1 265 ? 18.094 -9.586 -15.797 1 95.31 265 ALA B O 1
ATOM 5497 N N . THR B 1 266 ? 18.656 -11.273 -17.109 1 95.31 266 THR B N 1
ATOM 5498 C CA . THR B 1 266 ? 19.875 -10.625 -17.578 1 95.31 266 THR B CA 1
ATOM 5499 C C . THR B 1 266 ? 19.547 -9.375 -18.375 1 95.31 266 THR B C 1
ATOM 5501 O O . THR B 1 266 ? 20.188 -8.328 -18.219 1 95.31 266 THR B O 1
ATOM 5504 N N . ASP B 1 267 ? 18.594 -9.508 -19.25 1 94.75 267 ASP B N 1
ATOM 5505 C CA . ASP B 1 267 ? 18.172 -8.367 -20.047 1 94.75 267 ASP B CA 1
ATOM 5506 C C . ASP B 1 267 ? 17.688 -7.219 -19.156 1 94.75 267 ASP B C 1
ATOM 5508 O O . ASP B 1 267 ? 18.047 -6.059 -19.391 1 94.75 267 ASP B O 1
ATOM 5512 N N . LEU B 1 268 ? 16.891 -7.582 -18.203 1 94.56 268 LEU B N 1
ATOM 5513 C CA . LEU B 1 268 ? 16.375 -6.559 -17.297 1 94.56 268 LEU B CA 1
ATOM 5514 C C . LEU B 1 268 ? 17.516 -5.918 -16.5 1 94.56 268 LEU B C 1
ATOM 5516 O O . LEU B 1 268 ? 17.531 -4.699 -16.297 1 94.56 268 LEU B O 1
ATOM 5520 N N . LYS B 1 269 ? 18.391 -6.719 -16.062 1 94.38 269 LYS B N 1
ATOM 5521 C CA . LYS B 1 269 ? 19.547 -6.191 -15.352 1 94.38 269 LYS B CA 1
ATOM 5522 C C . LYS B 1 269 ? 20.312 -5.184 -16.203 1 94.38 269 LYS B C 1
ATOM 5524 O O . LYS B 1 269 ? 20.688 -4.109 -15.719 1 94.38 269 LYS B O 1
ATOM 5529 N N . ARG B 1 270 ? 20.547 -5.5 -17.375 1 93.75 270 ARG B N 1
ATOM 5530 C CA . ARG B 1 270 ? 21.25 -4.621 -18.297 1 93.75 270 ARG B CA 1
ATOM 5531 C C . ARG B 1 270 ? 20.5 -3.307 -18.484 1 93.75 270 ARG B C 1
ATOM 5533 O O . ARG B 1 270 ? 21.109 -2.23 -18.438 1 93.75 270 ARG B O 1
ATOM 5540 N N . GLU B 1 271 ? 19.234 -3.436 -18.719 1 91.81 271 GLU B N 1
ATOM 5541 C CA . GLU B 1 271 ? 18.422 -2.242 -18.906 1 91.81 271 GLU B CA 1
ATOM 5542 C C . GLU B 1 271 ? 18.453 -1.346 -17.672 1 91.81 271 GLU B C 1
ATOM 5544 O O . GLU B 1 271 ? 18.453 -0.118 -17.797 1 91.81 271 GLU B O 1
ATOM 5549 N N . LEU B 1 272 ? 18.359 -1.943 -16.516 1 90.56 272 LEU B N 1
ATOM 5550 C CA . LEU B 1 272 ? 18.422 -1.191 -15.273 1 90.56 272 LEU B CA 1
ATOM 5551 C C . LEU B 1 272 ? 19.75 -0.46 -15.133 1 90.56 272 LEU B C 1
ATOM 5553 O O . LEU B 1 272 ? 19.781 0.681 -14.664 1 90.56 272 LEU B O 1
ATOM 5557 N N . ASP B 1 273 ? 20.75 -1.084 -15.555 1 87.88 273 ASP B N 1
ATOM 5558 C CA . ASP B 1 273 ? 22.094 -0.494 -15.469 1 87.88 273 ASP B CA 1
ATOM 5559 C C . ASP B 1 273 ? 22.219 0.693 -16.422 1 87.88 273 ASP B C 1
ATOM 5561 O O . ASP B 1 273 ? 22.906 1.668 -16.109 1 87.88 273 ASP B O 1
ATOM 5565 N N . GLU B 1 274 ? 21.578 0.667 -17.484 1 85.81 274 GLU B N 1
ATOM 5566 C CA . GLU B 1 274 ? 21.734 1.669 -18.547 1 85.81 274 GLU B CA 1
ATOM 5567 C C . GLU B 1 274 ? 20.781 2.85 -18.312 1 85.81 274 GLU B C 1
ATOM 5569 O O . GLU B 1 274 ? 21 3.932 -18.859 1 85.81 274 GLU B O 1
ATOM 5574 N N . THR B 1 275 ? 19.781 2.574 -17.688 1 77.06 275 THR B N 1
ATOM 5575 C CA . THR B 1 275 ? 18.781 3.619 -17.531 1 77.06 275 THR B CA 1
ATOM 5576 C C . THR B 1 275 ? 19.141 4.555 -16.391 1 77.06 275 THR B C 1
ATOM 5578 O O . THR B 1 275 ? 19.469 4.102 -15.297 1 77.06 275 THR B O 1
ATOM 5581 N N . THR B 1 276 ? 19.297 5.785 -16.766 1 71 276 THR B N 1
ATOM 5582 C CA . THR B 1 276 ? 19.375 6.797 -15.711 1 71 276 THR B CA 1
ATOM 5583 C C . THR B 1 276 ? 18.031 6.984 -15.039 1 71 276 THR B C 1
ATOM 5585 O O . THR B 1 276 ? 17.047 7.363 -15.688 1 71 276 THR B O 1
ATOM 5588 N N . THR B 1 277 ? 17.875 6.336 -14 1 62.22 277 THR B N 1
ATOM 5589 C CA . THR B 1 277 ? 16.547 6.16 -13.422 1 62.22 277 THR B CA 1
ATOM 5590 C C . THR B 1 277 ? 16 7.492 -12.922 1 62.22 277 THR B C 1
ATOM 5592 O O . THR B 1 277 ? 16.719 8.289 -12.32 1 62.22 277 THR B O 1
ATOM 5595 N N . GLN B 1 278 ? 14.898 7.805 -13.594 1 70.5 278 GLN B N 1
ATOM 5596 C CA . GLN B 1 278 ? 14.172 8.969 -13.094 1 70.5 278 GLN B CA 1
ATOM 5597 C C . GLN B 1 278 ? 13.297 8.602 -11.898 1 70.5 278 GLN B C 1
ATOM 5599 O O . GLN B 1 278 ? 13.031 7.422 -11.656 1 70.5 278 GLN B O 1
ATOM 5604 N N . THR B 1 279 ? 13.047 9.555 -11.102 1 70.44 279 THR B N 1
ATOM 5605 C CA . THR B 1 279 ? 12.125 9.391 -9.984 1 70.44 279 THR B CA 1
ATOM 5606 C C . THR B 1 279 ? 10.781 8.852 -10.477 1 70.44 279 THR B C 1
ATOM 5608 O O . THR B 1 279 ? 10.32 9.211 -11.555 1 70.44 279 THR B O 1
ATOM 5611 N N . PRO B 1 280 ? 10.289 7.941 -9.812 1 78.38 280 PRO B N 1
ATOM 5612 C CA . PRO B 1 280 ? 10.633 7.355 -8.516 1 78.38 280 PRO B CA 1
ATOM 5613 C C . PRO B 1 280 ? 11.336 6.008 -8.641 1 78.38 280 PRO B C 1
ATOM 5615 O O . PRO B 1 280 ? 11.711 5.406 -7.633 1 78.38 280 PRO B O 1
ATOM 5618 N N . LEU B 1 281 ? 11.57 5.578 -9.82 1 83 281 LEU B N 1
ATOM 5619 C CA . LEU B 1 281 ? 12.188 4.273 -10.031 1 83 281 LEU B CA 1
ATOM 5620 C C . LEU B 1 281 ? 13.531 4.184 -9.312 1 83 281 LEU B C 1
ATOM 5622 O O . LEU B 1 281 ? 13.906 3.117 -8.82 1 83 281 LEU B O 1
ATOM 5626 N N . GLN B 1 282 ? 14.148 5.266 -9.219 1 83.5 282 GLN B N 1
ATOM 5627 C CA . GLN B 1 282 ? 15.492 5.281 -8.641 1 83.5 282 GLN B CA 1
ATOM 5628 C C . GLN B 1 282 ? 15.477 4.719 -7.219 1 83.5 282 GLN B C 1
ATOM 5630 O O . GLN B 1 282 ? 16.469 4.121 -6.777 1 83.5 282 GLN B O 1
ATOM 5635 N N . TYR B 1 283 ? 14.414 4.832 -6.559 1 81.19 283 TYR B N 1
ATOM 5636 C CA . TYR B 1 283 ? 14.336 4.383 -5.172 1 81.19 283 TYR B CA 1
ATOM 5637 C C . TYR B 1 283 ? 14.039 2.891 -5.098 1 81.19 283 TYR B C 1
ATOM 5639 O O . TYR B 1 283 ? 14.336 2.24 -4.094 1 81.19 283 TYR B O 1
ATOM 5647 N N . LEU B 1 284 ? 13.477 2.379 -6.148 1 87.06 284 LEU B N 1
ATOM 5648 C CA . LEU B 1 284 ? 13.141 0.959 -6.199 1 87.06 284 LEU B CA 1
ATOM 5649 C C . LEU B 1 284 ? 14.273 0.16 -6.836 1 87.06 284 LEU B C 1
ATOM 5651 O O . LEU B 1 284 ? 14.328 -1.064 -6.699 1 87.06 284 LEU B O 1
ATOM 5655 N N . LYS B 1 285 ? 15.086 0.867 -7.516 1 88.75 285 LYS B N 1
ATOM 5656 C CA . LYS B 1 285 ? 16.094 0.253 -8.375 1 88.75 285 LYS B CA 1
ATOM 5657 C C . LYS B 1 285 ? 16.969 -0.711 -7.582 1 88.75 285 LYS B C 1
ATOM 5659 O O . LYS B 1 285 ? 17.203 -1.843 -8.016 1 88.75 285 LYS B O 1
ATOM 5664 N N . PRO B 1 286 ? 17.422 -0.364 -6.418 1 85.44 286 PRO B N 1
ATOM 5665 C CA . PRO B 1 286 ? 18.281 -1.295 -5.68 1 85.44 286 PRO B CA 1
ATOM 5666 C C . PRO B 1 286 ? 17.594 -2.625 -5.387 1 85.44 286 PRO B C 1
ATOM 5668 O O . PRO B 1 286 ? 18.203 -3.686 -5.523 1 85.44 286 PRO B O 1
ATOM 5671 N N . GLU B 1 287 ? 16.391 -2.564 -5.004 1 84.25 287 GLU B N 1
ATOM 5672 C CA . GLU B 1 287 ? 15.648 -3.783 -4.691 1 84.25 287 GLU B CA 1
ATOM 5673 C C . GLU B 1 287 ? 15.375 -4.602 -5.949 1 84.25 287 GLU B C 1
ATOM 5675 O O . GLU B 1 287 ? 15.43 -5.832 -5.918 1 84.25 287 GLU B O 1
ATOM 5680 N N . LEU B 1 288 ? 15.07 -3.939 -7.02 1 86.56 288 LEU B N 1
ATOM 5681 C CA . LEU B 1 288 ? 14.859 -4.621 -8.289 1 86.56 288 LEU B CA 1
ATOM 5682 C C . LEU B 1 288 ? 16.141 -5.305 -8.766 1 86.56 288 LEU B C 1
ATOM 5684 O O . LEU B 1 288 ? 16.094 -6.422 -9.281 1 86.56 288 LEU B O 1
ATOM 5688 N N . GLU B 1 289 ? 17.172 -4.598 -8.57 1 90.25 289 GLU B N 1
ATOM 5689 C CA . GLU B 1 289 ? 18.453 -5.148 -8.977 1 90.25 289 GLU B CA 1
ATOM 5690 C C . GLU B 1 289 ? 18.797 -6.395 -8.164 1 90.25 289 GLU B C 1
ATOM 5692 O O . GLU B 1 289 ? 19.328 -7.371 -8.703 1 90.25 289 GLU B O 1
ATOM 5697 N N . ARG B 1 290 ? 18.562 -6.336 -6.902 1 87.31 290 ARG B N 1
ATOM 5698 C CA . ARG B 1 290 ? 18.797 -7.5 -6.055 1 87.31 290 ARG B CA 1
ATOM 5699 C C . ARG B 1 290 ? 17.984 -8.695 -6.527 1 87.31 290 ARG B C 1
ATOM 5701 O O . ARG B 1 290 ? 18.484 -9.82 -6.555 1 87.31 290 ARG B O 1
ATOM 5708 N N . PHE B 1 291 ? 16.844 -8.461 -6.891 1 85.31 291 PHE B N 1
ATOM 5709 C CA . PHE B 1 291 ? 15.953 -9.508 -7.383 1 85.31 291 PHE B CA 1
ATOM 5710 C C . PHE B 1 291 ? 16.484 -10.109 -8.68 1 85.31 291 PHE B C 1
ATOM 5712 O O . PHE B 1 291 ? 16.578 -11.328 -8.812 1 85.31 291 PHE B O 1
ATOM 5719 N N . VAL B 1 292 ? 16.828 -9.227 -9.562 1 92 292 VAL B N 1
ATOM 5720 C CA . VAL B 1 292 ? 17.219 -9.688 -10.891 1 92 292 VAL B CA 1
ATOM 5721 C C . VAL B 1 292 ? 18.578 -10.359 -10.828 1 92 292 VAL B C 1
ATOM 5723 O O . VAL B 1 292 ? 18.844 -11.32 -11.562 1 92 292 VAL B O 1
ATOM 5726 N N . LYS B 1 293 ? 19.391 -9.867 -9.992 1 91.88 293 LYS B N 1
ATOM 5727 C CA . LYS B 1 293 ? 20.719 -10.445 -9.836 1 91.88 293 LYS B CA 1
ATOM 5728 C C . LYS B 1 293 ? 20.641 -11.914 -9.422 1 91.88 293 LYS B C 1
ATOM 5730 O O . LYS B 1 293 ? 21.438 -12.742 -9.859 1 91.88 293 LYS B O 1
ATOM 5735 N N . ARG B 1 294 ? 19.703 -12.227 -8.68 1 89.69 294 ARG B N 1
ATOM 5736 C CA . ARG B 1 294 ? 19.484 -13.586 -8.195 1 89.69 294 ARG B CA 1
ATOM 5737 C C . ARG B 1 294 ? 19.266 -14.555 -9.352 1 89.69 294 ARG B C 1
ATOM 5739 O O . ARG B 1 294 ? 19.719 -15.695 -9.312 1 89.69 294 ARG B O 1
ATOM 5746 N N . PHE B 1 295 ? 18.688 -14.078 -10.422 1 93.75 295 PHE B N 1
ATOM 5747 C CA . PHE B 1 295 ? 18.25 -14.984 -11.469 1 93.75 295 PHE B CA 1
ATOM 5748 C C . PHE B 1 295 ? 19 -14.719 -12.766 1 93.75 295 PHE B C 1
ATOM 5750 O O . PHE B 1 295 ? 18.703 -15.32 -13.805 1 93.75 295 PHE B O 1
ATOM 5757 N N . SER B 1 296 ? 19.953 -13.781 -12.68 1 94.06 296 SER B N 1
ATOM 5758 C CA . SER B 1 296 ? 20.75 -13.492 -13.867 1 94.06 296 SER B CA 1
ATOM 5759 C C . SER B 1 296 ? 22.125 -14.117 -13.773 1 94.06 296 SER B C 1
ATOM 5761 O O . SER B 1 296 ? 22.969 -13.898 -14.648 1 94.06 296 SER B O 1
ATOM 5763 N N . ARG B 1 297 ? 22.391 -14.898 -12.805 1 91.69 297 ARG B N 1
ATOM 5764 C CA . ARG B 1 297 ? 23.719 -15.484 -12.609 1 91.69 297 ARG B CA 1
ATOM 5765 C C . ARG B 1 297 ? 24.078 -16.422 -13.758 1 91.69 297 ARG B C 1
ATOM 5767 O O . ARG B 1 297 ? 23.344 -17.391 -14.023 1 91.69 297 ARG B O 1
ATOM 5774 N N . GLN B 1 298 ? 25.203 -16.234 -14.406 1 88.44 298 GLN B N 1
ATOM 5775 C CA . GLN B 1 298 ? 25.594 -17 -15.586 1 88.44 298 GLN B CA 1
ATOM 5776 C C . GLN B 1 298 ? 26.484 -18.172 -15.203 1 88.44 298 GLN B C 1
ATOM 5778 O O . GLN B 1 298 ? 26.516 -19.188 -15.914 1 88.44 298 GLN B O 1
ATOM 5783 N N . ASN B 1 299 ? 27.078 -18.188 -14.102 1 86.81 299 ASN B N 1
ATOM 5784 C CA . ASN B 1 299 ? 28.094 -19.188 -13.789 1 86.81 299 ASN B CA 1
ATOM 5785 C C . ASN B 1 299 ? 27.562 -20.25 -12.828 1 86.81 299 ASN B C 1
ATOM 5787 O O . ASN B 1 299 ? 28.328 -20.859 -12.094 1 86.81 299 ASN B O 1
ATOM 5791 N N . ILE B 1 300 ? 26.25 -20.422 -12.953 1 90.88 300 ILE B N 1
ATOM 5792 C CA . ILE B 1 300 ? 25.703 -21.484 -12.117 1 90.88 300 ILE B CA 1
ATOM 5793 C C . ILE B 1 300 ? 24.891 -22.453 -12.977 1 90.88 300 ILE B C 1
ATOM 5795 O O . ILE B 1 300 ? 24.312 -22.062 -13.984 1 90.88 300 ILE B O 1
ATOM 5799 N N . PRO B 1 301 ? 24.906 -23.719 -12.578 1 91.94 301 PRO B N 1
ATOM 5800 C CA . PRO B 1 301 ? 24.109 -24.703 -13.32 1 91.94 301 PRO B CA 1
ATOM 5801 C C . PRO B 1 301 ? 22.625 -24.344 -13.352 1 91.94 301 PRO B C 1
ATOM 5803 O O . PRO B 1 301 ? 22.125 -23.688 -12.422 1 91.94 301 PRO B O 1
ATOM 5806 N N . ASP B 1 302 ? 21.953 -24.766 -14.391 1 90.88 302 ASP B N 1
ATOM 5807 C CA . ASP B 1 302 ? 20.516 -24.484 -14.531 1 90.88 302 ASP B CA 1
ATOM 5808 C C . ASP B 1 302 ? 19.734 -25.078 -13.359 1 90.88 302 ASP B C 1
ATOM 5810 O O . ASP B 1 302 ? 18.75 -24.484 -12.906 1 90.88 302 ASP B O 1
ATOM 5814 N N . SER B 1 303 ? 20.188 -26.266 -12.945 1 93.69 303 SER B N 1
ATOM 5815 C CA . SER B 1 303 ? 19.5 -26.922 -11.828 1 93.69 303 SER B CA 1
ATOM 5816 C C . SER B 1 303 ? 19.547 -26.047 -10.57 1 93.69 303 SER B C 1
ATOM 5818 O O . SER B 1 303 ? 18.547 -25.938 -9.859 1 93.69 303 SER B O 1
ATOM 5820 N N . GLU B 1 304 ? 20.656 -25.453 -10.367 1 95.12 304 GLU B N 1
ATOM 5821 C CA . GLU B 1 304 ? 20.812 -24.594 -9.195 1 95.12 304 GLU B CA 1
ATOM 5822 C C . GLU B 1 304 ? 19.969 -23.328 -9.32 1 95.12 304 GLU B C 1
ATOM 5824 O O . GLU B 1 304 ? 19.406 -22.859 -8.336 1 95.12 304 GLU B O 1
ATOM 5829 N N . LEU B 1 305 ? 19.906 -22.812 -10.492 1 94.25 305 LEU B N 1
ATOM 5830 C CA . LEU B 1 305 ? 19.078 -21.625 -10.734 1 94.25 305 LEU B CA 1
ATOM 5831 C C . LEU B 1 305 ? 17.609 -21.969 -10.523 1 94.25 305 LEU B C 1
ATOM 5833 O O . LEU B 1 305 ? 16.859 -21.172 -9.93 1 94.25 305 LEU B O 1
ATOM 5837 N N . GLN B 1 306 ? 17.234 -23.094 -11.047 1 94.31 306 GLN B N 1
ATOM 5838 C CA . GLN B 1 306 ? 15.859 -23.547 -10.875 1 94.31 306 GLN B CA 1
ATOM 5839 C C . GLN B 1 306 ? 15.531 -23.781 -9.406 1 94.31 306 GLN B C 1
ATOM 5841 O O . GLN B 1 306 ? 14.414 -23.484 -8.961 1 94.31 306 GLN B O 1
ATOM 5846 N N . LEU B 1 307 ? 16.469 -24.297 -8.719 1 96.94 307 LEU B N 1
ATOM 5847 C CA . LEU B 1 307 ? 16.297 -24.5 -7.289 1 96.94 307 LEU B CA 1
ATOM 5848 C C . LEU B 1 307 ? 16.125 -23.172 -6.57 1 96.94 307 LEU B C 1
ATOM 5850 O O . LEU B 1 307 ? 15.297 -23.062 -5.66 1 96.94 307 LEU B O 1
ATOM 5854 N N . ASP B 1 308 ? 16.859 -22.219 -6.961 1 95.81 308 ASP B N 1
ATOM 5855 C CA . ASP B 1 308 ? 16.734 -20.891 -6.383 1 95.81 308 ASP B CA 1
ATOM 5856 C C . ASP B 1 308 ? 15.375 -20.281 -6.68 1 95.81 308 ASP B C 1
ATOM 5858 O O . ASP B 1 308 ? 14.805 -19.578 -5.844 1 95.81 308 ASP B O 1
ATOM 5862 N N . LEU B 1 309 ? 14.945 -20.516 -7.852 1 95.5 309 LEU B N 1
ATOM 5863 C CA . LEU B 1 309 ? 13.609 -20.047 -8.211 1 95.5 309 LEU B CA 1
ATOM 5864 C C . LEU B 1 309 ? 12.547 -20.703 -7.344 1 95.5 309 LEU B C 1
ATOM 5866 O O . LEU B 1 309 ? 11.633 -20.031 -6.859 1 95.5 309 LEU B O 1
ATOM 5870 N N . ALA B 1 310 ? 12.641 -22.016 -7.168 1 97.12 310 ALA B N 1
ATOM 5871 C CA . ALA B 1 310 ? 11.719 -22.734 -6.293 1 97.12 310 ALA B CA 1
ATOM 5872 C C . ALA B 1 310 ? 11.727 -22.141 -4.887 1 97.12 310 ALA B C 1
ATOM 5874 O O . ALA B 1 310 ? 10.672 -21.922 -4.289 1 97.12 310 ALA B O 1
ATOM 5875 N N . ARG B 1 311 ? 12.891 -21.922 -4.426 1 97.19 311 ARG B N 1
ATOM 5876 C CA . ARG B 1 311 ? 13.047 -21.328 -3.1 1 97.19 311 ARG B CA 1
ATOM 5877 C C . ARG B 1 311 ? 12.336 -19.969 -3.018 1 97.19 311 ARG B C 1
ATOM 5879 O O . ARG B 1 311 ? 11.625 -19.703 -2.047 1 97.19 311 ARG B O 1
ATOM 5886 N N . TRP B 1 312 ? 12.586 -19.188 -3.977 1 95.44 312 TRP B N 1
ATOM 5887 C CA . TRP B 1 312 ? 11.945 -17.875 -4.016 1 95.44 312 TRP B CA 1
ATOM 5888 C C . TRP B 1 312 ? 10.422 -18.016 -4.016 1 95.44 312 TRP B C 1
ATOM 5890 O O . TRP B 1 312 ? 9.727 -17.266 -3.32 1 95.44 312 TRP B O 1
ATOM 5900 N N . TYR B 1 313 ? 9.867 -18.938 -4.816 1 96.38 313 TYR B N 1
ATOM 5901 C CA . TYR B 1 313 ? 8.43 -19.172 -4.848 1 96.38 313 TYR B CA 1
ATOM 5902 C C . TYR B 1 313 ? 7.914 -19.562 -3.465 1 96.38 313 TYR B C 1
ATOM 5904 O O . TYR B 1 313 ? 6.891 -19.047 -3.012 1 96.38 313 TYR B O 1
ATOM 5912 N N . PHE B 1 314 ? 8.625 -20.406 -2.822 1 97.19 314 PHE B N 1
ATOM 5913 C CA . PHE B 1 314 ? 8.195 -20.875 -1.513 1 97.19 314 PHE B CA 1
ATOM 5914 C C . PHE B 1 314 ? 8.25 -19.766 -0.485 1 97.19 314 PHE B C 1
ATOM 5916 O O . PHE B 1 314 ? 7.352 -19.625 0.351 1 97.19 314 PHE B O 1
ATOM 5923 N N . GLN B 1 315 ? 9.281 -18.953 -0.588 1 94.06 315 GLN B N 1
ATOM 5924 C CA . GLN B 1 315 ? 9.414 -17.812 0.313 1 94.06 315 GLN B CA 1
ATOM 5925 C C . GLN B 1 315 ? 8.242 -16.844 0.148 1 94.06 315 GLN B C 1
ATOM 5927 O O . GLN B 1 315 ? 7.852 -16.172 1.103 1 94.06 315 GLN B O 1
ATOM 5932 N N . ASN B 1 316 ? 7.688 -16.828 -0.996 1 93 316 ASN B N 1
ATOM 5933 C CA . ASN B 1 316 ? 6.602 -15.898 -1.297 1 93 316 ASN B CA 1
ATOM 5934 C C . ASN B 1 316 ? 5.258 -16.609 -1.371 1 93 316 ASN B C 1
ATOM 5936 O O . ASN B 1 316 ? 4.305 -16.094 -1.961 1 93 316 ASN B O 1
ATOM 5940 N N . LYS B 1 317 ? 5.156 -17.797 -0.895 1 94.69 317 LYS B N 1
ATOM 5941 C CA . LYS B 1 317 ? 3.951 -18.578 -0.653 1 94.69 317 LYS B CA 1
ATOM 5942 C C . LYS B 1 317 ? 3.299 -19 -1.965 1 94.69 317 LYS B C 1
ATOM 5944 O O . LYS B 1 317 ? 2.088 -19.234 -2.018 1 94.69 317 LYS B O 1
ATOM 5949 N N . ARG B 1 318 ? 4.074 -18.969 -3.023 1 94.75 318 ARG B N 1
ATOM 5950 C CA . ARG B 1 318 ? 3.619 -19.516 -4.301 1 94.75 318 ARG B CA 1
ATOM 5951 C C . ARG B 1 318 ? 3.973 -20.984 -4.422 1 94.75 318 ARG B C 1
ATOM 5953 O O . ARG B 1 318 ? 4.793 -21.375 -5.258 1 94.75 318 ARG B O 1
ATOM 5960 N N . TYR B 1 319 ? 3.262 -21.766 -3.727 1 95.94 319 TYR B N 1
ATOM 5961 C CA . TYR B 1 319 ? 3.641 -23.156 -3.494 1 95.94 319 TYR B CA 1
ATOM 5962 C C . TYR B 1 319 ? 3.465 -23.984 -4.758 1 95.94 319 TYR B C 1
ATOM 5964 O O . TYR B 1 319 ? 4.316 -24.812 -5.086 1 95.94 319 TYR B O 1
ATOM 5972 N N . ALA B 1 320 ? 2.385 -23.75 -5.488 1 94.62 320 ALA B N 1
ATOM 5973 C CA . ALA B 1 320 ? 2.125 -24.547 -6.68 1 94.62 320 ALA B CA 1
ATOM 5974 C C . ALA B 1 320 ? 3.268 -24.438 -7.684 1 94.62 320 ALA B C 1
ATOM 5976 O O . ALA B 1 320 ? 3.883 -25.438 -8.055 1 94.62 320 ALA B O 1
ATOM 5977 N N . THR B 1 321 ? 3.639 -23.234 -8.031 1 94.88 321 THR B N 1
ATOM 5978 C CA . THR B 1 321 ? 4.711 -23.016 -8.992 1 94.88 321 THR B CA 1
ATOM 5979 C C . THR B 1 321 ? 6.062 -23.391 -8.391 1 94.88 321 THR B C 1
ATOM 5981 O O . THR B 1 321 ? 6.969 -23.828 -9.102 1 94.88 321 THR B O 1
ATOM 5984 N N . GLY B 1 322 ? 6.156 -23.266 -7.07 1 96.31 322 GLY B N 1
ATOM 5985 C CA . GLY B 1 322 ? 7.375 -23.672 -6.387 1 96.31 322 GLY B CA 1
ATOM 5986 C C . GLY B 1 322 ? 7.688 -25.141 -6.527 1 96.31 322 GLY B C 1
ATOM 5987 O O . GLY B 1 322 ? 8.82 -25.516 -6.848 1 96.31 322 GLY B O 1
ATOM 5988 N N . TYR B 1 323 ? 6.68 -25.938 -6.34 1 95.75 323 TYR B N 1
ATOM 5989 C CA . TYR B 1 323 ? 6.887 -27.375 -6.438 1 95.75 323 TYR B CA 1
ATOM 5990 C C . TYR B 1 323 ? 7.168 -27.797 -7.879 1 95.75 323 TYR B C 1
ATOM 5992 O O . TYR B 1 323 ? 7.949 -28.719 -8.125 1 95.75 323 TYR B O 1
ATOM 6000 N N . ILE B 1 324 ? 6.531 -27.156 -8.805 1 94.62 324 ILE B N 1
ATOM 6001 C CA . ILE B 1 324 ? 6.812 -27.422 -10.211 1 94.62 324 ILE B CA 1
ATOM 6002 C C . ILE B 1 324 ? 8.266 -27.094 -10.523 1 94.62 324 ILE B C 1
ATOM 6004 O O . ILE B 1 324 ? 8.977 -27.891 -11.133 1 94.62 324 ILE B O 1
ATOM 6008 N N . ALA B 1 325 ? 8.719 -25.984 -10.047 1 95.56 325 ALA B N 1
ATOM 6009 C CA . ALA B 1 325 ? 10.102 -25.578 -10.266 1 95.56 325 ALA B CA 1
ATOM 6010 C C . ALA B 1 325 ? 11.078 -26.5 -9.562 1 95.56 325 ALA B C 1
ATOM 6012 O O . ALA B 1 325 ? 12.148 -26.812 -10.094 1 95.56 325 ALA B O 1
ATOM 6013 N N . LEU B 1 326 ? 10.734 -26.906 -8.383 1 96.88 326 LEU B N 1
ATOM 6014 C CA . LEU B 1 326 ? 11.602 -27.797 -7.613 1 96.88 326 LEU B CA 1
ATOM 6015 C C . LEU B 1 326 ? 11.797 -29.125 -8.336 1 96.88 326 LEU B C 1
ATOM 6017 O O . LEU B 1 326 ? 12.922 -29.609 -8.445 1 96.88 326 LEU B O 1
ATOM 6021 N N . VAL B 1 327 ? 10.734 -29.688 -8.844 1 95.19 327 VAL B N 1
ATOM 6022 C CA . VAL B 1 327 ? 10.812 -30.953 -9.57 1 95.19 327 VAL B CA 1
ATOM 6023 C C . VAL B 1 327 ? 11.656 -30.781 -10.828 1 95.19 327 VAL B C 1
ATOM 6025 O O . VAL B 1 327 ? 12.5 -31.641 -11.133 1 95.19 327 VAL B O 1
ATOM 6028 N N . GLU B 1 328 ? 11.438 -29.672 -11.492 1 92.94 328 GLU B N 1
ATOM 6029 C CA . GLU B 1 328 ? 12.234 -29.406 -12.688 1 92.94 328 GLU B CA 1
ATOM 6030 C C . GLU B 1 328 ? 13.711 -29.281 -12.352 1 92.94 328 GLU B C 1
ATOM 6032 O O . GLU B 1 328 ? 14.57 -29.719 -13.125 1 92.94 328 GLU B O 1
ATOM 6037 N N . SER B 1 329 ? 13.977 -28.656 -11.273 1 94.56 329 SER B N 1
ATOM 6038 C CA . SER B 1 329 ? 15.352 -28.516 -10.82 1 94.56 329 SER B CA 1
ATOM 6039 C C . SER B 1 329 ? 16 -29.875 -10.594 1 94.56 329 SER B C 1
ATOM 6041 O O . SER B 1 329 ? 17.156 -30.094 -10.992 1 94.56 329 SER B O 1
ATOM 6043 N N . ILE B 1 330 ? 15.312 -30.781 -10.008 1 94.88 330 ILE B N 1
ATOM 6044 C CA . ILE B 1 330 ? 15.812 -32.125 -9.703 1 94.88 330 ILE B CA 1
ATOM 6045 C C . ILE B 1 330 ? 16.062 -32.875 -11 1 94.88 330 ILE B C 1
ATOM 6047 O O . ILE B 1 330 ? 17.109 -33.531 -11.148 1 94.88 330 ILE B O 1
ATOM 6051 N N . ILE B 1 331 ? 15.164 -32.781 -11.914 1 91.94 331 ILE B N 1
ATOM 6052 C CA . ILE B 1 331 ? 15.312 -33.438 -13.203 1 91.94 331 ILE B CA 1
ATOM 6053 C C . ILE B 1 331 ? 16.516 -32.875 -13.945 1 91.94 331 ILE B C 1
ATOM 6055 O O . ILE B 1 331 ? 17.328 -33.625 -14.484 1 91.94 331 ILE B O 1
ATOM 6059 N N . THR B 1 332 ? 16.562 -31.547 -13.992 1 91.25 332 THR B N 1
ATOM 6060 C CA . THR B 1 332 ? 17.688 -30.875 -14.656 1 91.25 332 THR B CA 1
ATOM 6061 C C . THR B 1 332 ? 19.016 -31.297 -14.031 1 91.25 332 THR B C 1
ATOM 6063 O O . THR B 1 332 ? 20 -31.516 -14.742 1 91.25 332 THR B O 1
ATOM 6066 N N . TYR B 1 333 ? 19.031 -31.391 -12.758 1 93.81 333 TYR B N 1
ATOM 6067 C CA . TYR B 1 333 ? 20.234 -31.812 -12.055 1 93.81 333 TYR B CA 1
ATOM 6068 C C . TYR B 1 333 ? 20.641 -33.219 -12.477 1 93.81 333 TYR B C 1
ATOM 6070 O O . TYR B 1 333 ? 21.828 -33.5 -12.711 1 93.81 333 TYR B O 1
ATOM 6078 N N . SER B 1 334 ? 19.688 -34.094 -12.5 1 92.31 334 SER B N 1
ATOM 6079 C CA . SER B 1 334 ? 19.969 -35.469 -12.914 1 92.31 334 SER B CA 1
ATOM 6080 C C . SER B 1 334 ? 20.594 -35.5 -14.305 1 92.31 334 SER B C 1
ATOM 6082 O O . SER B 1 334 ? 21.5 -36.281 -14.562 1 92.31 334 SER B O 1
ATOM 6084 N N . CYS B 1 335 ? 20.156 -34.594 -15.164 1 90.19 335 CYS B N 1
ATOM 6085 C CA . CYS B 1 335 ? 20.719 -34.5 -16.5 1 90.19 335 CYS B CA 1
ATOM 6086 C C . CYS B 1 335 ? 22.141 -33.969 -16.453 1 90.19 335 CYS B C 1
ATOM 6088 O O . CYS B 1 335 ? 23.031 -34.438 -17.156 1 90.19 335 CYS B O 1
ATOM 6090 N N . GLU B 1 336 ? 22.328 -33.031 -15.641 1 90.56 336 GLU B N 1
ATOM 6091 C CA . GLU B 1 336 ? 23.625 -32.375 -15.539 1 90.56 336 GLU B CA 1
ATOM 6092 C C . GLU B 1 336 ? 24.688 -33.344 -14.984 1 90.56 336 GLU B C 1
ATOM 6094 O O . GLU B 1 336 ? 25.828 -33.344 -15.438 1 90.56 336 GLU B O 1
ATOM 6099 N N . VAL B 1 337 ? 24.297 -34.062 -14.062 1 90.12 337 VAL B N 1
ATOM 6100 C CA . VAL B 1 337 ? 25.219 -35.031 -13.445 1 90.12 337 VAL B CA 1
ATOM 6101 C C . VAL B 1 337 ? 25.656 -36.062 -14.469 1 90.12 337 VAL B C 1
ATOM 6103 O O . VAL B 1 337 ? 26.797 -36.531 -14.43 1 90.12 337 VAL B O 1
ATOM 6106 N N . GLN B 1 338 ? 24.844 -36.312 -15.359 1 84.62 338 GLN B N 1
ATOM 6107 C CA . GLN B 1 338 ? 25.156 -37.312 -16.375 1 84.62 338 GLN B CA 1
ATOM 6108 C C . GLN B 1 338 ? 25.719 -36.688 -17.625 1 84.62 338 GLN B C 1
ATOM 6110 O O . GLN B 1 338 ? 25.906 -37.344 -18.656 1 84.62 338 GLN B O 1
ATOM 6115 N N . ASN B 1 339 ? 25.891 -35.406 -17.625 1 81.5 339 ASN B N 1
ATOM 6116 C CA . ASN B 1 339 ? 26.484 -34.625 -18.719 1 81.5 339 ASN B CA 1
ATOM 6117 C C . ASN B 1 339 ? 25.625 -34.688 -19.984 1 81.5 339 ASN B C 1
ATOM 6119 O O . ASN B 1 339 ? 26.156 -34.844 -21.078 1 81.5 339 ASN B O 1
ATOM 6123 N N . ILE B 1 340 ? 24.391 -34.656 -19.656 1 76.56 340 ILE B N 1
ATOM 6124 C CA . ILE B 1 340 ? 23.484 -34.562 -20.797 1 76.56 340 ILE B CA 1
ATOM 6125 C C . ILE B 1 340 ? 23.531 -33.125 -21.359 1 76.56 340 ILE B C 1
ATOM 6127 O O . ILE B 1 340 ? 23.359 -32.156 -20.609 1 76.56 340 ILE B O 1
ATOM 6131 N N . GLN B 1 341 ? 23.859 -33.031 -22.594 1 66.19 341 GLN B N 1
ATOM 6132 C CA . GLN B 1 341 ? 24.203 -31.75 -23.188 1 66.19 341 GLN B CA 1
ATOM 6133 C C . GLN B 1 341 ? 22.953 -30.906 -23.438 1 66.19 341 GLN B C 1
ATOM 6135 O O . GLN B 1 341 ? 22.922 -29.719 -23.109 1 66.19 341 GLN B O 1
ATOM 6140 N N . ASP B 1 342 ? 21.922 -31.562 -24.078 1 67.69 342 ASP B N 1
ATOM 6141 C CA . ASP B 1 342 ? 20.766 -30.766 -24.484 1 67.69 342 ASP B CA 1
ATOM 6142 C C . ASP B 1 342 ? 19.578 -30.984 -23.547 1 67.69 342 ASP B C 1
ATOM 6144 O O . ASP B 1 342 ? 18.656 -31.734 -23.859 1 67.69 342 ASP B O 1
ATOM 6148 N N . ILE B 1 343 ? 19.516 -30.25 -22.5 1 67.5 343 ILE B N 1
ATOM 6149 C CA . ILE B 1 343 ? 18.547 -30.453 -21.422 1 67.5 343 ILE B CA 1
ATOM 6150 C C . ILE B 1 343 ? 17.188 -29.922 -21.859 1 67.5 343 ILE B C 1
ATOM 6152 O O . ILE B 1 343 ? 16.156 -30.312 -21.312 1 67.5 343 ILE B O 1
ATOM 6156 N N . ALA B 1 344 ? 17.172 -29.141 -22.875 1 66.12 344 ALA B N 1
ATOM 6157 C CA . ALA B 1 344 ? 15.914 -28.562 -23.344 1 66.12 344 ALA B CA 1
ATOM 6158 C C . ALA B 1 344 ? 15.18 -29.531 -24.266 1 66.12 344 ALA B C 1
ATOM 6160 O O . ALA B 1 344 ? 13.977 -29.375 -24.516 1 66.12 344 ALA B O 1
ATOM 6161 N N . ASN B 1 345 ? 15.977 -30.5 -24.703 1 68.44 345 ASN B N 1
ATOM 6162 C CA . ASN B 1 345 ? 15.414 -31.484 -25.609 1 68.44 345 ASN B CA 1
ATOM 6163 C C . ASN B 1 345 ? 14.625 -32.562 -24.859 1 68.44 345 ASN B C 1
ATOM 6165 O O . ASN B 1 345 ? 15.109 -33.125 -23.891 1 68.44 345 ASN B O 1
ATOM 6169 N N . HIS B 1 346 ? 13.438 -32.844 -25.281 1 71.25 346 HIS B N 1
ATOM 6170 C CA . HIS B 1 346 ? 12.523 -33.75 -24.609 1 71.25 346 HIS B CA 1
ATOM 6171 C C . HIS B 1 346 ? 13.125 -35.156 -24.484 1 71.25 346 HIS B C 1
ATOM 6173 O O . HIS B 1 346 ? 13.023 -35.781 -23.438 1 71.25 346 HIS B O 1
ATOM 6179 N N . GLN B 1 347 ? 13.68 -35.562 -25.531 1 71.69 347 GLN B N 1
ATOM 6180 C CA . GLN B 1 347 ? 14.234 -36.906 -25.531 1 71.69 347 GLN B CA 1
ATOM 6181 C C . GLN B 1 347 ? 15.383 -37.031 -24.531 1 71.69 347 GLN B C 1
ATOM 6183 O O . GLN B 1 347 ? 15.508 -38.062 -23.844 1 71.69 347 GLN B O 1
ATOM 6188 N N . GLU B 1 348 ? 16.172 -36.062 -24.562 1 75.19 348 GLU B N 1
ATOM 6189 C CA . GLU B 1 348 ? 17.312 -36.062 -23.641 1 75.19 348 GLU B CA 1
ATOM 6190 C C . GLU B 1 348 ? 16.844 -35.969 -22.188 1 75.19 348 GLU B C 1
ATOM 6192 O O . GLU B 1 348 ? 17.422 -36.594 -21.312 1 75.19 348 GLU B O 1
ATOM 6197 N N . ARG B 1 349 ? 15.789 -35.312 -22.016 1 77.81 349 ARG B N 1
ATOM 6198 C CA . ARG B 1 349 ? 15.25 -35.156 -20.672 1 77.81 349 ARG B CA 1
ATOM 6199 C C . ARG B 1 349 ? 14.664 -36.469 -20.156 1 77.81 349 ARG B C 1
ATOM 6201 O O . ARG B 1 349 ? 14.742 -36.781 -18.969 1 77.81 349 ARG B O 1
ATOM 6208 N N . GLU B 1 350 ? 14.156 -37.125 -21.094 1 81.19 350 GLU B N 1
ATOM 6209 C CA . GLU B 1 350 ? 13.617 -38.438 -20.703 1 81.19 350 GLU B CA 1
ATOM 6210 C C . GLU B 1 350 ? 14.719 -39.344 -20.172 1 81.19 350 GLU B C 1
ATOM 6212 O O . GLU B 1 350 ? 14.469 -40.156 -19.281 1 81.19 350 GLU B O 1
ATOM 6217 N N . LYS B 1 351 ? 15.859 -39.156 -20.719 1 80.06 351 LYS B N 1
ATOM 6218 C CA . LYS B 1 351 ? 16.984 -39.906 -20.188 1 80.06 351 LYS B CA 1
ATOM 6219 C C . LYS B 1 351 ? 17.25 -39.531 -18.719 1 80.06 351 LYS B C 1
ATOM 6221 O O . LYS B 1 351 ? 17.562 -40.406 -17.906 1 80.06 351 LYS B O 1
ATOM 6226 N N . GLY B 1 352 ? 17.156 -38.312 -18.453 1 81.44 352 GLY B N 1
ATOM 6227 C CA . GLY B 1 352 ? 17.312 -37.844 -17.078 1 81.44 352 GLY B CA 1
ATOM 6228 C C . GLY B 1 352 ? 16.281 -38.438 -16.125 1 81.44 352 GLY B C 1
ATOM 6229 O O . GLY B 1 352 ? 16.609 -38.812 -15 1 81.44 352 GLY B O 1
ATOM 6230 N N . LYS B 1 353 ? 15.102 -38.562 -16.547 1 85.5 353 LYS B N 1
ATOM 6231 C CA . LYS B 1 353 ? 14.023 -39.125 -15.742 1 85.5 353 LYS B CA 1
ATOM 6232 C C . LYS B 1 353 ? 14.234 -40.625 -15.539 1 85.5 353 LYS B C 1
ATOM 6234 O O . LYS B 1 353 ? 13.969 -41.156 -14.461 1 85.5 353 LYS B O 1
ATOM 6239 N N . ASN B 1 354 ? 14.656 -41.188 -16.578 1 86.38 354 ASN B N 1
ATOM 6240 C CA . ASN B 1 354 ? 14.953 -42.594 -16.5 1 86.38 354 ASN B CA 1
ATOM 6241 C C . ASN B 1 354 ? 16.078 -42.875 -15.5 1 86.38 354 ASN B C 1
ATOM 6243 O O . ASN B 1 354 ? 16.031 -43.875 -14.766 1 86.38 354 ASN B O 1
ATOM 6247 N N . LEU B 1 355 ? 17 -42.062 -15.578 1 85.81 355 LEU B N 1
ATOM 6248 C CA . LEU B 1 355 ? 18.094 -42.219 -14.633 1 85.81 355 LEU B CA 1
ATOM 6249 C C . LEU B 1 355 ? 17.609 -42.094 -13.203 1 85.81 355 LEU B C 1
ATOM 6251 O O . LEU B 1 355 ? 18.062 -42.812 -12.312 1 85.81 355 LEU B O 1
ATOM 6255 N N . LEU B 1 356 ? 16.719 -41.156 -13.016 1 90 356 LEU B N 1
ATOM 6256 C CA . LEU B 1 356 ? 16.141 -40.969 -11.688 1 90 356 LEU B CA 1
ATOM 6257 C C . LEU B 1 356 ? 15.383 -42.25 -11.258 1 90 356 LEU B C 1
ATOM 6259 O O . LEU B 1 356 ? 15.422 -42.625 -10.086 1 90 356 LEU B O 1
ATOM 6263 N N . SER B 1 357 ? 14.789 -42.812 -12.188 1 89.25 357 SER B N 1
ATOM 6264 C CA . SER B 1 357 ? 14.055 -44.031 -11.906 1 89.25 357 SER B CA 1
ATOM 6265 C C . SER B 1 357 ? 14.992 -45.188 -11.531 1 89.25 357 SER B C 1
ATOM 6267 O O . SER B 1 357 ? 14.656 -46 -10.688 1 89.25 357 SER B O 1
ATOM 6269 N N . ASN B 1 358 ? 16.078 -45.219 -12.188 1 89.12 358 ASN B N 1
ATOM 6270 C CA . ASN B 1 358 ? 17.078 -46.25 -11.914 1 89.12 358 ASN B CA 1
ATOM 6271 C C . ASN B 1 358 ? 17.75 -46.031 -10.562 1 89.12 358 ASN B C 1
ATOM 6273 O O . ASN B 1 358 ? 18.266 -46.969 -9.961 1 89.12 358 ASN B O 1
ATOM 6277 N N . LYS B 1 359 ? 17.75 -44.844 -10.133 1 89.69 359 LYS B N 1
ATOM 6278 C CA . LYS B 1 359 ? 18.406 -44.469 -8.883 1 89.69 359 LYS B CA 1
ATOM 6279 C C . LYS B 1 359 ? 17.375 -44.094 -7.82 1 89.69 359 LYS B C 1
ATOM 6281 O O . LYS B 1 359 ? 17.562 -43.125 -7.07 1 89.69 359 LYS B O 1
ATOM 6286 N N . LYS B 1 360 ? 16.328 -44.781 -7.84 1 90.44 360 LYS B N 1
ATOM 6287 C CA . LYS B 1 360 ? 15.195 -44.438 -6.984 1 90.44 360 LYS B CA 1
ATOM 6288 C C . LYS B 1 360 ? 15.555 -44.594 -5.512 1 90.44 360 LYS B C 1
ATOM 6290 O O . LYS B 1 360 ? 14.938 -44 -4.641 1 90.44 360 LYS B O 1
ATOM 6295 N N . ASN B 1 361 ? 16.609 -45.375 -5.23 1 90.5 361 ASN B N 1
ATOM 6296 C CA . ASN B 1 361 ? 16.953 -45.688 -3.848 1 90.5 361 ASN B CA 1
ATOM 6297 C C . ASN B 1 361 ? 18.016 -44.719 -3.312 1 90.5 361 ASN B C 1
ATOM 6299 O O . ASN B 1 361 ? 18.422 -44.844 -2.15 1 90.5 361 ASN B O 1
ATOM 6303 N N . THR B 1 362 ? 18.422 -43.781 -4.109 1 93.94 362 THR B N 1
ATOM 6304 C CA . THR B 1 362 ? 19.344 -42.75 -3.658 1 93.94 362 THR B CA 1
ATOM 6305 C C . THR B 1 362 ? 18.594 -41.625 -2.965 1 93.94 362 THR B C 1
ATOM 6307 O O . THR B 1 362 ? 17.359 -41.594 -2.98 1 93.94 362 THR B O 1
ATOM 6310 N N . ALA B 1 363 ? 19.344 -40.719 -2.381 1 95.31 363 ALA B N 1
ATOM 6311 C CA . ALA B 1 363 ? 18.734 -39.594 -1.705 1 95.31 363 ALA B CA 1
ATOM 6312 C C . ALA B 1 363 ? 17.922 -38.75 -2.684 1 95.31 363 ALA B C 1
ATOM 6314 O O . ALA B 1 363 ? 16.828 -38.281 -2.357 1 95.31 363 ALA B O 1
ATOM 6315 N N . LEU B 1 364 ? 18.484 -38.562 -3.834 1 95.75 364 LEU B N 1
ATOM 6316 C CA . LEU B 1 364 ? 17.797 -37.781 -4.859 1 95.75 364 LEU B CA 1
ATOM 6317 C C . LEU B 1 364 ? 16.547 -38.469 -5.34 1 95.75 364 LEU B C 1
ATOM 6319 O O . LEU B 1 364 ? 15.508 -37.844 -5.555 1 95.75 364 LEU B O 1
ATOM 6323 N N . GLY B 1 365 ? 16.688 -39.75 -5.566 1 95 365 GLY B N 1
ATOM 6324 C CA . GLY B 1 365 ? 15.539 -40.562 -5.977 1 95 365 GLY B CA 1
ATOM 6325 C C . GLY B 1 365 ? 14.406 -40.531 -4.969 1 95 365 GLY B C 1
ATOM 6326 O O . GLY B 1 365 ? 13.242 -40.375 -5.344 1 95 365 GLY B O 1
ATOM 6327 N N . GLU B 1 366 ? 14.742 -40.656 -3.723 1 95.75 366 GLU B N 1
ATOM 6328 C CA . GLU B 1 366 ? 13.742 -40.594 -2.662 1 95.75 366 GLU B CA 1
ATOM 6329 C C . GLU B 1 366 ? 13.062 -39.25 -2.602 1 95.75 366 GLU B C 1
ATOM 6331 O O . GLU B 1 366 ? 11.844 -39.156 -2.439 1 95.75 366 GLU B O 1
ATOM 6336 N N . LEU B 1 367 ? 13.875 -38.219 -2.678 1 96.5 367 LEU B N 1
ATOM 6337 C CA . LEU B 1 367 ? 13.344 -36.875 -2.668 1 96.5 367 LEU B CA 1
ATOM 6338 C C . LEU B 1 367 ? 12.359 -36.656 -3.814 1 96.5 367 LEU B C 1
ATOM 6340 O O . LEU B 1 367 ? 11.266 -36.125 -3.615 1 96.5 367 LEU B O 1
ATOM 6344 N N . TYR B 1 368 ? 12.727 -37.125 -4.984 1 95.62 368 TYR B N 1
ATOM 6345 C CA . TYR B 1 368 ? 11.922 -36.938 -6.184 1 95.62 368 TYR B CA 1
ATOM 6346 C C . TYR B 1 368 ? 10.656 -37.812 -6.125 1 95.62 368 TYR B C 1
ATOM 6348 O O . TYR B 1 368 ? 9.547 -37.281 -6.242 1 95.62 368 TYR B O 1
ATOM 6356 N N . PHE B 1 369 ? 10.734 -39.094 -5.867 1 94.62 369 PHE B N 1
ATOM 6357 C CA . PHE B 1 369 ? 9.641 -40.031 -6.062 1 94.62 369 PHE B CA 1
ATOM 6358 C C . PHE B 1 369 ? 8.727 -40.062 -4.844 1 94.62 369 PHE B C 1
ATOM 6360 O O . PHE B 1 369 ? 7.516 -40.25 -4.969 1 94.62 369 PHE B O 1
ATOM 6367 N N . LYS B 1 370 ? 9.234 -39.781 -3.717 1 93.19 370 LYS B N 1
ATOM 6368 C CA . LYS B 1 370 ? 8.438 -40 -2.51 1 93.19 370 LYS B CA 1
ATOM 6369 C C . LYS B 1 370 ? 7.98 -38.688 -1.918 1 93.19 370 LYS B C 1
ATOM 6371 O O . LYS B 1 370 ? 6.973 -38.625 -1.21 1 93.19 370 LYS B O 1
ATOM 6376 N N . LYS B 1 371 ? 8.688 -37.688 -2.219 1 94.31 371 LYS B N 1
ATOM 6377 C CA . LYS B 1 371 ? 8.414 -36.469 -1.461 1 94.31 371 LYS B CA 1
ATOM 6378 C C . LYS B 1 371 ? 7.863 -35.375 -2.365 1 94.31 371 LYS B C 1
ATOM 6380 O O . LYS B 1 371 ? 6.73 -34.906 -2.184 1 94.31 371 LYS B O 1
ATOM 6385 N N . VAL B 1 372 ? 8.602 -35 -3.439 1 95.25 372 VAL B N 1
ATOM 6386 C CA . VAL B 1 372 ? 8.305 -33.75 -4.125 1 95.25 372 VAL B CA 1
ATOM 6387 C C . VAL B 1 372 ? 7.414 -34 -5.336 1 95.25 372 VAL B C 1
ATOM 6389 O O . VAL B 1 372 ? 6.473 -33.25 -5.598 1 95.25 372 VAL B O 1
ATOM 6392 N N . ASN B 1 373 ? 7.652 -35.062 -6.105 1 93.06 373 ASN B N 1
ATOM 6393 C CA . ASN B 1 373 ? 6.938 -35.312 -7.352 1 93.06 373 ASN B CA 1
ATOM 6394 C C . ASN B 1 373 ? 5.465 -35.625 -7.102 1 93.06 373 ASN B C 1
ATOM 6396 O O . ASN B 1 373 ? 4.598 -35.25 -7.883 1 93.06 373 ASN B O 1
ATOM 6400 N N . PRO B 1 374 ? 5.156 -36.406 -6.066 1 91.44 374 PRO B N 1
ATOM 6401 C CA . PRO B 1 374 ? 3.736 -36.625 -5.793 1 91.44 374 PRO B CA 1
ATOM 6402 C C . PRO B 1 374 ? 2.969 -35.344 -5.555 1 91.44 374 PRO B C 1
ATOM 6404 O O . PRO B 1 374 ? 1.816 -35.188 -5.98 1 91.44 374 PRO B O 1
ATOM 6407 N N . ILE B 1 375 ? 3.592 -34.438 -4.879 1 91.88 375 ILE B N 1
ATOM 6408 C CA . ILE B 1 375 ? 2.953 -33.125 -4.621 1 91.88 375 ILE B CA 1
ATOM 6409 C C . ILE B 1 375 ? 2.777 -32.375 -5.934 1 91.88 375 ILE B C 1
ATOM 6411 O O . ILE B 1 375 ? 1.699 -31.844 -6.211 1 91.88 375 ILE B O 1
ATOM 6415 N N . ARG B 1 376 ? 3.838 -32.344 -6.73 1 91.88 376 ARG B N 1
ATOM 6416 C CA . ARG B 1 376 ? 3.785 -31.656 -8.023 1 91.88 376 ARG B CA 1
ATOM 6417 C C . ARG B 1 376 ? 2.684 -32.25 -8.906 1 91.88 376 ARG B C 1
ATOM 6419 O O . ARG B 1 376 ? 1.969 -31.5 -9.586 1 91.88 376 ARG B O 1
ATOM 6426 N N . LYS B 1 377 ? 2.561 -33.562 -8.938 1 88.5 377 LYS B N 1
ATOM 6427 C CA . LYS B 1 377 ? 1.527 -34.219 -9.734 1 88.5 377 LYS B CA 1
ATOM 6428 C C . LYS B 1 377 ? 0.133 -33.812 -9.266 1 88.5 377 LYS B C 1
ATOM 6430 O O . LYS B 1 377 ? -0.757 -33.562 -10.078 1 88.5 377 LYS B O 1
ATOM 6435 N N . ALA B 1 378 ? 0.008 -33.781 -8 1 86.31 378 ALA B N 1
ATOM 6436 C CA . ALA B 1 378 ? -1.272 -33.375 -7.434 1 86.31 378 ALA B CA 1
ATOM 6437 C C . ALA B 1 378 ? -1.61 -31.938 -7.848 1 86.31 378 ALA B C 1
ATOM 6439 O O . ALA B 1 378 ? -2.766 -31.641 -8.156 1 86.31 378 ALA B O 1
ATOM 6440 N N . ILE B 1 379 ? -0.626 -31.125 -7.844 1 88.31 379 ILE B N 1
ATOM 6441 C CA . ILE B 1 379 ? -0.792 -29.719 -8.203 1 88.31 379 ILE B CA 1
ATOM 6442 C C . ILE B 1 379 ? -1.112 -29.609 -9.695 1 88.31 379 ILE B C 1
ATOM 6444 O O . ILE B 1 379 ? -2.035 -28.891 -10.078 1 88.31 379 ILE B O 1
ATOM 6448 N N . ALA B 1 380 ? -0.374 -30.297 -10.484 1 84.44 380 ALA B N 1
ATOM 6449 C CA . ALA B 1 380 ? -0.506 -30.219 -11.938 1 84.44 380 ALA B CA 1
ATOM 6450 C C . ALA B 1 380 ? -1.869 -30.734 -12.391 1 84.44 380 ALA B C 1
ATOM 6452 O O . ALA B 1 380 ? -2.377 -30.312 -13.438 1 84.44 380 ALA B O 1
ATOM 6453 N N . HIS B 1 381 ? -2.398 -31.547 -11.555 1 77.75 381 HIS B N 1
ATOM 6454 C CA . HIS B 1 381 ? -3.688 -32.125 -11.938 1 77.75 381 HIS B CA 1
ATOM 6455 C C . HIS B 1 381 ? -4.809 -31.562 -11.055 1 77.75 381 HIS B C 1
ATOM 6457 O O . HIS B 1 381 ? -5.957 -32 -11.164 1 77.75 381 HIS B O 1
ATOM 6463 N N . ALA B 1 382 ? -4.539 -30.609 -10.391 1 63.66 382 ALA B N 1
ATOM 6464 C CA . ALA B 1 382 ? -5.469 -29.953 -9.484 1 63.66 382 ALA B CA 1
ATOM 6465 C C . ALA B 1 382 ? -6.336 -30.969 -8.742 1 63.66 382 ALA B C 1
ATOM 6467 O O . ALA B 1 382 ? -7.523 -30.719 -8.508 1 63.66 382 ALA B O 1
ATOM 6468 N N . SER B 1 383 ? -6.094 -32.281 -8.844 1 60.56 383 SER B N 1
ATOM 6469 C CA . SER B 1 383 ? -6.918 -33.344 -8.273 1 60.56 383 SER B CA 1
ATOM 6470 C C . SER B 1 383 ? -6.191 -34.062 -7.145 1 60.56 383 SER B C 1
ATOM 6472 O O . SER B 1 383 ? -4.965 -34.125 -7.145 1 60.56 383 SER B O 1
ATOM 6474 N N . LEU B 1 384 ? -6.656 -33.812 -5.844 1 50.78 384 LEU B N 1
ATOM 6475 C CA . LEU B 1 384 ? -6.031 -34.594 -4.777 1 50.78 384 LEU B CA 1
ATOM 6476 C C . LEU B 1 384 ? -6.363 -36.062 -4.922 1 50.78 384 LEU B C 1
ATOM 6478 O O . LEU B 1 384 ? -7.535 -36.438 -5.023 1 50.78 384 LEU B O 1
ATOM 6482 N N . GLU B 1 385 ? -5.895 -36.812 -5.668 1 47.41 385 GLU B N 1
ATOM 6483 C CA . GLU B 1 385 ? -6.172 -38.188 -5.223 1 47.41 385 GLU B CA 1
ATOM 6484 C C . GLU B 1 385 ? -6.258 -38.25 -3.699 1 47.41 385 GLU B C 1
ATOM 6486 O O . GLU B 1 385 ? -5.484 -37.594 -2.994 1 47.41 385 GLU B O 1
ATOM 6491 N N . GLU B 1 386 ? -7.465 -38.281 -3.172 1 48.81 386 GLU B N 1
ATOM 6492 C CA . GLU B 1 386 ? -7.805 -38.406 -1.757 1 48.81 386 GLU B CA 1
ATOM 6493 C C . GLU B 1 386 ? -6.566 -38.688 -0.914 1 48.81 386 GLU B C 1
ATOM 6495 O O . GLU B 1 386 ? -6.449 -38.188 0.212 1 48.81 386 GLU B O 1
ATOM 6500 N N . ARG B 1 387 ? -5.891 -39.781 -1.109 1 46.03 387 ARG B N 1
ATOM 6501 C CA . ARG B 1 387 ? -5.039 -40.438 -0.12 1 46.03 387 ARG B CA 1
ATOM 6502 C C . ARG B 1 387 ? -3.75 -39.656 0.094 1 46.03 387 ARG B C 1
ATOM 6504 O O . ARG B 1 387 ? -3.018 -39.875 1.054 1 46.03 387 ARG B O 1
ATOM 6511 N N . ARG B 1 388 ? -3.039 -38.938 -0.874 1 49.16 388 ARG B N 1
ATOM 6512 C CA . ARG B 1 388 ? -1.601 -38.938 -0.63 1 49.16 388 ARG B CA 1
ATOM 6513 C C . ARG B 1 388 ? -1.158 -37.594 -0.042 1 49.16 388 ARG B C 1
ATOM 6515 O O . ARG B 1 388 ? -0.294 -37.531 0.836 1 49.16 388 ARG B O 1
ATOM 6522 N N . THR B 1 389 ? -1.35 -36.25 -0.628 1 58 389 THR B N 1
ATOM 6523 C CA . THR B 1 389 ? -0.529 -35.156 -0.069 1 58 389 THR B CA 1
ATOM 6524 C C . THR B 1 389 ? -1.394 -34.156 0.684 1 58 389 THR B C 1
ATOM 6526 O O . THR B 1 389 ? -2.43 -33.719 0.18 1 58 389 THR B O 1
ATOM 6529 N N . ASN B 1 390 ? -1.233 -34.156 2.047 1 75.5 390 ASN B N 1
ATOM 6530 C CA . ASN B 1 390 ? -1.791 -33.188 2.967 1 75.5 390 ASN B CA 1
ATOM 6531 C C . ASN B 1 390 ? -1.261 -31.781 2.676 1 75.5 390 ASN B C 1
ATOM 6533 O O . ASN B 1 390 ? -0.054 -31.594 2.514 1 75.5 390 ASN B O 1
ATOM 6537 N N . LEU B 1 391 ? -2.213 -30.859 2.402 1 81.5 391 LEU B N 1
ATOM 6538 C CA . LEU B 1 391 ? -1.873 -29.484 2.117 1 81.5 391 LEU B CA 1
ATOM 6539 C C . LEU B 1 391 ? -0.851 -28.953 3.119 1 81.5 391 LEU B C 1
ATOM 6541 O O . LEU B 1 391 ? 0.142 -28.328 2.73 1 81.5 391 LEU B O 1
ATOM 6545 N N . LYS B 1 392 ? -1.096 -29.297 4.301 1 85.31 392 LYS B N 1
ATOM 6546 C CA . LYS B 1 392 ? -0.238 -28.781 5.367 1 85.31 392 LYS B CA 1
ATOM 6547 C C . LYS B 1 392 ? 1.179 -29.328 5.246 1 85.31 392 LYS B C 1
ATOM 6549 O O . LYS B 1 392 ? 2.154 -28.609 5.426 1 85.31 392 LYS B O 1
ATOM 6554 N N . THR B 1 393 ? 1.229 -30.562 4.891 1 87.31 393 THR B N 1
ATOM 6555 C CA . THR B 1 393 ? 2.537 -31.188 4.742 1 87.31 393 THR B CA 1
ATOM 6556 C C . THR B 1 393 ? 3.303 -30.578 3.574 1 87.31 393 THR B C 1
ATOM 6558 O O . THR B 1 393 ? 4.504 -30.328 3.68 1 87.31 393 THR B O 1
ATOM 6561 N N . ALA B 1 394 ? 2.594 -30.375 2.486 1 92.25 394 ALA B N 1
ATOM 6562 C CA . ALA B 1 394 ? 3.221 -29.781 1.312 1 92.25 394 ALA B CA 1
ATOM 6563 C C . ALA B 1 394 ? 3.758 -28.391 1.627 1 92.25 394 ALA B C 1
ATOM 6565 O O . ALA B 1 394 ? 4.859 -28.031 1.205 1 92.25 394 ALA B O 1
ATOM 6566 N N . ILE B 1 395 ? 3.09 -27.656 2.432 1 94.12 395 ILE B N 1
ATOM 6567 C CA . ILE B 1 395 ? 3.459 -26.281 2.74 1 94.12 395 ILE B CA 1
ATOM 6568 C C . ILE B 1 395 ? 4.594 -26.281 3.762 1 94.12 395 ILE B C 1
ATOM 6570 O O . ILE B 1 395 ? 5.605 -25.594 3.568 1 94.12 395 ILE B O 1
ATOM 6574 N N . ASP B 1 396 ? 4.504 -27.062 4.777 1 94.31 396 ASP B N 1
ATOM 6575 C CA . ASP B 1 396 ? 5.457 -27.047 5.887 1 94.31 396 ASP B CA 1
ATOM 6576 C C . ASP B 1 396 ? 6.82 -27.562 5.445 1 94.31 396 ASP B C 1
ATOM 6578 O O . ASP B 1 396 ? 7.852 -27.156 5.992 1 94.31 396 ASP B O 1
ATOM 6582 N N . ASN B 1 397 ? 6.812 -28.391 4.426 1 95.5 397 ASN B N 1
ATOM 6583 C CA . ASN B 1 397 ? 8.062 -29.031 4.047 1 95.5 397 ASN B CA 1
ATOM 6584 C C . ASN B 1 397 ? 8.68 -28.391 2.812 1 95.5 397 ASN B C 1
ATOM 6586 O O . ASN B 1 397 ? 9.766 -28.766 2.381 1 95.5 397 ASN B O 1
ATOM 6590 N N . ALA B 1 398 ? 8.055 -27.438 2.305 1 96.94 398 ALA B N 1
ATOM 6591 C CA . ALA B 1 398 ? 8.492 -26.859 1.037 1 96.94 398 ALA B CA 1
ATOM 6592 C C . ALA B 1 398 ? 9.953 -26.422 1.11 1 96.94 398 ALA B C 1
ATOM 6594 O O . ALA B 1 398 ? 10.789 -26.875 0.32 1 96.94 398 ALA B O 1
ATOM 6595 N N . MET B 1 399 ? 10.305 -25.625 2.133 1 97.38 399 MET B N 1
ATOM 6596 C CA . MET B 1 399 ? 11.664 -25.125 2.27 1 97.38 399 MET B CA 1
ATOM 6597 C C . MET B 1 399 ? 12.633 -26.234 2.648 1 97.38 399 MET B C 1
ATOM 6599 O O . MET B 1 399 ? 13.789 -26.234 2.23 1 97.38 399 MET B O 1
ATOM 6603 N N . LYS B 1 400 ? 12.141 -27.188 3.42 1 97.38 400 LYS B N 1
ATOM 6604 C CA . LYS B 1 400 ? 12.969 -28.344 3.799 1 97.38 400 LYS B CA 1
ATOM 6605 C C . LYS B 1 400 ? 13.375 -29.156 2.574 1 97.38 400 LYS B C 1
ATOM 6607 O O . LYS B 1 400 ? 14.508 -29.625 2.486 1 97.38 400 LYS B O 1
ATOM 6612 N N . TYR B 1 401 ? 12.43 -29.375 1.69 1 97.88 401 TYR B N 1
ATOM 6613 C CA . TYR B 1 401 ? 12.727 -30.125 0.47 1 97.88 401 TYR B CA 1
ATOM 6614 C C . TYR B 1 401 ? 13.742 -29.375 -0.386 1 97.88 401 TYR B C 1
ATOM 6616 O O . TYR B 1 401 ? 14.609 -29.984 -1.018 1 97.88 401 TYR B O 1
ATOM 6624 N N . CYS B 1 402 ? 13.688 -28.047 -0.421 1 97.81 402 CYS B N 1
ATOM 6625 C CA . CYS B 1 402 ? 14.672 -27.25 -1.138 1 97.81 402 CYS B CA 1
ATOM 6626 C C . CYS B 1 402 ? 16.062 -27.422 -0.531 1 97.81 402 CYS B C 1
ATOM 6628 O O . CYS B 1 402 ? 17.047 -27.578 -1.256 1 97.81 402 CYS B O 1
ATOM 6630 N N . ASP B 1 403 ? 16.094 -27.359 0.773 1 98 403 ASP B N 1
ATOM 6631 C CA . ASP B 1 403 ? 17.375 -27.531 1.464 1 98 403 ASP B CA 1
ATOM 6632 C C . ASP B 1 403 ? 17.969 -28.906 1.198 1 98 403 ASP B C 1
ATOM 6634 O O . ASP B 1 403 ? 19.188 -29.047 1.023 1 98 403 ASP B O 1
ATOM 6638 N N . GLU B 1 404 ? 17.109 -29.891 1.233 1 97.94 404 GLU B N 1
ATOM 6639 C CA . GLU B 1 404 ? 17.547 -31.25 0.94 1 97.94 404 GLU B CA 1
ATOM 6640 C C . GLU B 1 404 ? 18.094 -31.344 -0.479 1 97.94 404 GLU B C 1
ATOM 6642 O O . GLU B 1 404 ? 19.141 -31.953 -0.701 1 97.94 404 GLU B O 1
ATOM 6647 N N . ALA B 1 405 ? 17.391 -30.797 -1.412 1 98.06 405 ALA B N 1
ATOM 6648 C CA . ALA B 1 405 ? 17.875 -30.781 -2.793 1 98.06 405 ALA B CA 1
ATOM 6649 C C . ALA B 1 405 ? 19.234 -30.078 -2.896 1 98.06 405 ALA B C 1
ATOM 6651 O O . ALA B 1 405 ? 20.141 -30.578 -3.57 1 98.06 405 ALA B O 1
ATOM 6652 N N . SER B 1 406 ? 19.344 -28.953 -2.223 1 97.56 406 SER B N 1
ATOM 6653 C CA . SER B 1 406 ? 20.578 -28.188 -2.248 1 97.56 406 SER B CA 1
ATOM 6654 C C . SER B 1 406 ? 21.75 -29 -1.731 1 97.56 406 SER B C 1
ATOM 6656 O O . SER B 1 406 ? 22.844 -28.953 -2.291 1 97.56 406 SER B O 1
ATOM 6658 N N . ARG B 1 407 ? 21.578 -29.719 -0.68 1 97.19 407 ARG B N 1
ATOM 6659 C CA . ARG B 1 407 ? 22.609 -30.562 -0.106 1 97.19 407 ARG B CA 1
ATOM 6660 C C . ARG B 1 407 ? 23.016 -31.672 -1.08 1 97.19 407 ARG B C 1
ATOM 6662 O O . ARG B 1 407 ? 24.203 -31.953 -1.227 1 97.19 407 ARG B O 1
ATOM 6669 N N . ILE B 1 408 ? 22.062 -32.219 -1.709 1 97.06 408 ILE B N 1
ATOM 6670 C CA . ILE B 1 408 ? 22.344 -33.312 -2.648 1 97.06 408 ILE B CA 1
ATOM 6671 C C . ILE B 1 408 ? 23.094 -32.75 -3.857 1 97.06 408 ILE B C 1
ATOM 6673 O O . ILE B 1 408 ? 24.062 -33.375 -4.32 1 97.06 408 ILE B O 1
ATOM 6677 N N . PHE B 1 409 ? 22.625 -31.594 -4.375 1 96.69 409 PHE B N 1
ATOM 6678 C CA . PHE B 1 409 ? 23.25 -31 -5.551 1 96.69 409 PHE B CA 1
ATOM 6679 C C . PHE B 1 409 ? 24.734 -30.734 -5.305 1 96.69 409 PHE B C 1
ATOM 6681 O O . PHE B 1 409 ? 25.547 -30.859 -6.211 1 96.69 409 PHE B O 1
ATOM 6688 N N . ARG B 1 410 ? 25.078 -30.375 -4.098 1 94.94 410 ARG B N 1
ATOM 6689 C CA . ARG B 1 410 ? 26.453 -30.047 -3.748 1 94.94 410 ARG B CA 1
ATOM 6690 C C . ARG B 1 410 ? 27.375 -31.25 -3.861 1 94.94 410 ARG B C 1
ATOM 6692 O O . ARG B 1 410 ? 28.578 -31.109 -4.059 1 94.94 410 ARG B O 1
ATOM 6699 N N . THR B 1 411 ? 26.812 -32.438 -3.773 1 93.88 411 THR B N 1
ATOM 6700 C CA . THR B 1 411 ? 27.609 -33.656 -3.828 1 93.88 411 THR B CA 1
ATOM 6701 C C . THR B 1 411 ? 28 -34 -5.266 1 93.88 411 THR B C 1
ATOM 6703 O O . THR B 1 411 ? 28.891 -34.781 -5.508 1 93.88 411 THR B O 1
ATOM 6706 N N . LYS B 1 412 ? 27.312 -33.469 -6.246 1 92.5 412 LYS B N 1
ATOM 6707 C CA . LYS B 1 412 ? 27.484 -33.781 -7.668 1 92.5 412 LYS B CA 1
ATOM 6708 C C . LYS B 1 412 ? 27.25 -35.25 -7.965 1 92.5 412 LYS B C 1
ATOM 6710 O O . LYS B 1 412 ? 27.828 -35.781 -8.906 1 92.5 412 LYS B O 1
ATOM 6715 N N . THR B 1 413 ? 26.469 -35.844 -7.02 1 92 413 THR B N 1
ATOM 6716 C CA . THR B 1 413 ? 26 -37.219 -7.16 1 92 413 THR B CA 1
ATOM 6717 C C . THR B 1 413 ? 24.516 -37.312 -6.828 1 92 413 THR B C 1
ATOM 6719 O O . THR B 1 413 ? 23.844 -36.312 -6.621 1 92 413 THR B O 1
ATOM 6722 N N . PHE B 1 414 ? 24.047 -38.5 -6.867 1 91.94 414 PHE B N 1
ATOM 6723 C CA . PHE B 1 414 ? 22.641 -38.719 -6.566 1 91.94 414 PHE B CA 1
ATOM 6724 C C . PHE B 1 414 ? 22.422 -38.906 -5.07 1 91.94 414 PHE B C 1
ATOM 6726 O O . PHE B 1 414 ? 21.312 -39.188 -4.629 1 91.94 414 PHE B O 1
ATOM 6733 N N . GLY B 1 415 ? 23.469 -38.625 -4.223 1 84.94 415 GLY B N 1
ATOM 6734 C CA . GLY B 1 415 ? 23.406 -38.781 -2.775 1 84.94 415 GLY B CA 1
ATOM 6735 C C . GLY B 1 415 ? 23.406 -40.25 -2.332 1 84.94 415 GLY B C 1
ATOM 6736 O O . GLY B 1 415 ? 22.984 -41.125 -3.082 1 84.94 415 GLY B O 1
#